Protein AF-A0A8S3QY61-F1 (afdb_monomer)

pLDDT: mean 71.0,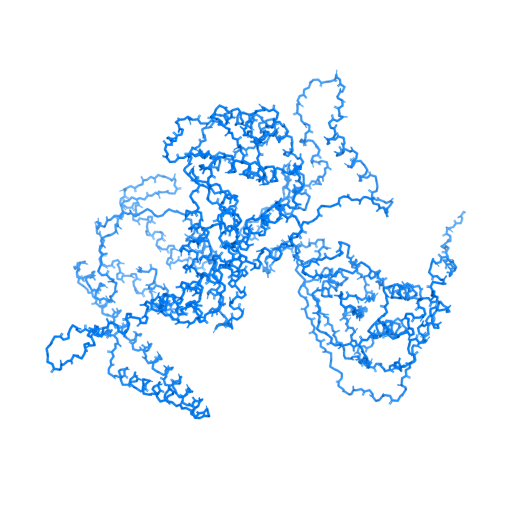 std 23.47, range [23.11, 97.88]

Organism: Mytilus edulis (NCBI:txid6550)

Solvent-accessible surface area (backbone atoms only — not comparable to full-atom values): 50793 Å² total; per-residue (Å²): 135,82,79,86,76,81,77,77,82,55,78,90,76,43,100,63,77,77,71,74,40,73,67,52,51,48,43,54,69,68,76,45,56,75,52,68,67,60,53,41,53,48,33,53,50,50,44,65,79,40,69,85,45,34,63,48,62,61,57,82,33,46,36,23,60,57,98,88,36,74,76,43,93,53,61,60,68,62,52,59,72,34,25,40,38,67,43,52,52,74,76,90,45,37,34,24,37,37,31,39,79,88,67,53,34,39,41,52,49,41,84,71,74,78,88,44,74,27,44,53,50,51,49,41,32,29,69,31,66,97,36,65,57,44,66,37,36,32,54,61,54,60,63,61,96,63,91,42,55,35,46,58,53,26,50,51,54,49,52,47,37,76,78,70,53,84,78,84,78,79,65,63,51,64,42,68,92,51,43,54,62,50,51,51,54,21,58,74,69,73,47,87,69,87,70,56,62,53,93,80,70,77,75,72,94,76,72,62,64,46,78,48,76,48,76,46,58,64,67,82,76,74,79,99,75,88,87,88,83,80,85,78,91,76,61,72,61,79,95,74,96,72,92,77,91,75,95,78,90,85,84,87,76,91,79,62,60,63,66,55,46,53,52,49,53,51,51,50,38,64,75,63,72,67,74,83,78,77,98,79,77,96,79,80,92,55,94,60,78,66,56,59,64,74,79,43,77,92,43,70,46,61,53,77,55,98,89,42,74,51,74,76,45,80,57,90,71,86,70,60,85,91,46,88,60,35,66,56,53,50,53,60,66,49,44,59,55,54,56,53,53,53,70,67,75,38,24,34,77,56,91,95,44,73,46,23,72,50,73,56,87,90,55,72,44,81,40,49,72,45,74,68,32,41,41,55,54,29,44,50,51,38,52,53,25,61,74,73,72,53,81,82,58,64,94,76,49,65,43,64,70,75,42,60,94,88,52,80,81,84,87,77,85,43,46,46,68,98,44,77,43,52,77,40,68,58,48,72,56,98,87,43,54,49,34,26,69,64,51,49,70,59,27,47,47,53,39,33,52,54,22,51,52,40,43,50,52,54,54,50,53,35,55,76,64,78,51,70,58,69,68,60,48,48,50,51,40,46,69,48,23,43,47,49,53,53,59,70,17,56,78,59,23,92,58,81,56,73,57,54,50,49,50,55,52,50,54,50,32,59,75,72,71,51,62,97,76,60,58,67,60,58,59,50,64,79,59,74,61,81,55,62,56,50,60,25,38,52,40,29,54,51,47,50,54,52,45,68,78,39,61,72,88,40,65,72,26,43,55,50,51,51,50,43,51,44,30,76,72,34,88,82,46,79,50,71,58,42,56,50,48,51,54,28,48,77,61,78,40,53,73,56,76,76,44,81,86,63,54,69,66,58,59,51,49,51,50,44,50,48,50,49,48,56,48,47,53,52,46,50,53,52,45,47,56,59,47,44,74,63,61,82,45,90,67,73,73,76,74,70,64,94,71,85,82,78,81,70,76,76,69,57,91,53,66,49,67,70,57,51,53,41,48,53,53,30,55,46,34,45,47,55,27,68,71,46,83,52,70,72,63,27,55,52,33,46,50,51,26,52,53,46,40,52,52,41,53,54,53,50,51,53,38,43,52,56,41,55,50,49,56,47,55,56,54,76,71,59,87,70,91,49,68,67,57,54,52,50,51,52,38,73,76,64,54,77,92,77,85,77,63,44,60,83,75,67,36,71,47,98,87,69,48,79,39,64,50,65,68,61,36,50,51,53,50,51,53,52,52,44,50,72,75,50,64,54,99,86,56,71,75,83,59,63,80,62,73,82,74,72,86,87,85,83,91,63,69,55,67,77,88,85,70,68,73,64,58,59,64,60,56,69,66,52,69,77,62,60,85,84,52,77,74,75,53,63,67,59,76,79,101

Structure (mmCIF, N/CA/C/O backbone):
data_AF-A0A8S3QY61-F1
#
_entry.id   AF-A0A8S3QY61-F1
#
loop_
_atom_site.group_PDB
_atom_site.id
_atom_site.type_symbol
_atom_site.label_atom_id
_atom_site.label_alt_id
_atom_site.label_comp_id
_atom_site.label_asym_id
_atom_site.label_entity_id
_atom_site.label_seq_id
_atom_site.pdbx_PDB_ins_code
_atom_site.Cartn_x
_atom_site.Cartn_y
_atom_site.Cartn_z
_atom_site.occupancy
_atom_site.B_iso_or_equiv
_atom_site.auth_seq_id
_atom_site.auth_comp_id
_atom_site.auth_asym_id
_atom_site.auth_atom_id
_atom_site.pdbx_PDB_model_num
ATOM 1 N N . MET A 1 1 ? -56.080 30.720 -28.180 1.00 37.06 1 MET A N 1
ATOM 2 C CA . MET A 1 1 ? -54.920 31.138 -27.363 1.00 37.06 1 MET A CA 1
ATOM 3 C C . MET A 1 1 ? -53.686 30.547 -28.008 1.00 37.06 1 MET A C 1
ATOM 5 O O . MET A 1 1 ? -53.731 29.390 -28.404 1.00 37.06 1 MET A O 1
ATOM 9 N N . GLU A 1 2 ? -52.670 31.369 -28.237 1.00 28.36 2 GLU A N 1
ATOM 10 C CA . GLU A 1 2 ? -51.573 31.063 -29.158 1.00 28.36 2 GLU A CA 1
ATOM 11 C C . GLU A 1 2 ? -50.574 30.061 -28.568 1.00 28.36 2 GLU A C 1
ATOM 13 O O . GLU A 1 2 ? -50.272 30.081 -27.375 1.00 28.36 2 GLU A O 1
ATOM 18 N N . THR A 1 3 ? -50.035 29.187 -29.418 1.00 25.89 3 THR A N 1
ATOM 19 C CA . THR A 1 3 ? -48.894 28.331 -29.072 1.00 25.89 3 THR A CA 1
ATOM 20 C C . THR A 1 3 ? -47.656 29.189 -28.797 1.00 25.89 3 THR A C 1
ATOM 22 O O . THR A 1 3 ? -47.368 30.073 -29.608 1.00 25.89 3 THR A O 1
ATOM 25 N N . PRO A 1 4 ? -46.876 28.925 -27.731 1.00 30.36 4 PRO A N 1
ATOM 26 C CA . PRO A 1 4 ? -45.707 29.732 -27.406 1.00 30.36 4 PRO A CA 1
ATOM 27 C C . PRO A 1 4 ? -44.646 29.606 -28.503 1.00 30.36 4 PRO A C 1
ATOM 29 O O . PRO A 1 4 ? -44.027 28.555 -28.693 1.00 30.36 4 PRO A O 1
ATOM 32 N N . THR A 1 5 ? -44.428 30.697 -29.232 1.00 29.08 5 THR A N 1
ATOM 33 C CA . THR A 1 5 ? -43.391 30.797 -30.255 1.00 29.08 5 THR A CA 1
ATOM 34 C C . THR A 1 5 ? -42.011 30.654 -29.614 1.00 29.08 5 THR A C 1
ATOM 36 O O . THR A 1 5 ? -41.652 31.368 -28.674 1.00 29.08 5 THR A O 1
ATOM 39 N N . LYS A 1 6 ? -41.200 29.719 -30.128 1.00 36.41 6 LYS A N 1
ATOM 40 C CA . LYS A 1 6 ? -39.784 29.619 -29.755 1.00 36.41 6 LYS A CA 1
ATOM 41 C C . LYS A 1 6 ? -39.098 30.934 -30.127 1.00 36.41 6 LYS A C 1
ATOM 43 O O . LYS A 1 6 ? -38.891 31.191 -31.310 1.00 36.41 6 LYS A O 1
ATOM 48 N N . LYS A 1 7 ? -38.710 31.738 -29.132 1.00 32.25 7 LYS A N 1
ATOM 49 C CA . LYS A 1 7 ? -37.821 32.886 -29.350 1.00 32.25 7 LYS A CA 1
ATOM 50 C C . LYS A 1 7 ? -36.516 32.385 -29.973 1.00 32.25 7 LYS A C 1
ATOM 52 O O . LYS A 1 7 ? -35.728 31.712 -29.310 1.00 32.25 7 LYS A O 1
ATOM 57 N N . THR A 1 8 ? -36.290 32.720 -31.238 1.00 37.19 8 THR A N 1
ATOM 58 C CA . THR A 1 8 ? -34.973 32.644 -31.870 1.00 37.19 8 THR A CA 1
ATOM 59 C C . THR A 1 8 ? -34.028 33.562 -31.106 1.00 37.19 8 THR A C 1
ATOM 61 O O . THR A 1 8 ? -34.257 34.770 -31.078 1.00 37.19 8 THR A O 1
ATOM 64 N N . LYS A 1 9 ? -32.994 33.000 -30.467 1.00 37.31 9 LYS A N 1
ATOM 65 C CA . LYS A 1 9 ? -31.934 33.797 -29.836 1.00 37.31 9 LYS A CA 1
ATOM 66 C C . LYS A 1 9 ? -31.262 34.658 -30.902 1.00 37.31 9 LYS A C 1
ATOM 68 O O . LYS A 1 9 ? -30.831 34.131 -31.927 1.00 37.31 9 LYS A O 1
ATOM 73 N N . THR A 1 10 ? -31.171 35.954 -30.653 1.00 47.34 10 THR A N 1
ATOM 74 C CA . THR A 1 10 ? -30.424 36.886 -31.498 1.00 47.34 10 THR A CA 1
ATOM 75 C C . THR A 1 10 ? -28.936 36.841 -31.145 1.00 47.34 10 THR A C 1
ATOM 77 O O . THR A 1 10 ? -28.575 36.492 -30.022 1.00 47.34 10 THR A O 1
ATOM 80 N N . LEU A 1 11 ? -28.054 37.191 -32.096 1.00 43.38 11 LEU A N 1
ATOM 81 C CA . LEU A 1 11 ? -26.592 37.218 -31.882 1.00 43.38 11 LEU A CA 1
ATOM 82 C C . LEU A 1 11 ? -26.217 37.997 -30.602 1.00 43.38 11 LEU A C 1
ATOM 84 O O . LEU A 1 11 ? -25.361 37.570 -29.834 1.00 43.38 11 LEU A O 1
ATOM 88 N N . SER A 1 12 ? -26.915 39.108 -30.356 1.00 46.03 12 SER A N 1
ATOM 89 C CA . SER A 1 12 ? -26.756 40.002 -29.202 1.00 46.03 12 SER A CA 1
ATOM 90 C C . SER A 1 12 ? -27.004 39.363 -27.831 1.00 46.03 12 SER A C 1
ATOM 92 O O . SER A 1 12 ? -26.598 39.940 -26.828 1.00 46.03 12 SER A O 1
ATOM 94 N N . ASP A 1 13 ? -27.649 38.195 -27.765 1.00 42.47 13 ASP A N 1
ATOM 95 C CA . ASP A 1 13 ? -28.002 37.524 -26.503 1.00 42.47 13 ASP A CA 1
ATOM 96 C C . ASP A 1 13 ? -26.921 36.526 -26.036 1.00 42.47 13 ASP A C 1
ATOM 98 O O . ASP A 1 13 ? -27.119 35.777 -25.073 1.00 42.47 13 ASP A O 1
ATOM 102 N N . LEU A 1 14 ? -25.787 36.463 -26.743 1.00 50.19 14 LEU A N 1
ATOM 103 C CA . LEU A 1 14 ? -24.671 35.566 -26.455 1.00 50.19 14 LEU A CA 1
ATOM 104 C C . LEU A 1 14 ? -23.554 36.327 -25.720 1.00 50.19 14 LEU A C 1
ATOM 106 O O . LEU A 1 14 ? -22.957 37.229 -26.307 1.00 50.19 14 LEU A O 1
ATOM 110 N N . PRO A 1 15 ? -23.190 35.943 -24.479 1.00 44.72 15 PRO A N 1
ATOM 111 C CA . PRO A 1 15 ? -22.272 36.716 -23.629 1.00 44.72 15 PRO A CA 1
ATOM 112 C C . PRO A 1 15 ? -20.807 36.772 -24.111 1.00 44.72 15 PRO A C 1
ATOM 114 O O . PRO A 1 15 ? -19.956 37.314 -23.412 1.00 44.72 15 PRO A O 1
ATOM 117 N N . TRP A 1 16 ? -20.490 36.209 -25.281 1.00 51.41 16 TRP A N 1
ATOM 118 C CA . TRP A 1 16 ? -19.138 36.129 -25.844 1.00 51.41 16 TRP A CA 1
ATOM 119 C C . TRP A 1 16 ? -18.923 36.980 -27.109 1.00 51.41 16 TRP A C 1
ATOM 121 O O . TRP A 1 16 ? -17.778 37.132 -27.542 1.00 51.41 16 TRP A O 1
ATOM 131 N N . ILE A 1 17 ? -19.971 37.576 -27.695 1.00 40.19 17 ILE A N 1
ATOM 132 C CA . ILE A 1 17 ? -19.801 38.467 -28.854 1.00 40.19 17 ILE A CA 1
ATOM 133 C C . ILE A 1 17 ? -19.146 39.776 -28.399 1.00 40.19 17 ILE A C 1
ATOM 135 O O . ILE A 1 17 ? -19.733 40.557 -27.657 1.00 40.19 17 ILE A O 1
ATOM 139 N N . GLY A 1 18 ? -17.902 39.988 -28.839 1.00 47.03 18 GLY A N 1
ATOM 140 C CA . GLY A 1 18 ? -17.066 41.140 -28.479 1.00 47.03 18 GLY A CA 1
ATOM 141 C C . GLY A 1 18 ? -15.829 40.821 -27.626 1.00 47.03 18 GLY A C 1
ATOM 142 O O . GLY A 1 18 ? -14.983 41.694 -27.449 1.00 47.03 18 GLY A O 1
ATOM 143 N N . TYR A 1 19 ? -15.644 39.583 -27.147 1.00 49.88 19 TYR A N 1
ATOM 144 C CA . TYR A 1 19 ? -14.552 39.234 -26.215 1.00 49.88 19 TYR A CA 1
ATOM 145 C C . TYR A 1 19 ? -13.179 38.920 -26.851 1.00 49.88 19 TYR A C 1
ATOM 147 O O . TYR A 1 19 ? -12.271 38.415 -26.180 1.00 49.88 19 TYR A O 1
ATOM 155 N N . CYS A 1 20 ? -12.942 39.292 -28.114 1.00 58.59 20 CYS A N 1
ATOM 156 C CA . CYS A 1 20 ? -11.578 39.355 -28.652 1.00 58.59 20 CYS A CA 1
ATOM 157 C C . CYS A 1 20 ? -10.875 40.630 -28.142 1.00 58.59 20 CYS A C 1
ATOM 159 O O . CYS A 1 20 ? -10.716 41.615 -28.865 1.00 58.59 20 CYS A O 1
ATOM 161 N N . SER A 1 21 ? -10.492 40.627 -26.860 1.00 65.94 21 SER A N 1
ATOM 162 C CA . SER A 1 21 ? -9.753 41.723 -26.224 1.00 65.94 21 SER A CA 1
ATOM 163 C C . SER A 1 21 ? -8.446 42.021 -26.973 1.00 65.94 21 SER A C 1
ATOM 165 O O . SER A 1 21 ? -7.885 41.146 -27.639 1.00 65.94 21 SER A O 1
ATOM 167 N N . GLN A 1 22 ? -7.897 43.236 -26.839 1.00 66.62 22 GLN A N 1
ATOM 168 C CA . GLN A 1 22 ? -6.573 43.545 -27.406 1.00 66.62 22 GLN A CA 1
ATOM 169 C C . GLN A 1 22 ? -5.498 42.549 -26.926 1.00 66.62 22 GLN A C 1
ATOM 171 O O . GLN A 1 22 ? -4.622 42.172 -27.700 1.00 66.62 22 GLN A O 1
ATOM 176 N N . GLN A 1 23 ? -5.615 42.050 -25.691 1.00 69.19 23 GLN A N 1
ATOM 177 C CA . GLN A 1 23 ? -4.749 41.010 -25.135 1.00 69.19 23 GLN A CA 1
ATOM 178 C C . GLN A 1 23 ? -4.913 39.653 -25.846 1.00 69.19 23 GLN A C 1
ATOM 180 O O . GLN A 1 23 ? -3.913 38.999 -26.137 1.00 69.19 23 GLN A O 1
ATOM 185 N N . HIS A 1 24 ? -6.136 39.244 -26.207 1.00 74.69 24 HIS A N 1
ATOM 186 C CA . HIS A 1 24 ? -6.367 38.037 -27.014 1.00 74.69 24 HIS A CA 1
ATOM 187 C C . HIS A 1 24 ? -5.790 38.175 -28.429 1.00 74.69 24 HIS A C 1
ATOM 189 O O . HIS A 1 24 ? -5.127 37.252 -28.901 1.00 74.69 24 HIS A O 1
ATOM 195 N N . LYS A 1 25 ? -5.947 39.338 -29.077 1.00 76.50 25 LYS A N 1
ATOM 196 C CA . LYS A 1 25 ? -5.345 39.610 -30.398 1.00 76.50 25 LYS A CA 1
ATOM 197 C C . LYS A 1 25 ? -3.818 39.535 -30.348 1.00 76.50 25 LYS A C 1
ATOM 199 O O . LYS A 1 25 ? -3.215 38.846 -31.166 1.00 76.50 25 LYS A O 1
ATOM 204 N N . GLN A 1 26 ? -3.195 40.161 -29.346 1.00 76.19 26 GLN A N 1
ATOM 205 C CA . GLN A 1 26 ? -1.745 40.080 -29.128 1.00 76.19 26 GLN A CA 1
ATOM 206 C C . GLN A 1 26 ? -1.292 38.637 -28.841 1.00 76.19 26 GLN A C 1
ATOM 208 O O . GLN A 1 26 ? -0.301 38.190 -29.408 1.00 76.19 26 GLN A O 1
ATOM 213 N N . ASN A 1 27 ? -2.038 37.852 -28.055 1.00 78.00 27 ASN A N 1
ATOM 214 C CA . ASN A 1 27 ? -1.729 36.431 -27.834 1.00 78.00 27 ASN A CA 1
ATOM 215 C C . ASN A 1 27 ? -1.797 35.593 -29.127 1.00 78.00 27 ASN A C 1
ATOM 217 O O . ASN A 1 27 ? -0.977 34.689 -29.307 1.00 78.00 27 ASN A O 1
ATOM 221 N N . ILE A 1 28 ? -2.728 35.901 -30.039 1.00 81.25 28 ILE A N 1
ATOM 222 C CA . ILE A 1 28 ? -2.810 35.245 -31.353 1.00 81.25 28 ILE A CA 1
ATOM 223 C C . ILE A 1 28 ? -1.662 35.697 -32.271 1.00 81.25 28 ILE A C 1
ATOM 225 O O . ILE A 1 28 ? -1.102 34.854 -32.966 1.00 81.25 28 ILE A O 1
ATOM 229 N N . LEU A 1 29 ? -1.258 36.970 -32.269 1.00 80.56 29 LEU A N 1
ATOM 230 C CA . LEU A 1 29 ? -0.199 37.470 -33.161 1.00 80.56 29 LEU A CA 1
ATOM 231 C C . LEU A 1 29 ? 1.230 37.147 -32.687 1.00 80.56 29 LEU A C 1
ATOM 233 O O . LEU A 1 29 ? 2.097 36.878 -33.514 1.00 80.56 29 LEU A O 1
ATOM 237 N N . ASN A 1 30 ? 1.484 37.093 -31.377 1.00 76.88 30 ASN A N 1
ATOM 238 C CA . ASN A 1 30 ? 2.830 36.953 -30.793 1.00 76.88 30 ASN A CA 1
ATOM 239 C C . ASN A 1 30 ? 3.477 35.557 -30.937 1.00 76.88 30 ASN A C 1
ATOM 241 O O . ASN A 1 30 ? 4.392 35.232 -30.184 1.00 76.88 30 ASN A O 1
ATOM 245 N N . ASN A 1 31 ? 3.014 34.708 -31.864 1.00 68.81 31 ASN A N 1
ATOM 246 C CA . ASN A 1 31 ? 3.501 33.332 -32.048 1.00 68.81 31 ASN A CA 1
ATOM 247 C C . ASN A 1 31 ? 3.573 32.522 -30.732 1.00 68.81 31 ASN A C 1
ATOM 249 O O . ASN A 1 31 ? 4.472 31.712 -30.514 1.00 68.81 31 ASN A O 1
ATOM 253 N N . ASN A 1 32 ? 2.579 32.711 -29.864 1.00 77.38 32 ASN A N 1
ATOM 254 C CA . ASN A 1 32 ? 2.378 31.908 -28.661 1.00 77.38 32 ASN A CA 1
ATOM 255 C C . ASN A 1 32 ? 1.350 30.792 -28.908 1.00 77.38 32 ASN A C 1
ATOM 257 O O . ASN A 1 32 ? 0.572 30.838 -29.869 1.00 77.38 32 ASN A O 1
ATOM 261 N N . TYR A 1 33 ? 1.319 29.788 -28.027 1.00 80.50 33 TYR A N 1
ATOM 262 C CA . TYR A 1 33 ? 0.226 28.811 -27.982 1.00 80.50 33 TYR A CA 1
ATOM 263 C C . TYR A 1 33 ? -1.120 29.527 -27.784 1.00 80.50 33 TYR A C 1
ATOM 265 O O . TYR A 1 33 ? -1.209 30.470 -26.997 1.00 80.50 33 TYR A O 1
ATOM 273 N N . LEU A 1 34 ? -2.176 29.062 -28.459 1.00 82.81 34 LEU A N 1
ATOM 274 C CA . LEU A 1 34 ? -3.529 29.564 -28.198 1.00 82.81 34 LEU A CA 1
ATOM 275 C C . LEU A 1 34 ? -3.952 29.180 -26.770 1.00 82.81 34 LEU A C 1
ATOM 277 O O . LEU A 1 34 ? -3.842 28.009 -26.390 1.00 82.81 34 LEU A O 1
ATOM 281 N N . CYS A 1 35 ? -4.417 30.160 -25.990 1.00 79.31 35 CYS A N 1
ATOM 282 C CA . CYS A 1 35 ? -4.946 29.931 -24.646 1.00 79.31 35 CYS A CA 1
ATOM 283 C C . CYS A 1 35 ? -6.354 29.319 -24.694 1.00 79.31 35 CYS A C 1
ATOM 285 O O . CYS A 1 35 ? -7.054 29.409 -25.708 1.00 79.31 35 CYS A O 1
ATOM 287 N N . SER A 1 36 ? -6.773 28.715 -23.580 1.00 79.62 36 SER A N 1
ATOM 288 C CA . SER A 1 36 ? -8.081 28.064 -23.451 1.00 79.62 36 SER A CA 1
ATOM 289 C C . SER A 1 36 ? -9.241 28.991 -23.813 1.00 79.62 36 SER A C 1
ATOM 291 O O . SER A 1 36 ? -10.172 28.542 -24.467 1.00 79.62 36 SER A O 1
ATOM 293 N N . ASP A 1 37 ? -9.165 30.281 -23.482 1.00 81.31 37 ASP A N 1
ATOM 294 C CA . ASP A 1 37 ? -10.240 31.253 -23.735 1.00 81.31 37 ASP A CA 1
ATOM 295 C C . ASP A 1 37 ? -10.506 31.447 -25.234 1.00 81.31 37 ASP A C 1
ATOM 297 O O . ASP A 1 37 ? -11.658 31.536 -25.663 1.00 81.31 37 ASP A O 1
ATOM 301 N N . ILE A 1 38 ? -9.449 31.434 -26.058 1.00 83.00 38 ILE A N 1
ATOM 302 C CA . ILE A 1 38 ? -9.552 31.515 -27.523 1.00 83.00 38 ILE A CA 1
ATOM 303 C C . ILE A 1 38 ? -10.171 30.226 -28.083 1.00 83.00 38 ILE A C 1
ATOM 305 O O . ILE A 1 38 ? -11.026 30.287 -28.970 1.00 83.00 38 ILE A O 1
ATOM 309 N N . ILE A 1 39 ? -9.779 29.060 -27.552 1.00 86.69 39 ILE A N 1
ATOM 310 C CA . ILE A 1 39 ? -10.343 27.763 -27.955 1.00 86.69 39 ILE A CA 1
ATOM 311 C C . ILE A 1 39 ? -11.824 27.668 -27.565 1.00 86.69 39 ILE A C 1
ATOM 313 O O . ILE A 1 39 ? -12.645 27.305 -28.402 1.00 86.69 39 ILE A O 1
ATOM 317 N N . ILE A 1 40 ? -12.190 28.047 -26.338 1.00 85.44 40 ILE A N 1
ATOM 318 C CA . ILE A 1 40 ? -13.574 28.045 -25.840 1.00 85.44 40 ILE A CA 1
ATOM 319 C C . ILE A 1 40 ? -14.438 29.018 -26.649 1.00 85.44 40 ILE A C 1
ATOM 321 O O . ILE A 1 40 ? -15.490 28.619 -27.143 1.00 85.44 40 ILE A O 1
ATOM 325 N N . SER A 1 41 ? -13.968 30.250 -26.877 1.00 82.62 41 SER A N 1
ATOM 326 C CA . SER A 1 41 ? -14.674 31.235 -27.715 1.00 82.62 41 SER A CA 1
ATOM 327 C C . SER A 1 41 ? -14.912 30.707 -29.133 1.00 82.62 41 SER A C 1
ATOM 329 O O . SER A 1 41 ? -16.008 30.837 -29.672 1.00 82.62 41 SER A O 1
ATOM 331 N N . THR A 1 42 ? -13.911 30.039 -29.713 1.00 87.00 42 THR A N 1
ATOM 332 C CA . THR A 1 42 ? -14.023 29.419 -31.039 1.00 87.00 42 THR A CA 1
ATOM 333 C C . THR A 1 42 ? -15.022 28.262 -31.058 1.00 87.00 42 THR A C 1
ATOM 335 O O . THR A 1 42 ? -15.856 28.193 -31.957 1.00 87.00 42 THR A O 1
ATOM 338 N N . GLN A 1 43 ? -14.971 27.362 -30.072 1.00 90.19 43 GLN A N 1
ATOM 339 C CA . GLN A 1 43 ? -15.923 26.255 -29.962 1.00 90.19 43 GLN A CA 1
ATOM 340 C C . GLN A 1 43 ? -17.362 26.759 -29.777 1.00 90.19 43 GLN A C 1
ATOM 342 O O . GLN A 1 43 ? -18.275 26.204 -30.381 1.00 90.19 43 GLN A O 1
ATOM 347 N N . ASN A 1 44 ? -17.567 27.834 -29.010 1.00 86.06 44 ASN A N 1
ATOM 348 C CA . ASN A 1 44 ? -18.878 28.461 -28.832 1.00 86.06 44 ASN A CA 1
ATOM 349 C C . ASN A 1 44 ? -19.419 29.068 -30.136 1.00 86.06 44 ASN A C 1
ATOM 351 O O . ASN A 1 44 ? -20.601 28.895 -30.432 1.00 86.06 44 ASN A O 1
ATOM 355 N N . LEU A 1 45 ? -18.565 29.714 -30.938 1.00 86.38 45 LEU A N 1
ATOM 356 C CA . LEU A 1 45 ? -18.944 30.234 -32.254 1.00 86.38 45 LEU A CA 1
ATOM 357 C C . LEU A 1 45 ? -19.259 29.102 -33.250 1.00 86.38 45 LEU A C 1
ATOM 359 O O . LEU A 1 45 ? -20.305 29.136 -33.892 1.00 86.38 45 LEU A O 1
ATOM 363 N N . LEU A 1 46 ? -18.439 28.044 -33.305 1.00 88.12 46 LEU A N 1
ATOM 364 C CA . LEU A 1 46 ? -18.724 26.854 -34.123 1.00 88.12 46 LEU A CA 1
ATOM 365 C C . LEU A 1 46 ? -20.044 26.176 -33.717 1.00 88.12 46 LEU A C 1
ATOM 367 O O . LEU A 1 46 ? -20.841 25.822 -34.579 1.00 88.12 46 LEU A O 1
ATOM 371 N N . LYS A 1 47 ? -20.309 26.042 -32.415 1.00 88.56 47 LYS A N 1
ATOM 372 C CA . LYS A 1 47 ? -21.558 25.476 -31.879 1.00 88.56 47 LYS A CA 1
ATOM 373 C C . LYS A 1 47 ? -22.786 26.349 -32.156 1.00 88.56 47 LYS A C 1
ATOM 375 O O . LYS A 1 47 ? -23.902 25.838 -32.192 1.00 88.56 47 LYS A O 1
ATOM 380 N N . PHE A 1 48 ? -22.594 27.656 -32.325 1.00 85.25 48 PHE A N 1
ATOM 381 C CA . PHE A 1 48 ? -23.660 28.581 -32.696 1.00 85.25 48 PHE A CA 1
ATOM 382 C C . PHE A 1 48 ? -23.957 28.558 -34.202 1.00 85.25 48 PHE A C 1
ATOM 384 O O . PHE A 1 48 ? -25.125 28.565 -34.583 1.00 85.25 48 PHE A O 1
ATOM 391 N N . GLU A 1 49 ? -22.928 28.497 -35.053 1.00 87.44 49 GLU A N 1
ATOM 392 C CA . GLU A 1 49 ? -23.097 28.396 -36.510 1.00 87.44 49 GLU A CA 1
ATOM 393 C C . GLU A 1 49 ? -23.597 27.017 -36.970 1.00 87.44 49 GLU A C 1
ATOM 395 O O . GLU A 1 49 ? -24.330 26.946 -37.954 1.00 87.44 49 GLU A O 1
ATOM 400 N N . PHE A 1 50 ? -23.238 25.946 -36.252 1.00 88.69 50 PHE A N 1
ATOM 401 C CA . PHE A 1 50 ? -23.552 24.553 -36.597 1.00 88.69 50 PHE A CA 1
ATOM 402 C C . PHE A 1 50 ? -24.226 23.813 -35.420 1.00 88.69 50 PHE A C 1
ATOM 404 O O . PHE A 1 50 ? -23.639 22.895 -34.835 1.00 88.69 50 PHE A O 1
ATOM 411 N N . PRO A 1 51 ? -25.447 24.220 -35.015 1.00 85.25 51 PRO A N 1
ATOM 412 C CA . PRO A 1 51 ? -26.146 23.668 -33.849 1.00 85.25 51 PRO A CA 1
ATOM 413 C C . PRO A 1 51 ? -26.562 22.194 -34.004 1.00 85.25 51 PRO A C 1
ATOM 415 O O . PRO A 1 51 ? -26.943 21.561 -33.022 1.00 85.25 51 PRO A O 1
ATOM 418 N N . GLU A 1 52 ? -26.506 21.639 -35.216 1.00 84.38 52 GLU A N 1
ATOM 419 C CA . GLU A 1 52 ? -26.751 20.227 -35.525 1.00 84.38 52 GLU A CA 1
ATOM 420 C C . GLU A 1 52 ? -25.559 19.298 -35.228 1.00 84.38 52 GLU A C 1
ATOM 422 O O . GLU A 1 52 ? -25.656 18.088 -35.454 1.00 84.38 52 GLU A O 1
ATOM 427 N N . ILE A 1 53 ? -24.436 19.845 -34.748 1.00 86.69 53 ILE A N 1
ATOM 428 C CA . ILE A 1 53 ? -23.236 19.088 -34.385 1.00 86.69 53 ILE A CA 1
ATOM 429 C C . ILE A 1 53 ? -23.047 19.100 -32.866 1.00 86.69 53 ILE A C 1
ATOM 431 O O . ILE A 1 53 ? -22.879 20.145 -32.236 1.00 86.69 53 ILE A O 1
ATOM 435 N N . ASN A 1 54 ? -23.034 17.906 -32.274 1.00 87.75 54 ASN A N 1
ATOM 436 C CA . ASN A 1 54 ? -22.882 17.722 -30.834 1.00 87.75 54 ASN A CA 1
ATOM 437 C C . ASN A 1 54 ? -21.422 17.908 -30.371 1.00 87.75 54 ASN A C 1
ATOM 439 O O . ASN A 1 54 ? -20.476 17.937 -31.163 1.00 87.75 54 ASN A O 1
ATOM 443 N N . GLY A 1 55 ? -21.218 17.983 -29.056 1.00 87.81 55 GLY A N 1
ATOM 444 C CA . GLY A 1 55 ? -19.913 18.235 -28.446 1.00 87.81 55 GLY A CA 1
ATOM 445 C C . GLY A 1 55 ? -19.619 19.720 -28.253 1.00 87.81 55 GLY A C 1
ATOM 446 O O . GLY A 1 55 ? -20.439 20.450 -27.676 1.00 87.81 55 GLY A O 1
ATOM 447 N N . PHE A 1 56 ? -18.415 20.137 -28.654 1.00 88.75 56 PHE A N 1
ATOM 448 C CA . PHE A 1 56 ? -17.849 21.462 -28.375 1.00 88.75 56 PHE A CA 1
ATOM 449 C C . PHE A 1 56 ? -17.987 21.853 -26.891 1.00 88.75 56 PHE A C 1
ATOM 451 O O . PHE A 1 56 ? -18.455 22.936 -26.542 1.00 88.75 56 PHE A O 1
ATOM 458 N N . GLN A 1 57 ? -17.638 20.923 -26.000 1.00 88.62 57 GLN A N 1
ATOM 459 C CA . GLN A 1 57 ? -17.663 21.121 -24.551 1.00 88.62 57 GLN A CA 1
ATOM 460 C C . GLN A 1 57 ? -16.477 21.987 -24.115 1.00 88.62 57 GLN A C 1
ATOM 462 O O . GLN A 1 57 ? -15.414 21.954 -24.746 1.00 88.62 57 GLN A O 1
ATOM 467 N N . GLU A 1 58 ? -16.640 22.752 -23.034 1.00 82.88 58 GLU A N 1
ATOM 468 C CA . GLU A 1 58 ? -15.589 23.639 -22.529 1.00 82.88 58 GLU A CA 1
ATOM 469 C C . GLU A 1 58 ? -14.316 22.860 -22.192 1.00 82.88 58 GLU A C 1
ATOM 471 O O . GLU A 1 58 ? -14.342 21.857 -21.481 1.00 82.88 58 GLU A O 1
ATOM 476 N N . THR A 1 59 ? -13.171 23.317 -22.699 1.00 79.44 59 THR A N 1
ATOM 477 C CA . THR A 1 59 ? -11.906 22.579 -22.569 1.00 79.44 59 THR A CA 1
ATOM 478 C C . THR A 1 59 ? -11.316 22.617 -21.159 1.00 79.44 59 THR A C 1
ATOM 480 O O . THR A 1 59 ? -10.370 21.893 -20.875 1.00 79.44 59 THR A O 1
ATOM 483 N N . THR A 1 60 ? -11.877 23.437 -20.270 1.00 74.00 60 THR A N 1
ATOM 484 C CA . THR A 1 60 ? -11.658 23.418 -18.814 1.00 74.00 60 THR A CA 1
ATOM 485 C C . THR A 1 60 ? -12.151 22.122 -18.166 1.00 74.00 60 THR A C 1
ATOM 487 O O . THR A 1 60 ? -11.556 21.679 -17.190 1.00 74.00 60 THR A O 1
ATOM 490 N N . LEU A 1 61 ? -13.170 21.471 -18.742 1.00 70.62 61 LEU A N 1
ATOM 491 C CA . LEU A 1 61 ? -13.697 20.170 -18.306 1.00 70.62 61 LEU A CA 1
ATOM 492 C C . LEU A 1 61 ? -12.825 18.984 -18.753 1.00 70.62 61 LEU A C 1
ATOM 494 O O . LEU A 1 61 ? -13.178 17.835 -18.497 1.00 70.62 61 LEU A O 1
ATOM 498 N N . ALA A 1 62 ? -11.719 19.225 -19.464 1.00 73.81 62 ALA A N 1
ATOM 499 C CA . ALA A 1 62 ? -10.857 18.168 -19.973 1.00 73.81 62 ALA A CA 1
ATOM 500 C C . ALA A 1 62 ? -10.030 17.543 -18.828 1.00 73.81 62 ALA A C 1
ATOM 502 O O . ALA A 1 62 ? -9.115 18.196 -18.315 1.00 73.81 62 ALA A O 1
ATOM 503 N N . PRO A 1 63 ? -10.257 16.275 -18.429 1.00 72.69 63 PRO A N 1
ATOM 504 C CA . PRO A 1 63 ? -9.419 15.634 -17.428 1.00 72.69 63 PRO A CA 1
ATOM 505 C C . PRO A 1 63 ? -7.990 15.468 -17.946 1.00 72.69 63 PRO A C 1
ATOM 507 O O . PRO A 1 63 ? -7.726 14.830 -18.971 1.00 72.69 63 PRO A O 1
ATOM 510 N N . VAL A 1 64 ? -7.049 16.033 -17.197 1.00 74.88 64 VAL A N 1
ATOM 511 C CA . VAL A 1 64 ? -5.613 15.995 -17.474 1.00 74.88 64 VAL A CA 1
ATOM 512 C C . VAL A 1 64 ? -4.885 15.369 -16.291 1.00 74.88 64 VAL A C 1
ATOM 514 O O . VAL A 1 64 ? -5.155 15.706 -15.136 1.00 74.88 64 VAL A O 1
ATOM 517 N N . LYS A 1 65 ? -3.930 14.476 -16.582 1.00 68.75 65 LYS A N 1
ATOM 518 C CA . LYS A 1 65 ? -3.060 13.854 -15.580 1.00 68.75 65 LYS A CA 1
ATOM 519 C C . LYS A 1 65 ? -1.709 14.580 -15.499 1.00 68.75 65 LYS A C 1
ATOM 521 O O . LYS A 1 65 ? -0.851 14.372 -16.354 1.00 68.75 65 LYS A O 1
ATOM 526 N N . LEU A 1 66 ? -1.494 15.397 -14.463 1.00 63.25 66 LEU A N 1
ATOM 527 C CA . LEU A 1 66 ? -0.206 16.051 -14.172 1.00 63.25 66 LEU A CA 1
ATOM 528 C C . LEU A 1 66 ? 0.491 15.354 -12.998 1.00 63.25 66 LEU A C 1
ATOM 530 O O . LEU A 1 66 ? -0.136 15.044 -11.988 1.00 63.25 66 LEU A O 1
ATOM 534 N N . ASN A 1 67 ? 1.798 15.091 -13.114 1.00 59.41 67 ASN A N 1
ATOM 535 C CA . ASN A 1 67 ? 2.605 14.424 -12.075 1.00 59.41 67 ASN A CA 1
ATOM 536 C C . ASN A 1 67 ? 1.986 13.120 -11.519 1.00 59.41 67 ASN A C 1
ATOM 538 O O . ASN A 1 67 ? 2.165 12.778 -10.351 1.00 59.41 67 ASN A O 1
ATOM 542 N N . GLY A 1 68 ? 1.247 12.391 -12.362 1.00 56.28 68 GLY A N 1
ATOM 543 C CA . GLY A 1 68 ? 0.568 11.151 -11.986 1.00 56.28 68 GLY A CA 1
ATOM 544 C C . GLY A 1 68 ? -0.786 11.323 -11.290 1.00 56.28 68 GLY A C 1
ATOM 545 O O . GLY A 1 68 ? -1.349 10.316 -10.886 1.00 56.28 68 GLY A O 1
ATOM 546 N N . LYS A 1 69 ? -1.343 12.537 -11.181 1.00 54.34 69 LYS A N 1
ATOM 547 C CA . LYS A 1 69 ? -2.673 12.793 -10.599 1.00 54.34 69 LYS A CA 1
ATOM 548 C C . LYS A 1 69 ? -3.599 13.513 -11.573 1.00 54.34 69 LYS A C 1
ATOM 550 O O . LYS A 1 69 ? -3.142 14.350 -12.346 1.00 54.34 69 LYS A O 1
ATOM 555 N N . TRP A 1 70 ? -4.890 13.193 -11.524 1.00 65.62 70 TRP A N 1
ATOM 556 C CA . TRP A 1 70 ? -5.926 13.953 -12.225 1.00 65.62 70 TRP A CA 1
ATOM 557 C C . TRP A 1 70 ? -6.088 15.340 -11.588 1.00 65.62 70 TRP A C 1
ATOM 559 O O . TRP A 1 70 ? -6.008 15.466 -10.367 1.00 65.62 70 TRP A O 1
ATOM 569 N N . VAL A 1 71 ? -6.254 16.369 -12.423 1.00 59.75 71 VAL A N 1
ATOM 570 C CA . VAL A 1 71 ? -6.321 17.782 -11.993 1.00 59.75 71 VAL A CA 1
ATOM 571 C C . VAL A 1 71 ? -7.736 18.367 -12.085 1.00 59.75 71 VAL A C 1
ATOM 573 O O . VAL A 1 71 ? -8.031 19.327 -11.384 1.00 59.75 71 VAL A O 1
ATOM 576 N N . SER A 1 72 ? -8.615 17.766 -12.893 1.00 57.81 72 SER A N 1
ATOM 577 C CA . SER A 1 72 ? -10.048 18.084 -12.946 1.00 57.81 72 SER A CA 1
ATOM 578 C C . SER A 1 72 ? -10.861 16.899 -12.429 1.00 57.81 72 SER A C 1
ATOM 580 O O . SER A 1 72 ? -10.600 15.761 -12.828 1.00 57.81 72 SER A O 1
ATOM 582 N N . GLU A 1 73 ? -11.836 17.172 -11.561 1.00 47.19 73 GLU A N 1
ATOM 583 C CA . GLU A 1 73 ? -12.820 16.190 -11.076 1.00 47.19 73 GLU A CA 1
ATOM 584 C C . GLU A 1 73 ? -14.066 16.131 -11.976 1.00 47.19 73 GLU A C 1
ATOM 586 O O . GLU A 1 73 ? -14.747 15.106 -12.028 1.00 47.19 73 GLU A O 1
ATOM 591 N N . THR A 1 74 ? -14.333 17.190 -12.747 1.00 57.44 74 THR A N 1
ATOM 592 C CA . THR A 1 74 ? -15.318 17.176 -13.831 1.00 57.44 74 THR A CA 1
ATOM 593 C C . THR A 1 74 ? -14.687 16.642 -15.117 1.00 57.44 74 THR A C 1
ATOM 595 O O . THR A 1 74 ? -13.493 16.825 -15.377 1.00 57.44 74 THR A O 1
ATOM 598 N N . GLY A 1 75 ? -15.499 15.945 -15.911 1.00 71.31 75 GLY A N 1
ATOM 599 C CA . GLY A 1 75 ? -15.104 15.342 -17.179 1.00 71.31 75 GLY A CA 1
ATOM 600 C C . GLY A 1 75 ? -16.098 15.643 -18.290 1.00 71.31 75 GLY A C 1
ATOM 601 O O . GLY A 1 75 ? -17.193 16.151 -18.036 1.00 71.31 75 GLY A O 1
ATOM 602 N N . PHE A 1 76 ? -15.733 15.297 -19.521 1.00 80.31 76 PHE A N 1
ATOM 603 C CA . PHE A 1 76 ? -16.632 15.446 -20.657 1.00 80.31 76 PHE A CA 1
ATOM 604 C C . PHE A 1 76 ? -17.838 14.501 -20.543 1.00 80.31 76 PHE A C 1
ATOM 606 O O . PHE A 1 76 ? -17.718 13.348 -20.132 1.00 80.31 76 PHE A O 1
ATOM 613 N N . GLN A 1 77 ? -19.006 14.982 -20.956 1.00 81.94 77 GLN A N 1
ATOM 614 C CA . GLN A 1 77 ? -20.205 14.170 -21.138 1.00 81.94 77 GLN A CA 1
ATOM 615 C C . GLN A 1 77 ? -20.148 13.432 -22.479 1.00 81.94 77 GLN A C 1
ATOM 617 O O . GLN A 1 77 ? -19.606 13.954 -23.461 1.00 81.94 77 GLN A O 1
ATOM 622 N N . SER A 1 78 ? -20.756 12.246 -22.542 1.00 83.94 78 SER A N 1
ATOM 623 C CA . SER A 1 78 ? -20.895 11.506 -23.799 1.00 83.94 78 SER A CA 1
ATOM 624 C C . SER A 1 78 ? -21.754 12.273 -24.809 1.00 83.94 78 SER A C 1
ATOM 626 O O . SER A 1 78 ? -22.683 12.978 -24.419 1.00 83.94 78 SER A O 1
ATOM 628 N N . GLN A 1 79 ? -21.419 12.166 -26.096 1.00 85.56 79 GLN A N 1
ATOM 629 C CA . GLN A 1 79 ? -22.072 12.897 -27.185 1.00 85.56 79 GLN A CA 1
ATOM 630 C C . GLN A 1 79 ? -22.595 11.931 -28.251 1.00 85.56 79 GLN A C 1
ATOM 632 O O . GLN A 1 79 ? -21.974 10.905 -28.531 1.00 85.56 79 GLN A O 1
ATOM 637 N N . GLU A 1 80 ? -23.728 12.276 -28.860 1.00 83.38 80 GLU A N 1
ATOM 638 C CA . GLU A 1 80 ? -24.302 11.533 -29.985 1.00 83.38 80 GLU A CA 1
ATOM 639 C C . GLU A 1 80 ? -23.710 11.998 -31.322 1.00 83.38 80 GLU A C 1
ATOM 641 O O . GLU A 1 80 ? -23.308 13.150 -31.476 1.00 83.38 80 GLU A O 1
ATOM 646 N N . SER A 1 81 ? -23.680 11.113 -32.317 1.00 83.38 81 SER A N 1
ATOM 647 C CA . SER A 1 81 ? -23.145 11.439 -33.644 1.00 83.38 81 SER A CA 1
ATOM 648 C C . SER A 1 81 ? -24.125 12.290 -34.475 1.00 83.38 81 SER A C 1
ATOM 650 O O . SER A 1 81 ? -25.320 11.994 -34.459 1.00 83.38 81 SER A O 1
ATOM 652 N N . PRO A 1 82 ? -23.663 13.282 -35.268 1.00 89.50 82 PRO A N 1
ATOM 653 C CA . PRO A 1 82 ? -22.275 13.710 -35.446 1.00 89.50 82 PRO A CA 1
ATOM 654 C C . PRO A 1 82 ? -21.807 14.634 -34.318 1.00 89.50 82 PRO A C 1
ATOM 656 O O . PRO A 1 82 ? -22.564 15.468 -33.825 1.00 89.50 82 PRO A O 1
ATOM 659 N N . SER A 1 83 ? -20.529 14.533 -33.956 1.00 91.19 83 SER A N 1
ATOM 660 C CA . SER A 1 83 ? -19.965 15.329 -32.860 1.00 91.19 83 SER A CA 1
ATOM 661 C C . SER A 1 83 ? -18.492 15.670 -33.061 1.00 91.19 83 SER A C 1
ATOM 663 O O . SER A 1 83 ? -17.743 14.861 -33.614 1.00 91.19 83 SER A O 1
ATOM 665 N N . LEU A 1 84 ? -18.075 16.828 -32.548 1.00 92.50 84 LEU A N 1
ATOM 666 C CA . LEU A 1 84 ? -16.705 17.352 -32.575 1.00 92.50 84 LEU A CA 1
ATOM 667 C C . LEU A 1 84 ? -16.248 17.744 -31.163 1.00 92.50 84 LEU A C 1
ATOM 669 O O . LEU A 1 84 ? -17.030 18.279 -30.378 1.00 92.50 84 LEU A O 1
ATOM 673 N N . GLN A 1 85 ? -14.966 17.544 -30.852 1.00 94.12 85 GLN A N 1
ATOM 674 C CA . GLN A 1 85 ? -14.361 18.068 -29.626 1.00 94.12 85 GLN A CA 1
ATOM 675 C C . GLN A 1 85 ? -12.897 18.460 -29.839 1.00 94.12 85 GLN A C 1
ATOM 677 O O . GLN A 1 85 ? -12.095 17.662 -30.329 1.00 94.12 85 GLN A O 1
ATOM 682 N N . ILE A 1 86 ? -12.520 19.661 -29.386 1.00 92.81 86 ILE A N 1
ATOM 683 C CA . ILE A 1 86 ? -11.113 20.034 -29.217 1.00 92.81 86 ILE A CA 1
ATOM 684 C C . ILE A 1 86 ? -10.652 19.607 -27.814 1.00 92.81 86 ILE A C 1
ATOM 686 O O . ILE A 1 86 ? -11.303 19.891 -26.807 1.00 92.81 86 ILE A O 1
ATOM 690 N N . HIS A 1 87 ? -9.527 18.901 -27.760 1.00 90.31 87 HIS A N 1
ATOM 691 C CA . HIS A 1 87 ? -8.932 18.311 -26.562 1.00 90.31 87 HIS A CA 1
ATOM 692 C C . HIS A 1 87 ? -7.653 19.035 -26.154 1.00 90.31 87 HIS A C 1
ATOM 694 O O . HIS A 1 87 ? -6.878 19.426 -27.025 1.00 90.31 87 HIS A O 1
ATOM 700 N N . HIS A 1 88 ? -7.371 19.108 -24.849 1.00 84.38 88 HIS A N 1
ATOM 701 C CA . HIS A 1 88 ? -6.063 19.507 -24.312 1.00 84.38 88 HIS A CA 1
ATOM 702 C C . HIS A 1 88 ? -5.402 18.332 -23.596 1.00 84.38 88 HIS A C 1
ATOM 704 O O . HIS A 1 88 ? -6.026 17.674 -22.765 1.00 84.38 88 HIS A O 1
ATOM 710 N N . ASN A 1 89 ? -4.130 18.059 -23.890 1.00 72.69 89 ASN A N 1
ATOM 711 C CA . ASN A 1 89 ? -3.433 16.908 -23.303 1.00 72.69 89 ASN A CA 1
ATOM 712 C C . ASN A 1 89 ? -2.720 17.195 -21.962 1.00 72.69 89 ASN A C 1
ATOM 714 O O . ASN A 1 89 ? -2.177 16.261 -21.365 1.00 72.69 89 ASN A O 1
ATOM 718 N N . GLY A 1 90 ? -2.696 18.455 -21.510 1.00 67.56 90 GLY A N 1
ATOM 719 C CA . GLY A 1 90 ? -1.973 18.937 -20.325 1.00 67.56 90 GLY A CA 1
ATOM 720 C C . GLY A 1 90 ? -0.635 19.631 -20.589 1.00 67.56 90 GLY A C 1
ATOM 721 O O . GLY A 1 90 ? -0.196 20.427 -19.767 1.00 67.56 90 GLY A O 1
ATOM 722 N N . ASN A 1 91 ? -0.016 19.397 -21.747 1.00 68.00 91 ASN A N 1
ATOM 723 C CA . ASN A 1 91 ? 1.325 19.877 -22.101 1.00 68.00 91 ASN A CA 1
ATOM 724 C C . ASN A 1 91 ? 1.271 20.872 -23.275 1.00 68.00 91 ASN A C 1
ATOM 726 O O . ASN A 1 91 ? 1.960 20.693 -24.276 1.00 68.00 91 ASN A O 1
ATOM 730 N N . ALA A 1 92 ? 0.415 21.895 -23.165 1.00 73.44 92 ALA A N 1
ATOM 731 C CA . ALA A 1 92 ? 0.230 22.954 -24.172 1.00 73.44 92 ALA A CA 1
ATOM 732 C C . ALA A 1 92 ? -0.092 22.461 -25.605 1.00 73.44 92 ALA A C 1
ATOM 734 O O . ALA A 1 92 ? 0.178 23.162 -26.577 1.00 73.44 92 ALA A O 1
ATOM 735 N N . HIS A 1 93 ? -0.697 21.277 -25.748 1.00 85.31 93 HIS A N 1
ATOM 736 C CA . HIS A 1 93 ? -1.034 20.701 -27.048 1.00 85.31 93 HIS A CA 1
ATOM 737 C C . HIS A 1 93 ? -2.533 20.418 -27.187 1.00 85.31 93 HIS A C 1
ATOM 739 O O . HIS A 1 93 ? -3.161 19.821 -26.306 1.00 85.31 93 HIS A O 1
ATOM 745 N N . TRP A 1 94 ? -3.063 20.857 -28.329 1.00 88.88 94 TRP A N 1
ATOM 746 C CA . TRP A 1 94 ? -4.462 20.795 -28.724 1.00 88.88 94 TRP A CA 1
ATOM 747 C C . TRP A 1 94 ? -4.662 19.810 -29.882 1.00 88.88 94 TRP A C 1
ATOM 749 O O . TRP A 1 94 ? -3.890 19.829 -30.841 1.00 88.88 94 TRP A O 1
ATOM 759 N N . VAL A 1 95 ? -5.702 18.977 -29.807 1.00 89.94 95 VAL A N 1
ATOM 760 C CA . VAL A 1 95 ? -6.024 17.947 -30.817 1.00 89.94 95 VAL A CA 1
ATOM 761 C C . VAL A 1 95 ? -7.522 17.948 -31.103 1.00 89.94 95 VAL A C 1
ATOM 763 O O . VAL A 1 95 ? -8.317 18.099 -30.178 1.00 89.94 95 VAL A O 1
ATOM 766 N N . LEU A 1 96 ? -7.922 17.745 -32.359 1.00 92.38 96 LEU A N 1
ATOM 767 C CA . LEU A 1 96 ? -9.331 17.592 -32.721 1.00 92.38 96 LEU A CA 1
ATOM 768 C C . LEU A 1 96 ? -9.729 16.114 -32.741 1.00 92.38 96 LEU A C 1
ATOM 770 O O . LEU A 1 96 ? -9.075 15.306 -33.401 1.00 92.38 96 LEU A O 1
ATOM 774 N N . SER A 1 97 ? -10.843 15.771 -32.100 1.00 92.81 97 SER A N 1
ATOM 775 C CA . SER A 1 97 ? -11.547 14.513 -32.338 1.00 92.81 97 SER A CA 1
ATOM 776 C C . SER A 1 97 ? -12.907 14.761 -32.980 1.00 92.81 97 SER A C 1
ATOM 778 O O . SER A 1 97 ? -13.513 15.820 -32.798 1.00 92.81 97 SER A O 1
ATOM 780 N N . LEU A 1 98 ? -13.379 13.779 -33.745 1.00 91.69 98 LEU A N 1
ATOM 781 C CA . LEU A 1 98 ? -14.685 13.829 -34.388 1.00 91.69 98 LEU A CA 1
ATOM 782 C C . LEU A 1 98 ? -15.303 12.441 -34.534 1.00 91.69 98 LEU A C 1
ATOM 784 O O . LEU A 1 98 ? -14.592 11.457 -34.751 1.00 91.69 98 LEU A O 1
ATOM 788 N N . GLN A 1 99 ? -16.631 12.374 -34.478 1.00 91.12 99 GLN A N 1
ATOM 789 C CA . GLN A 1 99 ? -17.414 11.192 -34.822 1.00 91.12 99 GLN A CA 1
ATOM 790 C C . GLN A 1 99 ? -18.295 11.499 -36.035 1.00 91.12 99 GLN A C 1
ATOM 792 O O . GLN A 1 99 ? -19.108 12.421 -36.032 1.00 91.12 99 GLN A O 1
ATOM 797 N N . THR A 1 100 ? -18.111 10.709 -37.090 1.00 86.50 100 THR A N 1
ATOM 798 C CA . THR A 1 100 ? -18.930 10.753 -38.312 1.00 86.50 100 THR A CA 1
ATOM 799 C C . THR A 1 100 ? -20.297 10.109 -38.091 1.00 86.50 100 THR A C 1
ATOM 801 O O . THR A 1 100 ? -20.447 9.259 -37.207 1.00 86.50 100 THR A O 1
ATOM 804 N N . ARG A 1 101 ? -21.287 10.466 -38.926 1.00 83.69 101 ARG A N 1
ATOM 805 C CA . ARG A 1 101 ? -22.652 9.901 -38.877 1.00 83.69 101 ARG A CA 1
ATOM 806 C C . ARG A 1 101 ? -22.656 8.367 -38.953 1.00 83.69 101 ARG A C 1
ATOM 808 O O . ARG A 1 101 ? -23.405 7.734 -38.223 1.00 83.69 101 ARG A O 1
ATOM 815 N N . ASP A 1 102 ? -21.713 7.780 -39.691 1.00 81.38 102 ASP A N 1
ATOM 816 C CA . ASP A 1 102 ? -21.494 6.324 -39.799 1.00 81.38 102 ASP A CA 1
ATOM 817 C C . ASP A 1 102 ? -20.811 5.697 -38.560 1.00 81.38 102 ASP A C 1
ATOM 819 O O . ASP A 1 102 ? -20.273 4.591 -38.610 1.00 81.38 102 ASP A O 1
ATOM 823 N N . GLY A 1 103 ? -20.729 6.430 -37.448 1.00 80.69 103 GLY A N 1
ATOM 824 C CA . GLY A 1 103 ? -20.158 5.987 -36.177 1.00 80.69 103 GLY A CA 1
ATOM 825 C C . GLY A 1 103 ? -18.626 5.945 -36.107 1.00 80.69 103 GLY A C 1
ATOM 826 O O . GLY A 1 103 ? -18.093 5.769 -35.009 1.00 80.69 103 GLY A O 1
ATOM 827 N N . ASN A 1 104 ? -17.905 6.137 -37.219 1.00 85.94 104 ASN A N 1
ATOM 828 C CA . ASN A 1 104 ? -16.438 6.127 -37.242 1.00 85.94 104 ASN A CA 1
ATOM 829 C C . ASN A 1 104 ? -15.855 7.353 -36.523 1.00 85.94 104 ASN A C 1
ATOM 831 O O . ASN A 1 104 ? -16.258 8.487 -36.798 1.00 85.94 104 ASN A O 1
ATOM 835 N N . ILE A 1 105 ? -14.872 7.111 -35.651 1.00 90.06 105 ILE A N 1
ATOM 836 C CA . ILE A 1 105 ? -14.194 8.128 -34.839 1.00 90.06 105 ILE A CA 1
ATOM 837 C C . ILE A 1 105 ? -12.818 8.419 -35.433 1.00 90.06 105 ILE A C 1
ATOM 839 O O . ILE A 1 105 ? -12.039 7.496 -35.694 1.00 90.06 105 ILE A O 1
ATOM 843 N N . TYR A 1 106 ? -12.510 9.702 -35.604 1.00 89.31 106 TYR A N 1
ATOM 844 C CA . TYR A 1 106 ? -11.232 10.174 -36.119 1.00 89.31 106 TYR A CA 1
ATOM 845 C C . TYR A 1 106 ? -10.560 11.149 -35.150 1.00 89.31 106 TYR A C 1
ATOM 847 O O . TYR A 1 106 ? -11.230 11.881 -34.423 1.00 89.31 106 TYR A O 1
ATOM 855 N N . LEU A 1 107 ? -9.227 11.155 -35.156 1.00 90.62 107 LEU A N 1
ATOM 856 C CA . LEU A 1 107 ? -8.392 12.051 -34.357 1.00 90.62 107 LEU A CA 1
ATOM 857 C C . LEU A 1 107 ? -7.382 12.751 -35.271 1.00 90.62 107 LEU A C 1
ATOM 859 O O . LEU A 1 107 ? -6.545 12.090 -35.885 1.00 90.62 107 LEU A O 1
ATOM 863 N N . LEU A 1 108 ? -7.482 14.073 -35.386 1.00 88.62 108 LEU A N 1
ATOM 864 C CA . LEU A 1 108 ? -6.691 14.891 -36.300 1.00 88.62 108 LEU A CA 1
ATOM 865 C C . LEU A 1 108 ? -5.636 15.667 -35.502 1.00 88.62 108 LEU A C 1
ATOM 867 O O . LEU A 1 108 ? -5.964 16.564 -34.725 1.00 88.62 108 LEU A O 1
ATOM 871 N N . ASP A 1 109 ? -4.370 15.311 -35.722 1.00 88.31 109 ASP A N 1
ATOM 872 C CA . ASP A 1 109 ? -3.206 15.871 -35.030 1.00 88.31 109 ASP A CA 1
ATOM 873 C C . ASP A 1 109 ? -2.133 16.358 -36.029 1.00 88.31 109 ASP A C 1
ATOM 875 O O . ASP A 1 109 ? -1.568 15.586 -36.819 1.00 88.31 109 ASP A O 1
ATOM 879 N N . SER A 1 110 ? -1.840 17.660 -35.969 1.00 85.19 110 SER A N 1
ATOM 880 C CA . SER A 1 110 ? -0.824 18.354 -36.768 1.00 85.19 110 SER A CA 1
ATOM 881 C C . SER A 1 110 ? 0.616 18.130 -36.281 1.00 85.19 110 SER A C 1
ATOM 883 O O . SER A 1 110 ? 1.542 18.389 -37.050 1.00 85.19 110 SER A O 1
ATOM 885 N N . LEU A 1 111 ? 0.836 17.636 -35.056 1.00 82.06 111 LEU A N 1
ATOM 886 C CA . LEU A 1 111 ? 2.162 17.328 -34.495 1.00 82.06 111 LEU A CA 1
ATOM 887 C C . LEU A 1 111 ? 2.557 15.845 -34.597 1.00 82.06 111 LEU A C 1
ATOM 889 O O . LEU A 1 111 ? 3.747 15.538 -34.635 1.00 82.06 111 LEU A O 1
ATOM 893 N N . SER A 1 112 ? 1.604 14.925 -34.762 1.00 68.00 112 SER A N 1
ATOM 894 C CA . SER A 1 112 ? 1.834 13.464 -34.856 1.00 68.00 112 SER A CA 1
ATOM 895 C C . SER A 1 112 ? 2.342 12.807 -33.567 1.00 68.00 112 SER A C 1
ATOM 897 O O . SER A 1 112 ? 3.130 11.856 -33.617 1.00 68.00 112 SER A O 1
ATOM 899 N N . LEU A 1 113 ? 1.914 13.309 -32.414 1.00 63.66 113 LEU A N 1
ATOM 900 C CA . LEU A 1 113 ? 2.280 12.760 -31.117 1.00 63.66 113 LEU A CA 1
ATOM 901 C C . LEU A 1 113 ? 1.542 11.439 -30.852 1.00 63.66 113 LEU A C 1
ATOM 903 O O . LEU A 1 113 ? 0.468 11.160 -31.384 1.00 63.66 113 LEU A O 1
ATOM 907 N N . ASN A 1 114 ? 2.139 10.589 -30.015 1.00 71.62 114 ASN A N 1
ATOM 908 C CA . ASN A 1 114 ? 1.452 9.391 -29.540 1.00 71.62 114 ASN A CA 1
ATOM 909 C C . ASN A 1 114 ? 0.307 9.792 -28.600 1.00 71.62 114 ASN A C 1
ATOM 911 O O . ASN A 1 114 ? 0.459 10.713 -27.794 1.00 71.62 114 ASN A O 1
ATOM 915 N N . LEU A 1 115 ? -0.804 9.055 -28.671 1.00 75.56 115 LEU A N 1
ATOM 916 C CA . LEU A 1 115 ? -1.935 9.186 -27.754 1.00 75.56 115 LEU A CA 1
ATOM 917 C C . LEU A 1 115 ? -1.454 9.142 -26.295 1.00 75.56 115 LEU A C 1
ATOM 919 O O . LEU A 1 115 ? -0.805 8.188 -25.869 1.00 75.56 115 LEU A O 1
ATOM 923 N N . THR A 1 116 ? -1.737 10.208 -25.544 1.00 80.19 116 THR A N 1
ATOM 924 C CA . THR A 1 116 ? -1.430 10.287 -24.111 1.00 80.19 116 THR A CA 1
ATOM 925 C C . THR A 1 116 ? -2.584 9.712 -23.300 1.00 80.19 116 THR A C 1
ATOM 927 O O . THR A 1 116 ? -3.734 9.787 -23.722 1.00 80.19 116 THR A O 1
ATOM 930 N N . THR A 1 117 ? -2.313 9.221 -22.090 1.00 77.25 117 THR A N 1
ATOM 931 C CA . THR A 1 117 ? -3.356 8.676 -21.201 1.00 77.25 117 THR A CA 1
ATOM 932 C C . THR A 1 117 ? -4.463 9.692 -20.881 1.00 77.25 117 THR A C 1
ATOM 934 O O . THR A 1 117 ? -5.624 9.309 -20.766 1.00 77.25 117 THR A O 1
ATOM 937 N N . SER A 1 118 ? -4.137 10.992 -20.795 1.00 80.69 118 SER A N 1
ATOM 938 C CA . SER A 1 118 ? -5.138 12.067 -20.673 1.00 80.69 118 SER A CA 1
ATOM 939 C C . SER A 1 118 ? -6.072 12.106 -21.889 1.00 80.69 118 SER A C 1
ATOM 941 O O . SER A 1 118 ? -7.287 12.163 -21.733 1.00 80.69 118 SER A O 1
ATOM 943 N N . LEU A 1 119 ? -5.511 12.041 -23.102 1.00 84.75 119 LEU A N 1
ATOM 944 C CA . LEU A 1 119 ? -6.276 12.107 -24.346 1.00 84.75 119 LEU A CA 1
ATOM 945 C C . LEU A 1 119 ? -7.094 10.828 -24.578 1.00 84.75 119 LEU A C 1
ATOM 947 O O . LEU A 1 119 ? -8.256 10.915 -24.955 1.00 84.75 119 LEU A O 1
ATOM 951 N N . GLU A 1 120 ? -6.535 9.652 -24.285 1.00 85.25 120 GLU A N 1
ATOM 952 C CA . GLU A 1 120 ? -7.275 8.384 -24.310 1.00 85.25 120 GLU A CA 1
ATOM 953 C C . GLU A 1 120 ? -8.503 8.435 -23.391 1.00 85.25 120 GLU A C 1
ATOM 955 O O . GLU A 1 120 ? -9.606 8.109 -23.830 1.00 85.25 120 GLU A O 1
ATOM 960 N N . TYR A 1 121 ? -8.344 8.924 -22.155 1.00 80.12 121 TYR A N 1
ATOM 961 C CA . TYR A 1 121 ? -9.456 9.051 -21.213 1.00 80.12 121 TYR A CA 1
ATOM 962 C C . TYR A 1 121 ? -10.543 10.013 -21.717 1.00 80.12 121 TYR A C 1
ATOM 964 O O . TYR A 1 121 ? -11.716 9.638 -21.775 1.00 80.12 121 TYR A O 1
ATOM 972 N N . GLN A 1 122 ? -10.161 11.208 -22.177 1.00 85.50 122 GLN A N 1
ATOM 973 C CA . GLN A 1 122 ? -11.101 12.183 -22.745 1.00 85.50 122 GLN A CA 1
ATOM 974 C C . GLN A 1 122 ? -11.892 11.616 -23.937 1.00 85.50 122 GLN A C 1
ATOM 976 O O . GLN A 1 122 ? -13.086 11.879 -24.069 1.00 85.50 122 GLN A O 1
ATOM 981 N N . LEU A 1 123 ? -11.259 10.806 -24.793 1.00 86.75 123 LEU A N 1
ATOM 982 C CA . LEU A 1 123 ? -11.930 10.153 -25.922 1.00 86.75 123 LEU A CA 1
ATOM 983 C C . LEU A 1 123 ? -12.912 9.063 -25.463 1.00 86.75 123 LEU A C 1
ATOM 985 O O . LEU A 1 123 ? -13.980 8.919 -26.063 1.00 86.75 123 LEU A O 1
ATOM 989 N N . THR A 1 124 ? -12.598 8.323 -24.393 1.00 84.00 124 THR A N 1
ATOM 990 C CA . THR A 1 124 ? -13.537 7.341 -23.819 1.00 84.00 124 THR A CA 1
ATOM 991 C C . THR A 1 124 ? -14.758 7.987 -23.169 1.00 84.00 124 THR A C 1
ATOM 993 O O . THR A 1 124 ? -15.856 7.475 -23.352 1.00 84.00 124 THR A O 1
ATOM 996 N N . GLN A 1 125 ? -14.610 9.137 -22.504 1.00 82.94 125 GLN A N 1
ATOM 997 C CA . GLN A 1 125 ? -15.741 9.858 -21.906 1.00 82.94 125 GLN A CA 1
ATOM 998 C C . GLN A 1 125 ? -16.774 10.309 -22.950 1.00 82.94 125 GLN A C 1
ATOM 1000 O O . GLN A 1 125 ? -17.978 10.163 -22.749 1.00 82.94 125 GLN A O 1
ATOM 1005 N N . ILE A 1 126 ? -16.307 10.827 -24.090 1.00 84.75 126 ILE A N 1
ATOM 1006 C CA . ILE A 1 126 ? -17.186 11.365 -25.135 1.00 84.75 126 ILE A CA 1
ATOM 1007 C C . ILE A 1 126 ? -17.817 10.234 -25.952 1.00 84.75 126 ILE A C 1
ATOM 1009 O O . ILE A 1 126 ? -19.038 10.177 -26.110 1.00 84.75 126 ILE A O 1
ATOM 1013 N N . TYR A 1 127 ? -16.989 9.316 -26.454 1.00 87.62 127 TYR A N 1
ATOM 1014 C CA . TYR A 1 127 ? -17.394 8.352 -27.478 1.00 87.62 127 TYR A CA 1
ATOM 1015 C C . TYR A 1 127 ? -17.539 6.912 -26.979 1.00 87.62 127 TYR A C 1
ATOM 1017 O O . TYR A 1 127 ? -17.934 6.050 -27.766 1.00 87.62 127 TYR A O 1
ATOM 1025 N N . GLY A 1 128 ? -17.151 6.617 -25.737 1.00 77.12 128 GLY A N 1
ATOM 1026 C CA . GLY A 1 128 ? -17.029 5.258 -25.202 1.00 77.12 128 GLY A CA 1
ATOM 1027 C C . GLY A 1 128 ? -18.277 4.694 -24.530 1.00 77.12 128 GLY A C 1
ATOM 1028 O O . GLY A 1 128 ? -18.288 3.506 -24.210 1.00 77.12 128 GLY A O 1
ATOM 1029 N N . LYS A 1 129 ? -19.330 5.502 -24.352 1.00 74.06 129 LYS A N 1
ATOM 1030 C CA . LYS A 1 129 ? -20.620 5.038 -23.829 1.00 74.06 129 LYS A CA 1
ATOM 1031 C C . LYS A 1 129 ? -21.103 3.811 -24.619 1.00 74.06 129 LYS A C 1
ATOM 1033 O O . LYS A 1 129 ? -21.049 3.794 -25.850 1.00 74.06 129 LYS A O 1
ATOM 1038 N N . ASP A 1 130 ? -21.495 2.774 -23.883 1.00 67.31 130 ASP A N 1
ATOM 1039 C CA . ASP A 1 130 ? -22.008 1.485 -24.370 1.00 67.31 130 ASP A CA 1
ATOM 1040 C C . ASP A 1 130 ? -21.062 0.677 -25.296 1.00 67.31 130 ASP A C 1
ATOM 1042 O O . ASP A 1 130 ? -21.471 -0.307 -25.916 1.00 67.31 130 ASP A O 1
ATOM 1046 N N . LYS A 1 131 ? -19.765 1.023 -25.363 1.00 68.31 131 LYS A N 1
ATOM 1047 C CA . LYS A 1 131 ? -18.759 0.326 -26.189 1.00 68.31 131 LYS A CA 1
ATOM 1048 C C . LYS A 1 131 ? -17.717 -0.387 -25.331 1.00 68.31 131 LYS A C 1
ATOM 1050 O O . LYS A 1 131 ? -17.104 0.218 -24.466 1.00 68.31 131 LYS A O 1
ATOM 1055 N N . LYS A 1 132 ? -17.413 -1.653 -25.653 1.00 67.19 132 LYS A N 1
ATOM 1056 C CA . LYS A 1 132 ? -16.301 -2.416 -25.033 1.00 67.19 132 LYS A CA 1
ATOM 1057 C C . LYS A 1 132 ? -14.913 -2.005 -25.557 1.00 67.19 132 LYS A C 1
ATOM 1059 O O . LYS A 1 132 ? -13.899 -2.230 -24.903 1.00 67.19 132 LYS A O 1
ATOM 1064 N N . LYS A 1 133 ? -14.840 -1.450 -26.772 1.00 77.38 133 LYS A N 1
ATOM 1065 C CA . LYS A 1 133 ? -13.600 -0.987 -27.420 1.00 77.38 133 LYS A CA 1
ATOM 1066 C C . LYS A 1 133 ? -13.886 0.235 -28.285 1.00 77.38 133 LYS A C 1
ATOM 1068 O O . LYS A 1 133 ? -14.894 0.265 -28.990 1.00 77.38 133 LYS A O 1
ATOM 1073 N N . LEU A 1 134 ? -12.976 1.202 -28.271 1.00 82.44 134 LEU A N 1
ATOM 1074 C CA . LEU A 1 134 ? -12.997 2.377 -29.133 1.00 82.44 134 LEU A CA 1
ATOM 1075 C C . LEU A 1 134 ? -11.955 2.218 -30.240 1.00 82.44 134 LEU A C 1
ATOM 1077 O O . LEU A 1 134 ? -10.768 2.068 -29.956 1.00 82.44 134 LEU A O 1
ATOM 1081 N N . ILE A 1 135 ? -12.394 2.263 -31.497 1.00 85.94 135 ILE A N 1
ATOM 1082 C CA . ILE A 1 135 ? -11.508 2.231 -32.664 1.00 85.94 135 ILE A CA 1
ATOM 1083 C C . ILE A 1 135 ? -11.333 3.668 -33.153 1.00 85.94 135 ILE A C 1
ATOM 1085 O O . ILE A 1 135 ? -12.253 4.247 -33.729 1.00 85.94 135 ILE A O 1
ATOM 1089 N N . ILE A 1 136 ? -10.155 4.241 -32.912 1.00 88.81 136 ILE A N 1
ATOM 1090 C CA . ILE A 1 136 ? -9.794 5.598 -33.327 1.00 88.81 136 ILE A CA 1
ATOM 1091 C C . ILE A 1 136 ? -8.958 5.515 -34.599 1.00 88.81 136 ILE A C 1
ATOM 1093 O O . ILE A 1 136 ? -7.911 4.863 -34.638 1.00 88.81 136 ILE A O 1
ATOM 1097 N N . ARG A 1 137 ? -9.401 6.213 -35.642 1.00 88.44 137 ARG A N 1
ATOM 1098 C CA . ARG A 1 137 ? -8.681 6.349 -36.909 1.00 88.44 137 ARG A CA 1
ATOM 1099 C C . ARG A 1 137 ? -7.893 7.661 -36.898 1.00 88.44 137 ARG A C 1
ATOM 1101 O O . ARG A 1 137 ? -8.470 8.735 -36.780 1.00 88.44 137 ARG A O 1
ATOM 1108 N N . ILE A 1 138 ? -6.575 7.592 -37.039 1.00 87.50 138 ILE A N 1
ATOM 1109 C CA . ILE A 1 138 ? -5.682 8.756 -37.085 1.00 87.50 138 ILE A CA 1
ATOM 1110 C C . ILE A 1 138 ? -5.257 8.948 -38.551 1.00 87.50 138 ILE A C 1
ATOM 1112 O O . ILE A 1 138 ? -4.346 8.248 -39.010 1.00 87.50 138 ILE A O 1
ATOM 1116 N N . PRO A 1 139 ? -5.953 9.794 -39.335 1.00 82.25 139 PRO A N 1
ATOM 1117 C CA . PRO A 1 139 ? -5.565 10.107 -40.705 1.00 82.25 139 PRO A CA 1
ATOM 1118 C C . PRO A 1 139 ? -4.274 10.930 -40.729 1.00 82.25 139 PRO A C 1
ATOM 1120 O O . PRO A 1 139 ? -3.958 11.649 -39.780 1.00 82.25 139 PRO A O 1
ATOM 1123 N N . ASP A 1 140 ? -3.544 10.853 -41.839 1.00 80.06 140 ASP A N 1
ATOM 1124 C CA . ASP A 1 140 ? -2.433 11.767 -42.074 1.00 80.06 140 ASP A CA 1
ATOM 1125 C C . ASP A 1 140 ? -2.985 13.122 -42.541 1.00 80.06 140 ASP A C 1
ATOM 1127 O O . ASP A 1 140 ? -3.712 13.203 -43.534 1.00 80.06 140 ASP A O 1
ATOM 1131 N N . VAL A 1 141 ? -2.683 14.169 -41.778 1.00 82.44 141 VAL A N 1
ATOM 1132 C CA . VAL A 1 141 ? -3.152 15.551 -41.970 1.00 82.44 141 VAL A CA 1
ATOM 1133 C C . VAL A 1 141 ? -1.950 16.479 -42.074 1.00 82.44 141 VAL A C 1
ATOM 1135 O O . VAL A 1 141 ? -0.870 16.125 -41.594 1.00 82.44 141 VAL A O 1
ATOM 1138 N N . GLN A 1 142 ? -2.129 17.672 -42.652 1.00 85.50 142 GLN A N 1
ATOM 1139 C CA . GLN A 1 142 ? -1.045 18.646 -42.778 1.00 85.50 142 GLN A CA 1
ATOM 1140 C C . GLN A 1 142 ? -0.338 18.858 -41.437 1.00 85.50 142 GLN A C 1
ATOM 1142 O O . GLN A 1 142 ? -0.955 19.195 -40.423 1.00 85.50 142 GLN A O 1
ATOM 1147 N N . LYS A 1 143 ? 0.983 18.684 -41.460 1.00 86.31 143 LYS A N 1
ATOM 1148 C CA . LYS A 1 143 ? 1.836 18.963 -40.313 1.00 86.31 143 LYS A CA 1
ATOM 1149 C C . LYS A 1 143 ? 2.164 20.444 -40.264 1.00 86.31 143 LYS A C 1
ATOM 1151 O O . LYS A 1 143 ? 2.470 21.060 -41.286 1.00 86.31 143 LYS A O 1
ATOM 1156 N N . GLN A 1 144 ? 2.065 21.000 -39.067 1.00 83.94 144 GLN A N 1
ATOM 1157 C CA . GLN A 1 144 ? 2.406 22.390 -38.800 1.00 83.94 144 GLN A CA 1
ATOM 1158 C C . GLN A 1 144 ? 3.919 22.608 -38.928 1.00 83.94 144 GLN A C 1
ATOM 1160 O O . GLN A 1 144 ? 4.717 21.748 -38.564 1.00 83.94 144 GLN A O 1
ATOM 1165 N N . GLN A 1 145 ? 4.314 23.781 -39.417 1.00 84.06 145 GLN A N 1
ATOM 1166 C CA . GLN A 1 145 ? 5.717 24.164 -39.622 1.00 84.06 145 GLN A CA 1
ATOM 1167 C C . GLN A 1 145 ? 6.425 24.645 -38.337 1.00 84.06 145 GLN A C 1
ATOM 1169 O O . GLN A 1 145 ? 7.613 24.949 -38.363 1.00 84.06 145 GLN A O 1
ATOM 1174 N N . ASN A 1 146 ? 5.709 24.723 -37.210 1.00 82.00 146 ASN A N 1
ATOM 1175 C CA . ASN A 1 146 ? 6.202 25.178 -35.906 1.00 82.00 146 ASN A CA 1
ATOM 1176 C C . ASN A 1 146 ? 5.664 24.269 -34.779 1.00 82.00 146 ASN A C 1
ATOM 1178 O O . ASN A 1 146 ? 4.968 23.296 -35.049 1.00 82.00 146 ASN A O 1
ATOM 1182 N N . SER A 1 147 ? 5.961 24.554 -33.509 1.00 81.19 147 SER A N 1
ATOM 1183 C CA . SER A 1 147 ? 5.462 23.778 -32.354 1.00 81.19 147 SER A CA 1
ATOM 1184 C C . SER A 1 147 ? 4.136 24.286 -31.761 1.00 81.19 147 SER A C 1
ATOM 1186 O O . SER A 1 147 ? 3.507 23.582 -30.975 1.00 81.19 147 SER A O 1
ATOM 1188 N N . ILE A 1 148 ? 3.685 25.478 -32.152 1.00 84.25 148 ILE A N 1
ATOM 1189 C CA . ILE A 1 148 ? 2.694 26.291 -31.422 1.00 84.25 148 ILE A CA 1
ATOM 1190 C C . ILE A 1 148 ? 1.275 26.269 -32.012 1.00 84.25 148 ILE A C 1
ATOM 1192 O O . ILE A 1 148 ? 0.311 26.510 -31.286 1.00 84.25 148 ILE A O 1
ATOM 1196 N N . ASP A 1 149 ? 1.116 25.960 -33.303 1.00 88.19 149 ASP A N 1
ATOM 1197 C CA . ASP A 1 149 ? -0.153 26.159 -34.026 1.00 88.19 149 ASP A CA 1
ATOM 1198 C C . ASP A 1 149 ? -1.176 25.021 -33.880 1.00 88.19 149 ASP A C 1
ATOM 1200 O O . ASP A 1 149 ? -2.204 25.028 -34.552 1.00 88.19 149 ASP A O 1
ATOM 1204 N N . CYS A 1 150 ? -0.963 24.054 -32.986 1.00 88.62 150 CYS A N 1
ATOM 1205 C CA . CYS A 1 150 ? -1.821 22.862 -32.915 1.00 88.62 150 CYS A CA 1
ATOM 1206 C C . CYS A 1 150 ? -3.298 23.191 -32.633 1.00 88.62 150 CYS A C 1
ATOM 1208 O O . CYS A 1 150 ? -4.186 22.593 -33.235 1.00 88.62 150 CYS A O 1
ATOM 1210 N N . GLY A 1 151 ? -3.570 24.221 -31.822 1.00 88.75 151 GLY A N 1
ATOM 1211 C CA . GLY A 1 151 ? -4.932 24.727 -31.610 1.00 88.75 151 GLY A CA 1
ATOM 1212 C C . GLY A 1 151 ? -5.537 25.366 -32.863 1.00 88.75 151 GLY A C 1
ATOM 1213 O O . GLY A 1 151 ? -6.712 25.169 -33.149 1.00 88.75 151 GLY A O 1
ATOM 1214 N N . LEU A 1 152 ? -4.728 26.069 -33.657 1.00 90.25 152 LEU A N 1
ATOM 1215 C CA . LEU A 1 152 ? -5.152 26.723 -34.896 1.00 90.25 152 LEU A CA 1
ATOM 1216 C C . LEU A 1 152 ? -5.504 25.697 -35.985 1.00 90.25 152 LEU A C 1
ATOM 1218 O O . LEU A 1 152 ? -6.521 25.832 -36.663 1.00 90.25 152 LEU A O 1
ATOM 1222 N N . PHE A 1 153 ? -4.710 24.628 -36.101 1.00 91.12 153 PHE A N 1
ATOM 1223 C CA . PHE A 1 153 ? -5.024 23.492 -36.970 1.00 91.12 153 PHE A CA 1
ATOM 1224 C C . PHE A 1 153 ? -6.235 22.692 -36.468 1.00 91.12 153 PHE A C 1
ATOM 1226 O O . PHE A 1 153 ? -7.037 22.250 -37.290 1.00 91.12 153 PHE A O 1
ATOM 1233 N N . ALA A 1 154 ? -6.414 22.520 -35.154 1.00 91.38 154 ALA A N 1
ATOM 1234 C CA . ALA A 1 154 ? -7.610 21.878 -34.604 1.00 91.38 154 ALA A CA 1
ATOM 1235 C C . ALA A 1 154 ? -8.887 22.669 -34.953 1.00 91.38 154 ALA A C 1
ATOM 1237 O O . ALA A 1 154 ? -9.858 22.077 -35.417 1.00 91.38 154 ALA A O 1
ATOM 1238 N N . ILE A 1 155 ? -8.853 24.001 -34.825 1.00 92.19 155 ILE A N 1
ATOM 1239 C CA . ILE A 1 155 ? -9.945 24.905 -35.220 1.00 92.19 155 ILE A CA 1
ATOM 1240 C C . ILE A 1 155 ? -10.247 24.803 -36.721 1.00 92.19 155 ILE A C 1
ATOM 1242 O O . ILE A 1 155 ? -11.396 24.583 -37.100 1.00 92.19 155 ILE A O 1
ATOM 1246 N N . ALA A 1 156 ? -9.233 24.934 -37.581 1.00 91.00 156 ALA A N 1
ATOM 1247 C CA . ALA A 1 156 ? -9.440 24.941 -39.030 1.00 91.00 156 ALA A CA 1
ATOM 1248 C C . ALA A 1 156 ? -10.020 23.612 -39.546 1.00 91.00 156 ALA A C 1
ATOM 1250 O O . ALA A 1 156 ? -10.929 23.612 -40.375 1.00 91.00 156 ALA A O 1
ATOM 1251 N N . ASN A 1 157 ? -9.559 22.479 -39.000 1.00 89.44 157 ASN A N 1
ATOM 1252 C CA . ASN A 1 157 ? -10.120 21.165 -39.319 1.00 89.44 157 ASN A CA 1
ATOM 1253 C C . ASN A 1 157 ? -11.542 20.963 -38.760 1.00 89.44 157 ASN A C 1
ATOM 1255 O O . ASN A 1 157 ? -12.334 20.262 -39.388 1.00 89.44 157 ASN A O 1
ATOM 1259 N N . ALA A 1 158 ? -11.881 21.569 -37.615 1.00 91.12 158 ALA A N 1
ATOM 1260 C CA . ALA A 1 158 ? -13.237 21.518 -37.068 1.00 91.12 158 ALA A CA 1
ATOM 1261 C C . ALA A 1 158 ? -14.216 22.283 -37.966 1.00 91.12 158 ALA A C 1
ATOM 1263 O O . ALA A 1 158 ? -15.247 21.737 -38.346 1.00 91.12 158 ALA A O 1
ATOM 1264 N N . LEU A 1 159 ? -13.850 23.502 -38.378 1.00 90.69 159 LEU A N 1
ATOM 1265 C CA . LEU A 1 159 ? -14.651 24.305 -39.300 1.00 90.69 159 LEU A CA 1
ATOM 1266 C C . LEU A 1 159 ? -14.879 23.586 -40.640 1.00 90.69 159 LEU A C 1
ATOM 1268 O O . LEU A 1 159 ? -16.005 23.545 -41.131 1.00 90.69 159 LEU A O 1
ATOM 1272 N N . GLU A 1 160 ? -13.836 22.976 -41.212 1.00 88.12 160 GLU A N 1
ATOM 1273 C CA . GLU A 1 160 ? -13.968 22.224 -42.464 1.00 88.12 160 GLU A CA 1
ATOM 1274 C C . GLU A 1 160 ? -14.937 21.039 -42.323 1.00 88.12 160 GLU A C 1
ATOM 1276 O O . GLU A 1 160 ? -15.748 20.799 -43.224 1.00 88.12 160 GLU A O 1
ATOM 1281 N N . PHE A 1 161 ? -14.893 20.315 -41.193 1.00 85.62 161 PHE A N 1
ATOM 1282 C CA . PHE A 1 161 ? -15.861 19.255 -40.909 1.00 85.62 161 PHE A CA 1
ATOM 1283 C C . PHE A 1 161 ? -17.284 19.805 -40.914 1.00 85.62 161 PHE A C 1
ATOM 1285 O O . PHE A 1 161 ? -18.140 19.242 -41.596 1.00 85.62 161 PHE A O 1
ATOM 1292 N N . CYS A 1 162 ? -17.525 20.895 -40.181 1.00 86.31 162 CYS A N 1
ATOM 1293 C CA . CYS A 1 162 ? -18.843 21.512 -40.083 1.00 86.31 162 CYS A CA 1
ATOM 1294 C C . CYS A 1 162 ? -19.385 21.934 -41.457 1.00 86.31 162 CYS A C 1
ATOM 1296 O O . CYS A 1 162 ? -20.545 21.695 -41.771 1.00 86.31 162 CYS A O 1
ATOM 1298 N N . GLN A 1 163 ? -18.529 22.508 -42.306 1.00 83.94 163 GLN A N 1
ATOM 1299 C CA . GLN A 1 163 ? -18.930 23.056 -43.604 1.00 83.94 163 GLN A CA 1
ATOM 1300 C C . GLN A 1 163 ? -19.050 22.014 -44.727 1.00 83.94 163 GLN A C 1
ATOM 1302 O O . GLN A 1 163 ? -19.820 22.220 -45.664 1.00 83.94 163 GLN A O 1
ATOM 1307 N N . THR A 1 164 ? -18.274 20.922 -44.693 1.00 78.12 164 THR A N 1
ATOM 1308 C CA . THR A 1 164 ? -18.134 20.003 -45.849 1.00 78.12 164 THR A CA 1
ATOM 1309 C C . THR A 1 164 ? -18.345 18.517 -45.535 1.00 78.12 164 THR A C 1
ATOM 1311 O O . THR A 1 164 ? -18.514 17.711 -46.460 1.00 78.12 164 THR A O 1
ATOM 1314 N N . GLY A 1 165 ? -18.362 18.150 -44.248 1.00 75.06 165 GLY A N 1
ATOM 1315 C CA . GLY A 1 165 ? -18.366 16.772 -43.759 1.00 75.06 165 GLY A CA 1
ATOM 1316 C C . GLY A 1 165 ? -17.030 16.042 -43.963 1.00 75.06 165 GLY A C 1
ATOM 1317 O O . GLY A 1 165 ? -16.281 16.292 -44.907 1.00 75.06 165 GLY A O 1
ATOM 1318 N N . PHE A 1 166 ? -16.712 15.074 -43.096 1.00 70.88 166 PHE A N 1
ATOM 1319 C CA . PHE A 1 166 ? -15.474 14.299 -43.243 1.00 70.88 166 PHE A CA 1
ATOM 1320 C C . PHE A 1 166 ? -15.589 13.202 -44.303 1.00 70.88 166 PHE A C 1
ATOM 1322 O O . PHE A 1 166 ? -16.120 12.125 -44.043 1.00 70.88 166 PHE A O 1
ATOM 1329 N N . LYS A 1 167 ? -14.999 13.430 -45.479 1.00 61.72 167 LYS A N 1
ATOM 1330 C CA . LYS A 1 167 ? -14.959 12.449 -46.582 1.00 61.72 167 LYS A CA 1
ATOM 1331 C C . LYS A 1 167 ? -13.777 11.469 -46.517 1.00 61.72 167 LYS A C 1
ATOM 1333 O O . LYS A 1 167 ? -13.382 10.912 -47.534 1.00 61.72 167 LYS A O 1
ATOM 1338 N N . GLY A 1 168 ? -13.201 11.254 -45.330 1.00 54.00 168 GLY A N 1
ATOM 1339 C CA . GLY A 1 168 ? -12.339 10.097 -45.061 1.00 54.00 168 GLY A CA 1
ATOM 1340 C C . GLY A 1 168 ? -11.075 9.965 -45.921 1.00 54.00 168 GLY A C 1
ATOM 1341 O O . GLY A 1 168 ? -10.756 8.854 -46.329 1.00 54.00 168 GLY A O 1
ATOM 1342 N N . GLY A 1 169 ? -10.345 11.053 -46.194 1.00 54.59 169 GLY A N 1
ATOM 1343 C CA . GLY A 1 169 ? -9.097 10.972 -46.976 1.00 54.59 169 GLY A CA 1
ATOM 1344 C C . GLY A 1 169 ? -8.682 12.227 -47.748 1.00 54.59 169 GLY A C 1
ATOM 1345 O O . GLY A 1 169 ? -7.698 12.194 -48.480 1.00 54.59 169 GLY A O 1
ATOM 1346 N N . THR A 1 170 ? -9.390 13.346 -47.610 1.00 54.75 170 THR A N 1
ATOM 1347 C CA . THR A 1 170 ? -8.999 14.626 -48.215 1.00 54.75 170 THR A CA 1
ATOM 1348 C C . THR A 1 170 ? -7.921 15.313 -47.374 1.00 54.75 170 THR A C 1
ATOM 1350 O O . THR A 1 170 ? -8.224 15.944 -46.363 1.00 54.75 170 THR A O 1
ATOM 1353 N N . HIS A 1 171 ? -6.654 15.204 -47.784 1.00 65.56 171 HIS A N 1
ATOM 1354 C CA . HIS A 1 171 ? -5.553 15.943 -47.155 1.00 65.56 171 HIS A CA 1
ATOM 1355 C C . HIS A 1 171 ? -5.630 17.432 -47.525 1.00 65.56 171 HIS A C 1
ATOM 1357 O O . HIS A 1 171 ? -5.179 17.843 -48.595 1.00 65.56 171 HIS A O 1
ATOM 1363 N N . ILE A 1 172 ? -6.195 18.238 -46.629 1.00 76.31 172 ILE A N 1
ATOM 1364 C CA . ILE A 1 172 ? -6.312 19.692 -46.790 1.00 76.31 172 ILE A CA 1
ATOM 1365 C C . ILE A 1 172 ? -4.955 20.348 -46.516 1.00 76.31 172 ILE A C 1
ATOM 1367 O O . ILE A 1 172 ? -4.271 19.995 -45.557 1.00 76.31 172 ILE A O 1
ATOM 1371 N N . THR A 1 173 ? -4.571 21.307 -47.360 1.00 83.12 173 THR A N 1
ATOM 1372 C CA . THR A 1 173 ? -3.369 22.134 -47.184 1.00 83.12 173 THR A CA 1
ATOM 1373 C C . THR A 1 173 ? -3.739 23.601 -47.005 1.00 83.12 173 THR A C 1
ATOM 1375 O O . THR A 1 173 ? -4.030 24.293 -47.979 1.00 83.12 173 THR A O 1
ATOM 1378 N N . TYR A 1 174 ? -3.678 24.076 -45.767 1.00 88.12 174 TYR A N 1
ATOM 1379 C CA . TYR A 1 174 ? -3.830 25.469 -45.370 1.00 88.12 174 TYR A CA 1
ATOM 1380 C C . TYR A 1 174 ? -2.542 26.281 -45.592 1.00 88.12 174 TYR A C 1
ATOM 1382 O O . TYR A 1 174 ? -1.424 25.768 -45.452 1.00 88.12 174 TYR A O 1
ATOM 1390 N N . GLU A 1 175 ? -2.688 27.574 -45.885 1.00 88.25 175 GLU A N 1
ATOM 1391 C CA . GLU A 1 175 ? -1.588 28.546 -45.902 1.00 88.25 175 GLU A CA 1
ATOM 1392 C C . GLU A 1 175 ? -1.307 29.065 -44.485 1.00 88.25 175 GLU A C 1
ATOM 1394 O O . GLU A 1 175 ? -1.768 30.135 -44.090 1.00 88.25 175 GLU A O 1
ATOM 1399 N N . GLN A 1 176 ? -0.527 28.294 -43.717 1.00 88.44 176 GLN A N 1
ATOM 1400 C CA . GLN A 1 176 ? -0.274 28.512 -42.283 1.00 88.44 176 GLN A CA 1
ATOM 1401 C C . GLN A 1 176 ? 0.085 29.963 -41.907 1.00 88.44 176 GLN A C 1
ATOM 1403 O O . GLN A 1 176 ? -0.421 30.467 -40.906 1.00 88.44 176 GLN A O 1
ATOM 1408 N N . LYS A 1 177 ? 0.874 30.658 -42.741 1.00 87.31 177 LYS A N 1
ATOM 1409 C CA . LYS A 1 177 ? 1.255 32.076 -42.571 1.00 87.31 177 LYS A CA 1
ATOM 1410 C C . LYS A 1 177 ? 0.073 33.038 -42.362 1.00 87.31 177 LYS A C 1
ATOM 1412 O O . LYS A 1 177 ? 0.231 34.002 -41.630 1.00 87.31 177 LYS A O 1
ATOM 1417 N N . TYR A 1 178 ? -1.093 32.774 -42.958 1.00 89.50 178 TYR A N 1
ATOM 1418 C CA . TYR A 1 178 ? -2.265 33.662 -42.895 1.00 89.50 178 TYR A CA 1
ATOM 1419 C C . TYR A 1 178 ? -3.335 33.191 -41.899 1.00 89.50 178 TYR A C 1
ATOM 1421 O O . TYR A 1 178 ? -4.296 33.906 -41.629 1.00 89.50 178 TYR A O 1
ATOM 1429 N N . MET A 1 179 ? -3.198 31.988 -41.329 1.00 91.31 179 MET A N 1
ATOM 1430 C CA . MET A 1 179 ? -4.249 31.399 -40.491 1.00 91.31 179 MET A CA 1
ATOM 1431 C C . MET A 1 179 ? -4.486 32.177 -39.184 1.00 91.31 179 MET A C 1
ATOM 1433 O O . MET A 1 179 ? -5.622 32.238 -38.720 1.00 91.31 179 MET A O 1
ATOM 1437 N N . ARG A 1 180 ? -3.446 32.779 -38.583 1.00 90.00 180 ARG A N 1
ATOM 1438 C CA . ARG A 1 180 ? -3.572 33.535 -37.318 1.00 90.00 180 ARG A CA 1
ATOM 1439 C C . ARG A 1 180 ? -4.338 34.848 -37.502 1.00 90.00 180 ARG A C 1
ATOM 1441 O O . ARG A 1 180 ? -5.250 35.125 -36.728 1.00 90.00 180 ARG A O 1
ATOM 1448 N N . GLU A 1 181 ? -4.027 35.602 -38.554 1.00 88.50 181 GLU A N 1
ATOM 1449 C CA . GLU A 1 181 ? -4.752 36.824 -38.934 1.00 88.50 181 GLU A CA 1
ATOM 1450 C C . GLU A 1 181 ? -6.210 36.509 -39.311 1.00 88.50 181 GLU A C 1
ATOM 1452 O O . GLU A 1 181 ? -7.136 37.173 -38.846 1.00 88.50 181 GLU A O 1
ATOM 1457 N N . HIS A 1 182 ? -6.428 35.423 -40.062 1.00 90.31 182 HIS A N 1
ATOM 1458 C CA . HIS A 1 182 ? -7.763 34.942 -40.431 1.00 90.31 182 HIS A CA 1
ATOM 1459 C C . HIS A 1 182 ? -8.629 34.561 -39.220 1.00 90.31 182 HIS A C 1
ATOM 1461 O O . HIS A 1 182 ? -9.821 34.866 -39.192 1.00 90.31 182 HIS A O 1
ATOM 1467 N N . LEU A 1 183 ? -8.045 33.924 -38.195 1.00 89.06 183 LEU A N 1
ATOM 1468 C CA . LEU A 1 183 ? -8.761 33.599 -36.957 1.00 89.06 183 LEU A CA 1
ATOM 1469 C C . LEU A 1 183 ? -9.218 34.867 -36.220 1.00 89.06 183 LEU A C 1
ATOM 1471 O O . LEU A 1 183 ? -10.353 34.908 -35.750 1.00 89.06 183 LEU A O 1
ATOM 1475 N N . ILE A 1 184 ? -8.374 35.904 -36.151 1.00 86.38 184 ILE A N 1
ATOM 1476 C CA . ILE A 1 184 ? -8.755 37.198 -35.559 1.00 86.38 184 ILE A CA 1
ATOM 1477 C C . ILE A 1 184 ? -9.936 37.789 -36.331 1.00 86.38 184 ILE A C 1
ATOM 1479 O O . ILE A 1 184 ? -10.952 38.104 -35.719 1.00 86.38 184 ILE A O 1
ATOM 1483 N N . HIS A 1 185 ? -9.852 37.837 -37.663 1.00 86.00 185 HIS A N 1
ATOM 1484 C CA . HIS A 1 185 ? -10.927 38.351 -38.512 1.00 86.00 185 HIS A CA 1
ATOM 1485 C C . HIS A 1 185 ? -12.259 37.599 -38.315 1.00 86.00 185 HIS A C 1
ATOM 1487 O O . HIS A 1 185 ? -13.316 38.226 -38.247 1.00 86.00 185 HIS A O 1
ATOM 1493 N N . CYS A 1 186 ? -12.235 36.270 -38.166 1.00 86.06 186 CYS A N 1
ATOM 1494 C CA . CYS A 1 186 ? -13.448 35.485 -37.897 1.00 86.06 186 CYS A CA 1
ATOM 1495 C C . CYS A 1 186 ? -14.048 35.779 -36.509 1.00 86.06 186 CYS A C 1
ATOM 1497 O O . CYS A 1 186 ? -15.266 35.905 -36.373 1.00 86.06 186 CYS A O 1
ATOM 1499 N N . LEU A 1 187 ? -13.204 35.916 -35.479 1.00 83.12 187 LEU A N 1
ATOM 1500 C CA . LEU A 1 187 ? -13.641 36.222 -34.111 1.00 83.12 187 LEU A CA 1
ATOM 1501 C C . LEU A 1 187 ? -14.152 37.665 -33.964 1.00 83.12 187 LEU A C 1
ATOM 1503 O O . LEU A 1 187 ? -15.095 37.899 -33.214 1.00 83.12 187 LEU A O 1
ATOM 1507 N N . GLU A 1 188 ? -13.563 38.627 -34.680 1.00 81.25 188 GLU A N 1
ATOM 1508 C CA . GLU A 1 188 ? -14.007 40.028 -34.704 1.00 81.25 188 GLU A CA 1
ATOM 1509 C C . GLU A 1 188 ? -15.371 40.199 -35.377 1.00 81.25 188 GLU A C 1
ATOM 1511 O O . GLU A 1 188 ? -16.216 40.930 -34.867 1.00 81.25 188 GLU A O 1
ATOM 1516 N N . ASN A 1 189 ? -15.606 39.499 -36.491 1.00 80.00 189 ASN A N 1
ATOM 1517 C CA . ASN A 1 189 ? -16.884 39.539 -37.208 1.00 80.00 189 ASN A CA 1
ATOM 1518 C C . ASN A 1 189 ? -17.948 38.596 -36.615 1.00 80.00 189 ASN A C 1
ATOM 1520 O O . ASN A 1 189 ? -19.066 38.545 -37.127 1.00 80.00 189 ASN A O 1
ATOM 1524 N N . GLY A 1 190 ? -17.612 37.830 -35.569 1.00 80.00 190 GLY A N 1
ATOM 1525 C CA . GLY A 1 190 ? -18.513 36.854 -34.951 1.00 80.00 190 GLY A CA 1
ATOM 1526 C C . GLY A 1 190 ? -19.006 35.777 -35.922 1.00 80.00 190 GLY A C 1
ATOM 1527 O O . GLY A 1 190 ? -20.135 35.311 -35.778 1.00 80.00 190 GLY A O 1
ATOM 1528 N N . LYS A 1 191 ? -18.199 35.434 -36.937 1.00 83.94 191 LYS A N 1
ATOM 1529 C CA . LYS A 1 191 ? -18.548 34.470 -37.985 1.00 83.94 191 LYS A CA 1
ATOM 1530 C C . LYS A 1 191 ? -17.309 33.864 -38.640 1.00 83.94 191 LYS A C 1
ATOM 1532 O O . LYS A 1 191 ? -16.406 34.584 -39.066 1.00 83.94 191 LYS A O 1
ATOM 1537 N N . PHE A 1 192 ? -17.301 32.548 -38.813 1.00 88.56 192 PHE A N 1
ATOM 1538 C CA . PHE A 1 192 ? -16.259 31.844 -39.541 1.00 88.56 192 PHE A CA 1
ATOM 1539 C C . PHE A 1 192 ? -16.409 31.931 -41.063 1.00 88.56 192 PHE A C 1
ATOM 1541 O O . PHE A 1 192 ? -17.477 31.771 -41.655 1.00 88.56 192 PHE A O 1
ATOM 1548 N N . THR A 1 193 ? -15.268 32.111 -41.721 1.00 88.31 193 THR A N 1
ATOM 1549 C CA . THR A 1 193 ? -15.085 31.914 -43.163 1.00 88.31 193 THR A CA 1
ATOM 1550 C C . THR A 1 193 ? -13.980 30.878 -43.383 1.00 88.31 193 THR A C 1
ATOM 1552 O O . THR A 1 193 ? -13.171 30.638 -42.483 1.00 88.31 193 THR A O 1
ATOM 1555 N N . HIS A 1 194 ? -13.946 30.219 -44.548 1.00 86.38 194 HIS A N 1
ATOM 1556 C CA . HIS A 1 194 ? -12.947 29.179 -44.831 1.00 86.38 194 HIS A CA 1
ATOM 1557 C C . HIS A 1 194 ? -11.517 29.689 -44.593 1.00 86.38 194 HIS A C 1
ATOM 1559 O O . HIS A 1 194 ? -11.132 30.722 -45.137 1.00 86.38 194 HIS A O 1
ATOM 1565 N N . PHE A 1 195 ? -10.717 28.937 -43.830 1.00 90.06 195 PHE A N 1
ATOM 1566 C CA . PHE A 1 195 ? -9.295 29.244 -43.654 1.00 90.06 195 PHE A CA 1
ATOM 1567 C C . PHE A 1 195 ? -8.550 29.228 -45.006 1.00 90.06 195 PHE A C 1
ATOM 1569 O O . PHE A 1 195 ? -8.887 28.400 -45.858 1.00 90.06 195 PHE A O 1
ATOM 1576 N N . PRO A 1 196 ? -7.516 30.072 -45.203 1.00 88.38 196 PRO A N 1
ATOM 1577 C CA . PRO A 1 196 ? -6.737 30.130 -46.444 1.00 88.38 196 PRO A CA 1
ATOM 1578 C C . PRO A 1 196 ? -6.136 28.773 -46.845 1.00 88.38 196 PRO A C 1
ATOM 1580 O O . PRO A 1 196 ? -5.512 28.106 -46.016 1.00 88.38 196 PRO A O 1
ATOM 1583 N N . LYS A 1 197 ? -6.290 28.367 -48.116 1.00 86.31 197 LYS A N 1
ATOM 1584 C CA . LYS A 1 197 ? -5.866 27.057 -48.658 1.00 86.31 197 LYS A CA 1
ATOM 1585 C C . LYS A 1 197 ? -4.963 27.196 -49.885 1.00 86.31 197 LYS A C 1
ATOM 1587 O O . LYS A 1 197 ? -5.240 27.976 -50.789 1.00 86.31 197 LYS A O 1
ATOM 1592 N N . ASN A 1 198 ? -3.950 26.336 -49.964 1.00 74.75 198 ASN A N 1
ATOM 1593 C CA . ASN A 1 198 ? -3.091 26.182 -51.137 1.00 74.75 198 ASN A CA 1
ATOM 1594 C C . ASN A 1 198 ? -3.816 25.406 -52.252 1.00 74.75 198 ASN A C 1
ATOM 1596 O O . ASN A 1 198 ? -3.891 24.177 -52.204 1.00 74.75 198 ASN A O 1
ATOM 1600 N N . ASN A 1 199 ? -4.256 26.100 -53.305 1.00 58.50 199 ASN A N 1
ATOM 1601 C CA . ASN A 1 199 ? -4.956 25.496 -54.453 1.00 58.50 199 ASN A CA 1
ATOM 1602 C C . ASN A 1 199 ? -4.071 24.628 -55.382 1.00 58.50 199 ASN A C 1
ATOM 1604 O O . ASN A 1 199 ? -4.578 24.035 -56.330 1.00 58.50 199 ASN A O 1
ATOM 1608 N N . PHE A 1 200 ? -2.760 24.528 -55.125 1.00 49.31 200 PHE A N 1
ATOM 1609 C CA . PHE A 1 200 ? -1.784 23.850 -56.000 1.00 49.31 200 PHE A CA 1
ATOM 1610 C C . PHE A 1 200 ? -1.166 22.566 -55.407 1.00 49.31 200 PHE A C 1
ATOM 1612 O O . PHE A 1 200 ? -0.238 21.989 -55.981 1.00 49.31 200 PHE A O 1
ATOM 1619 N N . GLY A 1 201 ? -1.660 22.089 -54.260 1.00 48.09 201 GLY A N 1
ATOM 1620 C CA . GLY A 1 201 ? -1.167 20.865 -53.623 1.00 48.09 201 GLY A CA 1
ATOM 1621 C C . GLY A 1 201 ? -1.599 19.592 -54.361 1.00 48.09 201 GLY A C 1
ATOM 1622 O O . GLY A 1 201 ? -2.775 19.236 -54.351 1.00 48.09 201 GLY A O 1
ATOM 1623 N N . LYS A 1 202 ? -0.650 18.844 -54.947 1.00 46.91 202 LYS A N 1
ATOM 1624 C CA . LYS A 1 202 ? -0.915 17.477 -55.439 1.00 46.91 202 LYS A CA 1
ATOM 1625 C C . LYS A 1 202 ? -1.378 16.599 -54.272 1.00 46.91 202 LYS A C 1
ATOM 1627 O O . LYS A 1 202 ? -0.620 16.409 -53.322 1.00 46.91 202 LYS A O 1
ATOM 1632 N N . THR A 1 203 ? -2.575 16.019 -54.365 1.00 50.38 203 THR A N 1
ATOM 1633 C CA . THR A 1 203 ? -3.103 15.103 -53.343 1.00 50.38 203 THR A CA 1
ATOM 1634 C C . THR A 1 203 ? -2.127 13.934 -53.129 1.00 50.38 203 THR A C 1
ATOM 1636 O O . THR A 1 203 ? -1.783 13.256 -54.107 1.00 50.38 203 THR A O 1
ATOM 1639 N N . PRO A 1 204 ? -1.647 13.670 -51.897 1.00 52.84 204 PRO A N 1
ATOM 1640 C CA . PRO A 1 204 ? -0.701 12.584 -51.656 1.00 52.84 204 PRO A CA 1
ATOM 1641 C C . PRO A 1 204 ? -1.326 11.228 -52.007 1.00 52.84 204 PRO A C 1
ATOM 1643 O O . PRO A 1 204 ? -2.312 10.815 -51.404 1.00 52.84 204 PRO A O 1
ATOM 1646 N N . LYS A 1 205 ? -0.741 10.504 -52.972 1.00 50.47 205 LYS A N 1
ATOM 1647 C CA . LYS A 1 205 ? -1.324 9.265 -53.531 1.00 50.47 205 LYS A CA 1
ATOM 1648 C C . LYS A 1 205 ? -1.412 8.072 -52.560 1.00 50.47 205 LYS A C 1
ATOM 1650 O O . LYS A 1 205 ? -1.910 7.030 -52.959 1.00 50.47 205 LYS A O 1
ATOM 1655 N N . ASN A 1 206 ? -0.912 8.194 -51.327 1.00 52.06 206 ASN A N 1
ATOM 1656 C CA . ASN A 1 206 ? -0.899 7.136 -50.309 1.00 52.06 206 ASN A CA 1
ATOM 1657 C C . ASN A 1 206 ? -0.981 7.736 -48.890 1.00 52.06 206 ASN A C 1
ATOM 1659 O O . ASN A 1 206 ? -0.001 7.715 -48.143 1.00 52.06 206 ASN A O 1
ATOM 1663 N N . LEU A 1 207 ? -2.137 8.285 -48.511 1.00 58.31 207 LEU A N 1
ATOM 1664 C CA . LEU A 1 207 ? -2.382 8.741 -47.135 1.00 58.31 207 LEU A CA 1
ATOM 1665 C C . LEU A 1 207 ? -2.537 7.534 -46.200 1.00 58.31 207 LEU A C 1
ATOM 1667 O O . LEU A 1 207 ? -3.414 6.693 -46.392 1.00 58.31 207 LEU A O 1
ATOM 1671 N N . LYS A 1 208 ? -1.679 7.436 -45.180 1.00 65.44 208 LYS A N 1
ATOM 1672 C CA . LYS A 1 208 ? -1.684 6.314 -44.231 1.00 65.44 208 LYS A CA 1
ATOM 1673 C C . LYS A 1 208 ? -2.523 6.650 -43.002 1.00 65.44 208 LYS A C 1
ATOM 1675 O O . LYS A 1 208 ? -2.056 7.349 -42.109 1.00 65.44 208 LYS A O 1
ATOM 1680 N N . THR A 1 209 ? -3.729 6.097 -42.909 1.00 75.12 209 THR A N 1
ATOM 1681 C CA . THR A 1 209 ? -4.513 6.132 -41.667 1.00 75.12 209 THR A CA 1
ATOM 1682 C C . THR A 1 209 ? -3.977 5.093 -40.682 1.00 75.12 209 THR A C 1
ATOM 1684 O O . THR A 1 209 ? -4.026 3.893 -40.952 1.00 75.12 209 THR A O 1
ATOM 1687 N N . LYS A 1 210 ? -3.479 5.528 -39.520 1.00 82.06 210 LYS A N 1
ATOM 1688 C CA . LYS A 1 210 ? -3.186 4.619 -38.400 1.00 82.06 210 LYS A CA 1
ATOM 1689 C C . LYS A 1 210 ? -4.487 4.297 -37.664 1.00 82.06 210 LYS A C 1
ATOM 1691 O O . LYS A 1 210 ? -5.376 5.139 -37.589 1.00 82.06 210 LYS A O 1
ATOM 1696 N N . THR A 1 211 ? -4.594 3.101 -37.097 1.00 83.19 211 THR A N 1
ATOM 1697 C CA . THR A 1 211 ? -5.720 2.729 -36.227 1.00 83.19 211 THR A CA 1
ATOM 1698 C C . THR A 1 211 ? -5.193 2.459 -34.827 1.00 83.19 211 THR A C 1
ATOM 1700 O O . THR A 1 211 ? -4.250 1.686 -34.672 1.00 83.19 211 THR A O 1
ATOM 1703 N N . HIS A 1 212 ? -5.800 3.089 -33.825 1.00 83.00 212 HIS A N 1
ATOM 1704 C CA . HIS A 1 212 ? -5.535 2.853 -32.408 1.00 83.00 212 HIS A CA 1
ATOM 1705 C C . HIS A 1 212 ? -6.787 2.270 -31.756 1.00 83.00 212 HIS A C 1
ATOM 1707 O O . HIS A 1 212 ? -7.900 2.693 -32.069 1.00 83.00 212 HIS A O 1
ATOM 1713 N N . ILE A 1 213 ? -6.617 1.287 -30.873 1.00 80.25 213 ILE A N 1
ATOM 1714 C CA . ILE A 1 213 ? -7.730 0.607 -30.203 1.00 80.25 213 ILE A CA 1
ATOM 1715 C C . ILE A 1 213 ? -7.601 0.850 -28.703 1.00 80.25 213 ILE A C 1
ATOM 1717 O O . ILE A 1 213 ? -6.712 0.290 -28.065 1.00 80.25 213 ILE A O 1
ATOM 1721 N N . ILE A 1 214 ? -8.508 1.647 -28.142 1.00 77.06 214 ILE A N 1
ATOM 1722 C CA . ILE A 1 214 ? -8.648 1.786 -26.690 1.00 77.06 214 ILE A CA 1
ATOM 1723 C C . ILE A 1 214 ? -9.607 0.694 -26.217 1.00 77.06 214 ILE A C 1
ATOM 1725 O O . ILE A 1 214 ? -10.707 0.557 -26.753 1.00 77.06 214 ILE A O 1
ATOM 1729 N N . SER A 1 215 ? -9.205 -0.094 -25.222 1.00 70.56 215 SER A N 1
ATOM 1730 C CA . SER A 1 215 ? -10.133 -1.008 -24.542 1.00 70.56 215 SER A CA 1
ATOM 1731 C C . SER A 1 215 ? -10.866 -0.231 -23.454 1.00 70.56 215 SER A C 1
ATOM 1733 O O . SER A 1 215 ? -10.224 0.445 -22.652 1.00 70.56 215 SER A O 1
ATOM 1735 N N . ILE A 1 216 ? -12.197 -0.278 -23.472 1.00 65.25 216 ILE A N 1
ATOM 1736 C CA . ILE A 1 216 ? -13.044 0.409 -22.497 1.00 65.25 216 ILE A CA 1
ATOM 1737 C C . ILE A 1 216 ? -13.495 -0.649 -21.502 1.00 65.25 216 ILE A C 1
ATOM 1739 O O . ILE A 1 216 ? -14.358 -1.477 -21.798 1.00 65.25 216 ILE A O 1
ATOM 1743 N N . ASN A 1 217 ? -12.883 -0.619 -20.326 1.00 51.97 217 ASN A N 1
ATOM 1744 C CA . ASN A 1 217 ? -13.212 -1.526 -19.241 1.00 51.97 217 ASN A CA 1
ATOM 1745 C C . ASN A 1 217 ? -14.181 -0.820 -18.284 1.00 51.97 217 ASN A C 1
ATOM 1747 O O . ASN A 1 217 ? -14.058 0.375 -18.028 1.00 51.97 217 ASN A O 1
ATOM 1751 N N . CYS A 1 218 ? -15.145 -1.569 -17.753 1.00 43.44 218 CYS A N 1
ATOM 1752 C CA . CYS A 1 218 ? -16.044 -1.084 -16.709 1.00 43.44 218 CYS A CA 1
ATOM 1753 C C . CYS A 1 218 ? -15.258 -0.783 -15.422 1.00 43.44 218 CYS A C 1
ATOM 1755 O O . CYS A 1 218 ? -14.479 -1.629 -14.975 1.00 43.44 218 CYS A O 1
ATOM 1757 N N . ASP A 1 219 ? -15.543 0.347 -14.764 1.00 39.91 219 ASP A N 1
ATOM 1758 C CA . ASP A 1 219 ? -14.991 0.695 -13.438 1.00 39.91 219 ASP A CA 1
ATOM 1759 C C . ASP A 1 219 ? -15.294 -0.367 -12.357 1.00 39.91 219 ASP A C 1
ATOM 1761 O O . ASP A 1 219 ? -14.658 -0.412 -11.308 1.00 39.91 219 ASP A O 1
ATOM 1765 N N . CYS A 1 220 ? -16.245 -1.266 -12.624 1.00 41.16 220 CYS A N 1
ATOM 1766 C CA . CYS A 1 220 ? -16.684 -2.341 -11.740 1.00 41.16 220 CYS A CA 1
ATOM 1767 C C . CYS A 1 220 ? -15.682 -3.501 -11.533 1.00 41.16 220 CYS A C 1
ATOM 1769 O O . CYS A 1 220 ? -16.000 -4.446 -10.810 1.00 41.16 220 CYS A O 1
ATOM 1771 N N . GLY A 1 221 ? -14.492 -3.466 -12.147 1.00 38.81 221 GLY A N 1
ATOM 1772 C CA . GLY A 1 221 ? -13.343 -4.295 -11.743 1.00 38.81 221 GLY A CA 1
ATOM 1773 C C . GLY A 1 221 ? -13.463 -5.819 -11.927 1.00 38.81 221 GLY A C 1
ATOM 1774 O O . GLY A 1 221 ? -12.679 -6.557 -11.331 1.00 38.81 221 GLY A O 1
ATOM 1775 N N . LYS A 1 222 ? -14.416 -6.312 -12.730 1.00 34.81 222 LYS A N 1
ATOM 1776 C CA . LYS A 1 222 ? -14.579 -7.749 -13.036 1.00 34.81 222 LYS A CA 1
ATOM 1777 C C . LYS A 1 222 ? -13.734 -8.184 -14.256 1.00 34.81 222 LYS A C 1
ATOM 1779 O O . LYS A 1 22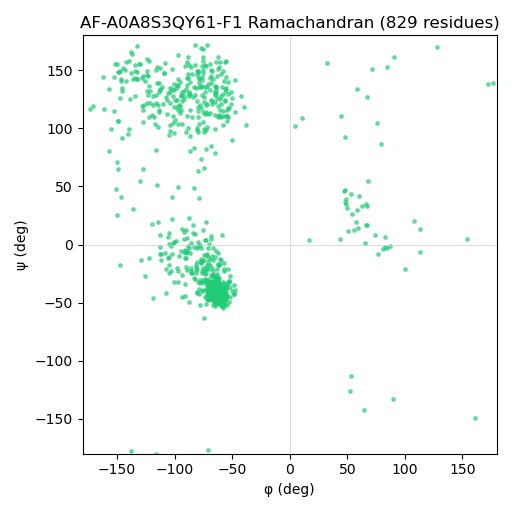2 ? -13.545 -7.375 -15.160 1.00 34.81 222 LYS A O 1
ATOM 1784 N N . PRO A 1 223 ? -13.221 -9.433 -14.295 1.00 31.14 223 PRO A N 1
ATOM 1785 C CA . PRO A 1 223 ? -12.350 -9.925 -15.371 1.00 31.14 223 PRO A CA 1
ATOM 1786 C C . PRO A 1 223 ? -13.084 -10.273 -16.685 1.00 31.14 223 PRO A C 1
ATOM 1788 O O . PRO A 1 223 ? -14.255 -10.644 -16.688 1.00 31.14 223 PRO A O 1
ATOM 1791 N N . ASP A 1 224 ? -12.351 -10.195 -17.801 1.00 32.16 224 ASP A N 1
ATOM 1792 C CA . ASP A 1 224 ? -12.846 -10.149 -19.193 1.00 32.16 224 ASP A CA 1
ATOM 1793 C C . ASP A 1 224 ? -13.288 -11.496 -19.841 1.00 32.16 224 ASP A C 1
ATOM 1795 O O . ASP A 1 224 ? -13.030 -11.718 -21.026 1.00 32.16 224 ASP A O 1
ATOM 1799 N N . THR A 1 225 ? -13.968 -12.414 -19.136 1.00 29.75 225 THR A N 1
ATOM 1800 C CA . THR A 1 225 ? -14.505 -13.656 -19.761 1.00 29.75 225 THR A CA 1
ATOM 1801 C C . THR A 1 225 ? -15.838 -14.139 -19.170 1.00 29.75 225 THR A C 1
ATOM 1803 O O . THR A 1 225 ? -15.941 -14.262 -17.955 1.00 29.75 225 THR A O 1
ATOM 1806 N N . ILE A 1 226 ? -16.854 -14.530 -19.953 1.00 35.47 226 ILE A N 1
ATOM 1807 C CA . ILE A 1 226 ? -17.135 -14.139 -21.355 1.00 35.47 226 ILE A CA 1
ATOM 1808 C C . ILE A 1 226 ? -18.647 -14.088 -21.691 1.00 35.47 226 ILE A C 1
ATOM 1810 O O . ILE A 1 226 ? -19.012 -13.423 -22.657 1.00 35.47 226 ILE A O 1
ATOM 1814 N N . GLU A 1 227 ? -19.524 -14.712 -20.890 1.00 29.19 227 GLU A N 1
ATOM 1815 C CA . GLU A 1 227 ? -20.906 -15.038 -21.303 1.00 29.19 227 GLU A CA 1
ATOM 1816 C C . GLU A 1 227 ? -22.058 -14.284 -20.603 1.00 29.19 227 GLU A C 1
ATOM 1818 O O . GLU A 1 227 ? -23.180 -14.363 -21.089 1.00 29.19 227 GLU A O 1
ATOM 1823 N N . ASP A 1 228 ? -21.844 -13.563 -19.489 1.00 35.94 228 ASP A N 1
ATOM 1824 C CA . ASP A 1 228 ? -22.905 -13.577 -18.458 1.00 35.94 228 ASP A CA 1
ATOM 1825 C C . ASP A 1 228 ? -23.129 -12.294 -17.605 1.00 35.94 228 ASP A C 1
ATOM 1827 O O . ASP A 1 228 ? -23.320 -12.409 -16.391 1.00 35.94 228 ASP A O 1
ATOM 1831 N N . MET A 1 229 ? -23.086 -11.070 -18.175 1.00 29.28 229 MET A N 1
ATOM 1832 C CA . MET A 1 229 ? -23.632 -9.838 -17.532 1.00 29.28 229 MET A CA 1
ATOM 1833 C C . MET A 1 229 ? -24.202 -8.815 -18.538 1.00 29.28 229 MET A C 1
ATOM 1835 O O . MET A 1 229 ? -23.503 -8.354 -19.443 1.00 29.28 229 MET A O 1
ATOM 1839 N N . VAL A 1 230 ? -25.462 -8.421 -18.320 1.00 32.31 230 VAL A N 1
ATOM 1840 C CA . VAL A 1 230 ? -26.204 -7.376 -19.051 1.00 32.31 230 VAL A CA 1
ATOM 1841 C C . VAL A 1 230 ? -25.968 -5.998 -18.411 1.00 32.31 230 VAL A C 1
ATOM 1843 O O . VAL A 1 230 ? -25.884 -5.901 -17.193 1.00 32.31 230 VAL A O 1
ATOM 1846 N N . GLY A 1 231 ? -25.885 -4.949 -19.243 1.00 31.89 231 GLY A N 1
ATOM 1847 C CA . GLY A 1 231 ? -26.146 -3.538 -18.900 1.00 31.89 231 GLY A CA 1
ATOM 1848 C C . GLY A 1 231 ? -25.499 -2.961 -17.631 1.00 31.89 231 GLY A C 1
ATOM 1849 O O . GLY A 1 231 ? -26.115 -2.949 -16.572 1.00 31.89 231 GLY A O 1
ATOM 1850 N N . CYS A 1 232 ? -24.311 -2.359 -17.754 1.00 36.19 232 CYS A N 1
ATOM 1851 C CA . CYS A 1 232 ? -23.808 -1.415 -16.749 1.00 36.19 232 CYS A CA 1
ATOM 1852 C C . CYS A 1 232 ? -24.080 0.020 -17.220 1.00 36.19 232 CYS A C 1
ATOM 1854 O O . CYS A 1 232 ? -23.642 0.391 -18.309 1.00 36.19 232 CYS A O 1
ATOM 1856 N N . GLU A 1 233 ? -24.767 0.828 -16.410 1.00 35.06 233 GLU A N 1
ATOM 1857 C CA . GLU A 1 233 ? -25.108 2.217 -16.744 1.00 35.06 233 GLU A CA 1
ATOM 1858 C C . GLU A 1 233 ? -23.887 3.157 -16.689 1.00 35.06 233 GLU A C 1
ATOM 1860 O O . GLU A 1 233 ? -23.659 3.895 -15.731 1.00 35.06 233 GLU A O 1
ATOM 1865 N N . GLY A 1 234 ? -23.108 3.159 -17.772 1.00 36.88 234 GLY A N 1
ATOM 1866 C CA . GLY A 1 234 ? -22.546 4.391 -18.329 1.00 36.88 234 GLY A CA 1
ATOM 1867 C C . GLY A 1 234 ? -21.568 5.210 -17.477 1.00 36.88 234 GLY A C 1
ATOM 1868 O O . GLY A 1 234 ? -21.531 6.429 -17.641 1.00 36.88 234 GLY A O 1
ATOM 1869 N N . LYS A 1 235 ? -20.743 4.592 -16.621 1.00 38.44 235 LYS A N 1
ATOM 1870 C CA . LYS A 1 235 ? -19.537 5.241 -16.068 1.00 38.44 235 LYS A CA 1
ATOM 1871 C C . LYS A 1 235 ? -18.277 4.528 -16.561 1.00 38.44 235 LYS A C 1
ATOM 1873 O O . LYS A 1 235 ? -18.125 3.320 -16.383 1.00 38.44 235 LYS A O 1
ATOM 1878 N N . THR A 1 236 ? -17.429 5.287 -17.254 1.00 34.09 236 THR A N 1
ATOM 1879 C CA . THR A 1 236 ? -16.179 4.826 -17.870 1.00 34.09 236 THR A CA 1
ATOM 1880 C C . THR A 1 236 ? -15.007 5.631 -17.318 1.00 34.09 236 THR A C 1
ATOM 1882 O O . THR A 1 236 ? -14.859 6.808 -17.659 1.00 34.09 236 THR A O 1
ATOM 1885 N N . GLY A 1 237 ? -14.165 4.996 -16.508 1.00 37.81 237 GLY A N 1
ATOM 1886 C CA . GLY A 1 237 ? -12.979 5.576 -15.888 1.00 37.81 237 GLY A CA 1
ATOM 1887 C C . GLY A 1 237 ? -11.758 4.645 -15.926 1.00 37.81 237 GLY A C 1
ATOM 1888 O O . GLY A 1 237 ? -11.861 3.448 -16.201 1.00 37.81 237 GLY A O 1
ATOM 1889 N N . PRO A 1 238 ? -10.555 5.200 -15.696 1.00 31.81 238 PRO A N 1
ATOM 1890 C CA . PRO A 1 238 ? -9.394 4.405 -15.329 1.00 31.81 238 PRO A CA 1
ATOM 1891 C C . PRO A 1 238 ? -8.848 4.803 -13.950 1.00 31.81 238 PRO A C 1
ATOM 1893 O O . PRO A 1 238 ? -8.388 5.927 -13.736 1.00 31.81 238 PRO A O 1
ATOM 1896 N N . TRP A 1 239 ? -8.837 3.816 -13.053 1.00 31.25 239 TRP A N 1
ATOM 1897 C CA . TRP A 1 239 ? -7.985 3.660 -11.869 1.00 31.25 239 TRP A CA 1
ATOM 1898 C C . TRP A 1 239 ? -7.021 4.819 -11.536 1.00 31.25 239 TRP A C 1
ATOM 1900 O O . TRP A 1 239 ? -5.906 4.886 -12.060 1.00 31.25 239 TRP A O 1
ATOM 1910 N N . ASP A 1 240 ? -7.384 5.640 -10.546 1.00 27.33 240 ASP A N 1
ATOM 1911 C CA . ASP A 1 240 ? -6.402 6.139 -9.575 1.00 27.33 240 ASP A CA 1
ATOM 1912 C C . ASP A 1 240 ? -7.050 6.472 -8.219 1.00 27.33 240 ASP A C 1
ATOM 1914 O O . ASP A 1 240 ? -7.871 7.380 -8.097 1.00 27.33 240 ASP A O 1
ATOM 1918 N N . LEU A 1 241 ? -6.671 5.725 -7.180 1.00 30.17 241 LEU A N 1
ATOM 1919 C CA . LEU A 1 241 ? -7.140 5.922 -5.807 1.00 30.17 241 LEU A CA 1
ATOM 1920 C C . LEU A 1 241 ? -6.259 6.961 -5.102 1.00 30.17 241 LEU A C 1
ATOM 1922 O O . LEU A 1 241 ? -5.250 6.616 -4.485 1.00 30.17 241 LEU A O 1
ATOM 1926 N N . SER A 1 242 ? -6.649 8.241 -5.120 1.00 23.11 242 SER A N 1
ATOM 1927 C CA . SER A 1 242 ? -6.076 9.211 -4.176 1.00 23.11 242 SER A CA 1
ATOM 1928 C C . SER A 1 242 ? -7.068 10.291 -3.730 1.00 23.11 242 SER A C 1
ATOM 1930 O O . SER A 1 242 ? -7.156 11.355 -4.332 1.00 23.11 242 SER A O 1
ATOM 1932 N N . TYR A 1 243 ? -7.754 9.996 -2.624 1.00 23.11 243 TYR A N 1
ATOM 1933 C CA . TYR A 1 243 ? -8.188 10.914 -1.562 1.00 23.11 243 TYR A CA 1
ATOM 1934 C C . TYR A 1 243 ? -8.034 12.426 -1.843 1.00 23.11 243 TYR A C 1
ATOM 1936 O O . TYR A 1 243 ? -6.934 12.976 -1.722 1.00 23.11 243 TYR A O 1
ATOM 1944 N N . LYS A 1 244 ? -9.163 13.111 -2.042 1.00 23.97 244 LYS A N 1
ATOM 1945 C CA . LYS A 1 244 ? -9.406 14.432 -1.454 1.00 23.97 244 LYS A CA 1
ATOM 1946 C C . LYS A 1 244 ? -10.900 14.626 -1.198 1.00 23.97 244 LYS A C 1
ATOM 1948 O O . LYS A 1 244 ? -11.686 14.840 -2.104 1.00 23.97 244 LYS A O 1
ATOM 1953 N N . SER A 1 245 ? -11.269 14.566 0.073 1.00 25.72 245 SER A N 1
ATOM 1954 C CA . SER A 1 245 ? -12.437 15.273 0.577 1.00 25.72 245 SER A CA 1
ATOM 1955 C C . SER A 1 245 ? -12.154 16.775 0.513 1.00 25.72 245 SER A C 1
ATOM 1957 O O . SER A 1 245 ? -11.177 17.203 1.125 1.00 25.72 245 SER A O 1
ATOM 1959 N N . ASN A 1 246 ? -12.999 17.545 -0.165 1.00 23.86 246 ASN A N 1
ATOM 1960 C CA . ASN A 1 246 ? -13.234 18.960 0.115 1.00 23.86 246 ASN A CA 1
ATOM 1961 C C . ASN A 1 246 ? -14.690 19.256 -0.269 1.00 23.86 246 ASN A C 1
ATOM 1963 O O . ASN A 1 246 ? -15.031 19.290 -1.446 1.00 23.86 246 ASN A O 1
ATOM 1967 N N . PHE A 1 247 ? -15.547 19.427 0.736 1.00 23.69 247 PHE A N 1
ATOM 1968 C CA . PHE A 1 247 ? -16.846 20.064 0.552 1.00 23.69 247 PHE A CA 1
ATOM 1969 C C . PHE A 1 247 ? -16.597 21.567 0.411 1.00 23.69 247 PHE A C 1
ATOM 1971 O O . PHE A 1 247 ? -16.189 22.191 1.383 1.00 23.69 247 PHE A O 1
ATOM 1978 N N . GLU A 1 248 ? -16.880 22.134 -0.756 1.00 23.52 248 GLU A N 1
ATOM 1979 C CA . GLU A 1 248 ? -17.224 23.549 -0.908 1.00 23.52 248 GLU A CA 1
ATOM 1980 C C . GLU A 1 248 ? -18.372 23.623 -1.924 1.00 23.52 248 GLU A C 1
ATOM 1982 O O . GLU A 1 248 ? -18.320 23.023 -2.998 1.00 23.52 248 GLU A O 1
ATOM 1987 N N . LEU A 1 249 ? -19.470 24.259 -1.515 1.00 30.39 249 LEU A N 1
ATOM 1988 C CA . LEU A 1 249 ? -20.706 24.379 -2.286 1.00 30.39 249 LEU A CA 1
ATOM 1989 C C . LEU A 1 249 ? -20.675 25.668 -3.101 1.00 30.39 249 LEU A C 1
ATOM 1991 O O . LEU A 1 249 ? -20.619 26.732 -2.499 1.00 30.39 249 LEU A O 1
ATOM 1995 N N . GLU A 1 250 ? -20.870 25.591 -4.419 1.00 25.56 250 GLU A N 1
ATOM 1996 C CA . GLU A 1 250 ? -21.444 26.697 -5.200 1.00 25.56 250 GLU A CA 1
ATOM 1997 C C . GLU A 1 250 ? -21.970 26.209 -6.570 1.00 25.56 250 GLU A C 1
ATOM 1999 O O . GLU A 1 250 ? -21.375 25.337 -7.197 1.00 25.56 250 GLU A O 1
ATOM 2004 N N . GLY A 1 251 ? -23.083 26.777 -7.067 1.00 26.44 251 GLY A N 1
ATOM 2005 C CA . GLY A 1 251 ? -23.260 26.898 -8.529 1.00 26.44 251 GLY A CA 1
ATOM 2006 C C . GLY A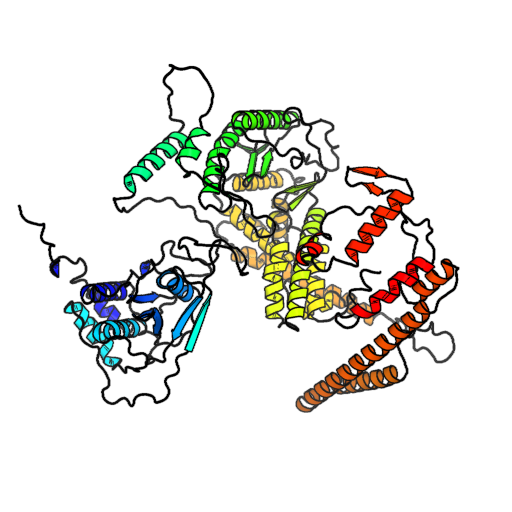 1 251 ? -24.261 26.033 -9.331 1.00 26.44 251 GLY A C 1
ATOM 2007 O O . GLY A 1 251 ? -24.116 25.985 -10.540 1.00 26.44 251 GLY A O 1
ATOM 2008 N N . GLY A 1 252 ? -25.297 25.422 -8.739 1.00 23.28 252 GLY A N 1
ATOM 2009 C CA . GLY A 1 252 ? -26.650 25.240 -9.337 1.00 23.28 252 GLY A CA 1
ATOM 2010 C C . GLY A 1 252 ? -26.935 24.496 -10.678 1.00 23.28 252 GLY A C 1
ATOM 2011 O O . GLY A 1 252 ? -26.468 24.856 -11.750 1.00 23.28 252 GLY A O 1
ATOM 2012 N N . SER A 1 253 ? -27.954 23.613 -10.666 1.00 26.94 253 SER A N 1
ATOM 2013 C CA . SER A 1 253 ? -28.946 23.485 -11.770 1.00 26.94 253 SER A CA 1
ATOM 2014 C C . SER A 1 253 ? -30.298 22.852 -11.343 1.00 26.94 253 SER A C 1
ATOM 2016 O O . SER A 1 253 ? -30.579 21.676 -11.536 1.00 26.94 253 SER A O 1
ATOM 2018 N N . ARG A 1 254 ? -31.144 23.706 -10.750 1.00 30.22 254 ARG A N 1
ATOM 2019 C CA . ARG A 1 254 ? -32.626 23.757 -10.579 1.00 30.22 254 ARG A CA 1
ATOM 2020 C C . ARG A 1 254 ? -33.616 22.572 -10.777 1.00 30.22 254 ARG A C 1
ATOM 2022 O O . ARG A 1 254 ? -34.797 22.837 -10.588 1.00 30.22 254 ARG A O 1
ATOM 2029 N N . LEU A 1 255 ? -33.250 21.317 -11.056 1.00 27.95 255 LEU A N 1
ATOM 2030 C CA . LEU A 1 255 ? -34.215 20.185 -11.069 1.00 27.95 255 LEU A CA 1
ATOM 2031 C C . LEU A 1 255 ? -33.892 19.025 -10.110 1.00 27.95 255 LEU A C 1
ATOM 2033 O O . LEU A 1 255 ? -34.771 18.222 -9.821 1.00 27.95 255 LEU A O 1
ATOM 2037 N N . LEU A 1 256 ? -32.691 18.982 -9.525 1.00 27.53 256 LEU A N 1
ATOM 2038 C CA . LEU A 1 256 ? -32.326 18.021 -8.465 1.00 27.53 256 LEU A CA 1
ATOM 2039 C C . LEU A 1 256 ? -32.599 18.539 -7.035 1.00 27.53 256 LEU A C 1
ATOM 2041 O O . LEU A 1 256 ? -32.431 17.811 -6.059 1.00 27.53 256 LEU A O 1
ATOM 2045 N N . ASN A 1 257 ? -33.027 19.798 -6.898 1.00 29.62 257 ASN A N 1
ATOM 2046 C CA . ASN A 1 257 ? -32.977 20.534 -5.631 1.00 29.62 257 ASN A CA 1
ATOM 2047 C C . ASN A 1 257 ? -34.050 20.165 -4.590 1.00 29.62 257 ASN A C 1
ATOM 2049 O O . ASN A 1 257 ? -33.884 20.572 -3.448 1.00 29.62 257 ASN A O 1
ATOM 2053 N N . SER A 1 258 ? -35.124 19.442 -4.931 1.00 28.17 258 SER A N 1
ATOM 2054 C CA . SER A 1 258 ? -36.132 19.048 -3.925 1.00 28.17 258 SER A CA 1
ATOM 2055 C C . SER A 1 258 ? -35.590 17.919 -3.044 1.00 28.17 258 SER A C 1
ATOM 2057 O O . SER A 1 258 ? -35.312 18.127 -1.866 1.00 28.17 258 SER A O 1
ATOM 2059 N N . ALA A 1 259 ? -35.304 16.763 -3.655 1.00 31.08 259 ALA A N 1
ATOM 2060 C CA . ALA A 1 259 ? -34.798 15.589 -2.949 1.00 31.08 259 ALA A CA 1
ATOM 2061 C C . ALA A 1 259 ? -33.427 15.835 -2.293 1.00 31.08 259 ALA A C 1
ATOM 2063 O O . ALA A 1 259 ? -33.212 15.441 -1.152 1.00 31.08 259 ALA A O 1
ATOM 2064 N N . HIS A 1 260 ? -32.501 16.544 -2.955 1.00 31.12 260 HIS A N 1
ATOM 2065 C CA . HIS A 1 260 ? -31.204 16.857 -2.337 1.00 31.12 260 HIS A CA 1
ATOM 2066 C C . HIS A 1 260 ? -31.306 17.812 -1.140 1.00 31.12 260 HIS A C 1
ATOM 2068 O O . HIS A 1 260 ? -30.432 17.767 -0.275 1.00 31.12 260 HIS A O 1
ATOM 2074 N N . LYS A 1 261 ? -32.332 18.671 -1.072 1.00 33.50 261 LYS A N 1
ATOM 2075 C CA . LYS A 1 261 ? -32.520 19.583 0.063 1.00 33.50 261 LYS A CA 1
ATOM 2076 C C . LYS A 1 261 ? -33.121 18.850 1.257 1.00 33.50 261 LYS A C 1
ATOM 2078 O O . LYS A 1 261 ? -32.569 18.986 2.338 1.00 33.50 261 LYS A O 1
ATOM 2083 N N . GLU A 1 262 ? -34.117 17.986 1.051 1.00 34.66 262 GLU A N 1
ATOM 2084 C CA . GLU A 1 262 ? -34.610 17.078 2.102 1.00 34.66 262 GLU A CA 1
ATOM 2085 C C . GLU A 1 262 ? -33.513 16.136 2.615 1.00 34.66 262 GLU A C 1
ATOM 2087 O O . GLU A 1 262 ? -33.342 16.003 3.824 1.00 34.66 262 GLU A O 1
ATOM 2092 N N . VAL A 1 263 ? -32.716 15.525 1.729 1.00 36.50 263 VAL A N 1
ATOM 2093 C CA . VAL A 1 263 ? -31.613 14.634 2.135 1.00 36.50 263 VAL A CA 1
ATOM 2094 C C . VAL A 1 263 ? -30.533 15.395 2.911 1.00 36.50 263 VAL A C 1
ATOM 2096 O O . VAL A 1 263 ? -30.068 14.899 3.936 1.00 36.50 263 VAL A O 1
ATOM 2099 N N . ASN A 1 264 ? -30.154 16.603 2.480 1.00 33.50 264 ASN A N 1
ATOM 2100 C CA . ASN A 1 264 ? -29.170 17.408 3.207 1.00 33.50 264 ASN A CA 1
ATOM 2101 C C . ASN A 1 264 ? -29.722 17.947 4.535 1.00 33.50 264 ASN A C 1
ATOM 2103 O O . ASN A 1 264 ? -29.008 17.890 5.527 1.00 33.50 264 ASN A O 1
ATOM 2107 N N . GLU A 1 265 ? -30.967 18.427 4.597 1.00 34.50 265 GLU A N 1
ATOM 2108 C CA . GLU A 1 265 ? -31.578 18.897 5.850 1.00 34.50 265 GLU A CA 1
ATOM 2109 C C . GLU A 1 265 ? -31.772 17.733 6.837 1.00 34.50 265 GLU A C 1
ATOM 2111 O O . GLU A 1 265 ? -31.438 17.870 8.012 1.00 34.50 265 GLU A O 1
ATOM 2116 N N . THR A 1 266 ? -32.177 16.550 6.364 1.00 38.12 266 THR A N 1
ATOM 2117 C CA . THR A 1 266 ? -32.283 15.339 7.198 1.00 38.12 266 THR A CA 1
ATOM 2118 C C . THR A 1 266 ? -30.913 14.885 7.709 1.00 38.12 266 THR A C 1
ATOM 2120 O O . THR A 1 266 ? -30.755 14.679 8.910 1.00 38.12 266 THR A O 1
ATOM 2123 N N . MET A 1 267 ? -29.889 14.795 6.847 1.00 35.47 267 MET A N 1
ATOM 2124 C CA . MET A 1 267 ? -28.539 14.414 7.289 1.00 35.47 267 MET A CA 1
ATOM 2125 C C . MET A 1 267 ? -27.904 15.454 8.221 1.00 35.47 267 MET A C 1
ATOM 2127 O O . MET A 1 267 ? -27.268 15.069 9.199 1.00 35.47 267 MET A O 1
ATOM 2131 N N . VAL A 1 268 ? -28.096 16.755 7.982 1.00 34.84 268 VAL A N 1
ATOM 2132 C CA . VAL A 1 268 ? -27.604 17.817 8.880 1.00 34.84 268 VAL A CA 1
ATOM 2133 C C . VAL A 1 268 ? -28.306 17.757 10.241 1.00 34.84 268 VAL A C 1
ATOM 2135 O O . VAL A 1 268 ? -27.640 17.890 11.266 1.00 34.84 268 VAL A O 1
ATOM 2138 N N . ASN A 1 269 ? -29.611 17.479 10.284 1.00 34.41 269 ASN A N 1
ATOM 2139 C CA . ASN A 1 269 ? -30.351 17.340 11.543 1.00 34.41 269 ASN A CA 1
ATOM 2140 C C . ASN A 1 269 ? -29.953 16.077 12.329 1.00 34.41 269 ASN A C 1
ATOM 2142 O O . ASN A 1 269 ? -29.838 16.143 13.555 1.00 34.41 269 ASN A O 1
ATOM 2146 N N . CYS A 1 270 ? -29.665 14.963 11.645 1.00 36.97 270 CYS A N 1
ATOM 2147 C CA . CYS A 1 270 ? -29.107 13.754 12.263 1.00 36.97 270 CYS A CA 1
ATOM 2148 C C . CYS A 1 270 ? -27.680 13.965 12.797 1.00 36.97 270 CYS A C 1
ATOM 2150 O O . CYS A 1 270 ? -27.358 13.475 13.876 1.00 36.97 270 CYS A O 1
ATOM 2152 N N . VAL A 1 271 ? -26.830 14.712 12.081 1.00 35.78 271 VAL A N 1
ATOM 2153 C CA . VAL A 1 271 ? -25.450 15.017 12.511 1.00 35.78 271 VAL A CA 1
ATOM 2154 C C . VAL A 1 271 ? -25.415 16.016 13.676 1.00 35.78 271 VAL A C 1
ATOM 2156 O O . VAL A 1 271 ? -24.560 15.899 14.548 1.00 35.78 271 VAL A O 1
ATOM 2159 N N . ASN A 1 272 ? -26.364 16.955 13.738 1.00 32.50 272 ASN A N 1
ATOM 2160 C CA . ASN A 1 272 ? -26.433 17.984 14.784 1.00 32.50 272 ASN A CA 1
ATOM 2161 C C . ASN A 1 272 ? -27.285 17.592 16.010 1.00 32.50 272 ASN A C 1
ATOM 2163 O O . ASN A 1 272 ? -27.612 18.460 16.820 1.00 32.50 272 ASN A O 1
ATOM 2167 N N . GLY A 1 273 ? -27.700 16.324 16.147 1.00 33.56 273 GLY A N 1
ATOM 2168 C CA . GLY A 1 273 ? -28.411 15.811 17.333 1.00 33.56 273 GLY A CA 1
ATOM 2169 C C . GLY A 1 273 ? -29.724 16.531 17.684 1.00 33.56 273 GLY A C 1
ATOM 2170 O O . GLY A 1 273 ? -30.183 16.465 18.820 1.00 33.56 273 GLY A O 1
ATOM 2171 N N . SER A 1 274 ? -30.320 17.255 16.732 1.00 28.58 274 SER A N 1
ATOM 2172 C CA . SER A 1 274 ? -31.357 18.266 16.990 1.00 28.58 274 SER A CA 1
ATOM 2173 C C . SER A 1 274 ? -32.775 17.768 16.683 1.00 28.58 274 SER A C 1
ATOM 2175 O O . SER A 1 274 ? -33.598 18.505 16.144 1.00 28.58 274 SER A O 1
ATOM 2177 N N . VAL A 1 275 ? -33.077 16.514 17.035 1.00 31.47 275 VAL A N 1
ATOM 2178 C CA . VAL A 1 275 ? -34.436 15.953 16.954 1.00 31.47 275 VAL A CA 1
ATOM 2179 C C . VAL A 1 275 ? -35.027 15.899 18.360 1.00 31.47 275 VAL A C 1
ATOM 2181 O O . VAL A 1 275 ? -34.773 14.964 19.116 1.00 31.47 275 VAL A O 1
ATOM 2184 N N . ARG A 1 276 ? -35.831 16.907 18.719 1.00 28.28 276 ARG A N 1
ATOM 2185 C CA . ARG A 1 276 ? -36.744 16.793 19.864 1.00 28.28 276 ARG A CA 1
ATOM 2186 C C . ARG A 1 276 ? -37.888 15.869 19.461 1.00 28.28 276 ARG A C 1
ATOM 2188 O O . ARG A 1 276 ? -38.598 16.181 18.508 1.00 28.28 276 ARG A O 1
ATOM 2195 N N . TYR A 1 277 ? -38.054 14.763 20.178 1.00 28.81 277 TYR A N 1
ATOM 2196 C CA . TYR A 1 277 ? -39.282 13.976 20.114 1.00 28.81 277 TYR A CA 1
ATOM 2197 C C . TYR A 1 277 ? -40.368 14.641 20.958 1.00 28.81 277 TYR A C 1
ATOM 2199 O O . TYR A 1 277 ? -40.081 15.208 22.011 1.00 28.81 277 TYR A O 1
ATOM 2207 N N . ASP A 1 278 ? -41.601 14.573 20.468 1.00 26.55 278 ASP A N 1
ATOM 2208 C CA . ASP A 1 278 ? -42.797 14.930 21.225 1.00 26.55 278 ASP A CA 1
ATOM 2209 C C . ASP A 1 278 ? -43.194 13.719 22.090 1.00 26.55 278 ASP A C 1
ATOM 2211 O O . ASP A 1 278 ? -43.257 12.592 21.589 1.00 26.55 278 ASP A O 1
ATOM 2215 N N . GLU A 1 279 ? -43.402 13.921 23.392 1.00 29.81 279 GLU A N 1
ATOM 2216 C CA . GLU A 1 279 ? -43.585 12.849 24.386 1.00 29.81 279 GLU A CA 1
ATOM 2217 C C . GLU A 1 279 ? -45.016 12.282 24.357 1.00 29.81 279 GLU A C 1
ATOM 2219 O O . GLU A 1 279 ? -45.780 12.397 25.314 1.00 29.81 279 GLU A O 1
ATOM 2224 N N . SER A 1 280 ? -45.414 11.673 23.236 1.00 29.84 280 SER A N 1
ATOM 2225 C CA . SER A 1 280 ? -46.748 11.069 23.100 1.00 29.84 280 SER A CA 1
ATOM 2226 C C . SER A 1 280 ? -46.828 9.871 22.144 1.00 29.84 280 SER A C 1
ATOM 2228 O O . SER A 1 280 ? -47.744 9.779 21.334 1.00 29.84 280 SER A O 1
ATOM 2230 N N . ASN A 1 281 ? -45.901 8.912 22.270 1.00 28.36 281 ASN A N 1
ATOM 2231 C CA . ASN A 1 281 ? -46.217 7.473 22.199 1.00 28.36 281 ASN A CA 1
ATOM 2232 C C . ASN A 1 281 ? -45.005 6.618 22.599 1.00 28.36 281 ASN A C 1
ATOM 2234 O O . ASN A 1 281 ? -43.957 6.650 21.956 1.00 28.36 281 ASN A O 1
ATOM 2238 N N . ASP A 1 282 ? -45.177 5.824 23.651 1.00 30.36 282 ASP A N 1
ATOM 2239 C CA . ASP A 1 282 ? -44.188 4.869 24.142 1.00 30.36 282 ASP A CA 1
ATOM 2240 C C . ASP A 1 282 ? -44.216 3.586 23.292 1.00 30.36 282 ASP A C 1
ATOM 2242 O O . ASP A 1 282 ? -45.201 2.849 23.345 1.00 30.36 282 ASP A O 1
ATOM 2246 N N . GLN A 1 283 ? -43.169 3.351 22.482 1.00 29.70 283 GLN A N 1
ATOM 2247 C CA . GLN A 1 283 ? -42.455 2.062 22.366 1.00 29.70 283 GLN A CA 1
ATOM 2248 C C . GLN A 1 283 ? -41.420 2.020 21.215 1.00 29.70 283 GLN A C 1
ATOM 2250 O O . GLN A 1 283 ? -41.694 2.359 20.066 1.00 29.70 283 GLN A O 1
ATOM 2255 N N . THR A 1 284 ? -40.264 1.420 21.521 1.00 31.00 284 THR A N 1
ATOM 2256 C CA . THR A 1 284 ? -39.190 0.918 20.627 1.00 31.00 284 THR A CA 1
ATOM 2257 C C . THR A 1 284 ? -38.221 1.908 19.955 1.00 31.00 284 THR A C 1
ATOM 2259 O O . THR A 1 284 ? -38.472 2.505 18.910 1.00 31.00 284 THR A O 1
ATOM 2262 N N . SER A 1 285 ? -37.004 1.934 20.507 1.00 34.00 285 SER A N 1
ATOM 2263 C CA . SER A 1 285 ? -35.785 2.535 19.959 1.00 34.00 285 SER A CA 1
ATOM 2264 C C . SER A 1 285 ? -35.459 2.015 18.547 1.00 34.00 285 SER A C 1
ATOM 2266 O O . SER A 1 285 ? -35.161 0.835 18.359 1.00 34.00 285 SER A O 1
ATOM 2268 N N . GLY A 1 286 ? -35.483 2.897 17.541 1.00 35.88 286 GLY A N 1
ATOM 2269 C CA . GLY A 1 286 ? -35.356 2.505 16.126 1.00 35.88 286 GLY A CA 1
ATOM 2270 C C . GLY A 1 286 ? -34.710 3.548 15.207 1.00 35.88 286 GLY A C 1
ATOM 2271 O O . GLY A 1 286 ? -34.978 3.561 14.006 1.00 35.88 286 GLY A O 1
ATOM 2272 N N . HIS A 1 287 ? -33.873 4.440 15.742 1.00 39.69 287 HIS A N 1
ATOM 2273 C CA . HIS A 1 287 ? -33.583 5.740 15.115 1.00 39.69 287 HIS A CA 1
ATOM 2274 C C . HIS A 1 287 ? -32.578 5.776 13.943 1.00 39.69 287 HIS A C 1
ATOM 2276 O O . HIS A 1 287 ? -32.350 6.849 13.396 1.00 39.69 287 HIS A O 1
ATOM 2282 N N . LEU A 1 288 ? -32.036 4.638 13.490 1.00 40.81 288 LEU A N 1
ATOM 2283 C CA . LEU A 1 288 ? -31.236 4.553 12.247 1.00 40.81 288 LEU A CA 1
ATOM 2284 C C . LEU A 1 288 ? -31.732 3.491 11.249 1.00 40.81 288 LEU A C 1
ATOM 2286 O O . LEU A 1 288 ? -31.582 3.665 10.039 1.00 40.81 288 LEU A O 1
ATOM 2290 N N . ASN A 1 289 ? -32.388 2.425 11.723 1.00 37.88 289 ASN A N 1
ATOM 2291 C CA . ASN A 1 289 ? -32.870 1.329 10.870 1.00 37.88 289 ASN A CA 1
ATOM 2292 C C . ASN A 1 289 ? -33.990 1.748 9.891 1.00 37.88 289 ASN A C 1
ATOM 2294 O O . ASN A 1 289 ? -34.169 1.103 8.863 1.00 37.88 289 ASN A O 1
ATOM 2298 N N . LEU A 1 290 ? -34.729 2.826 10.177 1.00 36.25 290 LEU A N 1
ATOM 2299 C CA . LEU A 1 290 ? -35.826 3.299 9.322 1.00 36.25 290 LEU A CA 1
ATOM 2300 C C . LEU A 1 290 ? -35.390 4.224 8.171 1.00 36.25 290 LEU A C 1
ATOM 2302 O O . LEU A 1 290 ? -36.102 4.300 7.175 1.00 36.25 290 LEU A O 1
ATOM 2306 N N . GLN A 1 291 ? -34.234 4.896 8.252 1.00 41.16 291 GLN A N 1
ATOM 2307 C CA . GLN A 1 291 ? -33.833 5.897 7.244 1.00 41.16 291 GLN A CA 1
ATOM 2308 C C . GLN A 1 291 ? -32.954 5.347 6.108 1.00 41.16 291 GLN A C 1
ATOM 2310 O O . GLN A 1 291 ? -33.022 5.857 4.990 1.00 41.16 291 GLN A O 1
ATOM 2315 N N . VAL A 1 292 ? -32.186 4.270 6.322 1.00 41.78 292 VAL A N 1
ATOM 2316 C CA . VAL A 1 292 ? -31.398 3.642 5.234 1.00 41.78 292 VAL A CA 1
ATOM 2317 C C . VAL A 1 292 ? -32.312 3.037 4.152 1.00 41.78 292 VAL A C 1
ATOM 2319 O O . VAL A 1 292 ? -32.001 3.120 2.961 1.00 41.78 292 VAL A O 1
ATOM 2322 N N . ASN A 1 293 ? -33.487 2.537 4.551 1.00 39.62 293 ASN A N 1
ATOM 2323 C CA . ASN A 1 293 ? -34.524 2.028 3.645 1.00 39.62 293 ASN A CA 1
ATOM 2324 C C . ASN A 1 293 ? -35.179 3.121 2.778 1.00 39.62 293 ASN A C 1
ATOM 2326 O O . ASN A 1 293 ? -35.758 2.804 1.747 1.00 39.62 293 ASN A O 1
ATOM 2330 N N . VAL A 1 294 ? -35.086 4.400 3.162 1.00 41.00 294 VAL A N 1
ATOM 2331 C CA . VAL A 1 294 ? -35.601 5.530 2.360 1.00 41.00 294 VAL A CA 1
ATOM 2332 C C . VAL A 1 294 ? -34.593 5.950 1.281 1.00 41.00 294 VAL A C 1
ATOM 2334 O O . VAL A 1 294 ? -34.975 6.426 0.216 1.00 41.00 294 VAL A O 1
ATOM 2337 N N . LEU A 1 295 ? -33.295 5.752 1.536 1.00 43.47 295 LEU A N 1
ATOM 2338 C CA . LEU A 1 295 ? -32.199 6.164 0.648 1.00 43.47 295 LEU A CA 1
ATOM 2339 C C . LEU A 1 295 ? -31.755 5.083 -0.348 1.00 43.47 295 LEU A C 1
ATOM 2341 O O . LEU A 1 295 ? -30.914 5.349 -1.208 1.00 43.47 295 LEU A O 1
ATOM 2345 N N . THR A 1 296 ? -32.290 3.867 -0.240 1.00 45.28 296 THR A N 1
ATOM 2346 C CA . THR A 1 296 ? -31.998 2.766 -1.162 1.00 45.28 296 THR A CA 1
ATOM 2347 C C . THR A 1 296 ? -33.296 2.282 -1.813 1.00 45.28 296 THR A C 1
ATOM 2349 O O . THR A 1 296 ? -34.220 1.909 -1.096 1.00 45.28 296 THR A O 1
ATOM 2352 N N . PRO A 1 297 ? -33.418 2.295 -3.158 1.00 50.50 297 PRO A N 1
ATOM 2353 C CA . PRO A 1 297 ? -34.563 1.668 -3.812 1.00 50.50 297 PRO A CA 1
ATOM 2354 C C . PRO A 1 297 ? -34.558 0.171 -3.499 1.00 50.50 297 PRO A C 1
ATOM 2356 O O . PRO A 1 297 ? -33.484 -0.401 -3.310 1.00 50.50 297 PRO A O 1
ATOM 2359 N N . VAL A 1 298 ? -35.738 -0.455 -3.479 1.00 57.09 298 VAL A N 1
ATOM 2360 C CA . VAL A 1 298 ? -35.901 -1.895 -3.221 1.00 57.09 298 VAL A CA 1
ATOM 2361 C C . VAL A 1 298 ? -34.914 -2.690 -4.084 1.00 57.09 298 VAL A C 1
ATOM 2363 O O . VAL A 1 298 ? -34.976 -2.651 -5.312 1.00 57.09 298 VAL A O 1
ATOM 2366 N N . VAL A 1 299 ? -33.952 -3.355 -3.435 1.00 61.88 299 VAL A N 1
ATOM 2367 C CA . VAL A 1 299 ? -32.881 -4.082 -4.123 1.00 61.88 299 VAL A CA 1
ATOM 2368 C C . VAL A 1 299 ? -33.275 -5.544 -4.237 1.00 61.88 299 VAL A C 1
ATOM 2370 O O . VAL A 1 299 ? -33.302 -6.259 -3.239 1.00 61.88 299 VAL A O 1
ATOM 2373 N N . GLU A 1 300 ? -33.507 -6.012 -5.456 1.00 72.19 300 GLU A N 1
ATOM 2374 C CA . GLU A 1 300 ? -33.628 -7.440 -5.740 1.00 72.19 300 GLU A CA 1
ATOM 2375 C C . GLU A 1 300 ? -32.258 -8.053 -6.066 1.00 72.19 300 GLU A C 1
ATOM 2377 O O . GLU A 1 300 ? -31.400 -7.438 -6.708 1.00 72.19 300 GLU A O 1
ATOM 2382 N N . CYS A 1 301 ? -32.054 -9.290 -5.617 1.00 71.81 301 CYS A N 1
ATOM 2383 C CA . CYS A 1 301 ? -30.862 -10.098 -5.856 1.00 71.81 301 CYS A CA 1
ATOM 2384 C C . CYS A 1 301 ? -31.246 -11.496 -6.353 1.00 71.81 301 CYS A C 1
ATOM 2386 O O . CYS A 1 301 ? -32.320 -11.996 -6.047 1.00 71.81 301 CYS A O 1
ATOM 2388 N N . CYS A 1 302 ? -30.339 -12.154 -7.070 1.00 76.06 302 CYS A N 1
ATOM 2389 C CA . CYS A 1 302 ? -30.404 -13.579 -7.401 1.00 76.06 302 CYS A CA 1
ATOM 2390 C C . CYS A 1 302 ? -29.023 -14.216 -7.163 1.00 76.06 302 CYS A C 1
ATOM 2392 O O . CYS A 1 302 ? -27.995 -13.530 -7.196 1.00 76.06 302 CYS A O 1
ATOM 2394 N N . VAL A 1 303 ? -28.975 -15.524 -6.894 1.00 81.12 303 VAL A N 1
ATOM 2395 C CA . VAL A 1 303 ? -27.721 -16.262 -6.668 1.00 81.12 303 VAL A CA 1
ATOM 2396 C C . VAL A 1 303 ? -27.305 -16.967 -7.955 1.00 81.12 303 VAL A C 1
ATOM 2398 O O . VAL A 1 303 ? -28.129 -17.589 -8.618 1.00 81.12 303 VAL A O 1
ATOM 2401 N N . ARG A 1 304 ? -26.013 -16.920 -8.304 1.00 81.69 304 ARG A N 1
ATOM 2402 C CA . ARG A 1 304 ? -25.458 -17.717 -9.407 1.00 81.69 304 ARG A CA 1
ATOM 2403 C C . ARG A 1 304 ? -24.870 -19.024 -8.880 1.00 81.69 304 ARG A C 1
ATOM 2405 O O . ARG A 1 304 ? -23.879 -18.998 -8.153 1.00 81.69 304 ARG A O 1
ATOM 2412 N N . ILE A 1 305 ? -25.443 -20.157 -9.278 1.00 75.38 305 ILE A N 1
ATOM 2413 C CA . ILE A 1 305 ? -25.015 -21.504 -8.884 1.00 75.38 305 ILE A CA 1
ATOM 2414 C C . ILE A 1 305 ? -24.722 -22.305 -10.156 1.00 75.38 305 ILE A C 1
ATOM 2416 O O . ILE A 1 305 ? -25.582 -22.442 -11.017 1.00 75.38 305 ILE A O 1
ATOM 2420 N N . ASN A 1 306 ? -23.493 -22.817 -10.296 1.00 77.81 306 ASN A N 1
ATOM 2421 C CA . ASN A 1 306 ? -23.042 -23.601 -11.461 1.00 77.81 306 ASN A CA 1
ATOM 2422 C C . ASN A 1 306 ? -23.359 -22.955 -12.836 1.00 77.81 306 ASN A C 1
ATOM 2424 O O . ASN A 1 306 ? -23.655 -23.654 -13.798 1.00 77.81 306 ASN A O 1
ATOM 2428 N N . GLY A 1 307 ? -23.309 -21.620 -12.925 1.00 77.94 307 GLY A N 1
ATOM 2429 C CA . GLY A 1 307 ? -23.600 -20.870 -14.157 1.00 77.94 307 GLY A CA 1
ATOM 2430 C C . GLY A 1 307 ? -25.083 -20.580 -14.420 1.00 77.94 307 GLY A C 1
ATOM 2431 O O . GLY A 1 307 ? -25.389 -19.867 -15.366 1.00 77.94 307 GLY A O 1
ATOM 2432 N N . GLN A 1 308 ? -26.001 -21.063 -13.580 1.00 65.62 308 GLN A N 1
ATOM 2433 C CA . GLN A 1 308 ? -27.424 -20.712 -13.634 1.00 65.62 308 GLN A CA 1
ATOM 2434 C C . GLN A 1 308 ? -27.771 -19.688 -12.548 1.00 65.62 308 GLN A C 1
ATOM 2436 O O . GLN A 1 308 ? -27.125 -19.644 -11.499 1.00 65.62 308 GLN A O 1
ATOM 2441 N N . LEU A 1 309 ? -28.772 -18.847 -12.808 1.00 82.12 309 LEU A N 1
ATOM 2442 C CA . LEU A 1 309 ? -29.311 -17.891 -11.839 1.00 82.12 309 LEU A CA 1
ATOM 2443 C C . LEU A 1 309 ? -30.534 -18.496 -11.141 1.00 82.12 309 LEU A C 1
ATOM 2445 O O . LEU A 1 309 ? -31.350 -19.143 -11.793 1.00 82.12 309 LEU A O 1
ATOM 2449 N N . THR A 1 310 ? -30.663 -18.274 -9.834 1.00 86.81 310 THR A N 1
ATOM 2450 C CA . THR A 1 310 ? -31.925 -18.497 -9.113 1.00 86.81 310 THR A CA 1
ATOM 2451 C C . THR A 1 310 ? -32.955 -17.433 -9.484 1.00 86.81 310 THR A C 1
ATOM 2453 O O . THR A 1 310 ? -32.613 -16.401 -10.067 1.00 86.81 310 THR A O 1
ATOM 2456 N N . ASP A 1 311 ? -34.192 -17.629 -9.034 1.00 82.06 311 ASP A N 1
ATOM 2457 C CA . ASP A 1 311 ? -35.180 -16.556 -8.979 1.00 82.06 311 ASP A CA 1
ATOM 2458 C C . ASP A 1 311 ? -34.674 -15.350 -8.167 1.00 82.06 311 ASP A C 1
ATOM 2460 O O . ASP A 1 311 ? -33.756 -15.453 -7.336 1.00 82.06 311 ASP A O 1
ATOM 2464 N N . TRP A 1 312 ? -35.284 -14.197 -8.439 1.00 85.81 312 TRP A N 1
ATOM 2465 C CA . TRP A 1 312 ? -35.013 -12.942 -7.750 1.00 85.81 312 TRP A CA 1
ATOM 2466 C C . TRP A 1 312 ? -35.721 -12.892 -6.392 1.00 85.81 312 TRP A C 1
ATOM 2468 O O . TRP A 1 312 ? -36.855 -13.345 -6.245 1.00 85.81 312 TRP A O 1
ATOM 2478 N N . PHE A 1 313 ? -35.052 -12.315 -5.398 1.00 78.31 313 PHE A N 1
ATOM 2479 C CA . PHE A 1 313 ? -35.578 -12.097 -4.055 1.00 78.31 313 PHE A CA 1
ATOM 2480 C C . PHE A 1 313 ? -35.200 -10.706 -3.537 1.00 78.31 313 PHE A C 1
ATOM 2482 O O . PHE A 1 313 ? -34.129 -10.175 -3.838 1.00 78.31 313 PHE A O 1
ATOM 2489 N N . ASN A 1 314 ? -36.077 -10.128 -2.719 1.00 75.88 314 ASN A N 1
ATOM 2490 C CA . ASN A 1 314 ? -35.879 -8.809 -2.124 1.00 75.88 314 ASN A CA 1
ATOM 2491 C C . ASN A 1 314 ? -34.834 -8.837 -0.999 1.00 75.88 314 ASN A C 1
ATOM 2493 O O . ASN A 1 314 ? -34.916 -9.648 -0.075 1.00 75.88 314 ASN A O 1
ATOM 2497 N N . VAL A 1 315 ? -33.886 -7.902 -1.038 1.00 68.88 315 VAL A N 1
ATOM 2498 C CA . VAL A 1 315 ? -32.915 -7.653 0.031 1.00 68.88 315 VAL A CA 1
ATOM 2499 C C . VAL A 1 315 ? -33.506 -6.641 1.008 1.00 68.88 315 VAL A C 1
ATOM 2501 O O . VAL A 1 315 ? -33.655 -5.466 0.690 1.00 68.88 315 VAL A O 1
ATOM 2504 N N . GLN A 1 316 ? -33.836 -7.107 2.213 1.00 66.88 316 GLN A N 1
ATOM 2505 C CA . GLN A 1 316 ? -34.453 -6.287 3.265 1.00 66.88 316 GLN A CA 1
ATOM 2506 C C . GLN A 1 316 ? -33.439 -5.597 4.192 1.00 66.88 316 GLN A C 1
ATOM 2508 O O . GLN A 1 316 ? -33.825 -4.759 5.004 1.00 66.88 316 GLN A O 1
ATOM 2513 N N . CYS A 1 317 ? -32.157 -5.968 4.126 1.00 69.12 317 CYS A N 1
ATOM 2514 C CA . CYS A 1 317 ? -31.124 -5.446 5.015 1.00 69.12 317 CYS A CA 1
ATOM 2515 C C . CYS A 1 317 ? -29.729 -5.449 4.371 1.00 69.12 317 CYS A C 1
ATOM 2517 O O . CYS A 1 317 ? -29.421 -6.253 3.492 1.00 69.12 317 CYS A O 1
ATOM 2519 N N . GLY A 1 318 ? -28.864 -4.564 4.870 1.00 68.06 318 GLY A N 1
ATOM 2520 C CA . GLY A 1 318 ? -27.468 -4.463 4.453 1.00 68.06 318 GLY A CA 1
ATOM 2521 C C . GLY A 1 318 ? -27.220 -3.490 3.297 1.00 68.06 318 GLY A C 1
ATOM 2522 O O . GLY A 1 318 ? -28.112 -3.091 2.554 1.00 68.06 318 GLY A O 1
ATOM 2523 N N . LEU A 1 319 ? -25.958 -3.085 3.162 1.00 76.25 319 LEU A N 1
ATOM 2524 C CA . LEU A 1 319 ? -25.507 -2.128 2.155 1.00 76.25 319 LEU A CA 1
ATOM 2525 C C . LEU A 1 319 ? -24.882 -2.869 0.963 1.00 76.25 319 LEU A C 1
ATOM 2527 O O . LEU A 1 319 ? -24.068 -3.776 1.139 1.00 76.25 319 LEU A O 1
ATOM 2531 N N . LYS A 1 320 ? -25.238 -2.470 -0.265 1.00 72.75 320 LYS A N 1
ATOM 2532 C CA . LYS A 1 320 ? -24.773 -3.121 -1.500 1.00 72.75 320 LYS A CA 1
ATOM 2533 C C . LYS A 1 320 ? -23.250 -3.025 -1.653 1.00 72.75 320 LYS A C 1
ATOM 2535 O O . LYS A 1 320 ? -22.711 -1.968 -1.975 1.00 72.75 320 LYS A O 1
ATOM 2540 N N . GLN A 1 321 ? -22.548 -4.149 -1.503 1.00 72.06 321 GLN A N 1
ATOM 2541 C CA . GLN A 1 321 ? -21.102 -4.207 -1.739 1.00 72.06 321 GLN A CA 1
ATOM 2542 C C . GLN A 1 321 ? -20.757 -3.734 -3.163 1.00 72.06 321 GLN A C 1
ATOM 2544 O O . GLN A 1 321 ? -21.408 -4.107 -4.139 1.00 72.06 321 GLN A O 1
ATOM 2549 N N . GLY A 1 322 ? -19.741 -2.874 -3.273 1.00 74.69 322 GLY A N 1
ATOM 2550 C CA . GLY A 1 322 ? -19.352 -2.225 -4.530 1.00 74.69 322 GLY A CA 1
ATOM 2551 C C . GLY A 1 322 ? -20.185 -0.995 -4.925 1.00 74.69 322 GLY A C 1
ATOM 2552 O O . GLY A 1 322 ? -19.845 -0.340 -5.906 1.00 74.69 322 GLY A O 1
ATOM 2553 N N . CYS A 1 323 ? -21.236 -0.629 -4.182 1.00 76.88 323 CYS A N 1
ATOM 2554 C CA . CYS A 1 323 ? -21.891 0.668 -4.355 1.00 76.88 323 CYS A CA 1
ATOM 2555 C C . CYS A 1 323 ? -21.017 1.793 -3.773 1.00 76.88 323 CYS A C 1
ATOM 2557 O O . CYS A 1 323 ? -20.513 1.684 -2.657 1.00 76.88 323 CYS A O 1
ATOM 2559 N N . LEU A 1 324 ? -20.885 2.902 -4.509 1.00 80.69 324 LEU A N 1
ATOM 2560 C CA . LEU A 1 324 ? -20.082 4.066 -4.109 1.00 80.69 324 LEU A CA 1
ATOM 2561 C C . LEU A 1 324 ? -20.572 4.734 -2.811 1.00 80.69 324 LEU A C 1
ATOM 2563 O O . LEU A 1 324 ? -19.769 5.319 -2.090 1.00 80.69 324 LEU A O 1
ATOM 2567 N N . LEU A 1 325 ? -21.872 4.647 -2.513 1.00 79.94 325 LEU A N 1
ATOM 2568 C CA . LEU A 1 325 ? -22.484 5.279 -1.340 1.00 79.94 325 LEU A CA 1
ATOM 2569 C C . LEU A 1 325 ? -22.396 4.403 -0.076 1.00 79.94 325 LEU A C 1
ATOM 2571 O O . LEU A 1 325 ? -22.400 4.923 1.038 1.00 79.94 325 LEU A O 1
ATOM 2575 N N . SER A 1 326 ? -22.270 3.081 -0.225 1.00 81.12 326 SER A N 1
ATOM 2576 C CA . SER A 1 326 ? -22.273 2.140 0.902 1.00 81.12 326 SER A CA 1
ATOM 2577 C C . SER A 1 326 ? -21.170 2.381 1.945 1.00 81.12 326 SER A C 1
ATOM 2579 O O . SER A 1 326 ? -21.503 2.352 3.126 1.00 81.12 326 SER A O 1
ATOM 2581 N N . PRO A 1 327 ? -19.905 2.692 1.592 1.00 85.50 327 PRO A N 1
ATOM 2582 C CA . PRO A 1 327 ? -18.888 3.024 2.594 1.00 85.50 327 PRO A CA 1
ATOM 2583 C C . PRO A 1 327 ? -19.234 4.268 3.423 1.00 85.50 327 PRO A C 1
ATOM 2585 O O . PRO A 1 327 ? -18.926 4.317 4.610 1.00 85.50 327 PRO A O 1
ATOM 2588 N N . LEU A 1 328 ? -19.895 5.267 2.823 1.00 83.94 328 LEU A N 1
ATOM 2589 C CA . LEU A 1 328 ? -20.314 6.474 3.537 1.00 83.94 328 LEU A CA 1
ATOM 2590 C C . LEU A 1 328 ? -21.476 6.178 4.491 1.00 83.94 328 LEU A C 1
ATOM 2592 O O . LEU A 1 328 ? -21.407 6.559 5.654 1.00 83.94 328 LEU A O 1
ATOM 2596 N N . LEU A 1 329 ? -22.503 5.458 4.026 1.00 82.56 329 LEU A N 1
ATOM 2597 C CA . LEU A 1 329 ? -23.640 5.058 4.865 1.00 82.56 329 LEU A CA 1
ATOM 2598 C C . LEU A 1 329 ? -23.201 4.176 6.040 1.00 82.56 329 LEU A C 1
ATOM 2600 O O . LEU A 1 329 ? -23.682 4.366 7.152 1.00 82.56 329 LEU A O 1
ATOM 2604 N N . PHE A 1 330 ? -22.246 3.268 5.817 1.00 85.00 330 PHE A N 1
ATOM 2605 C CA . PHE A 1 330 ? -21.645 2.470 6.884 1.00 85.00 330 PHE A CA 1
ATOM 2606 C C . PHE A 1 330 ? -20.937 3.351 7.924 1.00 85.00 330 PHE A C 1
ATOM 2608 O O . PHE A 1 330 ? -21.187 3.204 9.117 1.00 85.00 330 PHE A O 1
ATOM 2615 N N . ASN A 1 331 ? -20.114 4.313 7.486 1.00 87.00 331 ASN A N 1
ATOM 2616 C CA . ASN A 1 331 ? -19.438 5.241 8.398 1.00 87.00 331 ASN A CA 1
ATOM 2617 C C . ASN A 1 331 ? -20.431 6.089 9.213 1.00 87.00 331 ASN A C 1
ATOM 2619 O O . ASN A 1 331 ? -20.208 6.294 10.401 1.00 87.00 331 ASN A O 1
ATOM 2623 N N . VAL A 1 332 ? -21.525 6.564 8.601 1.00 85.19 332 VAL A N 1
ATOM 2624 C CA . VAL A 1 332 ? -22.581 7.322 9.301 1.00 85.19 332 VAL A CA 1
ATOM 2625 C C . VAL A 1 332 ? -23.280 6.450 10.347 1.00 85.19 332 VAL A C 1
ATOM 2627 O O . VAL A 1 332 ? -23.446 6.879 11.484 1.00 85.19 332 VAL A O 1
ATOM 2630 N N . TYR A 1 333 ? -23.636 5.215 9.989 1.00 83.69 333 TYR A N 1
ATOM 2631 C CA . TYR A 1 333 ? -24.293 4.263 10.887 1.00 83.69 333 TYR A CA 1
ATOM 2632 C C . TYR A 1 333 ? -23.406 3.876 12.087 1.00 83.69 333 TYR A C 1
ATOM 2634 O O . TYR A 1 333 ? -23.864 3.905 13.227 1.00 83.69 333 TYR A O 1
ATOM 2642 N N . VAL A 1 334 ? -22.117 3.597 11.861 1.00 88.38 334 VAL A N 1
ATOM 2643 C CA . VAL A 1 334 ? -21.169 3.236 12.934 1.00 88.38 334 VAL A CA 1
ATOM 2644 C C . VAL A 1 334 ? -20.697 4.453 13.746 1.00 88.38 334 VAL A C 1
ATOM 2646 O O . VAL A 1 334 ? -20.197 4.283 14.855 1.00 88.38 334 VAL A O 1
ATOM 2649 N N . ASN A 1 335 ? -20.895 5.695 13.287 1.00 88.38 335 ASN A N 1
ATOM 2650 C CA . ASN A 1 335 ? -20.475 6.888 14.036 1.00 88.38 335 ASN A CA 1
ATOM 2651 C C . ASN A 1 335 ? -21.064 6.941 15.462 1.00 88.38 335 ASN A C 1
ATOM 2653 O O . ASN A 1 335 ? -20.370 7.335 16.397 1.00 88.38 335 ASN A O 1
ATOM 2657 N N . GLY A 1 336 ? -22.306 6.472 15.645 1.00 88.50 336 GLY A N 1
ATOM 2658 C CA . GLY A 1 336 ? -22.939 6.374 16.965 1.00 88.50 336 GLY A CA 1
ATOM 2659 C C . GLY A 1 336 ? -22.192 5.457 17.943 1.00 88.50 336 GLY A C 1
ATOM 2660 O O . GLY A 1 336 ? -22.117 5.776 19.128 1.00 88.50 336 GLY A O 1
ATOM 2661 N N . LEU A 1 337 ? -21.575 4.373 17.454 1.00 91.44 337 LEU A N 1
ATOM 2662 C CA . LEU A 1 337 ? -20.737 3.480 18.263 1.00 91.44 337 LEU A CA 1
ATOM 2663 C C . LEU A 1 337 ? -19.489 4.207 18.764 1.00 91.44 337 LEU A C 1
ATOM 2665 O O . LEU A 1 337 ? -19.111 4.053 19.919 1.00 91.44 337 LEU A O 1
ATOM 2669 N N . VAL A 1 338 ? -18.862 5.022 17.910 1.00 91.00 338 VAL A N 1
ATOM 2670 C CA . VAL A 1 338 ? -17.656 5.784 18.269 1.00 91.00 338 VAL A CA 1
ATOM 2671 C C . VAL A 1 338 ? -17.966 6.767 19.396 1.00 91.00 338 VAL A C 1
ATOM 2673 O O . VAL A 1 338 ? -17.273 6.775 20.410 1.00 91.00 338 VAL A O 1
ATOM 2676 N N . THR A 1 339 ? -19.041 7.549 19.254 1.00 91.31 339 THR A N 1
ATOM 2677 C CA . THR A 1 339 ? -19.486 8.494 20.288 1.00 91.31 339 THR A CA 1
ATOM 2678 C C . THR A 1 339 ? -19.833 7.781 21.595 1.00 91.31 339 THR A C 1
ATOM 2680 O O . THR A 1 339 ? -19.397 8.220 22.658 1.00 91.31 339 THR A O 1
ATOM 2683 N N . TYR A 1 340 ? -20.566 6.666 21.524 1.00 93.88 340 TYR A N 1
ATOM 2684 C CA . TYR A 1 340 ? -20.947 5.894 22.703 1.00 93.88 340 TYR A CA 1
ATOM 2685 C C . TYR A 1 340 ? -19.728 5.310 23.433 1.00 93.88 340 TYR A C 1
ATOM 2687 O O . TYR A 1 340 ? -19.563 5.551 24.627 1.00 93.88 340 TYR A O 1
ATOM 2695 N N . ILE A 1 341 ? -18.826 4.629 22.722 1.00 95.75 341 ILE A N 1
ATOM 2696 C CA . ILE A 1 341 ? -17.633 4.003 23.311 1.00 95.75 341 ILE A CA 1
ATOM 2697 C C . ILE A 1 341 ? -16.700 5.046 23.943 1.00 95.75 341 ILE A C 1
ATOM 2699 O O . ILE A 1 341 ? -16.240 4.846 25.065 1.00 95.75 341 ILE A O 1
ATOM 2703 N N . CYS A 1 342 ? -16.474 6.189 23.286 1.00 92.12 342 CYS A N 1
ATOM 2704 C CA . CYS A 1 342 ? -15.701 7.287 23.874 1.00 92.12 342 CYS A CA 1
ATOM 2705 C C . CYS A 1 342 ? -16.360 7.869 25.139 1.00 92.12 342 CYS A C 1
ATOM 2707 O O . CYS A 1 342 ? -15.651 8.289 26.052 1.00 92.12 342 CYS A O 1
ATOM 2709 N N . SER A 1 343 ? -17.696 7.865 25.240 1.00 94.44 343 SER A N 1
ATOM 2710 C CA . SER A 1 343 ? -18.401 8.390 26.421 1.00 94.44 343 SER A CA 1
ATOM 2711 C C . SER A 1 343 ? -18.223 7.545 27.692 1.00 94.44 343 SER A C 1
ATOM 2713 O O . SER A 1 343 ? -18.427 8.052 28.795 1.00 94.44 343 SER A O 1
ATOM 2715 N N . LEU A 1 344 ? -17.782 6.286 27.559 1.00 95.00 344 LEU A N 1
ATOM 2716 C CA . LEU A 1 344 ? -17.505 5.393 28.691 1.00 95.00 344 LEU A CA 1
ATOM 2717 C C . LEU A 1 344 ? -16.272 5.820 29.508 1.00 95.00 344 LEU A C 1
ATOM 2719 O O . LEU A 1 344 ? -16.060 5.298 30.597 1.00 95.00 344 LEU A O 1
ATOM 2723 N N . ASN A 1 345 ? -15.450 6.748 28.995 1.00 91.62 345 ASN A N 1
ATOM 2724 C CA . ASN A 1 345 ? -14.201 7.232 29.607 1.00 91.62 345 ASN A CA 1
ATOM 2725 C C . ASN A 1 345 ? -13.161 6.137 29.941 1.00 91.62 345 ASN A C 1
ATOM 2727 O O . ASN A 1 345 ? -12.161 6.408 30.606 1.00 91.62 345 ASN A O 1
ATOM 2731 N N . ALA A 1 346 ? -13.350 4.921 29.430 1.00 94.94 346 ALA A N 1
ATOM 2732 C CA . ALA A 1 346 ? -12.391 3.826 29.472 1.00 94.94 346 ALA A CA 1
ATOM 2733 C C . ALA A 1 346 ? -11.484 3.887 28.231 1.00 94.94 346 ALA A C 1
ATOM 2735 O O . ALA A 1 346 ? -11.966 4.122 27.121 1.00 94.94 346 ALA A O 1
ATOM 2736 N N . GLY A 1 347 ? -10.175 3.680 28.390 1.00 94.06 347 GLY A N 1
ATOM 2737 C CA . GLY A 1 347 ? -9.261 3.634 27.245 1.00 94.06 347 GLY A CA 1
ATOM 2738 C C . GLY A 1 347 ? -7.788 3.848 27.586 1.00 94.06 347 GLY A C 1
ATOM 2739 O O . GLY A 1 347 ? -7.332 3.459 28.663 1.00 94.06 347 GLY A O 1
ATOM 2740 N N . ILE A 1 348 ? -7.021 4.429 26.657 1.00 92.94 348 ILE A N 1
ATOM 2741 C CA . ILE A 1 348 ? -5.617 4.822 26.865 1.00 92.94 348 ILE A CA 1
ATOM 2742 C C . ILE A 1 348 ? -5.494 6.347 26.814 1.00 92.94 348 ILE A C 1
ATOM 2744 O O . ILE A 1 348 ? -5.667 6.952 25.758 1.00 92.94 348 ILE A O 1
ATOM 2748 N N . ASN A 1 349 ? -5.102 6.959 27.933 1.00 89.62 349 ASN A N 1
ATOM 2749 C CA . ASN A 1 349 ? -4.830 8.395 28.005 1.00 89.62 349 ASN A CA 1
ATOM 2750 C C . ASN A 1 349 ? -3.497 8.745 27.320 1.00 89.62 349 ASN A C 1
ATOM 2752 O O . ASN A 1 349 ? -2.436 8.237 27.697 1.00 89.62 349 ASN A O 1
ATOM 2756 N N . ILE A 1 350 ? -3.550 9.632 26.324 1.00 84.25 350 ILE A N 1
ATOM 2757 C CA . ILE A 1 350 ? -2.404 10.154 25.571 1.00 84.25 350 ILE A CA 1
ATOM 2758 C C . ILE A 1 350 ? -2.480 11.686 25.599 1.00 84.25 350 ILE A C 1
ATOM 2760 O O . ILE A 1 350 ? -3.292 12.295 24.905 1.00 84.25 350 ILE A O 1
ATOM 2764 N N . ASP A 1 351 ? -1.612 12.299 26.407 1.00 78.44 351 ASP A N 1
ATOM 2765 C CA . ASP A 1 351 ? -1.704 13.708 26.812 1.00 78.44 351 ASP A CA 1
ATOM 2766 C C . ASP A 1 351 ? -3.096 14.031 27.404 1.00 78.44 351 ASP A C 1
ATOM 2768 O O . ASP A 1 351 ? -3.428 13.517 28.471 1.00 78.44 351 ASP A O 1
ATOM 2772 N N . GLU A 1 352 ? -3.900 14.857 26.729 1.00 79.38 352 GLU A N 1
ATOM 2773 C CA . GLU A 1 352 ? -5.233 15.310 27.170 1.00 79.38 352 GLU A CA 1
ATOM 2774 C C . GLU A 1 352 ? -6.395 14.516 26.530 1.00 79.38 352 GLU A C 1
ATOM 2776 O O . GLU A 1 352 ? -7.557 14.840 26.752 1.00 79.38 352 GLU A O 1
ATOM 2781 N N . GLU A 1 353 ? -6.106 13.487 25.724 1.00 82.50 353 GLU A N 1
ATOM 2782 C CA . GLU A 1 353 ? -7.110 12.691 24.998 1.00 82.50 353 GLU A CA 1
ATOM 2783 C C . GLU A 1 353 ? -7.166 11.248 25.511 1.00 82.50 353 GLU A C 1
ATOM 2785 O O . GLU A 1 353 ? -6.127 10.614 25.714 1.00 82.50 353 GLU A O 1
ATOM 2790 N N . ASN A 1 354 ? -8.373 10.692 25.636 1.00 90.31 354 ASN A N 1
ATOM 2791 C CA . ASN A 1 354 ? -8.580 9.274 25.920 1.00 90.31 354 ASN A CA 1
ATOM 2792 C C . ASN A 1 354 ? -8.879 8.515 24.617 1.00 90.31 354 ASN A C 1
ATOM 2794 O O . ASN A 1 354 ? -9.856 8.795 23.923 1.00 90.31 354 ASN A O 1
ATOM 2798 N N . VAL A 1 355 ? -8.018 7.560 24.262 1.00 93.12 355 VAL A N 1
ATOM 2799 C CA . VAL A 1 355 ? -8.138 6.758 23.040 1.00 93.12 355 VAL A CA 1
ATOM 2800 C C . VAL A 1 355 ? -8.739 5.395 23.375 1.00 93.12 355 VAL A C 1
ATOM 2802 O O . VAL A 1 355 ? -8.021 4.469 23.754 1.00 93.12 355 VAL A O 1
ATOM 2805 N N . SER A 1 356 ? -10.055 5.279 23.202 1.00 95.31 356 SER A N 1
ATOM 2806 C CA . SER A 1 356 ? -10.831 4.059 23.477 1.00 95.31 356 SER A CA 1
ATOM 2807 C C . SER A 1 356 ? -10.961 3.122 22.269 1.00 95.31 356 SER A C 1
ATOM 2809 O O . SER A 1 356 ? -11.014 1.903 22.426 1.00 95.31 356 SER A O 1
ATOM 2811 N N . ILE A 1 357 ? -11.047 3.678 21.053 1.00 94.81 357 ILE A N 1
ATOM 2812 C CA . ILE A 1 357 ? -11.463 2.943 19.848 1.00 94.81 357 ILE A CA 1
ATOM 2813 C C . ILE A 1 357 ? -10.756 3.437 18.575 1.00 94.81 357 ILE A C 1
ATOM 2815 O O . ILE A 1 357 ? -10.548 4.634 18.377 1.00 94.81 357 ILE A O 1
ATOM 2819 N N . LEU A 1 358 ? -10.414 2.505 17.683 1.00 93.56 358 LEU A N 1
ATOM 2820 C CA . LEU A 1 358 ? -9.973 2.748 16.307 1.00 93.56 358 LEU A CA 1
ATOM 2821 C C . LEU A 1 358 ? -10.817 1.891 15.354 1.00 93.56 358 LEU A C 1
ATOM 2823 O O . LEU A 1 358 ? -11.142 0.753 15.682 1.00 93.56 358 LEU A O 1
ATOM 2827 N N . LEU A 1 359 ? -11.145 2.413 14.169 1.00 91.50 359 LEU A N 1
ATOM 2828 C CA . LEU A 1 359 ? -11.956 1.703 13.175 1.00 91.50 359 LEU A CA 1
ATOM 2829 C C . LEU A 1 359 ? -11.349 1.810 11.774 1.00 91.50 359 LEU A C 1
ATOM 2831 O O . LEU A 1 359 ? -10.842 2.865 11.378 1.00 91.50 359 LEU A O 1
ATOM 2835 N N . TYR A 1 360 ? -11.462 0.732 11.003 1.00 90.81 360 TYR A N 1
ATOM 2836 C CA . TYR A 1 360 ? -11.201 0.703 9.570 1.00 90.81 360 TYR A CA 1
ATOM 2837 C C . TYR A 1 360 ? -12.246 -0.181 8.876 1.00 90.81 360 TYR A C 1
ATOM 2839 O O . TYR A 1 360 ? -12.094 -1.396 8.807 1.00 90.81 360 TYR A O 1
ATOM 2847 N N . ALA A 1 361 ? -13.318 0.435 8.368 1.00 87.19 361 ALA A N 1
ATOM 2848 C CA . ALA A 1 361 ? -14.533 -0.287 7.979 1.00 87.19 361 ALA A CA 1
ATOM 2849 C C . ALA A 1 361 ? -15.031 -1.179 9.140 1.00 87.19 361 ALA A C 1
ATOM 2851 O O . ALA A 1 361 ? -15.233 -0.660 10.237 1.00 87.19 361 ALA A O 1
ATOM 2852 N N . ASP A 1 362 ? -15.228 -2.478 8.916 1.00 84.75 362 ASP A N 1
ATOM 2853 C CA . ASP A 1 362 ? -15.655 -3.455 9.924 1.00 84.75 362 ASP A CA 1
ATOM 2854 C C . ASP A 1 362 ? -14.536 -3.911 10.883 1.00 84.75 362 ASP A C 1
ATOM 2856 O O . ASP A 1 362 ? -14.838 -4.461 11.943 1.00 84.75 362 ASP A O 1
ATOM 2860 N N . ASP A 1 363 ? -13.259 -3.641 10.576 1.00 90.56 363 ASP A N 1
ATOM 2861 C CA . ASP A 1 363 ? -12.146 -3.899 11.498 1.00 90.56 363 ASP A CA 1
ATOM 2862 C C . ASP A 1 363 ? -12.137 -2.848 12.630 1.00 90.56 363 ASP A C 1
ATOM 2864 O O . ASP A 1 363 ? -11.638 -1.728 12.473 1.00 90.56 363 ASP A O 1
ATOM 2868 N N . LEU A 1 364 ? -12.678 -3.224 13.791 1.00 93.50 364 LEU A N 1
ATOM 2869 C CA . LEU A 1 364 ? -12.715 -2.428 15.021 1.00 93.50 364 LEU A CA 1
ATOM 2870 C C . LEU A 1 364 ? -11.619 -2.875 16.002 1.00 93.50 364 LEU A C 1
ATOM 2872 O O . LEU A 1 364 ? -11.404 -4.067 16.218 1.00 93.50 364 LEU A O 1
ATOM 2876 N N . VAL A 1 365 ? -10.949 -1.911 16.639 1.00 95.81 365 VAL A N 1
ATOM 2877 C CA . VAL A 1 365 ? -9.964 -2.140 17.707 1.00 95.81 365 VAL A CA 1
ATOM 2878 C C . VAL A 1 365 ? -10.344 -1.316 18.932 1.00 95.81 365 VAL A C 1
ATOM 2880 O O . VAL A 1 365 ? -10.367 -0.089 18.864 1.00 95.81 365 VAL A O 1
ATOM 2883 N N . LEU A 1 366 ? -10.584 -1.989 20.057 1.00 96.94 366 LEU A N 1
ATOM 2884 C CA . LEU A 1 366 ? -10.665 -1.357 21.374 1.00 96.94 366 LEU A CA 1
ATOM 2885 C C . LEU A 1 366 ? -9.261 -1.261 21.981 1.00 96.94 366 LEU A C 1
ATOM 2887 O O . LEU A 1 366 ? -8.453 -2.184 21.850 1.00 96.94 366 LEU A O 1
ATOM 2891 N N . LEU A 1 367 ? -8.967 -0.143 22.637 1.00 96.38 367 LEU A N 1
ATOM 2892 C CA . LEU A 1 367 ? -7.700 0.122 23.313 1.00 96.38 367 LEU A CA 1
ATOM 2893 C C . LEU A 1 367 ? -7.981 0.470 24.771 1.00 96.38 367 LEU A C 1
ATOM 2895 O O . LEU A 1 367 ? -8.840 1.297 25.041 1.00 96.38 367 LEU A O 1
ATOM 2899 N N . ALA A 1 368 ? -7.249 -0.146 25.697 1.00 96.56 368 ALA A N 1
ATOM 2900 C CA . ALA A 1 368 ? -7.463 -0.013 27.135 1.00 96.56 368 ALA A CA 1
ATOM 2901 C C . ALA A 1 368 ? -6.130 0.020 27.892 1.00 96.56 368 ALA A C 1
ATOM 2903 O O . ALA A 1 368 ? -5.202 -0.716 27.549 1.00 96.56 368 ALA A O 1
ATOM 2904 N N . GLY A 1 369 ? -6.037 0.866 28.922 1.00 93.75 369 GLY A N 1
ATOM 2905 C CA . GLY A 1 369 ? -4.891 0.920 29.834 1.00 93.75 369 GLY A CA 1
ATOM 2906 C C . GLY A 1 369 ? -4.919 -0.154 30.927 1.00 93.75 369 GLY A C 1
ATOM 2907 O O . GLY A 1 369 ? -3.867 -0.488 31.472 1.00 93.75 369 GLY A O 1
ATOM 2908 N N . SER A 1 370 ? -6.095 -0.714 31.228 1.00 94.44 370 SER A N 1
ATOM 2909 C CA . SER A 1 370 ? -6.284 -1.776 32.219 1.00 94.44 370 SER A CA 1
ATOM 2910 C C . SER A 1 370 ? -7.244 -2.870 31.738 1.00 94.44 370 SER A C 1
ATOM 2912 O O . SER A 1 370 ? -7.988 -2.711 30.771 1.00 94.44 370 SER A O 1
ATOM 2914 N N . GLU A 1 371 ? -7.239 -4.000 32.444 1.00 95.44 371 GLU A N 1
ATOM 2915 C CA . GLU A 1 371 ? -8.133 -5.134 32.184 1.00 95.44 371 GLU A CA 1
ATOM 2916 C C . GLU A 1 371 ? -9.601 -4.776 32.479 1.00 95.44 371 GLU A C 1
ATOM 2918 O O . GLU A 1 371 ? -10.498 -5.224 31.770 1.00 95.44 371 GLU A O 1
ATOM 2923 N N . SER A 1 372 ? -9.836 -3.922 33.483 1.00 95.81 372 SER A N 1
ATOM 2924 C CA . SER A 1 372 ? -11.170 -3.418 33.831 1.00 95.81 372 SER A CA 1
ATOM 2925 C C . SER A 1 372 ? -11.722 -2.501 32.740 1.00 95.81 372 SER A C 1
ATOM 2927 O O . SER A 1 372 ? -12.871 -2.656 32.337 1.00 95.81 372 SER A O 1
ATOM 2929 N N . ASP A 1 373 ? -10.897 -1.582 32.226 1.00 96.88 373 ASP A N 1
ATOM 2930 C CA . ASP A 1 373 ? -11.283 -0.691 31.125 1.00 96.88 373 ASP A CA 1
ATOM 2931 C C . ASP A 1 373 ? -11.627 -1.495 29.866 1.00 96.88 373 ASP A C 1
ATOM 2933 O O . ASP A 1 373 ? -12.602 -1.193 29.182 1.00 96.88 373 ASP A O 1
ATOM 2937 N N . LEU A 1 374 ? -10.862 -2.555 29.571 1.00 97.38 374 LEU A N 1
ATOM 2938 C CA . LEU A 1 374 ? -11.138 -3.418 28.424 1.00 97.38 374 LEU A CA 1
ATOM 2939 C C . LEU A 1 374 ? -12.491 -4.127 28.553 1.00 97.38 374 LEU A C 1
ATOM 2941 O O . LEU A 1 374 ? -13.220 -4.196 27.567 1.00 97.38 374 LEU A O 1
ATOM 2945 N N . GLN A 1 375 ? -12.846 -4.616 29.746 1.00 97.38 375 GLN A N 1
ATOM 2946 C CA . GLN A 1 375 ? -14.146 -5.254 29.957 1.00 97.38 375 GLN A CA 1
ATOM 2947 C C . GLN A 1 375 ? -15.298 -4.248 29.801 1.00 97.38 375 GLN A C 1
ATOM 2949 O O . GLN A 1 375 ? -16.228 -4.524 29.051 1.00 97.38 375 GLN A O 1
ATOM 2954 N N . VAL A 1 376 ? -15.182 -3.040 30.372 1.00 97.56 376 VAL A N 1
ATOM 2955 C CA . VAL A 1 376 ? -16.166 -1.950 30.184 1.00 97.56 376 VAL A CA 1
ATOM 2956 C C . VAL A 1 376 ? -16.380 -1.625 28.700 1.00 97.56 376 VAL A C 1
ATOM 2958 O O . VAL A 1 376 ? -17.516 -1.463 28.252 1.00 97.56 376 VAL A O 1
ATOM 2961 N N . LEU A 1 377 ? -15.302 -1.565 27.912 1.00 97.88 377 LEU A N 1
ATOM 2962 C CA . LEU A 1 377 ? -15.378 -1.311 26.471 1.00 97.88 377 LEU A CA 1
ATOM 2963 C C . LEU A 1 377 ? -16.018 -2.474 25.692 1.00 97.88 377 LEU A C 1
ATOM 2965 O O . LEU A 1 377 ? -16.730 -2.230 24.717 1.00 97.88 377 LEU A O 1
ATOM 2969 N N . LEU A 1 378 ? -15.789 -3.726 26.103 1.00 97.25 378 LEU A N 1
ATOM 2970 C CA . LEU A 1 378 ? -16.395 -4.914 25.490 1.00 97.25 378 LEU A CA 1
ATOM 2971 C C . LEU A 1 378 ? -17.886 -5.058 25.822 1.00 97.25 378 LEU A C 1
ATOM 2973 O O . LEU A 1 378 ? -18.666 -5.425 24.941 1.00 97.25 378 LEU A O 1
ATOM 2977 N N . ASP A 1 379 ? -18.280 -4.734 27.053 1.00 96.69 379 ASP A N 1
ATOM 2978 C CA . ASP A 1 379 ? -19.676 -4.729 27.497 1.00 96.69 379 ASP A CA 1
ATOM 2979 C C . ASP A 1 379 ? -20.464 -3.632 26.768 1.00 96.69 379 ASP A C 1
ATOM 2981 O O . ASP A 1 379 ? -21.537 -3.890 26.218 1.00 96.69 379 ASP A O 1
ATOM 2985 N N . GLY A 1 380 ? -19.887 -2.429 26.663 1.00 96.19 380 GLY A N 1
ATOM 2986 C CA . GLY A 1 380 ? -20.450 -1.340 25.867 1.00 96.19 380 GLY A CA 1
ATOM 2987 C C . GLY A 1 380 ? -20.564 -1.687 24.377 1.00 96.19 380 GLY A C 1
ATOM 2988 O O . GLY A 1 380 ? -21.600 -1.438 23.759 1.00 96.19 380 GLY A O 1
ATOM 2989 N N . LEU A 1 381 ? -19.537 -2.314 23.792 1.00 95.88 381 LEU A N 1
ATOM 2990 C CA . LEU A 1 381 ? -19.580 -2.762 22.397 1.00 95.88 381 LEU A CA 1
ATOM 2991 C C . LEU A 1 381 ? -20.712 -3.773 22.165 1.00 95.88 381 LEU A C 1
ATOM 2993 O O . LEU A 1 381 ? -21.442 -3.643 21.180 1.00 95.88 381 LEU A O 1
ATOM 2997 N N . GLN A 1 382 ? -20.880 -4.746 23.066 1.00 95.31 382 GLN A N 1
ATOM 2998 C CA . GLN A 1 382 ? -21.966 -5.723 22.989 1.00 95.31 382 GLN A CA 1
ATOM 2999 C C . GLN A 1 382 ? -23.339 -5.051 23.085 1.00 95.31 382 GLN A C 1
ATOM 3001 O O . GLN A 1 382 ? -24.203 -5.338 22.254 1.00 95.31 382 GLN A O 1
ATOM 3006 N N . LEU A 1 383 ? -23.541 -4.164 24.066 1.00 94.69 383 LEU A N 1
ATOM 3007 C CA . LEU A 1 383 ? -24.813 -3.466 24.265 1.00 94.69 383 LEU A CA 1
ATOM 3008 C C . LEU A 1 383 ? -25.194 -2.660 23.017 1.00 94.69 383 LEU A C 1
ATOM 3010 O O . LEU A 1 383 ? -26.276 -2.855 22.463 1.00 94.69 383 LEU A O 1
ATOM 3014 N N . TRP A 1 384 ? -24.267 -1.845 22.506 1.00 94.31 384 TRP A N 1
ATOM 3015 C CA . TRP A 1 384 ? -24.504 -1.049 21.303 1.00 94.31 384 TRP A CA 1
ATOM 3016 C C . TRP A 1 384 ? -24.805 -1.927 20.082 1.00 94.31 384 TRP A C 1
ATOM 3018 O O . TRP A 1 384 ? -25.709 -1.617 19.304 1.00 94.31 384 TRP A O 1
ATOM 3028 N N . CYS A 1 385 ? -24.084 -3.042 19.907 1.00 91.88 385 CYS A N 1
ATOM 3029 C CA . CYS A 1 385 ? -24.332 -3.971 18.804 1.00 91.88 385 CYS A CA 1
ATOM 3030 C C . CYS A 1 385 ? -25.716 -4.626 18.906 1.00 91.88 385 CYS A C 1
ATOM 3032 O O . CYS A 1 385 ? -26.414 -4.705 17.894 1.00 91.88 385 CYS A O 1
ATOM 3034 N N . ALA A 1 386 ? -26.139 -5.036 20.106 1.00 90.31 386 ALA A N 1
ATOM 3035 C CA . ALA A 1 386 ? -27.458 -5.614 20.342 1.00 90.31 386 ALA A CA 1
ATOM 3036 C C . ALA A 1 386 ? -28.587 -4.617 20.020 1.00 90.31 386 ALA A C 1
ATOM 3038 O O . ALA A 1 386 ? -29.505 -4.956 19.271 1.00 90.31 386 ALA A O 1
ATOM 3039 N N . GLU A 1 387 ? -28.484 -3.373 20.498 1.00 89.81 387 GLU A N 1
ATOM 3040 C CA . GLU A 1 387 ? -29.456 -2.305 20.216 1.00 89.81 387 GLU A CA 1
ATOM 3041 C C . GLU A 1 387 ? -29.533 -1.956 18.721 1.00 89.81 387 GLU A C 1
ATOM 3043 O O . GLU A 1 387 ? -30.618 -1.781 18.161 1.00 89.81 387 GLU A O 1
ATOM 3048 N N . ASN A 1 388 ? -28.383 -1.892 18.042 1.00 85.69 388 ASN A N 1
ATOM 3049 C CA . ASN A 1 388 ? -28.308 -1.471 16.641 1.00 85.69 388 ASN A CA 1
ATOM 3050 C C . ASN A 1 388 ? -28.502 -2.620 15.637 1.00 85.69 388 ASN A C 1
ATOM 3052 O O . ASN A 1 388 ? -28.605 -2.357 14.434 1.00 85.69 388 ASN A O 1
ATOM 3056 N N . LYS A 1 389 ? -28.646 -3.864 16.118 1.00 86.44 389 LYS A N 1
ATOM 3057 C CA . LYS A 1 389 ? -28.784 -5.107 15.333 1.00 86.44 389 LYS A CA 1
ATOM 3058 C C . LYS A 1 389 ? -27.527 -5.488 14.534 1.00 86.44 389 LYS A C 1
ATOM 3060 O O . LYS A 1 389 ? -27.628 -6.057 13.447 1.00 86.44 389 LYS A O 1
ATOM 3065 N N . MET A 1 390 ? -26.342 -5.205 15.077 1.00 86.25 390 MET A N 1
ATOM 3066 C CA . MET A 1 390 ? -25.077 -5.758 14.582 1.00 86.25 390 MET A CA 1
ATOM 3067 C C . MET A 1 390 ? -24.724 -7.069 15.294 1.00 86.25 390 MET A C 1
ATOM 3069 O O . MET A 1 390 ? -25.071 -7.278 16.453 1.00 86.25 390 MET A O 1
ATOM 3073 N N . THR A 1 391 ? -23.965 -7.935 14.623 1.00 87.38 391 THR A N 1
ATOM 3074 C CA . THR A 1 391 ? -23.432 -9.175 15.209 1.00 87.38 391 THR A CA 1
ATOM 3075 C C . THR A 1 391 ? -21.909 -9.150 15.196 1.00 87.38 391 THR A C 1
ATOM 3077 O O . THR A 1 391 ? -21.293 -8.945 14.149 1.00 87.38 391 THR A O 1
ATOM 3080 N N . ILE A 1 392 ? -21.297 -9.389 16.354 1.00 90.31 392 ILE A N 1
ATOM 3081 C CA . ILE A 1 392 ? -19.842 -9.450 16.509 1.00 90.31 392 ILE A CA 1
ATOM 3082 C C . ILE A 1 392 ? -19.344 -10.816 16.020 1.00 90.31 392 ILE A C 1
ATOM 3084 O O . ILE A 1 392 ? -19.914 -11.861 16.331 1.00 90.31 392 ILE A O 1
ATOM 3088 N N . ASN A 1 393 ? -18.256 -10.841 15.247 1.00 90.62 393 ASN A N 1
ATOM 3089 C CA . ASN A 1 393 ? -17.655 -12.097 14.800 1.00 90.62 393 ASN A CA 1
ATOM 3090 C C . ASN A 1 393 ? -16.655 -12.616 15.845 1.00 90.62 393 ASN A C 1
ATOM 3092 O O . ASN A 1 393 ? -15.446 -12.450 15.690 1.00 90.62 393 ASN A O 1
ATOM 3096 N N . HIS A 1 394 ? -17.164 -13.263 16.896 1.00 88.00 394 HIS A N 1
ATOM 3097 C CA . HIS A 1 394 ? -16.363 -13.775 18.019 1.00 88.00 394 HIS A CA 1
ATOM 3098 C C . HIS A 1 394 ? -15.190 -14.679 17.583 1.00 88.00 394 HIS A C 1
ATOM 3100 O O . HIS A 1 394 ? -14.131 -14.636 18.195 1.00 88.00 394 HIS A O 1
ATOM 3106 N N . ASN A 1 395 ? -15.322 -15.420 16.475 1.00 87.88 395 ASN A N 1
ATOM 3107 C CA . ASN A 1 395 ? -14.244 -16.261 15.929 1.00 87.88 395 ASN A CA 1
ATOM 3108 C C . ASN A 1 395 ? -13.074 -15.456 15.326 1.00 87.88 395 ASN A C 1
ATOM 3110 O O . ASN A 1 395 ? -11.976 -15.990 15.167 1.00 87.88 395 ASN A O 1
ATOM 3114 N N . LYS A 1 396 ? -13.300 -14.191 14.950 1.00 90.31 396 LYS A N 1
ATOM 3115 C CA . LYS A 1 396 ? -12.260 -13.257 14.490 1.00 90.31 396 LYS A CA 1
ATOM 3116 C C . LYS A 1 396 ? -11.777 -12.328 15.608 1.00 90.31 396 LYS A C 1
ATOM 3118 O O . LYS A 1 396 ? -10.603 -11.961 15.610 1.00 90.31 396 LYS A O 1
ATOM 3123 N N . SER A 1 397 ? -12.645 -11.968 16.552 1.00 93.88 397 SER A N 1
ATOM 3124 C CA . SER A 1 397 ? -12.306 -11.130 17.707 1.00 93.88 397 SER A CA 1
ATOM 3125 C C . SER A 1 397 ? -11.291 -11.818 18.625 1.00 93.88 397 SER A C 1
ATOM 3127 O O . SER A 1 397 ? -11.471 -12.966 19.018 1.00 93.88 397 SER A O 1
ATOM 3129 N N . ASN A 1 398 ? -10.212 -11.118 18.976 1.00 95.38 398 ASN A N 1
ATOM 3130 C CA . ASN A 1 398 ? -9.160 -11.610 19.870 1.00 95.38 398 ASN A CA 1
ATOM 3131 C C . ASN A 1 398 ? -8.578 -10.442 20.686 1.00 95.38 398 ASN A C 1
ATOM 3133 O O . ASN A 1 398 ? -8.492 -9.322 20.184 1.00 95.38 398 ASN A O 1
ATOM 3137 N N . VAL A 1 399 ? -8.113 -10.710 21.908 1.00 96.81 399 VAL A N 1
ATOM 3138 C CA . VAL A 1 399 ? -7.400 -9.742 22.760 1.00 96.81 399 VAL A CA 1
ATOM 3139 C C . VAL A 1 399 ? -5.888 -9.936 22.622 1.00 96.81 399 VAL A C 1
ATOM 3141 O O . VAL A 1 399 ? -5.395 -11.061 22.671 1.00 96.81 399 VAL A O 1
ATOM 3144 N N . VAL A 1 400 ? -5.127 -8.843 22.509 1.00 96.75 400 VAL A N 1
ATOM 3145 C CA . VAL A 1 400 ? -3.654 -8.858 22.583 1.00 96.75 400 VAL A CA 1
ATOM 3146 C C . VAL A 1 400 ? -3.200 -7.988 23.750 1.00 96.75 400 VAL A C 1
ATOM 3148 O O . VAL A 1 400 ? -3.302 -6.766 23.698 1.00 96.75 400 VAL A O 1
ATOM 3151 N N . HIS A 1 401 ? -2.646 -8.609 24.791 1.00 96.25 401 HIS A N 1
ATOM 3152 C CA . HIS A 1 401 ? -2.037 -7.881 25.905 1.00 96.25 401 HIS A CA 1
ATOM 3153 C C . HIS A 1 401 ? -0.623 -7.431 25.509 1.00 96.25 401 HIS A C 1
ATOM 3155 O O . HIS A 1 401 ? 0.331 -8.204 25.592 1.00 96.25 401 HIS A O 1
ATOM 3161 N N . PHE A 1 402 ? -0.466 -6.171 25.097 1.00 95.38 402 PHE A N 1
ATOM 3162 C CA . PHE A 1 402 ? 0.853 -5.589 24.829 1.00 95.38 402 PHE A CA 1
ATOM 3163 C C . PHE A 1 402 ? 1.651 -5.389 26.126 1.00 95.38 402 PHE A C 1
ATOM 3165 O O . PHE A 1 402 ? 1.290 -4.560 26.957 1.00 95.38 402 PHE A O 1
ATOM 3172 N N . ARG A 1 403 ? 2.747 -6.137 26.298 1.00 93.38 403 ARG A N 1
ATOM 3173 C CA . ARG A 1 403 ? 3.516 -6.205 27.554 1.00 93.38 403 ARG A CA 1
ATOM 3174 C C . ARG A 1 403 ? 5.031 -6.313 27.331 1.00 93.38 403 ARG A C 1
ATOM 3176 O O . ARG A 1 403 ? 5.466 -6.928 26.352 1.00 93.38 403 ARG A O 1
ATOM 3183 N N . PRO A 1 404 ? 5.872 -5.800 28.248 1.00 90.12 404 PRO A N 1
ATOM 3184 C CA . PRO A 1 404 ? 7.290 -6.154 28.302 1.00 90.12 404 PRO A CA 1
ATOM 3185 C C . PRO A 1 404 ? 7.488 -7.655 28.567 1.00 90.12 404 PRO A C 1
ATOM 3187 O O . PRO A 1 404 ? 6.685 -8.272 29.261 1.00 90.12 404 PRO A O 1
ATOM 3190 N N . ASN A 1 405 ? 8.608 -8.230 28.112 1.00 89.00 405 ASN A N 1
ATOM 3191 C CA . ASN A 1 405 ? 8.951 -9.643 28.360 1.00 89.00 405 ASN A CA 1
ATOM 3192 C C . ASN A 1 405 ? 9.015 -10.017 29.858 1.00 89.00 405 ASN A C 1
ATOM 3194 O O . ASN A 1 405 ? 8.915 -11.191 30.197 1.00 89.00 405 ASN A O 1
ATOM 3198 N N . SER A 1 406 ? 9.232 -9.038 30.743 1.00 91.69 406 SER A N 1
ATOM 3199 C CA . SER A 1 406 ? 9.323 -9.211 32.199 1.00 91.69 406 SER A CA 1
ATOM 3200 C C . SER A 1 406 ? 7.971 -9.285 32.911 1.00 91.69 406 SER A C 1
ATOM 3202 O O . SER A 1 406 ? 7.914 -9.747 34.045 1.00 91.69 406 SER A O 1
ATOM 3204 N N . THR A 1 407 ? 6.899 -8.803 32.282 1.00 92.81 407 THR A N 1
ATOM 3205 C CA . THR A 1 407 ? 5.547 -8.800 32.852 1.00 92.81 407 THR A CA 1
ATOM 3206 C C . THR A 1 407 ? 4.823 -10.049 32.355 1.00 92.81 407 THR A C 1
ATOM 3208 O O . THR A 1 407 ? 4.842 -10.267 31.143 1.00 92.81 407 THR A O 1
ATOM 3211 N N . PRO A 1 408 ? 4.202 -10.889 33.205 1.00 92.75 408 PRO A N 1
ATOM 3212 C CA . PRO A 1 408 ? 3.443 -12.057 32.746 1.00 92.75 408 PRO A CA 1
ATOM 3213 C C . PRO A 1 408 ? 2.246 -11.654 31.867 1.00 92.75 408 PRO A C 1
ATOM 3215 O O . PRO A 1 408 ? 1.821 -10.499 31.870 1.00 92.75 408 PRO A O 1
ATOM 3218 N N . ARG A 1 409 ? 1.711 -12.597 31.080 1.00 93.69 409 ARG A N 1
ATOM 3219 C CA . ARG A 1 409 ? 0.448 -12.375 30.357 1.00 93.69 409 ARG A CA 1
ATOM 3220 C C . ARG A 1 409 ? -0.691 -12.289 31.381 1.00 93.69 409 ARG A C 1
ATOM 3222 O O . ARG A 1 409 ? -0.607 -12.908 32.439 1.00 93.69 409 ARG A O 1
ATOM 3229 N N . THR A 1 410 ? -1.732 -11.529 31.051 1.00 93.06 410 THR A N 1
ATOM 3230 C CA . THR A 1 410 ? -2.978 -11.515 31.834 1.00 93.06 410 THR A CA 1
ATOM 3231 C C . THR A 1 410 ? -3.553 -12.924 31.964 1.00 93.06 410 THR A C 1
ATOM 3233 O O . THR A 1 410 ? -3.442 -13.731 31.037 1.00 93.06 410 THR A O 1
ATOM 3236 N N . ILE A 1 411 ? -4.144 -13.196 33.126 1.00 92.75 411 ILE A N 1
ATOM 3237 C CA . ILE A 1 411 ? -4.902 -14.416 33.423 1.00 92.75 411 ILE A CA 1
ATOM 3238 C C . ILE A 1 411 ? -6.417 -14.172 33.387 1.00 92.75 411 ILE A C 1
ATOM 3240 O O . ILE A 1 411 ? -7.185 -15.107 33.599 1.00 92.75 411 ILE A O 1
ATOM 3244 N N . ASN A 1 412 ? -6.851 -12.934 33.135 1.00 92.25 412 ASN A N 1
ATOM 3245 C CA . ASN A 1 412 ? -8.259 -12.570 33.153 1.00 92.25 412 ASN A CA 1
ATOM 3246 C C . ASN A 1 412 ? -8.936 -13.067 31.870 1.00 92.25 412 ASN A C 1
ATOM 3248 O O . ASN A 1 412 ? -8.424 -12.888 30.762 1.00 92.25 412 ASN A O 1
ATOM 3252 N N . SER A 1 413 ? -10.115 -13.663 32.027 1.00 92.62 413 SER A N 1
ATOM 3253 C CA . SER A 1 413 ? -11.050 -13.924 30.934 1.00 92.62 413 SER A CA 1
ATOM 3254 C C . SER A 1 413 ? -11.756 -12.626 30.545 1.00 92.62 413 SER A C 1
ATOM 3256 O O . SER A 1 413 ? -12.334 -11.971 31.413 1.00 92.62 413 SER A O 1
ATOM 3258 N N . PHE A 1 414 ? -11.754 -12.291 29.257 1.00 96.31 414 PHE A N 1
ATOM 3259 C CA . PHE A 1 414 ? -12.522 -11.169 28.715 1.00 96.31 414 PHE A CA 1
ATOM 3260 C C . PHE A 1 414 ? -13.773 -11.693 28.029 1.00 96.31 414 PHE A C 1
ATOM 3262 O O . PHE A 1 414 ? -13.682 -12.628 27.231 1.00 96.31 414 PHE A O 1
ATOM 3269 N N . LYS A 1 415 ? -14.919 -11.074 28.301 1.00 94.69 415 LYS A N 1
ATOM 3270 C CA . LYS A 1 415 ? -16.207 -11.456 27.715 1.00 94.69 415 LYS A CA 1
ATOM 3271 C C . LYS A 1 415 ? -16.767 -10.354 26.837 1.00 94.69 415 LYS A C 1
ATOM 3273 O O . LYS A 1 415 ? -16.480 -9.182 27.049 1.00 94.69 415 LYS A O 1
ATOM 3278 N N . CYS A 1 416 ? -17.576 -10.730 25.858 1.00 93.06 416 CYS A N 1
ATOM 3279 C CA . CYS A 1 416 ? -18.375 -9.797 25.075 1.00 93.06 416 CYS A CA 1
ATOM 3280 C C . CYS A 1 416 ? -19.746 -10.441 24.867 1.00 93.06 416 CYS A C 1
ATOM 3282 O O . CYS A 1 416 ? -19.892 -11.381 24.081 1.00 93.06 416 CYS A O 1
ATOM 3284 N N . GLY A 1 417 ? -20.713 -10.015 25.684 1.00 89.75 417 GLY A N 1
ATOM 3285 C CA . GLY A 1 417 ? -21.905 -10.817 25.966 1.00 89.75 417 GLY A CA 1
ATOM 3286 C C . GLY A 1 417 ? -21.536 -12.111 26.695 1.00 89.75 417 GLY A C 1
ATOM 3287 O O . GLY A 1 417 ? -20.617 -12.135 27.512 1.00 89.75 417 GLY A O 1
ATOM 3288 N N . ASP A 1 418 ? -22.216 -13.205 26.362 1.00 88.19 418 ASP A N 1
ATOM 3289 C CA . ASP A 1 418 ? -22.010 -14.508 27.008 1.00 88.19 418 ASP A CA 1
ATOM 3290 C C . ASP A 1 418 ? -20.750 -15.261 26.534 1.00 88.19 418 ASP A C 1
ATOM 3292 O O . ASP A 1 418 ? -20.448 -16.342 27.042 1.00 88.19 418 ASP A O 1
ATOM 3296 N N . LEU A 1 419 ? -20.013 -14.716 25.557 1.00 90.81 419 LEU A N 1
ATOM 3297 C CA . LEU A 1 419 ? -18.899 -15.391 24.887 1.00 90.81 419 LEU A CA 1
ATOM 3298 C C . LEU A 1 419 ? -17.533 -14.844 25.322 1.00 90.81 419 LEU A C 1
ATOM 3300 O O . LEU A 1 419 ? -17.282 -13.637 25.273 1.00 90.81 419 LEU A O 1
ATOM 3304 N N . ASP A 1 420 ? -16.633 -15.758 25.688 1.00 93.19 420 ASP A N 1
ATOM 3305 C CA . ASP A 1 420 ? -15.232 -15.463 25.995 1.00 93.19 420 ASP A CA 1
ATOM 3306 C C . ASP A 1 420 ? -14.438 -15.103 24.724 1.00 93.19 420 ASP A C 1
ATOM 3308 O O . ASP A 1 420 ? -14.557 -15.754 23.682 1.00 93.19 420 ASP A O 1
ATOM 3312 N N . ILE A 1 421 ? -13.582 -14.084 24.818 1.00 95.38 421 ILE A N 1
ATOM 3313 C CA . ILE A 1 421 ? -12.650 -13.682 23.759 1.00 95.38 421 ILE A CA 1
ATOM 3314 C C . ILE A 1 421 ? -11.247 -14.204 24.079 1.00 95.38 421 ILE A C 1
ATOM 3316 O O . ILE A 1 421 ? -10.681 -13.946 25.142 1.00 95.38 421 ILE A O 1
ATOM 3320 N N . ASN A 1 422 ? -10.645 -14.896 23.110 1.00 94.94 422 ASN A N 1
ATOM 3321 C CA . ASN A 1 422 ? -9.311 -15.473 23.250 1.00 94.94 422 ASN A CA 1
ATOM 3322 C C . ASN A 1 422 ? -8.223 -14.398 23.411 1.00 94.94 422 ASN A C 1
ATOM 3324 O O . ASN A 1 422 ? -8.105 -13.485 22.589 1.00 94.94 422 ASN A O 1
ATOM 3328 N N . VAL A 1 423 ? -7.362 -14.560 24.420 1.00 96.00 423 VAL A N 1
ATOM 3329 C CA . VAL A 1 423 ? -6.130 -13.771 24.575 1.00 96.00 423 VAL A CA 1
ATOM 3330 C C . VAL A 1 423 ? -5.003 -14.436 23.780 1.00 96.00 423 VAL A C 1
ATOM 3332 O O . VAL A 1 423 ? -4.575 -15.546 24.099 1.00 96.00 423 VAL A O 1
ATOM 3335 N N . VAL A 1 424 ? -4.493 -13.757 22.751 1.00 95.62 424 VAL A N 1
ATOM 3336 C CA . VAL A 1 424 ? -3.525 -14.313 21.792 1.00 95.62 424 VAL A CA 1
ATOM 3337 C C . VAL A 1 424 ? -2.172 -13.604 21.828 1.00 95.62 424 VAL A C 1
ATOM 3339 O O . VAL A 1 424 ? -2.058 -12.409 22.087 1.00 95.62 424 VAL A O 1
ATOM 3342 N N . GLU A 1 425 ? -1.112 -14.346 21.502 1.00 95.31 425 GLU A N 1
ATOM 3343 C CA . GLU A 1 425 ? 0.266 -13.823 21.485 1.00 95.31 425 GLU A CA 1
ATOM 3344 C C . GLU A 1 425 ? 0.545 -12.914 20.280 1.00 95.31 425 GLU A C 1
ATOM 3346 O O . GLU A 1 425 ? 1.499 -12.131 20.279 1.00 95.31 425 GLU A O 1
ATOM 3351 N N . LYS A 1 426 ? -0.253 -13.059 19.217 1.00 95.50 426 LYS A N 1
ATOM 3352 C CA . LYS A 1 426 ? -0.131 -12.300 17.974 1.00 95.50 426 LYS A CA 1
ATOM 3353 C C . LYS A 1 426 ? -1.476 -12.179 17.265 1.00 95.50 426 LYS A C 1
ATOM 3355 O O . LYS A 1 426 ? -2.238 -13.141 17.221 1.00 95.50 426 LYS A O 1
ATOM 3360 N N . TYR A 1 427 ? -1.705 -11.039 16.630 1.00 95.12 427 TYR A N 1
ATOM 3361 C CA . TYR A 1 427 ? -2.886 -10.754 15.824 1.00 95.12 427 TYR A CA 1
ATOM 3362 C C . TYR A 1 427 ? -2.480 -10.089 14.505 1.00 95.12 427 TYR A C 1
ATOM 3364 O O . TYR A 1 427 ? -1.466 -9.389 14.445 1.00 95.12 427 TYR A O 1
ATOM 3372 N N . THR A 1 428 ? -3.242 -10.317 13.433 1.00 93.44 428 THR A N 1
ATOM 3373 C CA . THR A 1 428 ? -2.981 -9.691 12.126 1.00 93.44 428 THR A CA 1
ATOM 3374 C C . THR A 1 428 ? -3.979 -8.567 11.902 1.00 93.44 428 THR A C 1
ATOM 3376 O O . THR A 1 428 ? -5.119 -8.827 11.540 1.00 93.44 428 THR A O 1
ATOM 3379 N N . TYR A 1 429 ? -3.540 -7.323 12.081 1.00 92.81 429 TYR A N 1
ATOM 3380 C CA . TYR A 1 429 ? -4.362 -6.134 11.869 1.00 92.81 429 TYR A CA 1
ATOM 3381 C C . TYR A 1 429 ? -3.937 -5.427 10.580 1.00 92.81 429 TYR A C 1
ATOM 3383 O O . TYR A 1 429 ? -2.754 -5.123 10.398 1.00 92.81 429 TYR A O 1
ATOM 3391 N N . LEU A 1 430 ? -4.880 -5.216 9.655 1.00 91.19 430 LEU A N 1
ATOM 3392 C CA . LEU A 1 430 ? -4.648 -4.591 8.342 1.00 91.19 430 LEU A CA 1
ATOM 3393 C C . LEU A 1 430 ? -3.430 -5.167 7.583 1.00 91.19 430 LEU A C 1
ATOM 3395 O O . LEU A 1 430 ? -2.685 -4.439 6.926 1.00 91.19 430 LEU A O 1
ATOM 3399 N N . GLY A 1 431 ? -3.189 -6.480 7.700 1.00 89.88 431 GLY A N 1
ATOM 3400 C CA . GLY A 1 431 ? -2.068 -7.194 7.066 1.00 89.88 431 GLY A CA 1
ATOM 3401 C C . GLY A 1 431 ? -0.717 -7.138 7.802 1.00 89.88 431 GLY A C 1
ATOM 3402 O O . GLY A 1 431 ? 0.243 -7.776 7.356 1.00 89.88 431 GLY A O 1
ATOM 3403 N N . LEU A 1 432 ? -0.621 -6.428 8.931 1.00 91.75 432 LEU A N 1
ATOM 3404 C CA . LEU A 1 432 ? 0.559 -6.399 9.801 1.00 91.75 432 LEU A CA 1
ATOM 3405 C C . LEU A 1 432 ? 0.363 -7.315 11.014 1.00 91.75 432 LEU A C 1
ATOM 3407 O O . LEU A 1 432 ? -0.659 -7.259 11.689 1.00 91.75 432 LEU A O 1
ATOM 3411 N N . VAL A 1 433 ? 1.367 -8.145 11.312 1.00 95.12 433 VAL A N 1
ATOM 3412 C CA . VAL A 1 433 ? 1.352 -9.013 12.500 1.00 95.12 433 VAL A CA 1
ATOM 3413 C C . VAL A 1 433 ? 1.870 -8.231 13.701 1.00 95.12 433 VAL A C 1
ATOM 3415 O O . VAL A 1 433 ? 3.065 -7.936 13.782 1.00 95.12 433 VAL A O 1
ATOM 3418 N N . LEU A 1 434 ? 0.970 -7.918 14.626 1.00 94.81 434 LEU A N 1
ATOM 3419 C CA . LEU A 1 434 ? 1.261 -7.347 15.935 1.00 94.81 434 LEU A CA 1
ATOM 3420 C C . LEU A 1 434 ? 1.413 -8.495 16.934 1.00 94.81 434 LEU A C 1
ATOM 3422 O O . LEU A 1 434 ? 0.548 -9.360 17.010 1.00 94.81 434 LEU A O 1
ATOM 3426 N N . THR A 1 435 ? 2.507 -8.524 17.688 1.00 95.88 435 THR A N 1
ATOM 3427 C CA . THR A 1 435 ? 2.738 -9.502 18.767 1.00 95.88 435 THR A CA 1
ATOM 3428 C C . THR A 1 435 ? 2.631 -8.813 20.122 1.00 95.88 435 THR A C 1
ATOM 3430 O O . THR A 1 435 ? 2.973 -7.633 20.199 1.00 95.88 435 THR A O 1
ATOM 3433 N N . GLU A 1 436 ? 2.328 -9.544 21.193 1.00 95.00 436 GLU A N 1
ATOM 3434 C CA . GLU A 1 436 ? 2.286 -9.015 22.571 1.00 95.00 436 GLU A CA 1
ATOM 3435 C C . GLU A 1 436 ? 3.562 -8.254 22.999 1.00 95.00 436 GLU A C 1
ATOM 3437 O O . GLU A 1 436 ? 3.489 -7.322 23.792 1.00 95.00 436 GLU A O 1
ATOM 3442 N N . HIS A 1 437 ? 4.724 -8.572 22.417 1.00 93.50 437 HIS A N 1
ATOM 3443 C CA . HIS A 1 437 ? 6.006 -7.898 22.681 1.00 93.50 437 HIS A CA 1
ATOM 3444 C C . HIS A 1 437 ? 6.476 -6.943 21.560 1.00 93.50 437 HIS A C 1
ATOM 3446 O O . HIS A 1 437 ? 7.627 -6.507 21.558 1.00 93.50 437 HIS A O 1
ATOM 3452 N N . LEU A 1 438 ? 5.615 -6.647 20.577 1.00 91.19 438 LEU A N 1
ATOM 3453 C CA . LEU A 1 438 ? 5.917 -5.848 19.374 1.00 91.19 438 LEU A CA 1
ATOM 3454 C C . LEU A 1 438 ? 7.231 -6.245 18.652 1.00 91.19 438 LEU A C 1
ATOM 3456 O O . LEU A 1 438 ? 8.028 -5.393 18.248 1.00 91.19 438 LEU A O 1
ATOM 3460 N N . ASP A 1 439 ? 7.464 -7.548 18.446 1.00 91.69 439 ASP A N 1
ATOM 3461 C CA . ASP A 1 439 ? 8.641 -8.038 17.729 1.00 91.69 439 ASP A CA 1
ATOM 3462 C C . ASP A 1 439 ? 8.524 -7.815 16.212 1.00 91.69 439 ASP A C 1
ATOM 3464 O O . ASP A 1 439 ? 7.982 -8.618 15.441 1.00 91.69 439 ASP A O 1
ATOM 3468 N N . TYR A 1 440 ? 9.135 -6.724 15.758 1.00 92.44 440 TYR A N 1
ATOM 3469 C CA . TYR A 1 440 ? 9.234 -6.381 14.342 1.00 92.44 440 TYR A CA 1
ATOM 3470 C C . TYR A 1 440 ? 9.996 -7.434 13.516 1.00 92.44 440 TYR A C 1
ATOM 3472 O O . TYR A 1 440 ? 9.845 -7.460 12.296 1.00 92.44 440 TYR A O 1
ATOM 3480 N N . GLN A 1 441 ? 10.779 -8.340 14.120 1.00 93.50 441 GLN A N 1
ATOM 3481 C CA . GLN A 1 441 ? 11.395 -9.454 13.393 1.00 93.50 441 GLN A CA 1
ATOM 3482 C C . GLN A 1 441 ? 10.360 -10.517 12.986 1.00 93.50 441 GLN A C 1
ATOM 3484 O O . GLN A 1 441 ? 10.510 -11.113 11.913 1.00 93.50 441 GLN A O 1
ATOM 3489 N N . ILE A 1 442 ? 9.301 -10.737 13.770 1.00 93.88 442 ILE A N 1
ATOM 3490 C CA . ILE A 1 442 ? 8.159 -11.577 13.374 1.00 93.88 442 ILE A CA 1
ATOM 3491 C C . ILE A 1 442 ? 7.347 -10.868 12.282 1.00 93.88 442 ILE A C 1
ATOM 3493 O O . ILE A 1 442 ? 7.094 -11.467 11.233 1.00 93.88 442 ILE A O 1
ATOM 3497 N N . MET A 1 443 ? 7.049 -9.576 12.452 1.00 94.19 443 MET A N 1
ATOM 3498 C CA . MET A 1 443 ? 6.341 -8.777 11.440 1.00 94.19 443 MET A CA 1
ATOM 3499 C C . MET A 1 443 ? 7.084 -8.763 10.090 1.00 94.19 443 MET A C 1
ATOM 3501 O O . MET A 1 443 ? 6.501 -9.078 9.051 1.00 94.19 443 MET A O 1
ATOM 3505 N N . ALA A 1 444 ? 8.396 -8.508 10.093 1.00 94.62 444 ALA A N 1
ATOM 3506 C CA . ALA A 1 444 ? 9.221 -8.517 8.886 1.00 94.62 444 ALA A CA 1
ATOM 3507 C C . ALA A 1 444 ? 9.313 -9.909 8.232 1.00 94.62 444 ALA A C 1
ATOM 3509 O O . ALA A 1 444 ? 9.384 -9.995 7.007 1.00 94.62 444 ALA A O 1
ATOM 3510 N N . LYS A 1 445 ? 9.267 -11.009 9.006 1.00 95.19 445 LYS A N 1
ATOM 3511 C CA . LYS A 1 445 ? 9.166 -12.379 8.459 1.00 95.19 445 LYS A CA 1
ATOM 3512 C C . LYS A 1 445 ? 7.813 -12.622 7.778 1.00 95.19 445 LYS A C 1
ATOM 3514 O O . LYS A 1 445 ? 7.787 -13.250 6.721 1.00 95.19 445 LYS A O 1
ATOM 3519 N N . HIS A 1 446 ? 6.715 -12.111 8.336 1.00 94.56 446 HIS A N 1
ATOM 3520 C CA . HIS A 1 446 ? 5.387 -12.210 7.722 1.00 94.56 446 HIS A CA 1
ATOM 3521 C C . HIS A 1 446 ? 5.319 -11.440 6.393 1.00 94.56 446 HIS A C 1
ATOM 3523 O O . HIS A 1 446 ? 4.989 -12.016 5.353 1.00 94.56 446 HIS A O 1
ATOM 3529 N N . VAL A 1 447 ? 5.745 -10.171 6.396 1.00 94.69 447 VAL A N 1
ATOM 3530 C CA . VAL A 1 447 ? 5.859 -9.351 5.177 1.00 94.69 447 VAL A CA 1
ATOM 3531 C C . VAL A 1 447 ? 6.785 -10.020 4.153 1.00 94.69 447 VAL A C 1
ATOM 3533 O O . VAL A 1 447 ? 6.456 -10.089 2.967 1.00 94.69 447 VAL A O 1
ATOM 3536 N N . ALA A 1 448 ? 7.905 -10.599 4.602 1.00 95.56 448 ALA A N 1
ATOM 3537 C CA . ALA A 1 448 ? 8.815 -11.352 3.745 1.00 95.56 448 ALA A CA 1
ATOM 3538 C C . ALA A 1 448 ? 8.147 -12.569 3.075 1.00 95.56 448 ALA A C 1
ATOM 3540 O O . ALA A 1 448 ? 8.380 -12.823 1.892 1.00 95.56 448 ALA A O 1
ATOM 3541 N N . ALA A 1 449 ? 7.307 -13.319 3.792 1.00 96.12 449 ALA A N 1
ATOM 3542 C CA . ALA A 1 449 ? 6.583 -14.455 3.223 1.00 96.12 449 ALA A CA 1
ATOM 3543 C C . ALA A 1 449 ? 5.624 -14.007 2.105 1.00 96.12 449 ALA A C 1
ATOM 3545 O O . ALA A 1 449 ? 5.637 -14.588 1.015 1.00 96.12 449 ALA A O 1
ATOM 3546 N N . SER A 1 450 ? 4.867 -12.929 2.333 1.00 94.94 450 SER A N 1
ATOM 3547 C CA . SER A 1 450 ? 3.973 -12.321 1.337 1.00 94.94 450 SER A CA 1
ATOM 3548 C C . SER A 1 450 ? 4.732 -11.812 0.108 1.00 94.94 450 SER A C 1
ATOM 3550 O O . SER A 1 450 ? 4.408 -12.180 -1.023 1.00 94.94 450 SER A O 1
ATOM 3552 N N . ALA A 1 451 ? 5.822 -11.071 0.310 1.00 96.69 451 ALA A N 1
ATOM 3553 C CA . ALA A 1 451 ? 6.678 -10.590 -0.772 1.00 96.69 451 ALA A CA 1
ATOM 3554 C C . ALA A 1 451 ? 7.379 -11.732 -1.538 1.00 96.69 451 ALA A C 1
ATOM 3556 O O . ALA A 1 451 ? 7.606 -11.640 -2.744 1.00 96.69 451 ALA A O 1
ATOM 3557 N N . ASN A 1 452 ? 7.676 -12.857 -0.884 1.00 96.88 452 ASN A N 1
ATOM 3558 C CA . ASN A 1 452 ? 8.198 -14.049 -1.550 1.00 96.88 452 ASN A CA 1
ATOM 3559 C C . ASN A 1 452 ? 7.137 -14.756 -2.425 1.00 96.88 452 ASN A C 1
ATOM 3561 O O . ASN A 1 452 ? 7.501 -15.288 -3.476 1.00 96.88 452 ASN A O 1
ATOM 3565 N N . ARG A 1 453 ? 5.844 -14.723 -2.053 1.00 96.75 453 ARG A N 1
ATOM 3566 C CA . ARG A 1 453 ? 4.740 -15.160 -2.937 1.00 96.75 453 ARG A CA 1
ATOM 3567 C C . ARG A 1 453 ? 4.618 -14.233 -4.153 1.00 96.75 453 ARG A C 1
ATOM 3569 O O . ARG A 1 453 ? 4.619 -14.718 -5.283 1.00 96.75 453 ARG A O 1
ATOM 3576 N N . ALA A 1 454 ? 4.647 -12.917 -3.934 1.00 96.25 454 ALA A N 1
ATOM 3577 C CA . ALA A 1 454 ? 4.677 -11.906 -4.997 1.00 96.25 454 ALA A CA 1
ATOM 3578 C C . ALA A 1 454 ? 5.857 -12.105 -5.974 1.00 96.25 454 ALA A C 1
ATOM 3580 O O . ALA A 1 454 ? 5.675 -12.098 -7.192 1.00 96.25 454 ALA A O 1
ATOM 3581 N N . LEU A 1 455 ? 7.062 -12.385 -5.462 1.00 97.19 455 LEU A N 1
ATOM 3582 C CA . LEU A 1 455 ? 8.228 -12.715 -6.288 1.00 97.19 455 LEU A CA 1
ATOM 3583 C C . LEU A 1 455 ? 8.014 -14.004 -7.101 1.00 97.19 455 LEU A C 1
ATOM 3585 O O . LEU A 1 455 ? 8.474 -14.094 -8.237 1.00 97.19 455 LEU A O 1
ATOM 3589 N N . GLY A 1 456 ? 7.287 -14.987 -6.560 1.00 95.31 456 GLY A N 1
ATOM 3590 C CA . GLY A 1 456 ? 6.860 -16.181 -7.294 1.00 95.31 456 GLY A CA 1
ATOM 3591 C C . GLY A 1 456 ? 6.015 -15.852 -8.529 1.00 95.31 456 GLY A C 1
ATOM 3592 O O . GLY A 1 456 ? 6.268 -16.405 -9.602 1.00 95.31 456 GLY A O 1
ATOM 3593 N N . LEU A 1 457 ? 5.081 -14.901 -8.414 1.00 93.00 457 LEU A N 1
ATOM 3594 C CA . LEU A 1 457 ? 4.264 -14.416 -9.534 1.00 93.00 457 LEU A CA 1
ATOM 3595 C C . LEU A 1 457 ? 5.115 -13.692 -10.589 1.00 93.00 457 LEU A C 1
ATOM 3597 O O . LEU A 1 457 ? 5.002 -14.002 -11.776 1.00 93.00 457 LEU A O 1
ATOM 3601 N N . VAL A 1 458 ? 6.027 -12.804 -10.171 1.00 92.88 458 VAL A N 1
ATOM 3602 C CA . VAL A 1 458 ? 6.971 -12.118 -11.080 1.00 92.88 458 VAL A CA 1
ATOM 3603 C C . VAL A 1 458 ? 7.854 -13.126 -11.825 1.00 92.88 458 VAL A C 1
ATOM 3605 O O . VAL A 1 458 ? 8.013 -13.031 -13.040 1.00 92.88 458 VAL A O 1
ATOM 3608 N N . ILE A 1 459 ? 8.375 -14.142 -11.127 1.00 92.81 459 ILE A N 1
ATOM 3609 C CA . ILE A 1 459 ? 9.158 -15.240 -11.717 1.00 92.81 459 ILE A CA 1
ATOM 3610 C C . ILE A 1 459 ? 8.324 -16.062 -12.710 1.00 92.81 459 ILE A C 1
ATOM 3612 O O . ILE A 1 459 ? 8.846 -16.486 -13.744 1.00 92.81 459 ILE A O 1
ATOM 3616 N N . SER A 1 460 ? 7.045 -16.302 -12.411 1.00 90.44 460 SER A N 1
ATOM 3617 C CA . SER A 1 460 ? 6.124 -17.008 -13.307 1.00 90.44 460 SER A CA 1
ATOM 3618 C C . SER A 1 460 ? 5.908 -16.218 -14.601 1.00 90.44 460 SER A C 1
ATOM 3620 O O . SER A 1 460 ? 6.140 -16.746 -15.690 1.00 90.44 460 SER A O 1
ATOM 3622 N N . LYS A 1 461 ? 5.588 -14.919 -14.490 1.00 85.69 461 LYS A N 1
ATOM 3623 C CA . LYS A 1 461 ? 5.380 -14.034 -15.646 1.00 85.69 461 LYS A CA 1
ATOM 3624 C C . LYS A 1 461 ? 6.651 -13.846 -16.482 1.00 85.69 461 LYS A C 1
ATOM 3626 O O . LYS A 1 461 ? 6.596 -13.988 -17.700 1.00 85.69 461 LYS A O 1
ATOM 3631 N N . TYR A 1 462 ? 7.809 -13.644 -15.845 1.00 90.25 462 TYR A N 1
ATOM 3632 C CA . TYR A 1 462 ? 9.113 -13.615 -16.525 1.00 90.25 462 TYR A CA 1
ATOM 3633 C C . TYR A 1 462 ? 9.319 -14.854 -17.409 1.00 90.25 462 TYR A C 1
ATOM 3635 O O . TYR A 1 462 ? 9.736 -14.736 -18.558 1.00 90.25 462 TYR A O 1
ATOM 3643 N N . LYS A 1 463 ? 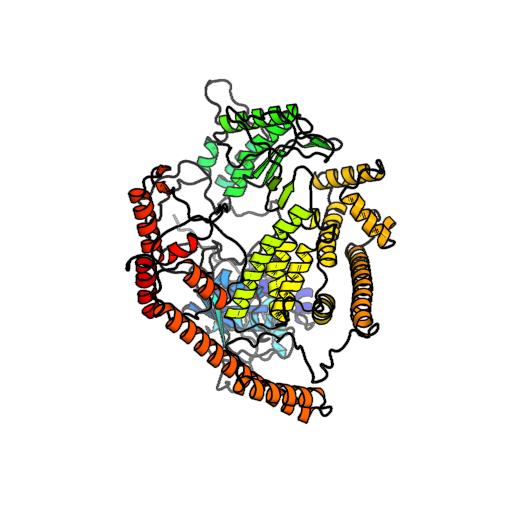8.991 -16.050 -16.897 1.00 85.06 463 LYS A N 1
ATOM 3644 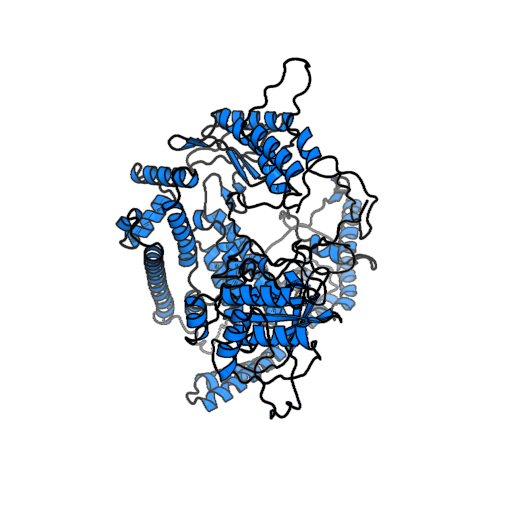C CA . LYS A 1 463 ? 9.116 -17.302 -17.657 1.00 85.06 463 LYS A CA 1
ATOM 3645 C C . LYS A 1 463 ? 8.093 -17.418 -18.781 1.00 85.06 463 LYS A C 1
ATOM 3647 O O . LYS A 1 463 ? 8.472 -17.869 -19.856 1.00 85.06 463 LYS A O 1
ATOM 3652 N N . SER A 1 464 ? 6.838 -17.008 -18.568 1.00 83.06 464 SER A N 1
ATOM 3653 C CA . SER A 1 464 ? 5.814 -17.056 -19.625 1.00 83.06 464 SER A CA 1
ATOM 3654 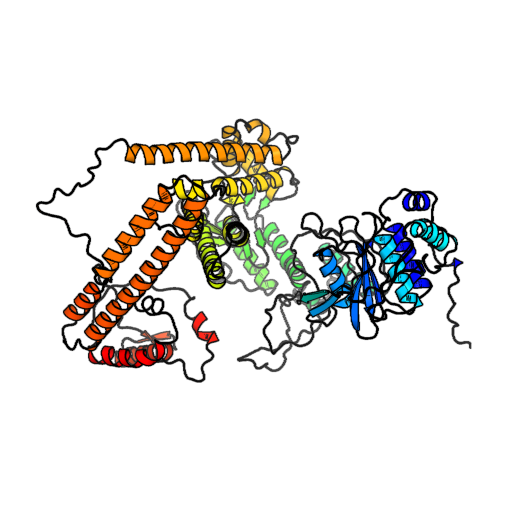C C . SER A 1 464 ? 6.141 -16.154 -20.818 1.00 83.06 464 SER A C 1
ATOM 3656 O O . SER A 1 464 ? 5.757 -16.476 -21.934 1.00 83.06 464 SER A O 1
ATOM 3658 N N . PHE A 1 465 ? 6.893 -15.068 -20.606 1.00 82.19 465 PHE A N 1
ATOM 3659 C CA . PHE A 1 465 ? 7.369 -14.189 -21.681 1.00 82.19 465 PHE A CA 1
ATOM 3660 C C . PHE A 1 465 ? 8.692 -14.647 -22.328 1.00 82.19 465 PHE A C 1
ATOM 3662 O O . PHE A 1 465 ? 9.209 -13.968 -23.209 1.00 82.19 465 PHE A O 1
ATOM 3669 N N . GLY A 1 466 ? 9.267 -15.781 -21.903 1.00 81.19 466 GLY A N 1
ATOM 3670 C CA . GLY A 1 466 ? 10.574 -16.253 -22.383 1.00 81.19 466 GLY A CA 1
ATOM 3671 C C . GLY A 1 466 ? 11.778 -15.472 -21.833 1.00 81.19 466 GLY A C 1
ATOM 3672 O O . GLY A 1 466 ? 12.906 -15.701 -22.266 1.00 81.19 466 GLY A O 1
ATOM 3673 N N . GLY A 1 467 ? 11.555 -14.580 -20.866 1.00 84.75 467 GLY A N 1
ATOM 3674 C CA . GLY A 1 467 ? 12.534 -13.644 -20.315 1.00 84.75 467 GLY A CA 1
ATOM 3675 C C . GLY A 1 467 ? 12.015 -12.203 -20.320 1.00 84.75 467 GLY A C 1
ATOM 3676 O O . GLY A 1 467 ? 10.981 -11.902 -20.909 1.00 84.75 467 GLY A O 1
ATOM 3677 N N . LEU A 1 468 ? 12.734 -11.301 -19.650 1.00 87.75 468 LEU A N 1
ATOM 3678 C CA . LEU A 1 468 ? 12.470 -9.857 -19.640 1.00 87.75 468 LEU A CA 1
ATOM 3679 C C . LEU A 1 468 ? 13.796 -9.078 -19.574 1.00 87.75 468 LEU A C 1
ATOM 3681 O O . LEU A 1 468 ? 14.745 -9.591 -18.977 1.00 87.75 468 LEU A O 1
ATOM 3685 N N . PRO A 1 469 ? 13.865 -7.841 -20.104 1.00 90.25 469 PRO A N 1
ATOM 3686 C CA . PRO A 1 469 ? 14.958 -6.905 -19.831 1.00 90.25 469 PRO A CA 1
ATOM 3687 C C . PRO A 1 469 ? 15.073 -6.548 -18.341 1.00 90.25 469 PRO A C 1
ATOM 3689 O O . PRO A 1 469 ? 14.086 -6.616 -17.600 1.00 90.25 469 PRO A O 1
ATOM 3692 N N . PHE A 1 470 ? 16.258 -6.108 -17.903 1.00 88.50 470 PHE A N 1
ATOM 3693 C CA . PHE A 1 470 ? 16.525 -5.826 -16.486 1.00 88.50 470 PHE A CA 1
ATOM 3694 C C . PHE A 1 470 ? 15.658 -4.695 -15.939 1.00 88.50 470 PHE A C 1
ATOM 3696 O O . PHE A 1 470 ? 15.120 -4.823 -14.843 1.00 88.50 470 PHE A O 1
ATOM 3703 N N . ASP A 1 471 ? 15.447 -3.635 -16.718 1.00 89.56 471 ASP A N 1
ATOM 3704 C CA . ASP A 1 471 ? 14.616 -2.502 -16.306 1.00 89.56 471 ASP A CA 1
ATOM 3705 C C . ASP A 1 471 ? 13.146 -2.911 -16.159 1.00 89.56 471 ASP A C 1
ATOM 3707 O O . ASP A 1 471 ? 12.472 -2.499 -15.218 1.00 89.56 471 ASP A O 1
ATOM 3711 N N . SER A 1 472 ? 12.648 -3.777 -17.048 1.00 92.69 472 SER A N 1
ATOM 3712 C CA . SER A 1 472 ? 11.297 -4.344 -16.962 1.00 92.69 472 SER A CA 1
ATOM 3713 C C . SER A 1 472 ? 11.149 -5.265 -15.749 1.00 92.69 472 SER A C 1
ATOM 3715 O O . SER A 1 472 ? 10.153 -5.183 -15.034 1.00 92.69 472 SER A O 1
ATOM 3717 N N . PHE A 1 473 ? 12.147 -6.113 -15.475 1.00 92.81 473 PHE A N 1
ATOM 3718 C CA . PHE A 1 473 ? 12.162 -6.961 -14.281 1.00 92.81 473 PHE A CA 1
ATOM 3719 C C . PHE A 1 473 ? 12.261 -6.136 -12.990 1.00 92.81 473 PHE A C 1
ATOM 3721 O O . PHE A 1 473 ? 11.546 -6.422 -12.034 1.00 92.81 473 PHE A O 1
ATOM 3728 N N . THR A 1 474 ? 13.084 -5.086 -12.978 1.00 93.50 474 THR A N 1
ATOM 3729 C CA . THR A 1 474 ? 13.234 -4.155 -11.849 1.00 93.50 474 THR A CA 1
ATOM 3730 C C . THR A 1 474 ? 11.930 -3.405 -11.593 1.00 93.50 474 THR A C 1
ATOM 3732 O O . THR A 1 474 ? 11.469 -3.385 -10.458 1.00 93.50 474 THR A O 1
ATOM 3735 N N . LYS A 1 475 ? 11.256 -2.901 -12.637 1.00 95.00 475 LYS A N 1
ATOM 3736 C CA . LYS A 1 475 ? 9.919 -2.294 -12.517 1.00 95.00 475 LYS A CA 1
ATOM 3737 C C . LYS A 1 475 ? 8.887 -3.272 -11.946 1.00 95.00 475 LYS A C 1
ATOM 3739 O O . LYS A 1 475 ? 8.175 -2.909 -11.021 1.00 95.00 475 LYS A O 1
ATOM 3744 N N . LEU A 1 476 ? 8.829 -4.519 -12.425 1.00 94.75 476 LEU A N 1
ATOM 3745 C CA . LEU A 1 476 ? 7.915 -5.531 -11.867 1.00 94.75 476 LEU A CA 1
ATOM 3746 C C . LEU A 1 476 ? 8.250 -5.897 -10.415 1.00 94.75 476 LEU A C 1
ATOM 3748 O O . LEU A 1 476 ? 7.345 -6.064 -9.598 1.00 94.75 476 LEU A O 1
ATOM 3752 N N . TYR A 1 477 ? 9.536 -6.009 -10.077 1.00 95.88 477 TYR A N 1
ATOM 3753 C CA . TYR A 1 477 ? 9.973 -6.198 -8.698 1.00 95.88 477 TYR A CA 1
ATOM 3754 C C . TYR A 1 477 ? 9.533 -5.016 -7.829 1.00 95.88 477 TYR A C 1
ATOM 3756 O O . TYR A 1 477 ? 8.937 -5.233 -6.780 1.00 95.88 477 TYR A O 1
ATOM 3764 N N . ASP A 1 478 ? 9.742 -3.781 -8.276 1.00 95.00 478 ASP A N 1
ATOM 3765 C CA . ASP A 1 478 ? 9.394 -2.584 -7.515 1.00 95.00 478 ASP A CA 1
ATOM 3766 C C . ASP A 1 478 ? 7.875 -2.414 -7.339 1.00 95.00 478 ASP A C 1
ATOM 3768 O O . ASP A 1 478 ? 7.406 -2.151 -6.231 1.00 95.00 478 ASP A O 1
ATOM 3772 N N . SER A 1 479 ? 7.091 -2.630 -8.398 1.00 95.25 479 SER A N 1
ATOM 3773 C CA . SER A 1 479 ? 5.632 -2.476 -8.377 1.00 95.25 479 SER A CA 1
ATOM 3774 C C . SER A 1 479 ? 4.889 -3.589 -7.631 1.00 95.25 479 SER A C 1
ATOM 3776 O O . SER A 1 479 ? 3.786 -3.339 -7.150 1.00 95.25 479 SER A O 1
ATOM 3778 N N . ILE A 1 480 ? 5.450 -4.802 -7.523 1.00 95.38 480 ILE A N 1
ATOM 3779 C CA . ILE A 1 480 ? 4.737 -5.978 -6.976 1.00 95.38 480 ILE A CA 1
ATOM 3780 C C . ILE A 1 480 ? 5.415 -6.532 -5.711 1.00 95.38 480 ILE A C 1
ATOM 3782 O O . ILE A 1 480 ? 4.754 -6.823 -4.714 1.00 95.38 480 ILE A O 1
ATOM 3786 N N . VAL A 1 481 ? 6.742 -6.686 -5.719 1.00 96.88 481 VAL A N 1
ATOM 3787 C CA . VAL A 1 481 ? 7.490 -7.267 -4.590 1.00 96.88 481 VAL A CA 1
ATOM 3788 C C . VAL A 1 481 ? 7.864 -6.191 -3.579 1.00 96.88 481 VAL A C 1
ATOM 3790 O O . VAL A 1 481 ? 7.610 -6.359 -2.387 1.00 96.88 481 VAL A O 1
ATOM 3793 N N . TRP A 1 482 ? 8.438 -5.074 -4.032 1.00 96.00 482 TRP A N 1
ATOM 3794 C CA . TRP A 1 482 ? 8.812 -3.986 -3.137 1.00 96.00 482 TRP A CA 1
ATOM 3795 C C . TRP A 1 482 ? 7.597 -3.260 -2.569 1.00 96.00 482 TRP A C 1
ATOM 3797 O O . TRP A 1 482 ? 7.624 -2.926 -1.392 1.00 96.00 482 TRP A O 1
ATOM 3807 N N . SER A 1 483 ? 6.529 -3.057 -3.344 1.00 95.31 483 SER A N 1
ATOM 3808 C CA . SER A 1 483 ? 5.262 -2.516 -2.828 1.00 95.31 483 SER A CA 1
ATOM 3809 C C . SER A 1 483 ? 4.773 -3.316 -1.613 1.00 95.31 483 SER A C 1
ATOM 3811 O O . SER A 1 483 ? 4.586 -2.735 -0.542 1.00 95.31 483 SER A O 1
ATOM 3813 N N . THR A 1 484 ? 4.733 -4.650 -1.731 1.00 95.06 484 THR A N 1
ATOM 3814 C CA . THR A 1 484 ? 4.434 -5.583 -0.628 1.00 95.06 484 THR A CA 1
ATOM 3815 C C . THR A 1 484 ? 5.396 -5.424 0.560 1.00 95.06 484 THR A C 1
ATOM 3817 O O . THR A 1 484 ? 4.954 -5.430 1.702 1.00 95.06 484 THR A O 1
ATOM 3820 N N . ILE A 1 485 ? 6.704 -5.247 0.319 1.00 94.94 485 ILE A N 1
ATOM 3821 C CA . ILE A 1 485 ? 7.709 -5.015 1.381 1.00 94.94 485 ILE A CA 1
ATOM 3822 C C . ILE A 1 485 ? 7.560 -3.634 2.036 1.00 94.94 485 ILE A C 1
ATOM 3824 O O . ILE A 1 485 ? 7.851 -3.482 3.215 1.00 94.94 485 ILE A O 1
ATOM 3828 N N . SER A 1 486 ? 7.150 -2.611 1.291 1.00 93.75 486 SER A N 1
ATOM 3829 C CA . SER A 1 486 ? 7.033 -1.237 1.792 1.00 93.75 486 SER A CA 1
ATOM 3830 C C . SER A 1 486 ? 5.750 -0.986 2.581 1.00 93.75 486 SER A C 1
ATOM 3832 O O . SER A 1 486 ? 5.658 0.007 3.306 1.00 93.75 486 SER A O 1
ATOM 3834 N N . TYR A 1 487 ? 4.771 -1.886 2.474 1.00 93.50 487 TYR A N 1
ATOM 3835 C CA . TYR A 1 487 ? 3.522 -1.797 3.213 1.00 93.50 487 TYR A CA 1
ATOM 3836 C C . TYR A 1 487 ? 3.772 -1.835 4.731 1.00 93.50 487 TYR A C 1
ATOM 3838 O O . TYR A 1 487 ? 4.458 -2.713 5.260 1.00 93.50 487 TYR A O 1
ATOM 3846 N N . GLY A 1 488 ? 3.270 -0.820 5.436 1.00 90.19 488 GLY A N 1
ATOM 3847 C CA . GLY A 1 488 ? 3.515 -0.622 6.866 1.00 90.19 488 GLY A CA 1
ATOM 3848 C C . GLY A 1 488 ? 4.968 -0.317 7.257 1.00 90.19 488 GLY A C 1
ATOM 3849 O O . GLY A 1 488 ? 5.232 -0.128 8.441 1.00 90.19 488 GLY A O 1
ATOM 3850 N N . ALA A 1 489 ? 5.920 -0.218 6.318 1.00 93.06 489 ALA A N 1
ATOM 3851 C CA . ALA A 1 489 ? 7.346 -0.054 6.635 1.00 93.06 489 ALA A CA 1
ATOM 3852 C C . ALA A 1 489 ? 7.683 1.277 7.338 1.00 93.06 489 ALA A C 1
ATOM 3854 O O . ALA A 1 489 ? 8.776 1.425 7.872 1.00 93.06 489 ALA A O 1
ATOM 3855 N N . ALA A 1 490 ? 6.745 2.224 7.400 1.00 91.81 490 ALA A N 1
ATOM 3856 C CA . ALA A 1 490 ? 6.832 3.391 8.274 1.00 91.81 490 ALA A CA 1
ATOM 3857 C C . ALA A 1 490 ? 6.840 3.040 9.780 1.00 91.81 490 ALA A C 1
ATOM 3859 O O . ALA A 1 490 ? 7.394 3.799 10.567 1.00 91.81 490 ALA A O 1
ATOM 3860 N N . VAL A 1 491 ? 6.242 1.905 10.169 1.00 88.50 491 VAL A N 1
ATOM 3861 C CA . VAL A 1 491 ? 6.097 1.450 11.565 1.00 88.50 491 VAL A CA 1
ATOM 3862 C C . VAL A 1 491 ? 7.266 0.560 11.994 1.00 88.50 491 VAL A C 1
ATOM 3864 O O . VAL A 1 491 ? 7.803 0.723 13.086 1.00 88.50 491 VAL A O 1
ATOM 3867 N N . TRP A 1 492 ? 7.668 -0.378 11.128 1.00 90.06 492 TRP A N 1
ATOM 3868 C CA . TRP A 1 492 ? 8.652 -1.425 11.444 1.00 90.06 492 TRP A CA 1
ATOM 3869 C C . TRP A 1 492 ? 9.985 -1.299 10.691 1.00 90.06 492 TRP A C 1
ATOM 3871 O O . TRP A 1 492 ? 10.924 -2.042 10.969 1.00 90.06 492 TRP A O 1
ATOM 3881 N N . GLY A 1 493 ? 10.086 -0.392 9.714 1.00 91.44 493 GLY A N 1
ATOM 3882 C CA . GLY A 1 493 ? 11.242 -0.244 8.822 1.00 91.44 493 GLY A CA 1
ATOM 3883 C C . GLY A 1 493 ? 12.411 0.572 9.382 1.00 91.44 493 GLY A C 1
ATOM 3884 O O . GLY A 1 493 ? 13.351 0.846 8.643 1.00 91.44 493 GLY A O 1
ATOM 3885 N N . ASP A 1 494 ? 12.379 0.919 10.671 1.00 89.38 494 ASP A N 1
ATOM 3886 C CA . ASP A 1 494 ? 13.445 1.606 11.421 1.00 89.38 494 ASP A CA 1
ATOM 3887 C C . ASP A 1 494 ? 14.668 0.709 11.723 1.00 89.38 494 ASP A C 1
ATOM 3889 O O . ASP A 1 494 ? 15.600 1.096 12.430 1.00 89.38 494 ASP A O 1
ATOM 3893 N N . ARG A 1 495 ? 14.661 -0.526 11.207 1.00 88.56 495 ARG A N 1
ATOM 3894 C CA . ARG A 1 495 ? 15.665 -1.571 11.429 1.00 88.56 495 ARG A CA 1
ATOM 3895 C C . ARG A 1 495 ? 15.960 -2.334 10.142 1.00 88.56 495 ARG A C 1
ATOM 3897 O O . ARG A 1 495 ? 15.148 -2.419 9.218 1.00 88.56 495 ARG A O 1
ATOM 3904 N N . THR A 1 496 ? 17.131 -2.964 10.102 1.00 87.50 496 THR A N 1
ATOM 3905 C CA . THR A 1 496 ? 17.527 -3.847 8.998 1.00 87.50 496 THR A CA 1
ATOM 3906 C C . THR A 1 496 ? 17.146 -5.296 9.293 1.00 87.50 496 THR A C 1
ATOM 3908 O O . THR A 1 496 ? 17.498 -5.810 10.353 1.00 87.50 496 THR A O 1
ATOM 3911 N N . PHE A 1 497 ? 16.519 -5.988 8.337 1.00 92.69 497 PHE A N 1
ATOM 3912 C CA . PHE A 1 497 ? 16.077 -7.378 8.507 1.00 92.69 497 PHE A CA 1
ATOM 3913 C C . PHE A 1 497 ? 16.681 -8.299 7.440 1.00 92.69 497 PHE A C 1
ATOM 3915 O O . PHE A 1 497 ? 16.583 -8.054 6.235 1.00 92.69 497 PHE A O 1
ATOM 3922 N N . SER A 1 498 ? 17.288 -9.406 7.873 1.00 92.50 498 SER A N 1
ATOM 3923 C CA . SER A 1 498 ? 17.950 -10.379 6.987 1.00 92.50 498 SER A CA 1
ATOM 3924 C C . SER A 1 498 ? 16.984 -11.085 6.023 1.00 92.50 498 SER A C 1
ATOM 3926 O O . SER A 1 498 ? 17.357 -11.385 4.887 1.00 92.50 498 SER A O 1
ATOM 3928 N N . CYS A 1 499 ? 15.730 -11.299 6.433 1.00 94.62 499 CYS A N 1
ATOM 3929 C CA . CYS A 1 499 ? 14.673 -11.870 5.593 1.00 94.62 499 CYS A CA 1
ATOM 3930 C C . CYS A 1 499 ? 14.322 -10.973 4.391 1.00 94.62 499 CYS A C 1
ATOM 3932 O O . CYS A 1 499 ? 14.255 -11.473 3.269 1.00 94.62 499 CYS A O 1
ATOM 3934 N N . ILE A 1 500 ? 14.207 -9.654 4.589 1.00 95.38 500 ILE A N 1
ATOM 3935 C CA . ILE A 1 500 ? 13.961 -8.689 3.505 1.00 95.38 500 ILE A CA 1
ATOM 3936 C C . ILE A 1 500 ? 15.138 -8.673 2.516 1.00 95.38 500 ILE A C 1
ATOM 3938 O O . ILE A 1 500 ? 14.945 -8.822 1.308 1.00 95.38 500 ILE A O 1
ATOM 3942 N N . ASN A 1 501 ? 16.375 -8.609 3.025 1.00 92.94 501 ASN A N 1
ATOM 3943 C CA . ASN A 1 501 ? 17.584 -8.723 2.198 1.00 92.94 501 ASN A CA 1
ATOM 3944 C C . ASN A 1 501 ? 17.616 -10.031 1.387 1.00 92.94 501 ASN A C 1
ATOM 3946 O O . ASN A 1 501 ? 18.050 -10.048 0.236 1.00 92.94 501 ASN A O 1
ATOM 3950 N N . SER A 1 502 ? 17.133 -11.136 1.960 1.00 94.25 502 SER A N 1
ATOM 3951 C CA . SER A 1 502 ? 17.099 -12.440 1.288 1.00 94.25 502 SER A CA 1
ATOM 3952 C C . SER A 1 502 ? 16.162 -12.466 0.076 1.00 94.25 502 SER A C 1
ATOM 3954 O O . SER A 1 502 ? 16.469 -13.153 -0.897 1.00 94.25 502 SER A O 1
ATOM 3956 N N . ILE A 1 503 ? 15.071 -11.691 0.080 1.00 96.19 503 ILE A N 1
ATOM 3957 C CA . ILE A 1 503 ? 14.146 -11.579 -1.063 1.00 96.19 503 ILE A CA 1
ATOM 3958 C C . ILE A 1 503 ? 14.791 -10.813 -2.212 1.00 96.19 503 ILE A C 1
ATOM 3960 O O . ILE A 1 503 ? 14.789 -11.310 -3.338 1.00 96.19 503 ILE A O 1
ATOM 3964 N N . GLN A 1 504 ? 15.405 -9.662 -1.924 1.00 95.38 504 GLN A N 1
ATOM 3965 C CA . GLN A 1 504 ? 16.151 -8.890 -2.920 1.00 95.38 504 GLN A CA 1
ATOM 3966 C C . GLN A 1 504 ? 17.262 -9.742 -3.548 1.00 95.38 504 GLN A C 1
ATOM 3968 O O . GLN A 1 504 ? 17.308 -9.908 -4.767 1.00 95.38 504 GLN A O 1
ATOM 3973 N N . ASN A 1 505 ? 18.085 -10.390 -2.717 1.00 94.25 505 ASN A N 1
ATOM 3974 C CA . ASN A 1 505 ? 19.128 -11.305 -3.181 1.00 94.25 505 ASN A CA 1
ATOM 3975 C C . ASN A 1 505 ? 18.555 -12.442 -4.049 1.00 94.25 505 ASN A C 1
ATOM 3977 O O . ASN A 1 505 ? 19.152 -12.803 -5.060 1.00 94.25 505 ASN A O 1
ATOM 3981 N N . LYS A 1 506 ? 17.401 -13.017 -3.685 1.00 95.19 506 LYS A N 1
ATOM 3982 C CA . LYS A 1 506 ? 16.736 -14.083 -4.454 1.00 95.19 506 LYS A CA 1
ATOM 3983 C C . LYS A 1 506 ? 16.233 -13.592 -5.815 1.00 95.19 506 LYS A C 1
ATOM 3985 O O . LYS A 1 506 ? 16.399 -14.313 -6.797 1.00 95.19 506 LYS A O 1
ATOM 3990 N N . ALA A 1 507 ? 15.664 -12.387 -5.882 1.00 95.44 507 ALA A N 1
ATOM 3991 C CA . ALA A 1 507 ? 15.199 -11.771 -7.124 1.00 95.44 507 ALA A CA 1
ATOM 3992 C C . ALA A 1 507 ? 16.362 -11.487 -8.088 1.00 95.44 507 ALA A C 1
ATOM 3994 O O . ALA A 1 507 ? 16.320 -11.916 -9.241 1.00 95.44 507 ALA A O 1
ATOM 3995 N N . ILE A 1 508 ? 17.433 -10.858 -7.595 1.00 92.62 508 ILE A N 1
ATOM 3996 C CA . ILE A 1 508 ? 18.627 -10.549 -8.394 1.00 92.62 508 ILE A CA 1
ATOM 3997 C C . ILE A 1 508 ? 19.292 -11.840 -8.899 1.00 92.62 508 ILE A C 1
ATOM 3999 O O . ILE A 1 508 ? 19.573 -11.964 -10.089 1.00 92.62 508 ILE A O 1
ATOM 4003 N N . ARG A 1 509 ? 19.483 -12.849 -8.030 1.00 90.88 509 ARG A N 1
ATOM 4004 C CA . ARG A 1 509 ? 20.058 -14.153 -8.427 1.00 90.88 509 ARG A CA 1
ATOM 4005 C C . ARG A 1 509 ? 19.264 -14.837 -9.527 1.00 90.88 509 ARG A C 1
ATOM 4007 O O . ARG A 1 509 ? 19.860 -15.407 -10.436 1.00 90.88 509 ARG A O 1
ATOM 4014 N N . PHE A 1 510 ? 17.935 -14.807 -9.411 1.00 93.44 510 PHE A N 1
ATOM 4015 C CA . PHE A 1 510 ? 17.041 -15.365 -10.415 1.00 93.44 510 PHE A CA 1
ATOM 4016 C C . PHE A 1 510 ? 17.242 -14.670 -11.764 1.00 93.44 510 PHE A C 1
ATOM 4018 O O . PHE A 1 510 ? 17.453 -15.357 -12.759 1.00 93.44 510 PHE A O 1
ATOM 4025 N N . TYR A 1 511 ? 17.242 -13.333 -11.780 1.00 90.81 511 TYR A N 1
ATOM 4026 C CA . TYR A 1 511 ? 17.431 -12.556 -13.002 1.00 90.81 511 TYR A CA 1
ATOM 4027 C C . TYR A 1 511 ? 18.805 -12.798 -13.650 1.00 90.81 511 TYR A C 1
ATOM 4029 O O . TYR A 1 511 ? 18.892 -13.044 -14.849 1.00 90.81 511 TYR A O 1
ATOM 4037 N N . MET A 1 512 ? 19.879 -12.791 -12.854 1.00 86.31 512 MET A N 1
ATOM 4038 C CA . MET A 1 512 ? 21.248 -13.039 -13.328 1.00 86.31 512 MET A CA 1
ATOM 4039 C C . MET A 1 512 ? 21.512 -14.508 -13.716 1.00 86.31 512 MET A C 1
ATOM 4041 O O . MET A 1 512 ? 22.586 -14.822 -14.225 1.00 86.31 512 MET A O 1
ATOM 4045 N N . GLY A 1 513 ? 20.586 -15.434 -13.438 1.00 85.00 513 GLY A N 1
ATOM 4046 C CA . GLY A 1 513 ? 20.767 -16.869 -13.688 1.00 85.00 513 GLY A CA 1
ATOM 4047 C C . GLY A 1 513 ? 21.843 -17.541 -12.821 1.00 85.00 513 GLY A C 1
ATOM 4048 O O . GLY A 1 513 ? 22.303 -18.636 -13.149 1.00 85.00 513 GLY A O 1
ATOM 4049 N N . VAL A 1 514 ? 22.266 -16.909 -11.721 1.00 82.88 514 VAL A N 1
ATOM 4050 C CA . VAL A 1 514 ? 23.372 -17.393 -10.877 1.00 82.88 514 VAL A CA 1
ATOM 4051 C C . VAL A 1 514 ? 22.903 -18.350 -9.776 1.00 82.88 514 VAL A C 1
ATOM 4053 O O . VAL A 1 514 ? 21.749 -18.357 -9.346 1.00 82.88 514 VAL A O 1
ATOM 4056 N N . GLY A 1 515 ? 23.824 -19.182 -9.284 1.00 79.06 515 GLY A N 1
ATOM 4057 C CA . GLY A 1 515 ? 23.521 -20.198 -8.278 1.00 79.06 515 GLY A CA 1
ATOM 4058 C C . GLY A 1 515 ? 23.060 -19.638 -6.923 1.00 79.06 515 GLY A C 1
ATOM 4059 O O . GLY A 1 515 ? 23.414 -18.530 -6.510 1.00 79.06 515 GLY A O 1
ATOM 4060 N N . ARG A 1 516 ? 22.338 -20.471 -6.154 1.00 80.50 516 ARG A N 1
ATOM 4061 C CA . ARG A 1 516 ? 21.869 -20.128 -4.792 1.00 80.50 516 ARG A CA 1
ATOM 4062 C C . ARG A 1 516 ? 22.992 -19.748 -3.815 1.00 80.50 516 ARG A C 1
ATOM 4064 O O . ARG A 1 516 ? 22.726 -19.087 -2.822 1.00 80.50 516 ARG A O 1
ATOM 4071 N N . TYR A 1 517 ? 24.227 -20.156 -4.114 1.00 83.50 517 TYR A N 1
ATOM 4072 C CA . TYR A 1 517 ? 25.417 -19.976 -3.279 1.00 83.50 517 TYR A CA 1
ATOM 4073 C C . TYR A 1 517 ? 26.395 -18.890 -3.759 1.00 83.50 517 TYR A C 1
ATOM 4075 O O . TYR A 1 517 ? 27.417 -18.688 -3.112 1.00 83.50 517 TYR A O 1
ATOM 4083 N N . THR A 1 518 ? 26.126 -18.182 -4.866 1.00 81.44 518 THR A N 1
ATOM 4084 C CA . THR A 1 518 ? 26.968 -17.039 -5.288 1.00 81.44 518 THR A CA 1
ATOM 4085 C C . THR A 1 518 ? 27.098 -16.032 -4.130 1.00 81.44 518 THR A C 1
ATOM 4087 O O . THR A 1 518 ? 26.100 -15.830 -3.438 1.00 81.44 518 THR A O 1
ATOM 4090 N N . PRO A 1 519 ? 28.252 -15.402 -3.855 1.00 85.06 519 PRO A N 1
ATOM 4091 C CA . PRO A 1 519 ? 28.366 -14.453 -2.744 1.00 85.06 519 PRO A CA 1
ATOM 4092 C C . PRO A 1 519 ? 27.383 -13.277 -2.864 1.00 85.06 519 PRO A C 1
ATOM 4094 O O . PRO A 1 519 ? 27.254 -12.697 -3.941 1.00 85.06 519 PRO A O 1
ATOM 4097 N N . ASN A 1 520 ? 26.715 -12.894 -1.765 1.00 87.44 520 ASN A N 1
ATOM 4098 C CA . ASN A 1 520 ? 25.806 -11.730 -1.748 1.00 87.44 520 ASN A CA 1
ATOM 4099 C C . ASN A 1 520 ? 26.522 -10.432 -2.166 1.00 87.44 520 ASN A C 1
ATOM 4101 O O . ASN A 1 520 ? 25.904 -9.575 -2.781 1.00 87.44 520 ASN A O 1
ATOM 4105 N N . VAL A 1 521 ? 27.819 -10.305 -1.862 1.00 87.00 521 VAL A N 1
ATOM 4106 C CA . VAL A 1 521 ? 28.654 -9.153 -2.240 1.00 87.00 521 VAL A CA 1
ATOM 4107 C C . VAL A 1 521 ? 28.635 -8.936 -3.758 1.00 87.00 521 VAL A C 1
ATOM 4109 O O . VAL A 1 521 ? 28.286 -7.849 -4.207 1.00 87.00 521 VAL A O 1
ATOM 4112 N N . ALA A 1 522 ? 28.906 -9.982 -4.547 1.00 84.69 522 ALA A N 1
ATOM 4113 C CA . ALA A 1 522 ? 28.874 -9.908 -6.010 1.00 84.69 522 ALA A CA 1
ATOM 4114 C C . ALA A 1 522 ? 27.459 -9.607 -6.533 1.00 84.69 522 ALA A C 1
ATOM 4116 O O . ALA A 1 522 ? 27.268 -8.665 -7.292 1.00 84.69 522 ALA A O 1
ATOM 4117 N N . VAL A 1 523 ? 26.453 -10.342 -6.037 1.00 87.00 523 VAL A N 1
ATOM 4118 C CA . VAL A 1 523 ? 25.035 -10.159 -6.412 1.00 87.00 523 VAL A CA 1
ATOM 4119 C C . VAL A 1 523 ? 24.568 -8.714 -6.195 1.00 87.00 523 VAL A C 1
ATOM 4121 O O . VAL A 1 523 ? 23.907 -8.149 -7.060 1.00 87.00 523 VAL A O 1
ATOM 4124 N N . ASN A 1 524 ? 24.921 -8.103 -5.063 1.00 85.69 524 ASN A N 1
ATOM 4125 C CA . ASN A 1 524 ? 24.553 -6.721 -4.770 1.00 85.69 524 ASN A CA 1
ATOM 4126 C C . ASN A 1 524 ? 25.317 -5.724 -5.650 1.00 85.69 524 ASN A C 1
ATOM 4128 O O . ASN A 1 524 ? 24.686 -4.826 -6.207 1.00 85.69 524 ASN A O 1
ATOM 4132 N N . GLY A 1 525 ? 26.634 -5.905 -5.809 1.00 84.19 525 GLY A N 1
ATOM 4133 C CA . GLY A 1 525 ? 27.486 -5.017 -6.608 1.00 84.19 525 GLY A CA 1
ATOM 4134 C C . GLY A 1 525 ? 27.052 -4.940 -8.073 1.00 84.19 525 GLY A C 1
ATOM 4135 O O . GLY A 1 525 ? 26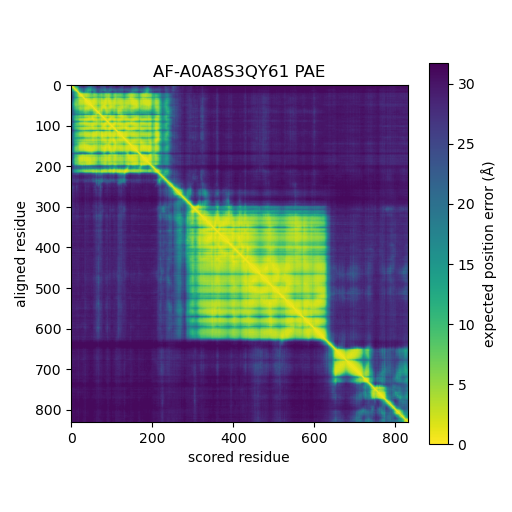.823 -3.848 -8.586 1.00 84.19 525 GLY A O 1
ATOM 4136 N N . ASP A 1 526 ? 26.837 -6.094 -8.707 1.00 83.06 526 ASP A N 1
ATOM 4137 C CA . ASP A 1 526 ? 26.487 -6.185 -10.131 1.00 83.06 526 ASP A CA 1
ATOM 4138 C C . ASP A 1 526 ? 25.054 -5.700 -10.441 1.00 83.06 526 ASP A C 1
ATOM 4140 O O . ASP A 1 526 ? 24.719 -5.437 -11.594 1.00 83.06 526 ASP A O 1
ATOM 4144 N N . SER A 1 527 ? 24.177 -5.602 -9.432 1.00 82.81 527 SER A N 1
ATOM 4145 C CA . SER A 1 527 ? 22.758 -5.254 -9.629 1.00 82.81 527 SER A CA 1
ATOM 4146 C C . SER A 1 527 ? 22.462 -3.756 -9.708 1.00 82.81 527 SER A C 1
ATOM 4148 O O . SER A 1 527 ? 21.406 -3.376 -10.210 1.00 82.81 527 SER A O 1
ATOM 4150 N N . ALA A 1 528 ? 23.329 -2.918 -9.127 1.00 81.56 528 ALA A N 1
ATOM 4151 C CA . ALA A 1 528 ? 23.078 -1.498 -8.849 1.00 81.56 528 ALA A CA 1
ATOM 4152 C C . ALA A 1 528 ? 21.754 -1.174 -8.100 1.00 81.56 528 ALA A C 1
ATOM 4154 O O . ALA A 1 528 ? 21.372 -0.006 -7.991 1.00 81.56 528 ALA A O 1
ATOM 4155 N N . TRP A 1 529 ? 21.041 -2.165 -7.549 1.00 89.94 529 TRP A N 1
ATOM 4156 C CA . TRP A 1 529 ? 19.796 -1.937 -6.810 1.00 89.94 529 TRP A CA 1
ATOM 4157 C C . TRP A 1 529 ? 20.072 -1.282 -5.451 1.00 89.94 529 TRP A C 1
ATOM 4159 O O . TRP A 1 529 ? 20.936 -1.734 -4.696 1.00 89.94 529 TRP A O 1
ATOM 4169 N N . LYS A 1 530 ? 19.279 -0.262 -5.080 1.00 91.12 530 LYS A N 1
ATOM 4170 C CA . LYS A 1 530 ? 19.327 0.311 -3.722 1.00 91.12 530 LYS A CA 1
ATOM 4171 C C . LYS A 1 530 ? 19.093 -0.800 -2.680 1.00 91.12 530 LYS A C 1
ATOM 4173 O O . LYS A 1 530 ? 18.165 -1.598 -2.855 1.00 91.12 530 LYS A O 1
ATOM 4178 N N . PRO A 1 531 ? 19.888 -0.870 -1.597 1.00 91.31 531 PRO A N 1
ATOM 4179 C CA . PRO A 1 531 ? 19.712 -1.893 -0.574 1.00 91.31 531 PRO A CA 1
ATOM 4180 C C . PRO A 1 531 ? 18.393 -1.670 0.190 1.00 91.31 531 PRO A C 1
ATOM 4182 O O . PRO A 1 531 ? 17.979 -0.517 0.363 1.00 91.31 531 PRO A O 1
ATOM 4185 N N . PRO A 1 532 ? 17.728 -2.732 0.687 1.00 93.44 532 PRO A N 1
ATOM 4186 C CA . PRO A 1 532 ? 16.427 -2.609 1.341 1.00 93.44 532 PRO A CA 1
ATOM 4187 C C . PRO A 1 532 ? 16.389 -1.619 2.502 1.00 93.44 532 PRO A C 1
ATOM 4189 O O . PRO A 1 532 ? 15.423 -0.872 2.606 1.00 93.44 532 PRO A O 1
ATOM 4192 N N . CYS A 1 533 ? 17.448 -1.539 3.315 1.00 91.44 533 CYS A N 1
ATOM 4193 C CA . CYS A 1 533 ? 17.520 -0.613 4.448 1.00 91.44 533 CYS A CA 1
ATOM 4194 C C . CYS A 1 533 ? 17.311 0.854 4.034 1.00 91.44 533 CYS A C 1
ATOM 4196 O O . CYS A 1 533 ? 16.502 1.544 4.645 1.00 91.44 533 CYS A O 1
ATOM 4198 N N . VAL A 1 534 ? 17.958 1.314 2.957 1.00 92.00 534 VAL A N 1
ATOM 4199 C CA . VAL A 1 534 ? 17.798 2.677 2.413 1.00 92.00 534 VAL A CA 1
ATOM 4200 C C . VAL A 1 534 ? 16.350 2.912 1.972 1.00 92.00 534 VAL A C 1
ATOM 4202 O O . VAL A 1 534 ? 15.767 3.962 2.235 1.00 92.00 534 VAL A O 1
ATOM 4205 N N . ARG A 1 535 ? 15.738 1.913 1.327 1.00 93.81 535 ARG A N 1
ATOM 4206 C CA . ARG A 1 535 ? 14.358 1.988 0.824 1.00 93.81 535 ARG A CA 1
ATOM 4207 C C . ARG A 1 535 ? 13.313 1.946 1.956 1.00 93.81 535 ARG A C 1
ATOM 4209 O O . ARG A 1 535 ? 12.283 2.613 1.856 1.00 93.81 535 ARG A O 1
ATOM 4216 N N . GLN A 1 536 ? 13.573 1.198 3.030 1.00 93.69 536 GLN A N 1
ATOM 4217 C CA . GLN A 1 536 ? 12.760 1.185 4.252 1.00 93.69 536 GLN A CA 1
ATOM 4218 C C . GLN A 1 536 ? 12.849 2.539 4.965 1.00 93.69 536 GLN A C 1
ATOM 4220 O O . GLN A 1 536 ? 11.819 3.177 5.177 1.00 93.69 536 GLN A O 1
ATOM 4225 N N . TRP A 1 537 ? 14.064 3.036 5.222 1.00 92.94 537 TRP A N 1
ATOM 4226 C CA . TRP A 1 537 ? 14.281 4.345 5.844 1.00 92.94 537 TRP A CA 1
ATOM 4227 C C . TRP A 1 537 ? 13.639 5.482 5.051 1.00 92.94 537 TRP A C 1
ATOM 4229 O O . TRP A 1 537 ? 12.975 6.317 5.653 1.00 92.94 537 TRP A O 1
ATOM 4239 N N . ARG A 1 538 ? 13.696 5.480 3.711 1.00 93.50 538 ARG A N 1
ATOM 4240 C CA . ARG A 1 538 ? 12.938 6.437 2.878 1.00 93.50 538 ARG A CA 1
ATOM 4241 C C . ARG A 1 538 ? 11.443 6.470 3.228 1.00 93.50 538 ARG A C 1
ATOM 4243 O O . ARG A 1 538 ? 10.837 7.538 3.215 1.00 93.50 538 ARG A O 1
ATOM 4250 N N . THR A 1 539 ? 10.848 5.327 3.567 1.00 93.44 539 THR A N 1
ATOM 4251 C CA . THR A 1 539 ? 9.436 5.229 3.979 1.00 93.44 539 THR A CA 1
ATOM 4252 C C . THR A 1 539 ? 9.219 5.816 5.379 1.00 93.44 539 THR A C 1
ATOM 4254 O O . THR A 1 539 ? 8.296 6.609 5.563 1.00 93.44 539 THR A O 1
ATOM 4257 N N . VAL A 1 540 ? 10.108 5.514 6.333 1.00 93.62 540 VAL A N 1
ATOM 4258 C CA . VAL A 1 540 ? 10.101 6.084 7.696 1.00 93.62 540 VAL A CA 1
ATOM 4259 C C . VAL A 1 540 ? 10.272 7.611 7.665 1.00 93.62 540 VAL A C 1
ATOM 4261 O O . VAL A 1 540 ? 9.453 8.331 8.230 1.00 93.62 540 VAL A O 1
ATOM 4264 N N . ILE A 1 541 ? 11.269 8.128 6.936 1.00 92.00 541 ILE A N 1
ATOM 4265 C CA . ILE A 1 541 ? 11.532 9.571 6.796 1.00 92.00 541 ILE A CA 1
ATOM 4266 C C . ILE A 1 541 ? 10.365 10.292 6.109 1.00 92.00 541 ILE A C 1
ATOM 4268 O O . ILE A 1 541 ? 10.003 11.396 6.514 1.00 92.00 541 ILE A O 1
ATOM 4272 N N . ASN A 1 542 ? 9.727 9.689 5.101 1.00 91.62 542 ASN A N 1
ATOM 4273 C CA . ASN A 1 542 ? 8.532 10.271 4.480 1.00 91.62 542 ASN A CA 1
ATOM 4274 C C . ASN A 1 542 ? 7.334 10.316 5.445 1.00 91.62 542 ASN A C 1
ATOM 4276 O O . ASN A 1 542 ? 6.582 11.291 5.432 1.00 91.62 542 ASN A O 1
ATOM 4280 N N . HIS A 1 543 ? 7.161 9.295 6.289 1.00 92.44 543 HIS A N 1
ATOM 4281 C CA . HIS A 1 543 ? 6.107 9.275 7.302 1.00 92.44 543 HIS A CA 1
ATOM 4282 C C . HIS A 1 543 ? 6.350 10.315 8.401 1.00 92.44 543 HIS A C 1
ATOM 4284 O O . HIS A 1 543 ? 5.454 11.108 8.683 1.00 92.44 543 HIS A O 1
ATOM 4290 N N . TRP A 1 544 ? 7.572 10.395 8.936 1.00 91.12 544 TRP A N 1
ATOM 4291 C CA . TRP A 1 544 ? 7.968 11.446 9.874 1.00 91.12 544 TRP A CA 1
ATOM 4292 C C . TRP A 1 544 ? 7.754 12.847 9.296 1.00 91.12 544 TRP A C 1
ATOM 4294 O O . TRP A 1 544 ? 7.112 13.670 9.937 1.00 91.12 544 TRP A O 1
ATOM 4304 N N . ASN A 1 545 ? 8.190 13.109 8.058 1.00 89.81 545 ASN A N 1
ATOM 4305 C CA . ASN A 1 545 ? 7.936 14.396 7.402 1.00 89.81 545 ASN A CA 1
ATOM 4306 C C . ASN A 1 545 ? 6.431 14.708 7.333 1.00 89.81 545 ASN A C 1
ATOM 4308 O O . ASN A 1 545 ? 6.030 15.845 7.560 1.00 89.81 545 ASN A O 1
ATOM 4312 N N . ARG A 1 546 ? 5.577 13.712 7.055 1.00 90.00 546 ARG A N 1
ATOM 4313 C CA . ARG A 1 546 ? 4.118 13.901 7.074 1.00 90.00 546 ARG A CA 1
ATOM 4314 C C . ARG A 1 546 ? 3.601 14.234 8.477 1.00 90.00 546 ARG A C 1
ATOM 4316 O O . ARG A 1 546 ? 2.757 15.111 8.583 1.00 90.00 546 ARG A O 1
ATOM 4323 N N . LEU A 1 547 ? 4.085 13.563 9.525 1.00 90.19 547 LEU A N 1
ATOM 4324 C CA . LEU A 1 547 ? 3.726 13.853 10.922 1.00 90.19 547 LEU A CA 1
ATOM 4325 C C . LEU A 1 547 ? 4.238 15.228 11.373 1.00 90.19 547 LEU A C 1
ATOM 4327 O O . LEU A 1 547 ? 3.573 15.922 12.136 1.00 90.19 547 LEU A O 1
ATOM 4331 N N . ARG A 1 548 ? 5.398 15.666 10.883 1.00 84.25 548 ARG A N 1
ATOM 4332 C CA . ARG A 1 548 ? 5.981 16.970 11.206 1.00 84.25 548 ARG A CA 1
ATOM 4333 C C . ARG A 1 548 ? 5.040 18.120 10.852 1.00 84.25 548 ARG A C 1
ATOM 4335 O O . ARG A 1 548 ? 4.727 18.919 11.728 1.00 84.25 548 ARG A O 1
ATOM 4342 N N . TYR A 1 549 ? 4.566 18.138 9.605 1.00 84.50 549 TYR A N 1
ATOM 4343 C CA . TYR A 1 549 ? 3.659 19.152 9.052 1.00 84.50 549 TYR A CA 1
ATOM 4344 C C . TYR A 1 549 ? 2.167 18.807 9.233 1.00 84.50 549 TYR A C 1
ATOM 4346 O O . TYR A 1 549 ? 1.315 19.415 8.592 1.00 84.50 549 TYR A O 1
ATOM 4354 N N . MET A 1 550 ? 1.834 17.807 10.056 1.00 89.62 550 MET A N 1
ATOM 4355 C CA . MET A 1 550 ? 0.446 17.498 10.399 1.00 89.62 550 MET A CA 1
ATOM 4356 C C . MET A 1 550 ? -0.031 18.431 11.511 1.00 89.62 550 MET A C 1
ATOM 4358 O O . MET A 1 550 ? 0.675 18.620 12.503 1.00 89.62 550 MET A O 1
ATOM 4362 N N . ASN A 1 551 ? -1.237 18.971 11.350 1.00 90.25 551 ASN A N 1
ATOM 4363 C CA . ASN A 1 551 ? -1.915 19.772 12.364 1.00 90.25 551 ASN A CA 1
ATOM 4364 C C . ASN A 1 551 ? -2.106 18.980 13.677 1.00 90.25 551 ASN A C 1
ATOM 4366 O O . ASN A 1 551 ? -2.238 17.752 13.670 1.00 90.25 551 ASN A O 1
ATOM 4370 N N . THR A 1 552 ? -2.109 19.690 14.807 1.00 87.75 552 THR A N 1
ATOM 4371 C CA . THR A 1 552 ? -2.167 19.125 16.168 1.00 87.75 552 THR A CA 1
ATOM 4372 C C . THR A 1 552 ? -3.552 18.638 16.600 1.00 87.75 552 THR A C 1
ATOM 4374 O O . THR A 1 552 ? -3.638 17.880 17.563 1.00 87.75 552 THR A O 1
ATOM 4377 N N . ASP A 1 553 ? -4.620 18.973 15.870 1.00 87.31 553 ASP A N 1
ATOM 4378 C CA . ASP A 1 553 ? -5.951 18.367 16.032 1.00 87.31 553 ASP A CA 1
ATOM 4379 C C . ASP A 1 553 ? -5.908 16.847 15.818 1.00 87.31 553 ASP A C 1
ATOM 4381 O O . ASP A 1 553 ? -6.613 16.099 16.492 1.00 87.31 553 ASP A O 1
ATOM 4385 N N . ARG A 1 554 ? -5.050 16.373 14.903 1.00 89.69 554 ARG A N 1
ATOM 4386 C CA . ARG A 1 554 ? -4.994 14.966 14.500 1.00 89.69 554 ARG A CA 1
ATOM 4387 C C . ARG A 1 554 ? -4.338 14.091 15.562 1.00 89.69 554 ARG A C 1
ATOM 4389 O O . ARG A 1 554 ? -3.167 14.275 15.885 1.00 89.69 554 ARG A O 1
ATOM 4396 N N . LEU A 1 555 ? -5.031 13.024 15.964 1.00 88.31 555 LEU A N 1
ATOM 4397 C CA . LEU A 1 555 ? -4.525 12.016 16.903 1.00 88.31 555 LEU A CA 1
ATOM 4398 C C . LEU A 1 555 ? -3.110 11.506 16.553 1.00 88.31 555 LEU A C 1
ATOM 4400 O O . LEU A 1 555 ? -2.242 11.449 17.416 1.00 88.31 555 LEU A O 1
ATOM 4404 N N . ASN A 1 556 ? -2.826 11.237 15.273 1.00 90.56 556 ASN A N 1
ATOM 4405 C CA . ASN A 1 556 ? -1.489 10.827 14.812 1.00 90.56 556 ASN A CA 1
ATOM 4406 C C . ASN A 1 556 ? -0.379 11.842 15.156 1.00 90.56 556 ASN A C 1
ATOM 4408 O O . ASN A 1 556 ? 0.749 11.446 15.450 1.00 90.56 556 ASN A O 1
ATOM 4412 N N . LYS A 1 557 ? -0.683 13.148 15.115 1.00 91.12 557 LYS A N 1
ATOM 4413 C CA . LYS A 1 557 ? 0.249 14.213 15.504 1.00 91.12 557 LYS A CA 1
ATOM 4414 C C . LYS A 1 557 ? 0.441 14.240 17.015 1.00 91.12 557 LYS A C 1
ATOM 4416 O O . LYS A 1 557 ? 1.581 14.322 17.462 1.00 91.12 557 LYS A O 1
ATOM 4421 N N . ARG A 1 558 ? -0.645 14.119 17.786 1.00 89.81 558 ARG A N 1
ATOM 4422 C CA . ARG A 1 558 ? -0.590 14.068 19.255 1.00 89.81 558 ARG A CA 1
ATOM 4423 C C . ARG A 1 558 ? 0.228 12.872 19.737 1.00 89.81 558 ARG A C 1
ATOM 4425 O O . ARG A 1 558 ? 1.227 13.076 20.410 1.00 89.81 558 ARG A O 1
ATOM 4432 N N . ILE A 1 559 ? -0.057 11.660 19.249 1.00 90.12 559 ILE A N 1
ATOM 4433 C CA . ILE A 1 559 ? 0.735 10.447 19.535 1.00 90.12 559 ILE A CA 1
ATOM 4434 C C . ILE A 1 559 ? 2.218 10.637 19.176 1.00 90.12 559 ILE A C 1
ATOM 4436 O O . ILE A 1 559 ? 3.097 10.227 19.934 1.00 90.12 559 ILE A O 1
ATOM 4440 N N . HIS A 1 560 ? 2.526 11.270 18.038 1.00 90.31 560 HIS A N 1
ATOM 4441 C CA . HIS A 1 560 ? 3.911 11.552 17.657 1.00 90.31 560 HIS A CA 1
ATOM 4442 C C . HIS A 1 560 ? 4.595 12.531 18.625 1.00 90.31 560 HIS A C 1
ATOM 4444 O O . HIS A 1 560 ? 5.724 12.268 19.039 1.00 90.31 560 HIS A O 1
ATOM 4450 N N . ASN A 1 561 ? 3.921 13.611 19.025 1.00 90.44 561 ASN A N 1
ATOM 4451 C CA . ASN A 1 561 ? 4.441 14.576 19.993 1.00 90.44 561 ASN A CA 1
ATOM 4452 C C . ASN A 1 561 ? 4.613 13.936 21.389 1.00 90.44 561 ASN A C 1
ATOM 4454 O O . ASN A 1 561 ? 5.685 14.054 21.982 1.00 90.44 561 ASN A O 1
ATOM 4458 N N . TRP A 1 562 ? 3.616 13.186 21.871 1.00 89.44 562 TRP A N 1
ATOM 4459 C CA . TRP A 1 562 ? 3.656 12.411 23.117 1.00 89.44 562 TRP A CA 1
ATOM 4460 C C . TRP A 1 562 ? 4.836 11.433 23.144 1.00 89.44 562 TRP A C 1
ATOM 4462 O O . TRP A 1 562 ? 5.607 11.385 24.107 1.00 89.44 562 TRP A O 1
ATOM 4472 N N . ALA A 1 563 ? 5.035 10.680 22.057 1.00 89.38 563 ALA A N 1
ATOM 4473 C CA . ALA A 1 563 ? 6.143 9.740 21.934 1.00 89.38 563 ALA A CA 1
ATOM 4474 C C . ALA A 1 563 ? 7.503 10.459 21.881 1.00 89.38 563 ALA A C 1
ATOM 4476 O O . ALA A 1 563 ? 8.489 9.940 22.409 1.00 89.38 563 ALA A O 1
ATOM 4477 N N . GLU A 1 564 ? 7.581 11.650 21.276 1.00 89.12 564 GLU A N 1
ATOM 4478 C CA . GLU A 1 564 ? 8.784 12.487 21.321 1.00 89.12 564 GLU A CA 1
ATOM 4479 C C . GLU A 1 564 ? 9.092 12.977 22.740 1.00 89.12 564 GLU A C 1
ATOM 4481 O O . GLU A 1 564 ? 10.190 12.739 23.249 1.00 89.12 564 GLU A O 1
ATOM 4486 N N . HIS A 1 565 ? 8.118 13.600 23.406 1.00 89.00 565 HIS A N 1
ATOM 4487 C CA . HIS A 1 565 ? 8.260 14.067 24.782 1.00 89.00 565 HIS A CA 1
ATOM 4488 C C . HIS A 1 565 ? 8.662 12.918 25.722 1.00 89.00 565 HIS A C 1
ATOM 4490 O O . HIS A 1 565 ? 9.594 13.060 26.517 1.00 89.00 565 HIS A O 1
ATOM 4496 N N . SER A 1 566 ? 8.052 11.742 25.547 1.00 87.88 566 SER A N 1
ATOM 4497 C CA . SER A 1 566 ? 8.357 10.530 26.308 1.00 87.88 566 SER A CA 1
ATOM 4498 C C . SER A 1 566 ? 9.818 10.087 26.186 1.00 87.88 566 SER A C 1
ATOM 4500 O O . SER A 1 566 ? 10.439 9.807 27.210 1.00 87.88 566 SER A O 1
ATOM 4502 N N . PHE A 1 567 ? 10.412 10.040 24.984 1.00 89.06 567 PHE A N 1
ATOM 4503 C CA . PHE A 1 567 ? 11.821 9.624 24.867 1.00 89.06 567 PHE A CA 1
ATOM 4504 C C . PHE A 1 567 ? 12.802 10.709 25.324 1.00 89.06 567 PHE A C 1
ATOM 4506 O O . PHE A 1 567 ? 13.859 10.384 25.866 1.00 89.06 567 PHE A O 1
ATOM 4513 N N . ARG A 1 568 ? 12.458 11.994 25.147 1.00 86.75 568 ARG A N 1
ATOM 4514 C CA . ARG A 1 568 ? 13.277 13.113 25.643 1.00 86.75 568 ARG A CA 1
ATOM 4515 C C . ARG A 1 568 ? 13.312 13.156 27.174 1.00 86.75 568 ARG A C 1
ATOM 4517 O O . ARG A 1 568 ? 14.363 13.430 27.747 1.00 86.75 568 ARG A O 1
ATOM 4524 N N . ARG A 1 569 ? 12.186 12.856 27.832 1.00 87.38 569 ARG A N 1
ATOM 4525 C CA . ARG A 1 569 ? 12.048 12.841 29.297 1.00 87.38 569 ARG A CA 1
ATOM 4526 C C . ARG A 1 569 ? 12.593 11.559 29.934 1.00 87.38 569 ARG A C 1
ATOM 4528 O O . ARG A 1 569 ? 13.270 11.625 30.958 1.00 87.38 569 ARG A O 1
ATOM 4535 N N . TYR A 1 570 ? 12.337 10.397 29.332 1.00 84.31 570 TYR A N 1
ATOM 4536 C CA . TYR A 1 570 ? 12.690 9.092 29.893 1.00 84.31 570 TYR A CA 1
ATOM 4537 C C . TYR A 1 570 ? 13.746 8.381 29.038 1.00 84.31 570 TYR A C 1
ATOM 4539 O O . TYR A 1 570 ? 13.419 7.714 28.058 1.00 84.31 570 TYR A O 1
ATOM 4547 N N . LYS A 1 571 ? 15.019 8.424 29.467 1.00 72.75 571 LYS A N 1
ATOM 4548 C CA . LYS A 1 571 ? 16.170 7.794 28.771 1.00 72.75 571 LYS A CA 1
ATOM 4549 C C . LYS A 1 571 ? 16.004 6.293 28.458 1.00 72.75 571 LYS A C 1
ATOM 4551 O O . LYS A 1 571 ? 16.700 5.767 27.593 1.00 72.75 571 LYS A O 1
ATOM 4556 N N . ALA A 1 572 ? 15.114 5.592 29.163 1.00 76.00 572 ALA A N 1
ATOM 4557 C CA . ALA A 1 572 ? 14.800 4.183 28.922 1.00 76.00 572 ALA A CA 1
ATOM 4558 C C . ALA A 1 572 ? 13.801 3.951 27.763 1.00 76.00 572 ALA A C 1
ATOM 4560 O O . ALA A 1 572 ? 13.723 2.837 27.242 1.00 76.00 572 ALA A O 1
ATOM 4561 N N . CYS A 1 573 ? 13.050 4.972 27.334 1.00 79.56 573 CYS A N 1
ATOM 4562 C CA . CYS A 1 573 ? 12.003 4.847 26.321 1.00 79.56 573 CYS A CA 1
ATOM 4563 C C . CYS A 1 573 ? 12.595 4.817 24.898 1.00 79.56 573 CYS A C 1
ATOM 4565 O O . CYS A 1 573 ? 12.874 5.845 24.288 1.00 79.56 573 CYS A O 1
ATOM 4567 N N . LYS A 1 574 ? 12.786 3.609 24.351 1.00 83.75 574 LYS A N 1
ATOM 4568 C CA . LYS A 1 574 ? 13.410 3.364 23.032 1.00 83.75 574 LYS A CA 1
ATOM 4569 C C . LYS A 1 574 ? 12.384 3.160 21.908 1.00 83.75 574 LYS A C 1
ATOM 4571 O O . LYS A 1 574 ? 12.457 2.176 21.157 1.00 83.75 574 LYS A O 1
ATOM 4576 N N . ASN A 1 575 ? 11.419 4.076 21.831 1.00 87.69 575 ASN A N 1
ATOM 4577 C CA . ASN A 1 575 ? 10.338 4.074 20.840 1.00 87.69 575 ASN A CA 1
ATOM 4578 C C . ASN A 1 575 ? 10.830 4.410 19.408 1.00 87.69 575 ASN A C 1
ATOM 4580 O O . ASN A 1 575 ? 12.030 4.544 19.156 1.00 87.69 575 ASN A O 1
ATOM 4584 N N . SER A 1 576 ? 9.908 4.500 18.446 1.00 86.56 576 SER A N 1
ATOM 4585 C CA . SER A 1 576 ? 10.220 4.798 17.038 1.00 86.56 576 SER A CA 1
ATOM 4586 C C . SER A 1 576 ? 10.839 6.188 16.842 1.00 86.56 576 SER A C 1
ATOM 4588 O O . SER A 1 576 ? 11.817 6.314 16.105 1.00 86.56 576 SER A O 1
ATOM 4590 N N . ASN A 1 577 ? 10.339 7.214 17.539 1.00 90.00 577 ASN A N 1
ATOM 4591 C CA . ASN A 1 577 ? 10.891 8.571 17.474 1.00 90.00 577 ASN A CA 1
ATOM 4592 C C . ASN A 1 577 ? 12.326 8.635 18.023 1.00 90.00 577 ASN A C 1
ATOM 4594 O O . ASN A 1 577 ? 13.176 9.279 17.416 1.00 90.00 577 ASN A O 1
ATOM 4598 N N . TYR A 1 578 ? 12.632 7.912 19.107 1.00 91.50 578 TYR A N 1
ATOM 4599 C CA . TYR A 1 578 ? 14.004 7.781 19.615 1.00 91.50 578 TYR A CA 1
ATOM 4600 C C . TYR A 1 578 ? 14.952 7.219 18.546 1.00 91.50 578 TYR A C 1
ATOM 4602 O O . TYR A 1 578 ? 16.012 7.782 18.292 1.00 91.50 578 TYR A O 1
ATOM 4610 N N . ARG A 1 579 ? 14.557 6.134 17.869 1.00 91.06 579 ARG A N 1
ATOM 4611 C CA . ARG A 1 579 ? 15.375 5.478 16.828 1.00 91.06 579 ARG A CA 1
ATOM 4612 C C . ARG A 1 579 ? 15.559 6.356 15.596 1.00 91.06 579 ARG A C 1
ATOM 4614 O O . ARG A 1 579 ? 16.631 6.371 14.998 1.00 91.06 579 ARG A O 1
ATOM 4621 N N . LEU A 1 580 ? 14.523 7.107 15.239 1.00 91.81 580 LEU A N 1
ATOM 4622 C CA . LEU A 1 580 ? 14.595 8.126 14.205 1.00 91.81 580 LEU A CA 1
ATOM 4623 C C . LEU A 1 580 ? 15.580 9.239 14.589 1.00 91.81 580 LEU A C 1
ATOM 4625 O O . LEU A 1 580 ? 16.431 9.596 13.781 1.00 91.81 580 LEU A O 1
ATOM 4629 N N . TYR A 1 581 ? 15.514 9.745 15.821 1.00 91.94 581 TYR A N 1
ATOM 4630 C CA . TYR A 1 581 ? 16.442 10.756 16.323 1.00 91.94 581 TYR A CA 1
ATOM 4631 C C . TYR A 1 581 ? 17.895 10.242 16.332 1.00 91.94 581 TYR A C 1
ATOM 4633 O O . TYR A 1 581 ? 18.777 10.920 15.811 1.00 91.94 581 TYR A O 1
ATOM 4641 N N . GLN A 1 582 ? 18.139 8.996 16.759 1.00 91.81 582 GLN A N 1
ATOM 4642 C CA . GLN A 1 582 ? 19.456 8.347 16.635 1.00 91.81 582 GLN A CA 1
ATOM 4643 C C . GLN A 1 582 ? 19.954 8.272 15.180 1.00 91.81 582 GLN A C 1
ATOM 4645 O O . GLN A 1 582 ? 21.149 8.416 14.917 1.00 91.81 582 GLN A O 1
ATOM 4650 N N . GLN A 1 583 ? 19.057 8.065 14.208 1.00 93.25 583 GLN A N 1
ATOM 4651 C CA . GLN A 1 583 ? 19.430 8.086 12.794 1.00 93.25 583 GLN A CA 1
ATOM 4652 C C . GLN A 1 583 ? 19.858 9.497 12.349 1.00 93.25 583 GLN A C 1
ATOM 4654 O O . GLN A 1 583 ? 20.808 9.607 11.574 1.00 93.25 583 GLN A O 1
ATOM 4659 N N . PHE A 1 584 ? 19.240 10.564 12.871 1.00 92.94 584 PHE A N 1
ATOM 4660 C CA . PHE A 1 584 ? 19.654 11.954 12.622 1.00 92.94 584 PHE A CA 1
ATOM 4661 C C . PHE A 1 584 ? 21.000 12.274 13.292 1.00 92.94 584 PHE A C 1
ATOM 4663 O O . PHE A 1 584 ? 21.870 12.852 12.639 1.00 92.94 584 PHE A O 1
ATOM 4670 N N . GLU A 1 585 ? 21.216 11.835 14.539 1.00 92.81 585 GLU A N 1
ATOM 4671 C CA . GLU A 1 585 ? 22.514 11.930 15.228 1.00 92.81 585 GLU A CA 1
ATOM 4672 C C . GLU A 1 585 ? 23.620 11.234 14.423 1.00 92.81 585 GLU A C 1
ATOM 4674 O O . GLU A 1 585 ? 24.642 11.844 14.128 1.00 92.81 585 GLU A O 1
ATOM 4679 N N . SER A 1 586 ? 23.390 10.003 13.947 1.00 91.88 586 SER A N 1
ATOM 4680 C CA . SER A 1 586 ? 24.365 9.262 13.124 1.00 91.88 586 SER A CA 1
ATOM 4681 C C . SER A 1 586 ? 24.702 9.932 11.779 1.00 91.88 586 SER A C 1
ATOM 4683 O O . SER A 1 586 ? 25.697 9.587 11.139 1.00 91.88 586 SER A O 1
ATOM 4685 N N . CYS A 1 587 ? 23.868 10.880 11.341 1.00 91.94 587 CYS A N 1
ATOM 4686 C CA . CYS A 1 587 ? 24.041 11.673 10.127 1.00 91.94 587 CYS A CA 1
ATOM 4687 C C . CYS A 1 587 ? 24.604 13.085 10.406 1.00 91.94 587 CYS A C 1
ATOM 4689 O O . CYS A 1 587 ? 24.754 13.859 9.456 1.00 91.94 587 CYS A O 1
ATOM 4691 N N . ASN A 1 588 ? 24.912 13.413 11.671 1.00 92.00 588 ASN A N 1
ATOM 4692 C CA . ASN A 1 588 ? 25.288 14.742 12.174 1.00 92.00 588 ASN A CA 1
ATOM 4693 C C . ASN A 1 588 ? 24.270 15.840 11.804 1.00 92.00 588 ASN A C 1
ATOM 4695 O O . ASN A 1 588 ? 24.645 16.921 11.355 1.00 92.00 588 ASN A O 1
ATOM 4699 N N . ILE A 1 589 ? 22.975 15.535 11.950 1.00 91.62 589 ILE A N 1
ATOM 4700 C CA . ILE A 1 589 ? 21.853 16.449 11.668 1.00 91.62 589 ILE A CA 1
ATOM 4701 C C . ILE A 1 589 ? 20.767 16.399 12.759 1.00 91.62 589 ILE A C 1
ATOM 4703 O O . ILE A 1 589 ? 19.589 16.590 12.468 1.00 91.62 589 ILE A O 1
ATOM 4707 N N . SER A 1 590 ? 21.133 16.128 14.016 1.00 89.81 590 SER A N 1
ATOM 4708 C CA . SER A 1 590 ? 20.214 16.128 15.173 1.00 89.81 590 SER A CA 1
ATOM 4709 C C . SER A 1 590 ? 19.344 17.386 15.240 1.00 89.81 590 SER A C 1
ATOM 4711 O O . SER A 1 590 ? 18.133 17.303 15.444 1.00 89.81 590 SER A O 1
ATOM 4713 N N . ASP A 1 591 ? 19.951 18.541 14.987 1.00 88.12 591 ASP A N 1
ATOM 4714 C CA . ASP A 1 591 ? 19.323 19.859 15.116 1.00 88.12 591 ASP A CA 1
ATOM 4715 C C . ASP A 1 591 ? 18.226 20.061 14.054 1.00 88.12 591 ASP A C 1
ATOM 4717 O O . ASP A 1 591 ? 17.223 20.741 14.276 1.00 88.12 591 ASP A O 1
ATOM 4721 N N . TRP A 1 592 ? 18.353 19.368 12.915 1.00 90.44 592 TRP A N 1
ATOM 4722 C CA . TRP A 1 592 ? 17.391 19.411 11.814 1.00 90.44 592 TRP A CA 1
ATOM 4723 C C . TRP A 1 592 ? 16.074 18.710 12.149 1.00 90.44 592 TRP A C 1
ATOM 4725 O O . TRP A 1 592 ? 15.087 18.897 11.437 1.00 90.44 592 TRP A O 1
ATOM 4735 N N . TYR A 1 593 ? 16.036 17.901 13.213 1.00 85.31 593 TYR A N 1
ATOM 4736 C CA . TYR A 1 593 ? 14.840 17.177 13.634 1.00 85.31 593 TYR A CA 1
ATOM 4737 C C . TYR A 1 593 ? 13.683 18.157 13.931 1.00 85.31 593 TYR A C 1
ATOM 4739 O O . TYR A 1 593 ? 12.567 17.965 13.446 1.00 85.31 593 TYR A O 1
ATOM 4747 N N . ASN A 1 594 ? 13.954 19.298 14.577 1.00 81.88 594 ASN A N 1
ATOM 4748 C CA . ASN A 1 594 ? 12.921 20.298 14.896 1.00 81.88 594 ASN A CA 1
ATOM 4749 C C . ASN A 1 594 ? 12.955 21.578 14.033 1.00 81.88 594 ASN A C 1
ATOM 4751 O O . ASN A 1 594 ? 11.964 22.304 14.019 1.00 81.88 594 ASN A O 1
ATOM 4755 N N . ASP A 1 595 ? 14.004 21.822 13.234 1.00 82.31 595 ASP A N 1
ATOM 4756 C CA . ASP A 1 595 ? 14.075 22.997 12.345 1.00 82.31 595 ASP A CA 1
ATOM 4757 C C . ASP A 1 595 ? 13.122 22.915 11.131 1.00 82.31 595 ASP A C 1
ATOM 4759 O O . ASP A 1 595 ? 13.385 22.233 10.129 1.00 82.31 595 ASP A O 1
ATOM 4763 N N . THR A 1 596 ? 11.995 23.623 11.224 1.00 76.56 596 THR A N 1
ATOM 4764 C CA . THR A 1 596 ? 10.919 23.657 10.220 1.00 76.56 596 THR A CA 1
ATOM 4765 C C . THR A 1 596 ? 11.340 24.230 8.865 1.00 76.56 596 THR A C 1
ATOM 4767 O O . THR A 1 596 ? 10.708 23.881 7.863 1.00 76.56 596 THR A O 1
ATOM 4770 N N . ASN A 1 597 ? 12.423 25.015 8.808 1.00 81.81 597 ASN A N 1
ATOM 4771 C CA . ASN A 1 597 ? 12.936 25.636 7.582 1.00 81.81 597 ASN A CA 1
ATOM 4772 C C . ASN A 1 597 ? 13.604 24.623 6.638 1.00 81.81 597 ASN A C 1
ATOM 4774 O O . ASN A 1 597 ? 13.733 24.863 5.436 1.00 81.81 597 ASN A O 1
ATOM 4778 N N . ILE A 1 598 ? 14.030 23.470 7.161 1.00 81.62 598 ILE A N 1
ATOM 4779 C CA . ILE A 1 598 ? 14.774 22.482 6.381 1.00 81.62 598 ILE A CA 1
ATOM 4780 C C . ILE A 1 598 ? 13.818 21.655 5.526 1.00 81.62 598 ILE A C 1
ATOM 4782 O O . ILE A 1 598 ? 12.997 20.878 6.019 1.00 81.62 598 ILE A O 1
ATOM 4786 N N . HIS A 1 599 ? 13.962 21.796 4.209 1.00 82.94 599 HIS A N 1
ATOM 4787 C CA . HIS A 1 599 ? 13.116 21.103 3.249 1.00 82.94 599 HIS A CA 1
ATOM 4788 C C . HIS A 1 599 ? 13.296 19.575 3.315 1.00 82.94 599 HIS A C 1
ATOM 4790 O O . HIS A 1 599 ? 14.412 19.047 3.310 1.00 82.94 599 HIS A O 1
ATOM 4796 N N . LYS A 1 600 ? 12.174 18.846 3.287 1.00 80.75 600 LYS A N 1
ATOM 4797 C CA . LYS A 1 600 ? 12.096 17.376 3.414 1.00 80.75 600 LYS A CA 1
ATOM 4798 C C . LYS A 1 600 ? 13.060 16.589 2.517 1.00 80.75 600 LYS A C 1
ATOM 4800 O O . LYS A 1 600 ? 13.548 15.532 2.912 1.00 80.75 600 LYS A O 1
ATOM 4805 N N . THR A 1 601 ? 13.339 17.081 1.305 1.00 85.56 601 THR A N 1
ATOM 4806 C CA . THR A 1 601 ? 14.246 16.404 0.362 1.00 85.56 601 THR A CA 1
ATOM 4807 C C . THR A 1 601 ? 15.699 16.478 0.807 1.00 85.56 601 THR A C 1
ATOM 4809 O O . THR A 1 601 ? 16.446 15.553 0.516 1.00 85.56 601 THR A O 1
ATOM 4812 N N . THR A 1 602 ? 16.093 17.532 1.525 1.00 89.81 602 THR A N 1
ATOM 4813 C CA . THR A 1 602 ? 17.448 17.721 2.055 1.00 89.81 602 THR A CA 1
ATOM 4814 C C . THR A 1 602 ? 17.722 16.724 3.177 1.00 89.81 602 THR A C 1
ATOM 4816 O O . THR A 1 602 ? 18.724 16.012 3.130 1.00 89.81 602 THR A O 1
ATOM 4819 N N . VAL A 1 603 ? 16.781 16.584 4.121 1.00 88.25 603 VAL A N 1
ATOM 4820 C CA . VAL A 1 603 ? 16.835 15.560 5.183 1.00 88.25 603 VAL A CA 1
ATOM 4821 C C . VAL A 1 603 ? 16.901 14.158 4.572 1.00 88.25 603 VAL A C 1
ATOM 4823 O O . VAL A 1 603 ? 17.789 13.372 4.900 1.00 88.25 603 VAL A O 1
ATOM 4826 N N . LEU A 1 604 ? 15.999 13.854 3.629 1.00 89.75 604 LEU A N 1
ATOM 4827 C CA . LEU A 1 604 ? 15.959 12.547 2.978 1.00 89.75 604 LEU A CA 1
ATOM 4828 C C . LEU A 1 604 ? 17.247 12.244 2.199 1.00 89.75 604 LEU A C 1
ATOM 4830 O O . LEU A 1 604 ? 17.763 11.136 2.305 1.00 89.75 604 LEU A O 1
ATOM 4834 N N . ALA A 1 605 ? 17.781 13.207 1.443 1.00 91.56 605 ALA A N 1
ATOM 4835 C CA . ALA A 1 605 ? 19.019 13.032 0.689 1.00 91.56 605 ALA A CA 1
ATOM 4836 C C . ALA A 1 605 ? 20.216 12.773 1.614 1.00 91.56 605 ALA A C 1
ATOM 4838 O O . ALA A 1 605 ? 20.986 11.854 1.351 1.00 91.56 605 ALA A O 1
ATOM 4839 N N . LYS A 1 606 ? 20.337 13.518 2.722 1.00 92.88 606 LYS A N 1
ATOM 4840 C CA . LYS A 1 606 ? 21.424 13.352 3.698 1.00 92.88 606 LYS A CA 1
ATOM 4841 C C . LYS A 1 606 ? 21.396 11.974 4.369 1.00 92.88 606 LYS A C 1
ATOM 4843 O O . LYS A 1 606 ? 22.440 11.338 4.496 1.00 92.88 606 LYS A O 1
ATOM 4848 N N . ILE A 1 607 ? 20.208 11.493 4.744 1.00 91.38 607 ILE A N 1
ATOM 4849 C CA . ILE A 1 607 ? 20.030 10.170 5.360 1.00 91.38 607 ILE A CA 1
ATOM 4850 C C . ILE A 1 607 ? 20.232 9.046 4.330 1.00 91.38 607 ILE A C 1
ATOM 4852 O O . ILE A 1 607 ? 20.910 8.065 4.631 1.00 91.38 607 ILE A O 1
ATOM 4856 N N . GLU A 1 608 ? 19.713 9.178 3.101 1.00 92.94 608 GLU A N 1
ATOM 4857 C CA . GLU A 1 608 ? 19.974 8.192 2.039 1.00 92.94 608 GLU A CA 1
ATOM 4858 C C . GLU A 1 608 ? 21.462 8.110 1.680 1.00 92.94 608 GLU A C 1
ATOM 4860 O O . GLU A 1 608 ? 21.972 7.003 1.522 1.00 92.94 608 GLU A O 1
ATOM 4865 N N . ASP A 1 609 ? 22.167 9.240 1.584 1.00 93.19 609 ASP A N 1
ATOM 4866 C CA . ASP A 1 609 ? 23.599 9.282 1.275 1.00 93.19 609 ASP A CA 1
ATOM 4867 C C . ASP A 1 609 ? 24.453 8.644 2.381 1.00 93.19 609 ASP A C 1
ATOM 4869 O O . ASP A 1 609 ? 25.312 7.805 2.093 1.00 93.19 609 ASP A O 1
ATOM 4873 N N . LYS A 1 610 ? 24.155 8.937 3.655 1.00 93.00 610 LYS A N 1
ATOM 4874 C CA . LYS A 1 610 ? 24.811 8.292 4.801 1.00 93.00 610 LYS A CA 1
ATOM 4875 C C . LYS A 1 610 ? 24.581 6.778 4.800 1.00 93.00 610 LYS A C 1
ATOM 4877 O O . LYS A 1 610 ? 25.547 6.019 4.839 1.00 93.00 610 LYS A O 1
ATOM 4882 N N . LEU A 1 611 ? 23.333 6.323 4.658 1.00 91.31 611 LEU A N 1
ATOM 4883 C CA . LEU A 1 611 ? 23.003 4.891 4.617 1.00 91.31 611 LEU A CA 1
ATOM 4884 C C . LEU A 1 611 ? 23.613 4.170 3.400 1.00 91.31 611 LEU A C 1
ATOM 4886 O O . LEU A 1 611 ? 24.019 3.012 3.511 1.00 91.31 611 LEU A O 1
ATOM 4890 N N . LEU A 1 612 ? 23.699 4.832 2.239 1.00 92.19 612 LEU A N 1
ATOM 4891 C CA . LEU A 1 612 ? 24.383 4.301 1.054 1.00 92.19 612 LEU A CA 1
ATOM 4892 C C . LEU A 1 612 ? 25.901 4.248 1.248 1.00 92.19 612 LEU A C 1
ATOM 4894 O O . LEU A 1 612 ? 26.527 3.293 0.791 1.00 92.19 612 LEU A O 1
ATOM 4898 N N . THR A 1 613 ? 26.491 5.231 1.924 1.00 92.69 613 THR A N 1
ATOM 4899 C CA . THR A 1 613 ? 27.922 5.264 2.255 1.00 92.69 613 THR A CA 1
ATOM 4900 C C . THR A 1 613 ? 28.280 4.165 3.252 1.00 92.69 613 THR A C 1
ATOM 4902 O O . THR A 1 613 ? 29.194 3.387 2.993 1.00 92.69 613 THR A O 1
ATOM 4905 N N . ASP A 1 614 ? 27.504 3.999 4.322 1.00 90.12 614 ASP A N 1
ATOM 4906 C CA . ASP A 1 614 ? 27.707 2.924 5.300 1.00 90.12 614 ASP A CA 1
ATOM 4907 C C . ASP A 1 614 ? 27.527 1.536 4.659 1.00 90.12 614 ASP A C 1
ATOM 4909 O O . ASP A 1 614 ? 28.300 0.611 4.924 1.00 90.12 614 ASP A O 1
ATOM 4913 N N . PHE A 1 615 ? 26.559 1.393 3.743 1.00 89.56 615 PHE A N 1
ATOM 4914 C CA . PHE A 1 615 ? 26.405 0.177 2.945 1.00 89.56 615 PHE A CA 1
ATOM 4915 C C . PHE A 1 615 ? 27.606 -0.074 2.020 1.00 89.56 615 PHE A C 1
ATOM 4917 O O . PHE A 1 615 ? 28.084 -1.206 1.965 1.00 89.56 615 PHE A O 1
ATOM 4924 N N . LYS A 1 616 ? 28.112 0.949 1.315 1.00 89.94 616 LYS A N 1
ATOM 4925 C CA . LYS A 1 616 ? 29.302 0.841 0.451 1.00 89.94 616 LYS A CA 1
ATOM 4926 C C . LYS A 1 616 ? 30.539 0.448 1.253 1.00 89.94 616 LYS A C 1
ATOM 4928 O O . LYS A 1 616 ? 31.233 -0.474 0.844 1.00 89.94 616 LYS A O 1
ATOM 4933 N N . ASN A 1 617 ? 30.782 1.081 2.400 1.00 91.06 617 ASN A N 1
ATOM 4934 C CA . ASN A 1 617 ? 31.920 0.775 3.269 1.00 91.06 617 ASN A CA 1
ATOM 4935 C C . ASN A 1 617 ? 31.878 -0.691 3.718 1.00 91.06 617 ASN A C 1
ATOM 4937 O O . ASN A 1 617 ? 32.822 -1.441 3.476 1.00 91.06 617 ASN A O 1
ATOM 4941 N N . LYS A 1 618 ? 30.731 -1.141 4.243 1.00 89.38 618 LYS A N 1
ATOM 4942 C CA . LYS A 1 618 ? 30.521 -2.544 4.623 1.00 89.38 618 LYS A CA 1
ATOM 4943 C C . LYS A 1 618 ? 30.647 -3.513 3.443 1.00 89.38 618 LYS A C 1
ATOM 4945 O O . LYS A 1 618 ? 31.198 -4.599 3.594 1.00 89.38 618 LYS A O 1
ATOM 4950 N N . TRP A 1 619 ? 30.138 -3.145 2.268 1.00 88.50 619 TRP A N 1
ATOM 4951 C CA . TRP A 1 619 ? 30.257 -3.952 1.053 1.00 88.50 619 TRP A CA 1
ATOM 4952 C C . TRP A 1 619 ? 31.718 -4.090 0.605 1.00 88.50 619 TRP A C 1
ATOM 4954 O O . TRP A 1 619 ? 32.133 -5.190 0.247 1.00 88.50 619 TRP A O 1
ATOM 4964 N N . THR A 1 620 ? 32.506 -3.018 0.700 1.00 88.19 620 THR A N 1
ATOM 4965 C CA . THR A 1 620 ? 33.949 -3.008 0.426 1.00 88.19 620 THR A CA 1
ATOM 4966 C C . THR A 1 620 ? 34.717 -3.850 1.448 1.00 88.19 620 THR A C 1
ATOM 4968 O O . THR A 1 620 ? 35.532 -4.677 1.050 1.00 88.19 620 THR A O 1
ATOM 4971 N N . GLU A 1 621 ? 34.413 -3.751 2.747 1.00 89.00 621 GLU A N 1
ATOM 4972 C CA . GLU A 1 621 ? 34.964 -4.663 3.764 1.00 89.00 621 GLU A CA 1
ATOM 4973 C C . GLU A 1 621 ? 34.628 -6.131 3.472 1.00 89.00 621 GLU A C 1
ATOM 4975 O O . GLU A 1 621 ? 35.492 -6.999 3.563 1.00 89.00 621 GLU A O 1
ATOM 4980 N N . ASP A 1 622 ? 33.375 -6.436 3.125 1.00 86.06 622 ASP A N 1
ATOM 4981 C CA . ASP A 1 622 ? 32.941 -7.799 2.814 1.00 86.06 622 ASP A CA 1
ATOM 4982 C C . ASP A 1 622 ? 33.586 -8.317 1.518 1.00 86.06 622 ASP A C 1
ATOM 4984 O O . ASP A 1 622 ? 33.930 -9.498 1.431 1.00 86.06 622 ASP A O 1
ATOM 4988 N N . LEU A 1 623 ? 33.819 -7.441 0.535 1.00 85.44 623 LEU A N 1
ATOM 4989 C CA . LEU A 1 623 ? 34.588 -7.741 -0.670 1.00 85.44 623 LEU A CA 1
ATOM 4990 C C . LEU A 1 623 ? 36.049 -8.051 -0.325 1.00 85.44 623 LEU A C 1
ATOM 4992 O O . LEU A 1 623 ? 36.555 -9.087 -0.757 1.00 85.44 623 LEU A O 1
ATOM 4996 N N . HIS A 1 624 ? 36.687 -7.229 0.514 1.00 83.94 624 HIS A N 1
ATOM 4997 C CA . HIS A 1 624 ? 38.043 -7.470 1.008 1.00 83.94 624 HIS A CA 1
ATOM 4998 C C . HIS A 1 624 ? 38.136 -8.747 1.849 1.00 83.94 624 HIS A C 1
ATOM 5000 O O . HIS A 1 624 ? 39.075 -9.513 1.674 1.00 83.94 624 HIS A O 1
ATOM 5006 N N . ARG A 1 625 ? 37.139 -9.072 2.683 1.00 79.94 625 ARG A N 1
ATOM 5007 C CA . ARG A 1 625 ? 37.069 -10.359 3.402 1.00 79.94 625 ARG A CA 1
ATOM 5008 C C . ARG A 1 625 ? 36.962 -11.550 2.441 1.00 79.94 625 ARG A C 1
ATOM 5010 O O . ARG A 1 625 ? 37.524 -12.610 2.713 1.00 79.94 625 ARG A O 1
ATOM 5017 N N . VAL A 1 626 ? 36.262 -11.403 1.314 1.00 72.19 626 VAL A N 1
ATOM 5018 C CA . VAL A 1 626 ? 36.153 -12.447 0.278 1.00 72.19 626 VAL A CA 1
ATOM 5019 C C . VAL A 1 626 ? 37.422 -12.548 -0.582 1.00 72.19 626 VAL A C 1
ATOM 5021 O O . VAL A 1 626 ? 37.762 -13.657 -0.999 1.00 72.19 626 VAL A O 1
ATOM 5024 N N . SER A 1 627 ? 38.148 -11.450 -0.825 1.00 63.06 627 SER A N 1
ATOM 5025 C CA . SER A 1 627 ? 39.434 -11.472 -1.540 1.00 63.06 627 SER A CA 1
ATOM 5026 C C . SER A 1 627 ? 40.602 -11.916 -0.657 1.00 63.06 627 SER A C 1
ATOM 5028 O O . SER A 1 627 ? 41.425 -12.695 -1.121 1.00 63.06 627 SER A O 1
ATOM 5030 N N . ALA A 1 628 ? 40.644 -11.521 0.618 1.00 56.09 628 ALA A N 1
ATOM 5031 C CA . ALA A 1 628 ? 41.636 -11.974 1.597 1.00 56.09 628 ALA A CA 1
ATOM 5032 C C . ALA A 1 628 ? 41.546 -13.492 1.803 1.00 56.09 628 ALA A C 1
ATOM 5034 O O . ALA A 1 628 ? 42.541 -14.192 1.689 1.00 56.09 628 ALA A O 1
ATOM 5035 N N . ARG A 1 629 ? 40.333 -14.061 1.885 1.00 51.78 629 ARG A N 1
ATOM 5036 C CA . ARG A 1 629 ? 40.120 -15.527 1.849 1.00 51.78 629 ARG A CA 1
ATOM 5037 C C . ARG A 1 629 ? 40.560 -16.220 0.544 1.00 51.78 629 ARG A C 1
ATOM 5039 O O . ARG A 1 629 ? 40.498 -17.445 0.471 1.00 51.78 629 ARG A O 1
ATOM 5046 N N . ARG A 1 630 ? 40.952 -15.473 -0.496 1.00 48.50 630 ARG A N 1
ATOM 5047 C CA . ARG A 1 630 ? 41.609 -15.985 -1.715 1.00 48.50 630 ARG A CA 1
ATOM 5048 C C . ARG A 1 630 ? 43.116 -15.693 -1.767 1.00 48.50 630 ARG A C 1
ATOM 5050 O O . ARG A 1 630 ? 43.763 -16.219 -2.664 1.00 48.50 630 ARG A O 1
ATOM 5057 N N . MET A 1 631 ? 43.642 -14.852 -0.876 1.00 40.25 631 MET A N 1
ATOM 5058 C CA . MET A 1 631 ? 45.051 -14.439 -0.826 1.00 40.25 631 MET A CA 1
ATOM 5059 C C . MET A 1 631 ? 45.791 -15.076 0.359 1.00 40.25 631 MET A C 1
ATOM 5061 O O . MET A 1 631 ? 46.878 -15.610 0.165 1.00 40.25 631 MET A O 1
ATOM 5065 N N . ASP A 1 632 ? 45.166 -15.143 1.537 1.00 34.69 632 ASP A N 1
ATOM 5066 C CA . ASP A 1 632 ? 45.729 -15.697 2.780 1.00 34.69 632 ASP A CA 1
ATOM 5067 C C . ASP A 1 632 ? 45.594 -17.228 2.849 1.00 34.69 632 ASP A C 1
ATOM 5069 O O . ASP A 1 632 ? 45.109 -17.821 3.815 1.00 34.69 632 ASP A O 1
ATOM 5073 N N . GLY A 1 633 ? 45.989 -17.889 1.765 1.00 37.53 633 GLY A N 1
ATOM 5074 C CA . GLY A 1 633 ? 46.122 -19.332 1.707 1.00 37.53 633 GLY A CA 1
ATOM 5075 C C . GLY A 1 633 ? 46.516 -19.794 0.305 1.00 37.53 633 GLY A C 1
ATOM 5076 O O . GLY A 1 633 ? 45.881 -19.421 -0.673 1.00 37.53 633 GLY A O 1
ATOM 5077 N N . GLU A 1 634 ? 47.419 -20.758 0.128 1.00 34.72 634 GLU A N 1
ATOM 5078 C CA . GLU A 1 634 ? 47.654 -21.942 0.982 1.00 34.72 634 GLU A CA 1
ATOM 5079 C C . GLU A 1 634 ? 46.383 -22.667 1.471 1.00 34.72 634 GLU A C 1
ATOM 5081 O O . GLU A 1 634 ? 46.450 -23.725 2.102 1.00 34.72 634 GLU A O 1
ATOM 5086 N N . THR A 1 635 ? 45.197 -22.239 1.015 1.00 35.62 635 THR A N 1
ATOM 5087 C CA . THR A 1 635 ? 44.099 -23.179 0.838 1.00 35.62 635 THR A CA 1
ATOM 5088 C C . THR A 1 635 ? 44.573 -24.112 -0.254 1.00 35.62 635 THR A C 1
ATOM 5090 O O . THR A 1 635 ? 44.520 -23.745 -1.427 1.00 35.62 635 THR A O 1
ATOM 5093 N N . LYS A 1 636 ? 45.077 -25.287 0.144 1.00 31.48 636 LYS A N 1
ATOM 5094 C CA . LYS A 1 636 ? 45.539 -26.346 -0.754 1.00 31.48 636 LYS A CA 1
ATOM 5095 C C . LYS A 1 636 ? 44.605 -26.417 -1.956 1.00 31.48 636 LYS A C 1
ATOM 5097 O O . LYS A 1 636 ? 43.536 -27.034 -1.889 1.00 31.48 636 LYS A O 1
ATOM 5102 N N . VAL A 1 637 ? 45.060 -25.874 -3.089 1.00 32.34 637 VAL A N 1
ATOM 5103 C CA . VAL A 1 637 ? 44.706 -26.472 -4.364 1.00 32.34 637 VAL A CA 1
ATOM 5104 C C . VAL A 1 637 ? 45.141 -27.905 -4.157 1.00 32.34 637 VAL A C 1
ATOM 5106 O O . VAL A 1 637 ? 46.331 -28.191 -4.033 1.00 32.34 637 VAL A O 1
ATOM 5109 N N . LYS A 1 638 ? 44.169 -28.810 -4.039 1.00 28.12 638 LYS A N 1
ATOM 5110 C CA . LYS A 1 638 ? 44.428 -30.216 -4.289 1.00 28.12 638 LYS A CA 1
ATOM 5111 C C . LYS A 1 638 ? 44.774 -30.302 -5.771 1.00 28.12 638 LYS A C 1
ATOM 5113 O O . LYS A 1 638 ? 43.958 -30.719 -6.592 1.00 28.12 638 LYS A O 1
ATOM 5118 N N . VAL A 1 639 ? 46.024 -29.938 -6.068 1.00 33.28 639 VAL A N 1
ATOM 5119 C CA . VAL A 1 639 ? 46.887 -30.715 -6.932 1.00 33.28 639 VAL A CA 1
ATOM 5120 C C . VAL A 1 639 ? 46.775 -32.109 -6.345 1.00 33.28 639 VAL A C 1
ATOM 5122 O O . VAL A 1 639 ? 47.408 -32.477 -5.359 1.00 33.28 639 VAL A O 1
ATOM 5125 N N . LEU A 1 640 ? 45.795 -32.837 -6.867 1.00 27.92 640 LEU A N 1
ATOM 5126 C CA . LEU A 1 640 ? 45.727 -34.265 -6.709 1.00 27.92 640 LEU A CA 1
ATOM 5127 C C . LEU A 1 640 ? 46.897 -34.771 -7.529 1.00 27.92 640 LEU A C 1
ATOM 5129 O O . LEU A 1 640 ? 46.722 -35.113 -8.700 1.00 27.92 640 LEU A O 1
ATOM 5133 N N . ASN A 1 641 ? 48.068 -34.770 -6.884 1.00 26.16 641 ASN A N 1
ATOM 5134 C CA . ASN A 1 641 ? 49.174 -35.624 -7.256 1.00 26.16 641 ASN A CA 1
ATOM 5135 C C . ASN A 1 641 ? 48.568 -36.985 -7.569 1.00 26.16 641 ASN A C 1
ATOM 5137 O O . ASN A 1 641 ? 47.720 -37.509 -6.836 1.00 26.16 641 ASN A O 1
ATOM 5141 N N . SER A 1 642 ? 48.922 -37.478 -8.741 1.00 39.06 642 SER A N 1
ATOM 5142 C CA . SER A 1 642 ? 48.371 -38.671 -9.348 1.00 39.06 642 SER A CA 1
ATOM 5143 C C . SER A 1 642 ? 48.901 -39.926 -8.659 1.00 39.06 642 SER A C 1
ATOM 5145 O O . SER A 1 642 ? 49.597 -40.706 -9.289 1.00 39.06 642 SER A O 1
ATOM 5147 N N . THR A 1 643 ? 48.543 -40.125 -7.391 1.00 36.31 643 THR A N 1
ATOM 5148 C CA . THR A 1 643 ? 48.627 -41.394 -6.657 1.00 36.31 643 THR A CA 1
ATOM 5149 C C . THR A 1 643 ? 47.720 -41.334 -5.421 1.00 36.31 643 THR A C 1
ATOM 5151 O O . THR A 1 643 ? 47.937 -40.560 -4.497 1.00 36.31 643 THR A O 1
ATOM 5154 N N . ASN A 1 644 ? 46.709 -42.206 -5.413 1.00 37.03 644 ASN A N 1
ATOM 5155 C CA . ASN A 1 644 ? 45.873 -42.617 -4.277 1.00 37.03 644 ASN A CA 1
ATOM 5156 C C . ASN A 1 644 ? 44.904 -41.589 -3.626 1.00 37.03 644 ASN A C 1
ATOM 5158 O O . ASN A 1 644 ? 45.239 -40.503 -3.168 1.00 37.03 644 ASN A O 1
ATOM 5162 N N . ASN A 1 645 ? 43.637 -42.016 -3.535 1.00 34.91 645 ASN A N 1
ATOM 5163 C CA . ASN A 1 645 ? 42.539 -41.429 -2.751 1.00 34.91 645 ASN A CA 1
ATOM 5164 C C . ASN A 1 645 ? 41.979 -40.050 -3.166 1.00 34.91 645 ASN A C 1
ATOM 5166 O O . ASN A 1 645 ? 41.702 -39.164 -2.349 1.00 34.91 645 ASN A O 1
ATOM 5170 N N . ARG A 1 646 ? 41.567 -39.947 -4.440 1.00 32.59 646 ARG A N 1
ATOM 5171 C CA . ARG A 1 646 ? 40.372 -39.149 -4.778 1.00 32.59 646 ARG A CA 1
ATOM 5172 C C . ARG A 1 646 ? 39.149 -39.757 -4.075 1.00 32.59 646 ARG A C 1
ATOM 5174 O O . ARG A 1 646 ? 38.649 -40.781 -4.535 1.00 32.59 646 ARG A O 1
ATOM 5181 N N . LYS A 1 647 ? 38.560 -39.072 -3.080 1.00 37.69 647 LYS A N 1
ATOM 5182 C CA . LYS A 1 647 ? 37.104 -39.194 -2.859 1.00 37.69 647 LYS A CA 1
ATOM 5183 C C . LYS A 1 647 ? 36.452 -38.773 -4.176 1.00 37.69 647 LYS A C 1
ATOM 5185 O O . LYS A 1 647 ? 36.469 -37.587 -4.514 1.00 37.69 647 LYS A O 1
ATOM 5190 N N . ARG A 1 648 ? 35.993 -39.748 -4.972 1.00 32.56 648 ARG A N 1
ATOM 5191 C CA . ARG A 1 648 ? 35.366 -39.504 -6.277 1.00 32.56 648 ARG A CA 1
ATOM 5192 C C . ARG A 1 648 ? 34.245 -38.490 -6.052 1.00 32.56 648 ARG A C 1
ATOM 5194 O O . ARG A 1 648 ? 33.289 -38.782 -5.341 1.00 32.56 648 ARG A O 1
ATOM 5201 N N . ARG A 1 649 ? 34.347 -37.309 -6.674 1.00 39.84 649 ARG A N 1
ATOM 5202 C CA . ARG A 1 649 ? 33.172 -36.466 -6.925 1.00 39.84 649 ARG A CA 1
ATOM 5203 C C . ARG A 1 649 ? 32.220 -37.393 -7.673 1.00 39.84 649 ARG A C 1
ATOM 5205 O O . ARG A 1 649 ? 32.592 -37.825 -8.763 1.00 39.84 649 ARG A O 1
ATOM 5212 N N . ILE A 1 650 ? 31.109 -37.793 -7.051 1.00 42.88 650 ILE A N 1
ATOM 5213 C CA . ILE A 1 650 ? 30.217 -38.808 -7.622 1.00 42.88 650 ILE A CA 1
ATOM 5214 C C . ILE A 1 650 ? 29.839 -38.300 -9.014 1.00 42.88 650 ILE A C 1
ATOM 5216 O O . ILE A 1 650 ? 29.192 -37.255 -9.136 1.00 42.88 650 ILE A O 1
ATOM 5220 N N . LYS A 1 651 ? 30.342 -38.972 -10.065 1.00 53.44 651 LYS A N 1
ATOM 5221 C CA . LYS A 1 651 ? 29.932 -38.678 -11.439 1.00 53.44 651 LYS A CA 1
ATOM 5222 C C . LYS A 1 651 ? 28.428 -38.901 -11.409 1.00 53.44 651 LYS A C 1
ATOM 5224 O O . LYS A 1 651 ? 27.985 -40.011 -11.134 1.00 53.44 651 LYS A O 1
ATOM 5229 N N . LYS A 1 652 ? 27.675 -37.820 -11.612 1.00 65.25 652 LYS A N 1
ATOM 5230 C CA . LYS A 1 652 ? 26.226 -37.843 -11.815 1.00 65.25 652 LYS A CA 1
ATOM 5231 C C . LYS A 1 652 ? 25.910 -39.058 -12.699 1.00 65.25 652 LYS A C 1
ATOM 5233 O O . LYS A 1 652 ? 26.468 -39.078 -13.788 1.00 65.25 652 LYS A O 1
ATOM 5238 N N . PRO A 1 653 ? 25.129 -40.067 -12.276 1.00 66.06 653 PRO A N 1
ATOM 5239 C CA . PRO A 1 653 ? 25.088 -41.363 -12.971 1.00 66.06 653 PRO A CA 1
ATOM 5240 C C . PRO A 1 653 ? 24.641 -41.323 -14.452 1.00 66.06 653 PRO A C 1
ATOM 5242 O O . PRO A 1 653 ? 24.920 -42.245 -15.207 1.00 66.06 653 PRO A O 1
ATOM 5245 N N . TRP A 1 654 ? 24.069 -40.207 -14.914 1.00 71.50 654 TRP A N 1
ATOM 5246 C CA . TRP A 1 654 ? 23.766 -39.907 -16.321 1.00 71.50 654 TRP A CA 1
ATOM 5247 C C . TRP A 1 654 ? 24.904 -39.203 -17.098 1.00 71.50 654 TRP A C 1
ATOM 5249 O O . TRP A 1 654 ? 24.713 -38.765 -18.234 1.00 71.50 654 TRP A O 1
ATOM 5259 N N . TRP A 1 655 ? 26.081 -39.033 -16.491 1.00 79.06 655 TRP A N 1
ATOM 5260 C CA . TRP A 1 655 ? 27.240 -38.334 -17.049 1.00 79.06 655 TRP A CA 1
ATOM 5261 C C . TRP A 1 655 ? 28.236 -39.313 -17.673 1.00 79.06 655 TRP A C 1
ATOM 5263 O O . TRP A 1 655 ? 28.891 -40.088 -16.977 1.00 79.06 655 TRP A O 1
ATOM 5273 N N . ASN A 1 656 ? 28.416 -39.210 -18.987 1.00 83.25 656 ASN A N 1
ATOM 5274 C CA . ASN A 1 656 ? 29.274 -40.088 -19.779 1.00 83.25 656 ASN A CA 1
ATOM 5275 C C . ASN A 1 656 ? 30.451 -39.333 -20.425 1.00 83.25 656 ASN A C 1
ATOM 5277 O O . ASN A 1 656 ? 30.625 -38.119 -20.269 1.00 83.25 656 ASN A O 1
ATOM 5281 N N . ASP A 1 657 ? 31.283 -40.056 -21.168 1.00 83.56 657 ASP A N 1
ATOM 5282 C CA . ASP A 1 657 ? 32.494 -39.480 -21.754 1.00 83.56 657 ASP A CA 1
ATOM 5283 C C . ASP A 1 657 ? 32.195 -38.608 -22.987 1.00 83.56 657 ASP A C 1
ATOM 5285 O O . ASP A 1 657 ? 32.905 -37.636 -23.233 1.00 83.56 657 ASP A O 1
ATOM 5289 N N . LYS A 1 658 ? 31.054 -38.815 -23.668 1.00 83.00 658 LYS A N 1
ATOM 5290 C CA . LYS A 1 658 ? 30.549 -37.884 -24.700 1.00 83.00 658 LYS A CA 1
ATOM 5291 C C . LYS A 1 658 ? 30.213 -36.506 -24.109 1.00 83.00 658 LYS A C 1
ATOM 5293 O O . LYS A 1 658 ? 30.584 -35.489 -24.696 1.00 83.00 658 LYS A O 1
ATOM 5298 N N . LEU A 1 659 ? 29.588 -36.455 -22.928 1.00 81.31 659 LEU A N 1
ATOM 5299 C CA . LEU A 1 659 ? 29.385 -35.204 -22.184 1.00 81.31 659 LEU A CA 1
ATOM 5300 C C . LEU A 1 659 ? 30.696 -34.605 -21.683 1.00 81.31 659 LEU A C 1
ATOM 5302 O O . LEU A 1 659 ? 30.862 -33.391 -21.741 1.00 81.31 659 LEU A O 1
ATOM 5306 N N . THR A 1 660 ? 31.640 -35.437 -21.245 1.00 82.00 660 THR A N 1
ATOM 5307 C CA . THR A 1 660 ? 32.966 -34.975 -20.807 1.00 82.00 660 THR A CA 1
ATOM 5308 C C . THR A 1 660 ? 33.731 -34.309 -21.961 1.00 82.00 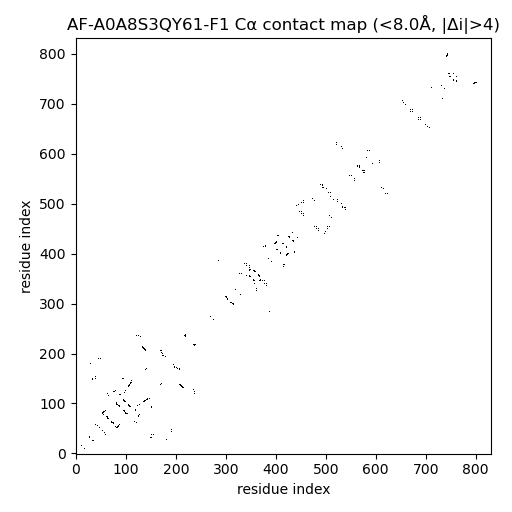660 THR A C 1
ATOM 5310 O O . THR A 1 660 ? 34.244 -33.206 -21.798 1.00 82.00 660 THR A O 1
ATOM 5313 N N . ASN A 1 661 ? 33.713 -34.902 -23.157 1.00 85.50 661 ASN A N 1
ATOM 5314 C CA . ASN A 1 661 ? 34.354 -34.332 -24.345 1.00 85.50 661 ASN A CA 1
ATOM 5315 C C . ASN A 1 661 ? 33.675 -33.030 -24.803 1.00 85.50 661 ASN A C 1
ATOM 5317 O O . ASN A 1 661 ? 34.359 -32.043 -25.068 1.00 85.50 661 ASN A O 1
ATOM 5321 N N . LYS A 1 662 ? 32.334 -32.975 -24.828 1.00 83.12 662 LYS A N 1
ATOM 5322 C CA . LYS A 1 662 ? 31.601 -31.731 -25.135 1.00 83.12 662 LYS A CA 1
ATOM 5323 C C . LYS A 1 662 ? 31.832 -30.640 -24.084 1.00 83.12 662 LYS A C 1
ATOM 5325 O O . LYS A 1 662 ? 31.965 -29.478 -24.453 1.00 83.12 662 LYS A O 1
ATOM 5330 N N . TRP A 1 663 ? 31.954 -30.998 -22.806 1.00 83.56 663 TRP A N 1
ATOM 5331 C CA . TRP A 1 663 ? 32.313 -30.058 -21.741 1.00 83.56 663 TRP A CA 1
ATOM 5332 C C . TRP A 1 663 ? 33.714 -29.465 -21.947 1.00 83.56 663 TRP A C 1
ATOM 5334 O O . TRP A 1 663 ? 33.882 -28.252 -21.864 1.00 83.56 663 TRP A O 1
ATOM 5344 N N . ASN A 1 664 ? 34.703 -30.289 -22.306 1.00 86.81 664 ASN A N 1
ATOM 5345 C CA . ASN A 1 664 ? 36.060 -29.818 -22.603 1.00 86.81 664 ASN A CA 1
ATOM 5346 C C . ASN A 1 664 ? 36.094 -28.849 -23.804 1.00 86.81 664 ASN A C 1
ATOM 5348 O O . ASN A 1 664 ? 36.812 -27.848 -23.768 1.00 86.81 664 ASN A O 1
ATOM 5352 N N . ILE A 1 665 ? 35.280 -29.102 -24.838 1.00 87.31 665 ILE A N 1
ATOM 5353 C CA . ILE A 1 665 ? 35.105 -28.195 -25.989 1.00 87.31 665 ILE A CA 1
ATOM 5354 C C . ILE A 1 665 ? 34.505 -26.849 -25.548 1.00 87.31 665 ILE A C 1
ATOM 5356 O O . ILE A 1 665 ? 34.995 -25.800 -25.967 1.00 87.31 665 ILE A O 1
ATOM 5360 N N . VAL A 1 666 ? 33.495 -26.860 -24.668 1.00 82.69 666 VAL A N 1
ATOM 5361 C CA . VAL A 1 666 ? 32.909 -25.637 -24.086 1.00 82.69 666 VAL A CA 1
ATOM 5362 C C . VAL A 1 666 ? 33.943 -24.858 -23.272 1.00 82.69 666 VAL A C 1
ATOM 5364 O O . VAL A 1 666 ? 34.086 -23.661 -23.490 1.00 82.69 666 VAL A O 1
ATOM 5367 N N . CYS A 1 667 ? 34.706 -25.516 -22.394 1.00 77.94 667 CYS A N 1
ATOM 5368 C CA . CYS A 1 667 ? 35.741 -24.854 -21.590 1.00 77.94 667 CYS A CA 1
ATOM 5369 C C . CYS A 1 667 ? 36.899 -24.288 -22.427 1.00 77.94 667 CYS A C 1
ATOM 5371 O O . CYS A 1 667 ? 37.533 -23.320 -22.012 1.00 77.94 667 CYS A O 1
ATOM 5373 N N . THR A 1 668 ? 37.191 -24.877 -23.590 1.00 86.06 668 THR A N 1
ATOM 5374 C CA . THR A 1 668 ? 38.199 -24.340 -24.518 1.00 86.06 668 THR A CA 1
ATOM 5375 C C . THR A 1 668 ? 37.669 -23.075 -25.194 1.00 86.06 668 THR A C 1
ATOM 5377 O O . THR A 1 668 ? 38.284 -22.026 -25.054 1.00 86.06 668 THR A O 1
ATOM 5380 N N . ALA A 1 669 ? 36.465 -23.120 -25.775 1.00 84.62 669 ALA A N 1
ATOM 5381 C CA . ALA A 1 669 ? 35.842 -21.939 -26.384 1.00 84.62 669 ALA A CA 1
ATOM 5382 C C . ALA A 1 669 ? 35.586 -20.796 -25.378 1.00 84.62 669 ALA A C 1
ATOM 5384 O O . ALA A 1 669 ? 35.714 -19.623 -25.721 1.00 84.62 669 ALA A O 1
ATOM 5385 N N . GLU A 1 670 ? 35.261 -21.127 -24.123 1.00 86.31 670 GLU A N 1
ATOM 5386 C CA . GLU A 1 670 ? 35.163 -20.162 -23.022 1.00 86.31 670 GLU A CA 1
ATOM 5387 C C . GLU A 1 670 ? 36.508 -19.478 -22.753 1.00 86.31 670 GLU A C 1
ATOM 5389 O O . GLU A 1 670 ? 36.563 -18.251 -22.660 1.00 86.31 670 GLU A O 1
ATOM 5394 N N . ARG A 1 671 ? 37.597 -20.258 -22.677 1.00 84.94 671 ARG A N 1
ATOM 5395 C CA . ARG A 1 671 ? 38.955 -19.735 -22.488 1.00 84.94 671 ARG A CA 1
ATOM 5396 C C . ARG A 1 671 ? 39.330 -18.786 -23.622 1.00 84.94 671 ARG A C 1
ATOM 5398 O O . ARG A 1 671 ? 39.707 -17.655 -23.334 1.00 84.94 671 ARG A O 1
ATOM 5405 N N . ASP A 1 672 ? 39.149 -19.212 -24.869 1.00 84.00 672 ASP A N 1
ATOM 5406 C CA . ASP A 1 672 ? 39.541 -18.452 -26.061 1.00 84.00 672 ASP A CA 1
ATOM 5407 C C . ASP A 1 672 ? 38.776 -17.116 -26.157 1.00 84.00 672 ASP A C 1
ATOM 5409 O O . ASP A 1 672 ? 39.371 -16.060 -26.396 1.00 84.00 672 ASP A O 1
ATOM 5413 N N . TYR A 1 673 ? 37.466 -17.129 -25.872 1.00 87.25 673 TYR A N 1
ATOM 5414 C CA . TYR A 1 673 ? 36.639 -15.922 -25.753 1.00 87.25 673 TYR A CA 1
ATOM 5415 C C . TYR A 1 673 ? 37.124 -14.977 -24.637 1.00 87.25 673 TYR A C 1
ATOM 5417 O O . TYR A 1 673 ? 37.217 -13.762 -24.848 1.00 87.25 673 TYR A O 1
ATOM 5425 N N . VAL A 1 674 ? 37.433 -15.512 -23.451 1.00 81.19 674 VAL A N 1
ATOM 5426 C CA . VAL A 1 674 ? 37.862 -14.713 -22.292 1.00 81.19 674 VAL A CA 1
ATOM 5427 C C . VAL A 1 674 ? 39.231 -14.074 -22.535 1.00 81.19 674 VAL A C 1
ATOM 5429 O O . VAL A 1 674 ? 39.392 -12.882 -22.257 1.00 81.19 674 VAL A O 1
ATOM 5432 N N . THR A 1 675 ? 40.190 -14.814 -23.103 1.00 83.56 675 THR A N 1
ATOM 5433 C CA . THR A 1 675 ? 41.556 -14.327 -23.367 1.00 83.56 675 THR A CA 1
ATOM 5434 C C . THR A 1 675 ? 41.657 -13.371 -24.556 1.00 83.56 675 THR A C 1
ATOM 5436 O O . THR A 1 675 ? 42.619 -12.607 -24.641 1.00 83.56 675 THR A O 1
ATOM 5439 N N . CYS A 1 676 ? 40.684 -13.370 -25.474 1.00 83.31 676 CYS A N 1
ATOM 5440 C CA . CYS A 1 676 ? 40.707 -12.498 -26.648 1.00 83.31 676 CYS A CA 1
ATOM 5441 C C . CYS A 1 676 ? 40.609 -11.003 -26.274 1.00 83.31 676 CYS A C 1
ATOM 5443 O O . CYS A 1 676 ? 39.716 -10.590 -25.523 1.00 83.31 676 CYS A O 1
ATOM 5445 N N . LYS A 1 677 ? 41.509 -10.181 -26.836 1.00 77.25 677 LYS A N 1
ATOM 5446 C CA . LYS A 1 677 ? 41.564 -8.717 -26.635 1.00 77.25 677 LYS A CA 1
ATOM 5447 C C . LYS A 1 677 ? 41.057 -7.886 -27.828 1.00 77.25 677 LYS A C 1
ATOM 5449 O O . LYS A 1 677 ? 40.739 -6.719 -27.636 1.00 77.25 677 LYS A O 1
ATOM 5454 N N . GLN A 1 678 ? 40.946 -8.452 -29.035 1.00 78.19 678 GLN A N 1
ATOM 5455 C CA . GLN A 1 678 ? 40.437 -7.741 -30.222 1.00 78.19 678 GLN A CA 1
ATOM 5456 C C . GLN A 1 678 ? 38.905 -7.808 -30.313 1.00 78.19 678 GLN A C 1
ATOM 5458 O O . GLN A 1 678 ? 38.325 -8.888 -30.246 1.00 78.19 678 GLN A O 1
ATOM 5463 N N . GLY A 1 679 ? 38.242 -6.661 -30.499 1.00 73.75 679 GLY A N 1
ATOM 5464 C CA . GLY A 1 679 ? 36.780 -6.541 -30.381 1.00 73.75 679 GLY A CA 1
ATOM 5465 C C . GLY A 1 679 ? 35.962 -7.385 -31.368 1.00 73.75 679 GLY A C 1
ATOM 5466 O O . GLY A 1 679 ? 35.043 -8.090 -30.948 1.00 73.75 679 GLY A O 1
ATOM 5467 N N . SER A 1 680 ? 36.303 -7.357 -32.660 1.00 77.00 680 SER A N 1
ATOM 5468 C CA . SER A 1 680 ? 35.594 -8.108 -33.712 1.00 77.00 680 SER A CA 1
ATOM 5469 C C . SER A 1 680 ? 35.719 -9.624 -33.520 1.00 77.00 680 SER A C 1
ATOM 5471 O O . SER A 1 680 ? 34.715 -10.337 -33.471 1.00 77.00 680 SER A O 1
ATOM 5473 N N . LEU A 1 681 ? 36.946 -10.108 -33.311 1.00 78.94 681 LEU A N 1
ATOM 5474 C CA . LEU A 1 681 ? 37.235 -11.516 -33.039 1.00 78.94 681 LEU A CA 1
ATOM 5475 C C . LEU A 1 681 ? 36.579 -11.990 -31.730 1.00 78.94 681 LEU A C 1
ATOM 5477 O O . LEU A 1 681 ? 36.009 -13.079 -31.679 1.00 78.94 681 LEU A O 1
ATOM 5481 N N . LYS A 1 682 ? 36.559 -11.152 -30.684 1.00 83.44 682 LYS A N 1
ATOM 5482 C CA . LYS A 1 682 ? 35.902 -11.472 -29.407 1.00 83.44 682 LYS A CA 1
ATOM 5483 C C . LYS A 1 682 ? 34.388 -11.650 -29.545 1.00 83.44 682 LYS A C 1
ATOM 5485 O O . LYS A 1 682 ? 33.825 -12.516 -28.877 1.00 83.44 682 LYS A O 1
ATOM 5490 N N . GLN A 1 683 ? 33.719 -10.888 -30.415 1.00 80.44 683 GLN A N 1
ATOM 5491 C CA . GLN A 1 683 ? 32.296 -11.103 -30.708 1.00 80.44 683 GLN A CA 1
ATOM 5492 C C . GLN A 1 683 ? 32.046 -12.440 -31.425 1.00 80.44 683 GLN A C 1
ATOM 5494 O O . GLN A 1 683 ? 31.093 -13.142 -31.078 1.00 80.44 683 GLN A O 1
ATOM 5499 N N . GLN A 1 684 ? 32.913 -12.825 -32.367 1.00 87.44 684 GLN A N 1
ATOM 5500 C CA . GLN A 1 684 ? 32.831 -14.122 -33.050 1.00 87.44 684 GLN A CA 1
ATOM 5501 C C . GLN A 1 684 ? 33.059 -15.288 -32.072 1.00 87.44 684 GLN A C 1
ATOM 5503 O O . GLN A 1 684 ? 32.221 -16.187 -31.989 1.00 87.44 684 GLN A O 1
ATOM 5508 N N . LEU A 1 685 ? 34.112 -15.224 -31.249 1.00 86.31 685 LEU A N 1
ATOM 5509 C CA . LEU A 1 685 ? 34.410 -16.226 -30.217 1.00 86.31 685 LEU A CA 1
ATOM 5510 C C . LEU A 1 685 ? 33.304 -16.322 -29.152 1.00 86.31 685 LEU A C 1
ATOM 5512 O O . LEU A 1 685 ? 32.971 -17.415 -28.702 1.00 86.31 685 LEU A O 1
ATOM 5516 N N . ARG A 1 686 ? 32.657 -15.202 -28.792 1.00 87.12 686 ARG A N 1
ATOM 5517 C CA . ARG A 1 686 ? 31.480 -15.214 -27.905 1.00 87.12 686 ARG A CA 1
ATOM 5518 C C . ARG A 1 686 ? 30.315 -15.997 -28.510 1.00 87.12 686 ARG A C 1
ATOM 5520 O O . ARG A 1 686 ? 29.634 -16.719 -27.784 1.00 87.12 686 ARG A O 1
ATOM 5527 N N . LYS A 1 687 ? 30.060 -15.838 -29.814 1.00 88.94 687 LYS A N 1
ATOM 5528 C CA . LYS A 1 687 ? 28.992 -16.561 -30.522 1.00 88.94 687 LYS A CA 1
ATOM 5529 C C . LYS A 1 687 ? 29.291 -18.063 -30.558 1.00 88.94 687 LYS A C 1
ATOM 5531 O O . LYS A 1 687 ? 28.441 -18.854 -30.160 1.00 88.94 687 LYS A O 1
ATOM 5536 N N . ASP A 1 688 ? 30.517 -18.428 -30.924 1.00 88.75 688 ASP A N 1
ATOM 5537 C CA . ASP A 1 688 ? 31.002 -19.813 -30.936 1.00 88.75 688 ASP A CA 1
ATOM 5538 C C . ASP A 1 688 ? 30.911 -20.491 -29.552 1.00 88.75 688 ASP A C 1
ATOM 5540 O O . ASP A 1 688 ? 30.349 -21.582 -29.437 1.00 88.75 688 ASP A O 1
ATOM 5544 N N . PHE A 1 689 ? 31.345 -19.821 -28.476 1.00 91.50 689 PHE A N 1
ATOM 5545 C CA . PHE A 1 689 ? 31.158 -20.305 -27.101 1.00 91.50 689 PHE A CA 1
ATOM 5546 C C . PHE A 1 689 ? 29.679 -20.544 -26.761 1.00 91.50 689 PHE A C 1
ATOM 5548 O O . PHE A 1 689 ? 29.329 -21.602 -26.235 1.00 91.50 689 PHE A O 1
ATOM 5555 N N . VAL A 1 690 ? 28.797 -19.588 -27.075 1.00 83.75 690 VAL A N 1
ATOM 5556 C CA . VAL A 1 690 ? 27.355 -19.699 -26.798 1.00 83.75 690 VAL A CA 1
ATOM 5557 C C . VAL A 1 690 ? 26.728 -20.872 -27.555 1.00 83.75 690 VAL A C 1
ATOM 5559 O O . VAL A 1 690 ? 25.911 -21.598 -26.985 1.00 83.75 690 VAL A O 1
ATOM 5562 N N . ASP A 1 691 ? 27.110 -21.101 -28.809 1.00 87.00 691 ASP A N 1
ATOM 5563 C CA . ASP A 1 691 ? 26.540 -22.178 -29.619 1.00 87.00 691 ASP A CA 1
ATOM 5564 C C . ASP A 1 691 ? 27.093 -23.560 -29.213 1.00 87.00 691 ASP A C 1
ATOM 5566 O O . ASP A 1 691 ? 26.307 -24.495 -29.020 1.00 87.00 691 ASP A O 1
ATOM 5570 N N . LYS A 1 692 ? 28.397 -23.673 -28.910 1.00 84.31 692 LYS A N 1
ATOM 5571 C CA . LYS A 1 692 ? 28.989 -24.866 -28.266 1.00 84.31 692 LYS A CA 1
ATOM 5572 C C . LYS A 1 692 ? 28.335 -25.170 -26.916 1.00 84.31 692 LYS A C 1
ATOM 5574 O O . LYS A 1 692 ? 28.099 -26.336 -26.588 1.00 84.31 692 LYS A O 1
ATOM 5579 N N . ARG A 1 693 ? 27.991 -24.136 -26.139 1.00 81.75 693 ARG A N 1
ATOM 5580 C CA . ARG A 1 693 ? 27.318 -24.292 -24.846 1.00 81.75 693 ARG A CA 1
ATOM 5581 C C . ARG A 1 693 ? 25.893 -24.828 -24.989 1.00 81.75 693 ARG A C 1
ATOM 5583 O O . ARG A 1 693 ? 25.543 -25.783 -24.297 1.00 81.75 693 ARG A O 1
ATOM 5590 N N . LYS A 1 694 ? 25.100 -24.275 -25.915 1.00 74.62 694 LYS A N 1
ATOM 5591 C CA . LYS A 1 694 ? 23.744 -24.771 -26.225 1.00 74.62 694 LYS A CA 1
ATOM 5592 C C . LYS A 1 694 ? 23.757 -26.245 -26.630 1.00 74.62 694 LYS A C 1
ATOM 5594 O O . LYS A 1 694 ? 22.874 -26.992 -26.215 1.00 74.62 694 LYS A O 1
ATOM 5599 N N . ASP A 1 695 ? 24.736 -26.667 -27.429 1.00 80.19 695 ASP A N 1
ATOM 5600 C CA . ASP A 1 695 ? 24.874 -28.063 -27.853 1.00 80.19 695 ASP A CA 1
ATOM 5601 C C . ASP A 1 695 ? 25.205 -29.002 -26.677 1.00 80.19 695 ASP A C 1
ATOM 5603 O O . ASP A 1 695 ? 24.550 -30.032 -26.493 1.00 80.19 695 ASP A O 1
ATOM 5607 N N . PHE A 1 696 ? 26.133 -28.604 -25.798 1.00 86.06 696 PHE A N 1
ATOM 5608 C CA . PHE A 1 696 ? 26.402 -29.330 -24.552 1.00 86.06 696 PHE A CA 1
ATOM 5609 C C . PHE A 1 696 ? 25.156 -29.440 -23.652 1.00 86.06 696 PHE A C 1
ATOM 5611 O O . PHE A 1 696 ? 24.864 -30.521 -23.131 1.00 86.06 696 PHE A O 1
ATOM 5618 N N . ASP A 1 697 ? 24.399 -28.353 -23.474 1.00 64.81 697 ASP A N 1
ATOM 5619 C CA . ASP A 1 697 ? 23.213 -28.354 -22.612 1.00 64.81 697 ASP A CA 1
ATOM 5620 C C . ASP A 1 697 ? 22.080 -29.222 -23.213 1.00 64.81 697 ASP A C 1
ATOM 5622 O O . ASP A 1 697 ? 21.454 -29.996 -22.480 1.00 64.81 697 ASP A O 1
ATOM 5626 N N . LYS A 1 698 ? 21.876 -29.209 -24.544 1.00 72.62 698 LYS A N 1
ATOM 5627 C CA . LYS A 1 698 ? 20.972 -30.144 -25.256 1.00 72.62 698 LYS A CA 1
ATOM 5628 C C . LYS A 1 698 ? 21.367 -31.605 -25.023 1.00 72.62 698 LYS A C 1
ATOM 5630 O O . LYS A 1 698 ? 20.527 -32.429 -24.653 1.00 72.62 698 LYS A O 1
ATOM 5635 N N . LEU A 1 699 ? 22.647 -31.934 -25.204 1.00 75.06 699 LEU A N 1
ATOM 5636 C CA . LEU A 1 699 ? 23.147 -33.298 -25.030 1.00 75.06 699 LEU A CA 1
ATOM 5637 C C . LEU A 1 699 ? 23.047 -33.760 -23.564 1.00 75.06 699 LEU A C 1
ATOM 5639 O O . LEU A 1 699 ? 22.708 -34.913 -23.294 1.00 75.06 699 LEU A O 1
ATOM 5643 N N . THR A 1 700 ? 23.258 -32.845 -22.613 1.00 69.75 700 THR A N 1
ATOM 5644 C CA . THR A 1 700 ? 23.085 -33.094 -21.172 1.00 69.75 700 THR A CA 1
ATOM 5645 C C . THR A 1 700 ? 21.637 -33.437 -20.838 1.00 69.75 700 THR A C 1
ATOM 5647 O O . THR A 1 700 ? 21.387 -34.374 -20.078 1.00 69.75 700 THR A O 1
ATOM 5650 N N . GLN A 1 701 ? 20.670 -32.723 -21.423 1.00 59.91 701 GLN A N 1
ATOM 5651 C CA . GLN A 1 701 ? 19.249 -33.034 -21.255 1.00 59.91 701 GLN A CA 1
ATOM 5652 C C . GLN A 1 701 ? 18.891 -34.402 -21.850 1.00 59.91 701 GLN A C 1
ATOM 5654 O O . GLN A 1 701 ? 18.184 -35.163 -21.191 1.00 59.91 701 GLN A O 1
ATOM 5659 N N . LYS A 1 702 ? 19.416 -34.750 -23.037 1.00 73.38 702 LYS A N 1
ATOM 5660 C CA . LYS A 1 702 ? 19.196 -36.066 -23.665 1.00 73.38 702 LYS A CA 1
ATOM 5661 C C . LYS A 1 702 ? 19.656 -37.212 -22.761 1.00 73.38 702 LYS A C 1
ATOM 5663 O O . LYS A 1 702 ? 18.851 -38.082 -22.441 1.00 73.38 702 LYS A O 1
ATOM 5668 N N . TYR A 1 703 ? 20.908 -37.192 -22.299 1.00 68.50 703 TYR A N 1
ATOM 5669 C CA . TYR A 1 703 ? 21.417 -38.262 -21.433 1.00 68.50 703 TYR A CA 1
ATOM 5670 C C . TYR A 1 703 ? 20.760 -38.280 -20.055 1.00 68.50 703 TYR A C 1
ATOM 5672 O O . TYR A 1 703 ? 20.537 -39.360 -19.513 1.00 68.50 703 TYR A O 1
ATOM 5680 N N . LYS A 1 704 ? 20.368 -37.115 -19.516 1.00 71.06 704 LYS A N 1
ATOM 5681 C CA . LYS A 1 704 ? 19.545 -37.071 -18.305 1.00 71.06 704 LYS A CA 1
ATOM 5682 C C . LYS A 1 704 ? 18.231 -37.831 -18.528 1.00 71.06 704 LYS A C 1
ATOM 5684 O O . LYS A 1 704 ? 17.947 -38.731 -17.752 1.00 71.06 704 LYS A O 1
ATOM 5689 N N . ARG A 1 705 ? 17.466 -37.530 -19.588 1.00 57.25 705 ARG A N 1
ATOM 5690 C CA . ARG A 1 705 ? 16.201 -38.233 -19.895 1.00 57.25 705 ARG A CA 1
ATOM 5691 C C . ARG A 1 705 ? 16.400 -39.745 -20.045 1.00 57.25 705 ARG A C 1
ATOM 5693 O O . ARG A 1 705 ? 15.678 -40.499 -19.412 1.00 57.25 705 ARG A O 1
ATOM 5700 N N . GLN A 1 706 ? 17.407 -40.173 -20.812 1.00 68.44 706 GLN A N 1
ATOM 5701 C CA . GLN A 1 706 ? 17.699 -41.599 -21.026 1.00 68.44 706 GLN A CA 1
ATOM 5702 C C . GLN A 1 706 ? 18.042 -42.349 -19.731 1.00 68.44 706 GLN A C 1
ATOM 5704 O O . GLN A 1 706 ? 17.670 -43.506 -19.586 1.00 68.44 706 GLN A O 1
ATOM 5709 N N . TYR A 1 707 ? 18.731 -41.703 -18.787 1.00 69.62 707 TYR A N 1
ATOM 5710 C CA . TYR A 1 707 ? 18.996 -42.289 -17.474 1.00 69.62 707 TYR A CA 1
ATOM 5711 C C . TYR A 1 707 ? 17.718 -42.461 -16.646 1.00 69.62 707 TYR A C 1
ATOM 5713 O O . TYR A 1 707 ? 17.472 -43.548 -16.142 1.00 69.62 707 TYR A O 1
ATOM 5721 N N . TRP A 1 708 ? 16.882 -41.420 -16.548 1.00 57.09 708 TRP A N 1
ATOM 5722 C CA . TRP A 1 708 ? 15.629 -41.501 -15.783 1.00 57.09 708 TRP A CA 1
ATOM 5723 C C . TRP A 1 708 ? 14.647 -42.515 -16.373 1.00 57.09 708 TRP A C 1
ATOM 5725 O O . TRP A 1 708 ? 13.995 -43.216 -15.612 1.00 57.09 708 TRP A O 1
ATOM 5735 N N . TYR A 1 709 ? 14.607 -42.648 -17.702 1.00 59.03 709 TYR A N 1
ATOM 5736 C CA . TYR A 1 709 ? 13.823 -43.681 -18.380 1.00 59.03 709 TYR A CA 1
ATOM 5737 C C . TYR A 1 709 ? 14.282 -45.099 -17.998 1.00 59.03 709 TYR A C 1
ATOM 5739 O O . TYR A 1 709 ? 13.458 -45.928 -17.641 1.00 59.03 709 TYR A O 1
ATOM 5747 N N . ARG A 1 710 ? 15.598 -45.355 -17.948 1.00 61.06 710 ARG A N 1
ATOM 5748 C CA . ARG A 1 710 ? 16.129 -46.648 -17.478 1.00 61.06 710 ARG A CA 1
ATOM 5749 C C . ARG A 1 710 ? 15.841 -46.913 -16.005 1.00 61.06 710 ARG A C 1
ATOM 5751 O O . ARG A 1 710 ? 15.471 -48.023 -15.663 1.00 61.06 710 ARG A O 1
ATOM 5758 N N . CYS A 1 711 ? 15.970 -45.910 -15.132 1.00 56.06 711 CYS A N 1
ATOM 5759 C CA . CYS A 1 711 ? 15.589 -46.071 -13.725 1.00 56.06 711 CYS A CA 1
ATOM 5760 C C . CYS A 1 711 ? 14.091 -46.371 -13.562 1.00 56.06 711 CYS A C 1
ATOM 5762 O O . CYS A 1 711 ? 13.719 -47.080 -12.636 1.00 56.06 711 CYS A O 1
ATOM 5764 N N . GLN A 1 712 ? 13.244 -45.849 -14.454 1.00 53.88 712 GLN A N 1
ATOM 5765 C CA . GLN A 1 712 ? 11.822 -46.175 -14.500 1.00 53.88 712 GLN A CA 1
ATOM 5766 C C . GLN A 1 712 ? 11.593 -47.616 -14.984 1.00 53.88 712 GLN A C 1
ATOM 5768 O O . GLN A 1 712 ? 10.872 -48.346 -14.317 1.00 53.88 712 GLN A O 1
ATOM 5773 N N . GLU A 1 713 ? 12.239 -48.061 -16.068 1.00 53.16 713 GLU A N 1
ATOM 5774 C CA . GLU A 1 713 ? 12.178 -49.464 -16.518 1.00 53.16 713 GLU A CA 1
ATOM 5775 C C . GLU A 1 713 ? 12.707 -50.443 -15.451 1.00 53.16 713 GLU A C 1
ATOM 5777 O O . GLU A 1 713 ? 12.105 -51.490 -15.231 1.00 53.16 713 GLU A O 1
ATOM 5782 N N . GLU A 1 714 ? 13.789 -50.106 -14.741 1.00 56.19 714 GLU A N 1
ATOM 5783 C CA . GLU A 1 714 ? 14.315 -50.916 -13.631 1.00 56.19 714 GLU A CA 1
ATOM 5784 C C . GLU A 1 714 ? 13.350 -50.993 -12.437 1.00 56.19 714 GLU A C 1
ATOM 5786 O O . GLU A 1 714 ? 13.298 -52.032 -11.787 1.00 56.19 714 GLU A O 1
ATOM 5791 N N . LEU A 1 715 ? 12.590 -49.930 -12.141 1.00 55.16 715 LEU A N 1
ATOM 5792 C CA . LEU A 1 715 ? 11.565 -49.942 -11.086 1.00 55.16 715 LEU A CA 1
ATOM 5793 C C . LEU A 1 715 ? 10.303 -50.707 -11.504 1.00 55.16 715 LEU A C 1
ATOM 5795 O O . LEU A 1 715 ? 9.736 -51.418 -10.686 1.00 55.16 715 LEU A O 1
ATOM 5799 N N . VAL A 1 716 ? 9.870 -50.579 -12.762 1.00 50.50 716 VAL A N 1
ATOM 5800 C CA . VAL A 1 716 ? 8.688 -51.284 -13.298 1.00 50.50 716 VAL A CA 1
ATOM 5801 C C . VAL A 1 716 ? 8.903 -52.801 -13.326 1.00 50.50 716 VAL A C 1
ATOM 5803 O O . VAL A 1 716 ? 7.961 -53.552 -13.113 1.00 50.50 716 VAL A O 1
ATOM 5806 N N . ASN A 1 717 ? 10.141 -53.255 -13.539 1.00 50.88 717 ASN A N 1
ATOM 5807 C CA . ASN A 1 717 ? 10.500 -54.676 -13.520 1.00 50.88 717 ASN A CA 1
ATOM 5808 C C . ASN A 1 717 ? 10.997 -55.168 -12.139 1.00 50.88 717 ASN A C 1
ATOM 5810 O O . ASN A 1 717 ? 11.587 -56.244 -12.052 1.00 50.88 717 ASN A O 1
ATOM 5814 N N . PHE A 1 718 ? 10.811 -54.394 -11.061 1.00 54.28 718 PHE A N 1
ATOM 5815 C CA . PHE A 1 718 ? 11.255 -54.767 -9.713 1.00 54.28 718 PHE A CA 1
ATOM 5816 C C . PHE A 1 718 ? 10.159 -55.550 -8.972 1.00 54.28 718 PHE A C 1
ATOM 5818 O O . PHE A 1 718 ? 9.250 -54.960 -8.396 1.00 54.28 718 PHE A O 1
ATOM 5825 N N . SER A 1 719 ? 10.248 -56.882 -8.985 1.00 49.78 719 SER A N 1
ATOM 5826 C CA . SER A 1 719 ? 9.207 -57.796 -8.479 1.00 49.78 719 SER A CA 1
ATOM 5827 C C . SER A 1 719 ? 9.498 -58.409 -7.099 1.00 49.78 719 SER A C 1
ATOM 5829 O O . SER A 1 719 ? 9.005 -59.496 -6.802 1.00 49.78 719 SER A O 1
ATOM 5831 N N . ASP A 1 720 ? 10.363 -57.792 -6.291 1.00 52.09 720 ASP A N 1
ATOM 5832 C CA . ASP A 1 720 ? 10.836 -58.373 -5.027 1.00 52.09 720 ASP A CA 1
ATOM 5833 C C . ASP A 1 720 ? 10.003 -57.886 -3.830 1.00 52.09 720 ASP A C 1
ATOM 5835 O O . ASP A 1 720 ? 9.870 -56.681 -3.609 1.00 52.09 720 ASP A O 1
ATOM 5839 N N . ASN A 1 721 ? 9.491 -58.819 -3.019 1.00 52.34 721 ASN A N 1
ATOM 5840 C CA . ASN A 1 721 ? 8.545 -58.535 -1.926 1.00 52.34 721 ASN A CA 1
ATOM 5841 C C . ASN A 1 721 ? 9.163 -57.850 -0.681 1.00 52.34 721 ASN A C 1
ATOM 5843 O O . ASN A 1 721 ? 8.475 -57.640 0.316 1.00 52.34 721 ASN A O 1
ATOM 5847 N N . ASP A 1 722 ? 10.451 -57.492 -0.710 1.00 51.00 722 ASP A N 1
ATOM 5848 C CA . ASP A 1 722 ? 11.135 -56.797 0.388 1.00 51.00 722 ASP A CA 1
ATOM 5849 C C . ASP A 1 722 ? 11.003 -55.271 0.256 1.00 51.00 722 ASP A C 1
ATOM 5851 O O . ASP A 1 722 ? 11.768 -54.594 -0.448 1.00 51.00 722 ASP A O 1
ATOM 5855 N N . THR A 1 723 ? 10.073 -54.705 1.028 1.00 48.19 723 THR A N 1
ATOM 5856 C CA . THR A 1 723 ? 9.824 -53.263 1.116 1.00 48.19 723 THR A CA 1
ATOM 5857 C C . THR A 1 723 ? 11.093 -52.454 1.425 1.00 48.19 723 THR A C 1
ATOM 5859 O O . THR A 1 723 ? 11.218 -51.307 0.991 1.00 48.19 723 THR A O 1
ATOM 5862 N N . ASN A 1 724 ? 12.063 -53.003 2.167 1.00 48.81 724 ASN A N 1
ATOM 5863 C CA . ASN A 1 724 ? 13.298 -52.293 2.511 1.00 48.81 724 ASN A CA 1
ATOM 5864 C C . ASN A 1 724 ? 14.297 -52.256 1.347 1.00 48.81 724 ASN A C 1
ATOM 5866 O O . ASN A 1 724 ? 15.047 -51.281 1.222 1.00 48.81 724 ASN A O 1
ATOM 5870 N N . GLN A 1 725 ? 14.305 -53.264 0.470 1.00 52.22 725 GLN A N 1
ATOM 5871 C CA . GLN A 1 725 ? 15.069 -53.201 -0.777 1.00 52.22 725 GLN A CA 1
ATOM 5872 C C . GLN A 1 725 ? 14.473 -52.187 -1.753 1.00 52.22 725 GLN A C 1
ATOM 5874 O O . GLN A 1 725 ? 15.229 -51.371 -2.287 1.00 52.22 725 GLN A O 1
ATOM 5879 N N . PHE A 1 726 ? 13.146 -52.154 -1.908 1.00 52.47 726 PHE A N 1
ATOM 5880 C CA . PHE A 1 726 ? 12.462 -51.149 -2.728 1.00 52.47 726 PHE A CA 1
ATOM 5881 C C . PHE A 1 726 ? 12.831 -49.717 -2.299 1.00 52.47 726 PHE A C 1
ATOM 5883 O O . PHE A 1 726 ? 13.334 -48.928 -3.104 1.00 52.47 726 PHE A O 1
ATOM 5890 N N . TRP A 1 727 ? 12.707 -49.389 -1.007 1.00 49.81 727 TRP A N 1
ATOM 5891 C CA . TRP A 1 727 ? 13.061 -48.053 -0.507 1.00 49.81 727 TRP A CA 1
ATOM 5892 C C . TRP A 1 727 ? 14.565 -47.748 -0.577 1.00 49.81 727 TRP A C 1
ATOM 5894 O O . TRP A 1 727 ? 14.941 -46.611 -0.874 1.00 49.81 727 TRP A O 1
ATOM 5904 N N . ARG A 1 728 ? 15.453 -48.744 -0.419 1.00 52.72 728 ARG A N 1
ATOM 5905 C CA . ARG A 1 728 ? 16.888 -48.574 -0.730 1.00 52.72 728 ARG A CA 1
ATOM 5906 C C . ARG A 1 728 ? 17.122 -48.264 -2.211 1.00 52.72 728 ARG A C 1
ATOM 5908 O O . ARG A 1 728 ? 18.006 -47.463 -2.515 1.00 52.72 728 ARG A O 1
ATOM 5915 N N . ARG A 1 729 ? 16.350 -48.857 -3.129 1.00 55.72 729 ARG A N 1
ATOM 5916 C CA . ARG A 1 729 ? 16.439 -48.606 -4.577 1.00 55.72 729 ARG A CA 1
ATOM 5917 C C . ARG A 1 729 ? 15.953 -47.196 -4.932 1.00 55.72 729 ARG A C 1
ATOM 5919 O O . ARG A 1 729 ? 16.657 -46.476 -5.636 1.00 55.72 729 ARG A O 1
ATOM 5926 N N . ILE A 1 730 ? 14.840 -46.749 -4.347 1.00 50.91 730 ILE A N 1
ATOM 5927 C CA . ILE A 1 730 ? 14.353 -45.360 -4.436 1.00 50.91 730 ILE A CA 1
ATOM 5928 C C . ILE A 1 730 ? 15.383 -44.361 -3.863 1.00 50.91 730 ILE A C 1
ATOM 5930 O O . ILE A 1 730 ? 15.674 -43.340 -4.489 1.00 50.91 730 ILE A O 1
ATOM 5934 N N . GLY A 1 731 ? 16.031 -44.680 -2.736 1.00 49.72 731 GLY A N 1
ATOM 5935 C CA . GLY A 1 731 ? 17.135 -43.877 -2.189 1.00 49.72 731 GLY A CA 1
ATOM 5936 C C . GLY A 1 731 ? 18.358 -43.807 -3.119 1.00 49.72 731 GLY A C 1
ATOM 5937 O O . GLY A 1 731 ? 18.937 -42.738 -3.321 1.00 49.72 731 GLY A O 1
ATOM 5938 N N . GLN A 1 732 ? 18.721 -44.916 -3.777 1.00 51.28 732 GLN A N 1
ATOM 5939 C CA . GLN A 1 732 ? 19.795 -44.958 -4.787 1.00 51.28 732 GLN A CA 1
ATOM 5940 C C . GLN A 1 732 ? 19.498 -44.086 -6.022 1.00 51.28 732 GLN A C 1
ATOM 5942 O O . GLN A 1 732 ? 20.429 -43.599 -6.668 1.00 51.28 732 GLN A O 1
ATOM 5947 N N . ILE A 1 733 ? 18.221 -43.833 -6.323 1.00 50.50 733 ILE A N 1
ATOM 5948 C CA . ILE A 1 733 ? 17.775 -42.958 -7.418 1.00 50.50 733 ILE A CA 1
ATOM 5949 C C . ILE A 1 733 ? 17.971 -41.459 -7.085 1.00 50.50 733 ILE A C 1
ATOM 5951 O O . ILE A 1 733 ? 18.018 -40.619 -7.989 1.00 50.50 733 ILE A O 1
ATOM 5955 N N . GLY A 1 734 ? 18.235 -41.116 -5.818 1.00 41.25 734 GLY A N 1
ATOM 5956 C CA . GLY A 1 734 ? 18.777 -39.812 -5.418 1.00 41.25 734 GLY A CA 1
ATOM 5957 C C . GLY A 1 734 ? 17.840 -38.922 -4.603 1.00 41.25 734 GLY A C 1
ATOM 5958 O O . GLY A 1 734 ? 18.149 -37.739 -4.431 1.00 41.25 734 GLY A O 1
ATOM 5959 N N . ILE A 1 735 ? 16.739 -39.471 -4.082 1.00 40.25 735 ILE A N 1
ATOM 5960 C CA . ILE A 1 735 ? 16.066 -38.893 -2.912 1.00 40.25 735 ILE A CA 1
ATOM 5961 C C . ILE A 1 735 ? 17.015 -39.106 -1.728 1.00 40.25 735 ILE A C 1
ATOM 5963 O O . ILE A 1 735 ? 17.518 -40.207 -1.515 1.00 40.25 735 ILE A O 1
ATOM 5967 N N . GLY A 1 736 ? 17.369 -38.025 -1.032 1.00 35.09 736 GLY A N 1
ATOM 5968 C CA . GLY A 1 736 ? 18.424 -38.069 -0.024 1.00 35.09 736 GLY A CA 1
ATOM 5969 C C . GLY A 1 736 ? 18.060 -38.985 1.142 1.00 35.09 736 GLY A C 1
ATOM 5970 O O . GLY A 1 736 ? 16.971 -38.862 1.692 1.00 35.09 736 GLY A O 1
ATOM 5971 N N . ASN A 1 737 ? 18.995 -39.847 1.551 1.00 36.34 737 ASN A N 1
ATOM 5972 C CA . ASN A 1 737 ? 18.915 -40.540 2.834 1.00 36.34 737 ASN A CA 1
ATOM 5973 C C . ASN A 1 737 ? 18.745 -39.507 3.961 1.00 36.34 737 ASN A C 1
ATOM 5975 O O . ASN A 1 737 ? 19.728 -38.850 4.292 1.00 36.34 737 ASN A O 1
ATOM 5979 N N . GLU A 1 738 ? 17.550 -39.394 4.547 1.00 35.09 738 GLU A N 1
ATOM 5980 C CA . GLU A 1 738 ? 17.338 -39.191 5.988 1.00 35.09 738 GLU A CA 1
ATOM 5981 C C . GLU A 1 738 ? 15.840 -39.254 6.380 1.00 35.09 738 GLU A C 1
ATOM 5983 O O . GLU A 1 738 ? 15.081 -38.347 6.055 1.00 35.09 738 GLU A O 1
ATOM 5988 N N . ARG A 1 739 ? 15.512 -40.261 7.216 1.00 35.69 739 ARG A N 1
ATOM 5989 C CA . ARG A 1 739 ? 14.411 -40.330 8.216 1.00 35.69 739 ARG A CA 1
ATOM 5990 C C . ARG A 1 739 ? 12.992 -40.750 7.772 1.00 35.69 739 ARG A C 1
ATOM 5992 O O . ARG A 1 739 ? 12.594 -40.618 6.623 1.00 35.69 739 ARG A O 1
ATOM 5999 N N . GLN A 1 740 ? 12.282 -41.324 8.747 1.00 38.41 740 GLN A N 1
ATOM 6000 C CA . GLN A 1 740 ? 10.934 -41.920 8.726 1.00 38.41 740 GLN A CA 1
ATOM 6001 C C . GLN A 1 740 ? 9.824 -40.800 8.810 1.00 38.41 740 GLN A C 1
ATOM 6003 O O . GLN A 1 740 ? 10.116 -39.751 9.379 1.00 38.41 740 GLN A O 1
ATOM 6008 N N . MET A 1 741 ? 8.608 -40.949 8.202 1.00 33.19 741 MET A N 1
ATOM 6009 C CA . MET A 1 741 ? 7.382 -40.066 8.263 1.00 33.19 741 MET A CA 1
ATOM 6010 C C . MET A 1 741 ? 5.950 -40.729 7.987 1.00 33.19 741 MET A C 1
ATOM 6012 O O . MET A 1 741 ? 5.600 -40.854 6.820 1.00 33.19 741 MET A O 1
ATOM 6016 N N . ARG A 1 742 ? 5.093 -41.103 8.988 1.00 34.34 742 ARG A N 1
ATOM 6017 C CA . ARG A 1 742 ? 3.599 -41.391 8.968 1.00 34.34 742 ARG A CA 1
ATOM 6018 C C . ARG A 1 742 ? 2.936 -42.247 7.854 1.00 34.34 742 ARG A C 1
ATOM 6020 O O . ARG A 1 742 ? 2.668 -41.718 6.783 1.00 34.34 742 ARG A O 1
ATOM 6027 N N . ILE A 1 743 ? 2.453 -43.464 8.163 1.00 38.31 743 ILE A N 1
ATOM 6028 C CA . ILE A 1 743 ? 1.123 -43.935 7.693 1.00 38.31 743 ILE A CA 1
ATOM 6029 C C . ILE A 1 743 ? 0.064 -43.828 8.824 1.00 38.31 743 ILE A C 1
ATOM 6031 O O . ILE A 1 743 ? 0.157 -44.563 9.806 1.00 38.31 743 ILE A O 1
ATOM 6035 N N . PRO A 1 744 ? -0.924 -42.917 8.741 1.00 39.09 744 PRO A N 1
ATOM 6036 C CA . PRO A 1 744 ? -2.047 -42.848 9.689 1.00 39.09 744 PRO A CA 1
ATOM 6037 C C . PRO A 1 744 ? -3.070 -43.987 9.502 1.00 39.09 744 PRO A C 1
ATOM 6039 O O . PRO A 1 744 ? -3.251 -44.449 8.384 1.00 39.09 744 PRO A O 1
ATOM 6042 N N . ASN A 1 745 ? -3.797 -44.371 10.561 1.00 41.06 745 ASN A N 1
ATOM 6043 C CA . ASN A 1 745 ? -4.821 -45.440 10.533 1.00 41.06 745 ASN A CA 1
ATOM 6044 C C . ASN A 1 745 ? -6.244 -44.959 10.910 1.00 41.06 745 ASN A C 1
ATOM 6046 O O . ASN A 1 745 ? -7.102 -45.767 11.256 1.00 41.06 745 ASN A O 1
ATOM 6050 N N . GLU A 1 746 ? -6.507 -43.652 10.865 1.00 45.88 746 GLU A N 1
ATOM 6051 C CA . GLU A 1 746 ? -7.797 -43.053 11.243 1.00 45.88 746 GLU A CA 1
ATOM 6052 C C . GLU A 1 746 ? -8.249 -42.048 10.176 1.00 45.88 746 GLU A C 1
ATOM 6054 O O . GLU A 1 746 ? -7.420 -41.322 9.618 1.00 45.88 746 GLU A O 1
ATOM 6059 N N . VAL A 1 747 ? -9.556 -41.983 9.894 1.00 50.00 747 VAL A N 1
ATOM 6060 C CA . VAL A 1 747 ? -10.136 -40.985 8.976 1.00 50.00 747 VAL A CA 1
ATOM 6061 C C . VAL A 1 747 ? -11.370 -40.319 9.560 1.00 50.00 747 VAL A C 1
ATOM 6063 O O . VAL A 1 747 ? -12.213 -40.965 10.178 1.00 50.00 747 VAL A O 1
ATOM 6066 N N . THR A 1 748 ? -11.519 -39.025 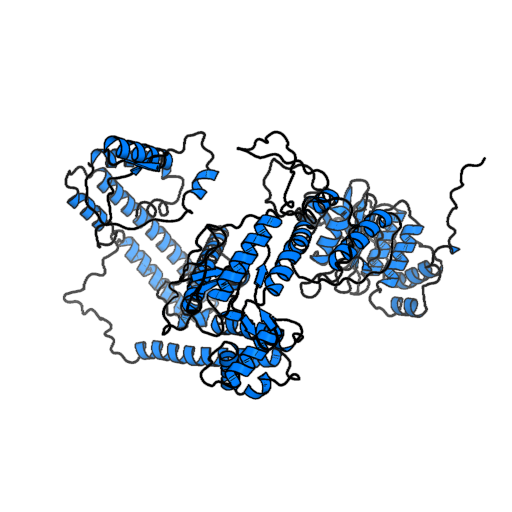9.290 1.00 57.00 748 THR A N 1
ATOM 6067 C CA . THR A 1 748 ? -12.766 -38.300 9.537 1.00 57.00 748 THR A CA 1
ATOM 6068 C C . THR A 1 748 ? -13.751 -38.568 8.396 1.00 57.00 748 THR A C 1
ATOM 6070 O O . THR A 1 748 ? -13.440 -38.340 7.222 1.00 57.00 748 THR A O 1
ATOM 6073 N N . LEU A 1 749 ? -14.940 -39.066 8.719 1.00 60.19 749 LEU A N 1
ATOM 6074 C CA . LEU A 1 749 ? -16.058 -39.247 7.796 1.00 60.19 749 LEU A CA 1
ATOM 6075 C C . LEU A 1 749 ? -16.742 -37.907 7.479 1.00 60.19 749 LEU A C 1
ATOM 6077 O O . LEU A 1 749 ? -16.415 -36.875 8.059 1.00 60.19 749 LEU A O 1
ATOM 6081 N N . ASP A 1 750 ? -17.619 -37.889 6.474 1.00 52.00 750 ASP A N 1
ATOM 6082 C CA . ASP A 1 750 ? -18.204 -36.636 5.957 1.00 52.00 750 ASP A CA 1
ATOM 6083 C C . ASP A 1 750 ? -19.270 -36.028 6.890 1.00 52.00 750 ASP A C 1
ATOM 6085 O O . ASP A 1 750 ? -19.667 -34.880 6.711 1.00 52.00 750 ASP A O 1
ATOM 6089 N N . ASP A 1 751 ? -19.670 -36.772 7.923 1.00 55.25 751 ASP A N 1
ATOM 6090 C CA . ASP A 1 751 ? -20.483 -36.331 9.062 1.00 55.25 751 ASP A CA 1
ATOM 6091 C C . ASP A 1 751 ? -19.648 -35.765 10.235 1.00 55.25 751 ASP A C 1
ATOM 6093 O O . ASP A 1 751 ? -20.204 -35.330 11.242 1.00 55.25 751 ASP A O 1
ATOM 6097 N N . GLY A 1 752 ? -18.314 -35.759 10.116 1.00 51.03 752 GLY A N 1
ATOM 6098 C CA . GLY A 1 752 ? -17.387 -35.304 11.155 1.00 51.03 752 GLY A CA 1
ATOM 6099 C C . GLY A 1 752 ? -16.976 -36.371 12.177 1.00 51.03 752 GLY A C 1
ATOM 6100 O O . GLY A 1 752 ? -16.158 -36.074 13.050 1.00 51.03 752 GLY A O 1
ATOM 6101 N N . THR A 1 753 ? -17.480 -37.605 12.085 1.00 61.69 753 THR A N 1
ATOM 6102 C CA . THR A 1 753 ? -17.081 -38.698 12.990 1.00 61.69 753 THR A CA 1
ATOM 6103 C C . THR A 1 753 ? -15.693 -39.245 12.641 1.00 61.69 753 THR A C 1
ATOM 6105 O O . THR A 1 753 ? -15.286 -39.250 11.480 1.00 61.69 753 THR A O 1
ATOM 6108 N N . ILE A 1 754 ? -14.928 -39.703 13.638 1.00 56.50 754 ILE A N 1
ATOM 6109 C CA . ILE A 1 754 ? -13.616 -40.335 13.417 1.00 56.50 754 ILE A CA 1
ATOM 6110 C C . ILE A 1 754 ? -13.810 -41.850 13.380 1.00 56.50 754 ILE A C 1
ATOM 6112 O O . ILE A 1 754 ? -14.238 -42.447 14.365 1.00 56.50 754 ILE A O 1
ATOM 6116 N N . SER A 1 755 ? -13.472 -42.469 12.248 1.00 52.06 755 SER A N 1
ATOM 6117 C CA . SER A 1 755 ? -13.500 -43.917 12.068 1.00 52.06 755 SER A CA 1
ATOM 6118 C C . SER A 1 755 ? -12.085 -44.486 12.015 1.00 52.06 755 SER A C 1
ATOM 6120 O O . SER A 1 755 ? -11.263 -44.096 11.184 1.00 52.06 755 SER A O 1
ATOM 6122 N N . ASN A 1 756 ? -11.855 -45.475 12.871 1.00 49.22 756 ASN A N 1
ATOM 6123 C CA . ASN A 1 756 ? -10.688 -46.356 12.919 1.00 49.22 756 ASN A CA 1
ATOM 6124 C C . ASN A 1 756 ? -11.009 -47.778 12.401 1.00 49.22 756 ASN A C 1
ATOM 6126 O O . ASN A 1 756 ? -10.165 -48.670 12.453 1.00 49.22 756 ASN A O 1
ATOM 6130 N N . ASN A 1 757 ? -12.219 -47.999 11.865 1.00 55.47 757 ASN A N 1
ATOM 6131 C CA . ASN A 1 757 ? -12.547 -49.213 11.120 1.00 55.47 757 ASN A CA 1
ATOM 6132 C C . ASN A 1 757 ? -11.754 -49.237 9.800 1.00 55.47 757 ASN A C 1
ATOM 6134 O O . ASN A 1 757 ? -11.895 -48.335 8.970 1.00 55.47 757 ASN A O 1
ATOM 6138 N N . LEU A 1 758 ? -10.946 -50.284 9.620 1.00 42.56 758 LEU A N 1
ATOM 6139 C CA . LEU A 1 758 ? -10.013 -50.449 8.505 1.00 42.56 758 LEU A CA 1
ATOM 6140 C C . LEU A 1 758 ? -10.695 -50.366 7.129 1.00 42.56 758 LEU A C 1
ATOM 6142 O O . LEU A 1 758 ? -10.198 -49.686 6.238 1.00 42.56 758 LEU A O 1
ATOM 6146 N N . GLU A 1 759 ? -11.846 -51.012 6.954 1.00 46.91 759 GLU A N 1
ATOM 6147 C CA . GLU A 1 759 ? -12.577 -51.042 5.682 1.00 46.91 759 GLU A CA 1
ATOM 6148 C C . GLU A 1 759 ? -13.142 -49.654 5.336 1.00 46.91 759 GLU A C 1
ATOM 6150 O O . GLU A 1 759 ? -13.027 -49.174 4.204 1.00 46.91 759 GLU A O 1
ATOM 6155 N N . THR A 1 760 ? -13.642 -48.945 6.349 1.00 51.56 760 THR A N 1
ATOM 6156 C CA . THR A 1 760 ? -14.112 -47.563 6.234 1.00 51.56 760 THR A CA 1
ATOM 6157 C C . THR A 1 760 ? -12.970 -46.599 5.879 1.00 51.56 760 THR A C 1
ATOM 6159 O O . THR A 1 760 ? -13.111 -45.798 4.951 1.00 51.56 760 THR A O 1
ATOM 6162 N N . VAL A 1 761 ? -11.819 -46.714 6.557 1.00 46.06 761 VAL A N 1
ATOM 6163 C CA . VAL A 1 761 ? -10.581 -45.953 6.287 1.00 46.06 761 VAL A CA 1
ATOM 6164 C C . VAL A 1 761 ? -10.115 -46.160 4.843 1.00 46.06 761 VAL A C 1
ATOM 6166 O O . VAL A 1 761 ? -9.941 -45.191 4.097 1.00 46.06 761 VAL A O 1
ATOM 6169 N N . LEU A 1 762 ? -9.989 -47.422 4.423 1.00 44.91 762 LEU A N 1
ATOM 6170 C CA . LEU A 1 762 ? -9.556 -47.801 3.078 1.00 44.91 762 LEU A CA 1
ATOM 6171 C C . LEU A 1 762 ? -10.525 -47.296 2.002 1.00 44.91 762 LEU A C 1
ATOM 6173 O O . LEU A 1 762 ? -10.079 -46.771 0.981 1.00 44.91 762 LEU A O 1
ATOM 6177 N N . SER A 1 763 ? -11.841 -47.386 2.227 1.00 48.78 763 SER A N 1
ATOM 6178 C CA . SER A 1 763 ? -12.840 -46.891 1.271 1.00 48.78 763 SER A CA 1
ATOM 6179 C C . SER A 1 763 ? -12.735 -45.376 1.053 1.00 48.78 763 SER A C 1
ATOM 6181 O O . SER A 1 763 ? -12.741 -44.914 -0.093 1.00 48.78 763 SER A O 1
ATOM 6183 N N . LYS A 1 764 ? -12.548 -44.594 2.128 1.00 52.03 764 LYS A N 1
ATOM 6184 C CA . LYS A 1 764 ? -12.428 -43.136 2.036 1.00 52.03 764 LYS A CA 1
ATOM 6185 C C . LYS A 1 764 ? -11.153 -42.730 1.302 1.00 52.03 764 LYS A C 1
ATOM 6187 O O . LYS A 1 764 ? -11.212 -41.883 0.413 1.00 52.03 764 LYS A O 1
ATOM 6192 N N . TRP A 1 765 ? -10.027 -43.384 1.586 1.00 49.12 765 TRP A N 1
ATOM 6193 C CA . TRP A 1 765 ? -8.769 -43.136 0.875 1.00 49.12 765 TRP A CA 1
ATOM 6194 C C . TRP A 1 765 ? -8.825 -43.557 -0.593 1.00 49.12 765 TRP A C 1
ATOM 6196 O O . TRP A 1 765 ? -8.416 -42.779 -1.455 1.00 49.12 765 TRP A O 1
ATOM 6206 N N . LYS A 1 766 ? -9.402 -44.724 -0.905 1.00 44.75 766 LYS A N 1
ATOM 6207 C CA . LYS A 1 766 ? -9.635 -45.180 -2.283 1.00 44.75 766 LYS A CA 1
ATOM 6208 C C . LYS A 1 766 ? -10.446 -44.155 -3.078 1.00 44.75 766 LYS A C 1
ATOM 6210 O O . LYS A 1 766 ? -10.053 -43.798 -4.186 1.00 44.75 766 LYS A O 1
ATOM 6215 N N . ASN A 1 767 ? -11.517 -43.620 -2.494 1.00 47.50 767 ASN A N 1
ATOM 6216 C CA . ASN A 1 767 ? -12.356 -42.602 -3.128 1.00 47.50 767 ASN A CA 1
ATOM 6217 C C . ASN A 1 767 ? -11.631 -41.253 -3.288 1.00 47.50 767 ASN A C 1
ATOM 6219 O O . ASN A 1 767 ? -11.764 -40.611 -4.333 1.00 47.50 767 ASN A O 1
ATOM 6223 N N . SER A 1 768 ? -10.822 -40.835 -2.307 1.00 45.69 768 SER A N 1
ATOM 6224 C CA . SER A 1 768 ? -10.003 -39.618 -2.402 1.00 45.69 768 SER A CA 1
ATOM 6225 C C . SER A 1 768 ? -8.914 -39.727 -3.475 1.00 45.69 768 SER A C 1
ATOM 6227 O O . SER A 1 768 ? -8.798 -38.829 -4.307 1.00 45.69 768 SER A O 1
ATOM 6229 N N . PHE A 1 769 ? -8.161 -40.831 -3.523 1.00 41.69 769 PHE A N 1
ATOM 6230 C CA . PHE A 1 769 ? -7.139 -41.061 -4.552 1.00 41.69 769 PHE A CA 1
ATOM 6231 C C . PHE A 1 769 ? -7.746 -41.251 -5.944 1.00 41.69 769 PHE A C 1
ATOM 6233 O O . PHE A 1 769 ? -7.236 -40.679 -6.906 1.00 41.69 769 PHE A O 1
ATOM 6240 N N . HIS A 1 770 ? -8.865 -41.973 -6.063 1.00 39.12 770 HIS A N 1
ATOM 6241 C CA . HIS A 1 770 ? -9.586 -42.083 -7.330 1.00 39.12 770 HIS A CA 1
ATOM 6242 C C . HIS A 1 770 ? -10.061 -40.708 -7.819 1.00 39.12 770 HIS A C 1
ATOM 6244 O O . HIS A 1 770 ? -9.868 -40.388 -8.983 1.00 39.12 770 HIS A O 1
ATOM 6250 N N . SER A 1 771 ? -10.592 -39.853 -6.939 1.00 42.16 771 SER A N 1
ATOM 6251 C CA . SER A 1 771 ? -11.008 -38.487 -7.305 1.00 42.16 771 SER A CA 1
ATOM 6252 C C . SER A 1 771 ? -9.836 -37.570 -7.680 1.00 42.16 771 SER A C 1
ATOM 6254 O O . SER A 1 771 ? -10.011 -36.644 -8.470 1.00 42.16 771 SER A O 1
ATOM 6256 N N . LEU A 1 772 ? -8.641 -37.814 -7.128 1.00 37.81 772 LEU A N 1
ATOM 6257 C CA . LEU A 1 772 ? -7.426 -37.048 -7.424 1.00 37.81 772 LEU A CA 1
ATOM 6258 C C . LEU A 1 772 ? -6.783 -37.446 -8.767 1.00 37.81 772 LEU A C 1
ATOM 6260 O O . LEU A 1 772 ? -6.175 -36.607 -9.431 1.00 37.81 772 LEU A O 1
ATOM 6264 N N . LEU A 1 773 ? -6.884 -38.727 -9.141 1.00 33.72 773 LEU A N 1
ATOM 6265 C CA . LEU A 1 773 ? -6.219 -39.316 -10.312 1.00 33.72 773 LEU A CA 1
ATOM 6266 C C . LEU A 1 773 ? -7.152 -39.472 -11.524 1.00 33.72 773 LEU A C 1
ATOM 6268 O O . LEU A 1 773 ? -6.705 -39.308 -12.655 1.00 33.72 773 LEU A O 1
ATOM 6272 N N . ASN A 1 774 ? -8.440 -39.717 -11.280 1.00 37.03 774 ASN A N 1
ATOM 6273 C CA . ASN A 1 774 ? -9.530 -39.684 -12.250 1.00 37.03 774 ASN A CA 1
ATOM 6274 C C . ASN A 1 774 ? -10.519 -38.569 -11.858 1.00 37.03 774 ASN A C 1
ATOM 6276 O O . ASN A 1 774 ? -11.575 -38.857 -11.281 1.00 37.03 774 ASN A O 1
ATOM 6280 N N . PRO A 1 775 ? -10.244 -37.290 -12.187 1.00 37.59 775 PRO A N 1
ATOM 6281 C CA . PRO A 1 775 ? -11.333 -36.331 -12.298 1.00 37.59 775 PRO A CA 1
ATOM 6282 C C . PRO A 1 775 ? -12.331 -36.899 -13.316 1.00 37.59 775 PRO A C 1
ATOM 6284 O O . PRO A 1 775 ? -11.947 -37.231 -14.439 1.00 37.59 775 PRO A O 1
ATOM 6287 N N . ASN A 1 776 ? -13.594 -37.067 -12.907 1.00 34.38 776 ASN A N 1
ATOM 6288 C CA . ASN A 1 776 ? -14.650 -37.570 -13.789 1.00 34.38 776 ASN A CA 1
ATOM 6289 C C . ASN A 1 776 ? -14.613 -36.822 -15.129 1.00 34.38 776 ASN A C 1
ATOM 6291 O O . ASN A 1 776 ? -14.431 -35.609 -15.147 1.00 34.38 776 ASN A O 1
ATOM 6295 N N . VAL A 1 777 ? -14.855 -37.515 -16.243 1.00 40.19 777 VAL A N 1
ATOM 6296 C CA . VAL A 1 777 ? -14.731 -36.941 -17.604 1.00 40.19 777 VAL A CA 1
ATOM 6297 C C . VAL A 1 777 ? -15.735 -35.792 -17.879 1.00 40.19 777 VAL A C 1
ATOM 6299 O O . VAL A 1 777 ? -15.622 -35.100 -18.882 1.00 40.19 777 VAL A O 1
ATOM 6302 N N . ASN A 1 778 ? -16.653 -35.521 -16.940 1.00 39.78 778 ASN A N 1
ATOM 6303 C CA . ASN A 1 778 ? -17.562 -34.366 -16.912 1.00 39.78 778 ASN A CA 1
ATOM 6304 C C . ASN A 1 778 ? -17.312 -33.394 -15.726 1.00 39.78 778 ASN A C 1
ATOM 6306 O O . ASN A 1 778 ? -18.206 -32.637 -15.351 1.00 39.78 778 ASN A O 1
ATOM 6310 N N . ALA A 1 779 ? -16.137 -33.423 -15.087 1.00 34.12 779 ALA A N 1
ATOM 6311 C CA . ALA A 1 779 ? -15.788 -32.543 -13.969 1.00 34.12 779 ALA A CA 1
ATOM 6312 C C . ALA A 1 779 ? -15.044 -31.282 -14.444 1.00 34.12 779 ALA A C 1
ATOM 6314 O O . ALA A 1 779 ? -13.986 -31.353 -15.066 1.00 34.12 779 ALA A O 1
ATOM 6315 N N . ASP A 1 780 ? -15.590 -30.116 -14.098 1.00 35.34 780 ASP A N 1
ATOM 6316 C CA . ASP A 1 780 ? -15.021 -28.800 -14.396 1.00 35.34 780 ASP A CA 1
ATOM 6317 C C . ASP A 1 780 ? -13.633 -28.611 -13.744 1.00 35.34 780 ASP A C 1
ATOM 6319 O O . ASP A 1 780 ? -13.499 -28.477 -12.521 1.00 35.34 780 ASP A O 1
ATOM 6323 N N . TYR A 1 781 ? -12.590 -28.574 -14.583 1.00 33.53 781 TYR A N 1
ATOM 6324 C CA . TYR A 1 781 ? -11.184 -28.467 -14.177 1.00 33.53 781 TYR A CA 1
ATOM 6325 C C . TYR A 1 781 ? -10.849 -27.191 -13.379 1.00 33.53 781 TYR A C 1
ATOM 6327 O O . TYR A 1 781 ? -9.797 -27.138 -12.741 1.00 33.53 781 TYR A O 1
ATOM 6335 N N . ASN A 1 782 ? -11.741 -26.194 -13.328 1.00 34.22 782 ASN A N 1
ATOM 6336 C CA . ASN A 1 782 ? -11.554 -24.982 -12.525 1.00 34.22 782 ASN A CA 1
ATOM 6337 C C . ASN A 1 782 ? -11.679 -25.203 -11.000 1.00 34.22 782 ASN A C 1
ATOM 6339 O O . ASN A 1 782 ? -11.343 -24.304 -10.227 1.00 34.22 782 ASN A O 1
ATOM 6343 N N . LYS A 1 783 ? -12.142 -26.374 -10.528 1.00 34.19 783 LYS A N 1
ATOM 6344 C CA . LYS A 1 783 ? -12.284 -26.652 -9.081 1.00 34.19 783 LYS A CA 1
ATOM 6345 C C . LYS A 1 783 ? -11.048 -27.271 -8.408 1.00 34.19 783 LYS A C 1
ATOM 6347 O O . LYS A 1 783 ? -10.924 -27.141 -7.193 1.00 34.19 783 LYS A O 1
ATOM 6352 N N . VAL A 1 784 ? -10.110 -27.871 -9.150 1.00 32.94 784 VAL A N 1
ATOM 6353 C CA . VAL A 1 784 ? -8.949 -28.578 -8.553 1.00 32.94 784 VAL A CA 1
ATOM 6354 C C . VAL A 1 784 ? -7.874 -27.619 -8.017 1.00 32.94 784 VAL A C 1
ATOM 6356 O O . VAL A 1 784 ? -7.270 -27.896 -6.980 1.00 32.94 784 VAL A O 1
ATOM 6359 N N . ASP A 1 785 ? -7.689 -26.446 -8.636 1.00 31.38 785 ASP A N 1
ATOM 6360 C CA . ASP A 1 785 ? -6.720 -25.430 -8.176 1.00 31.38 785 ASP A CA 1
ATOM 6361 C C . ASP A 1 785 ? -7.035 -24.871 -6.766 1.00 31.38 785 ASP A C 1
ATOM 6363 O O . ASP A 1 785 ? -6.152 -24.324 -6.103 1.00 31.38 785 ASP A O 1
ATOM 6367 N N . ASN A 1 786 ? -8.266 -25.046 -6.265 1.00 31.88 786 ASN A N 1
ATOM 6368 C CA . ASN A 1 786 ? -8.689 -24.557 -4.947 1.00 31.88 786 ASN A CA 1
ATOM 6369 C C . ASN A 1 786 ? -8.464 -25.550 -3.787 1.00 31.88 786 ASN A C 1
ATOM 6371 O O . ASN A 1 786 ? -8.614 -25.161 -2.629 1.00 31.88 786 ASN A O 1
ATOM 6375 N N . CYS A 1 787 ? -8.064 -26.801 -4.047 1.00 30.97 787 CYS A N 1
ATOM 6376 C CA . CYS A 1 787 ? -7.887 -27.812 -2.991 1.00 30.97 787 CYS A CA 1
ATOM 6377 C C . CYS A 1 787 ? -6.499 -27.815 -2.318 1.00 30.97 787 CYS A C 1
ATOM 6379 O O . CYS A 1 787 ? -6.318 -28.507 -1.323 1.00 30.97 787 CYS A O 1
ATOM 6381 N N . ILE A 1 788 ? -5.525 -27.038 -2.811 1.00 31.72 788 ILE A N 1
ATOM 6382 C CA . ILE A 1 788 ? -4.147 -26.992 -2.264 1.00 31.72 788 ILE A CA 1
ATOM 6383 C C . ILE A 1 788 ? -3.913 -25.753 -1.360 1.00 31.72 788 ILE A C 1
ATOM 6385 O O . ILE A 1 788 ? -2.824 -25.553 -0.824 1.00 31.72 788 ILE A O 1
ATOM 6389 N N . LEU A 1 789 ? -4.934 -24.912 -1.144 1.00 29.16 789 LEU A N 1
ATOM 6390 C CA . LEU A 1 789 ? -4.835 -23.686 -0.334 1.00 29.16 789 LEU A CA 1
ATOM 6391 C C . LEU A 1 789 ? -5.943 -23.556 0.727 1.00 29.16 789 LEU A C 1
ATOM 6393 O O . LEU A 1 789 ? -6.596 -22.519 0.833 1.00 29.16 789 LEU A O 1
ATOM 6397 N N . LYS A 1 790 ? -6.083 -24.578 1.579 1.00 26.08 790 LYS A N 1
ATOM 6398 C CA . LYS A 1 790 ? -6.533 -24.398 2.970 1.00 26.08 790 LYS A CA 1
ATOM 6399 C C . LYS A 1 790 ? -5.600 -25.129 3.937 1.00 26.08 790 LYS A C 1
ATOM 6401 O O . LYS A 1 790 ? -4.821 -25.988 3.537 1.00 26.08 790 LYS A O 1
ATOM 6406 N N . GLU A 1 791 ? -5.590 -24.643 5.170 1.00 30.61 791 GLU A N 1
ATOM 6407 C CA . GLU A 1 791 ? -4.507 -24.825 6.137 1.00 30.61 791 GLU A CA 1
ATOM 6408 C C . GLU A 1 791 ? -4.570 -26.171 6.885 1.00 30.61 791 GLU A C 1
ATOM 6410 O O . GLU A 1 791 ? -5.566 -26.883 6.820 1.00 30.61 791 GLU A O 1
ATOM 6415 N N . ASN A 1 792 ? -3.502 -26.455 7.644 1.00 30.14 792 ASN A N 1
ATOM 6416 C CA . ASN A 1 792 ? -3.301 -27.599 8.548 1.00 30.14 792 ASN A CA 1
ATOM 6417 C C . ASN A 1 792 ? -2.910 -28.942 7.900 1.00 30.14 792 ASN A C 1
ATOM 6419 O O . ASN A 1 792 ? -3.723 -29.844 7.732 1.00 30.14 792 ASN A O 1
ATOM 6423 N N . ILE A 1 793 ? -1.598 -29.126 7.698 1.00 24.95 793 ILE A N 1
ATOM 6424 C CA . ILE A 1 793 ? -0.964 -30.452 7.766 1.00 24.95 793 ILE A CA 1
ATOM 6425 C C . ILE A 1 793 ? -0.015 -30.453 8.969 1.00 24.95 793 ILE A C 1
ATOM 6427 O O . ILE A 1 793 ? 0.976 -29.722 8.996 1.00 24.95 793 ILE A O 1
ATOM 6431 N N . ILE A 1 794 ? -0.351 -31.269 9.966 1.00 24.64 794 ILE A N 1
ATOM 6432 C CA . ILE A 1 794 ? 0.471 -31.581 11.141 1.00 24.64 794 ILE A CA 1
ATOM 6433 C C . ILE A 1 794 ? 1.338 -32.806 10.789 1.00 24.64 794 ILE A C 1
ATOM 6435 O O . ILE A 1 794 ? 0.826 -33.775 10.235 1.00 24.64 794 ILE A O 1
ATOM 6439 N N . CYS A 1 795 ? 2.641 -32.785 11.091 1.00 26.16 795 CYS A N 1
ATOM 6440 C CA . CYS A 1 795 ? 3.561 -33.906 10.819 1.00 26.16 795 CYS A CA 1
ATOM 6441 C C . CYS A 1 795 ? 3.593 -34.942 11.963 1.00 26.16 795 CYS A C 1
ATOM 6443 O O . CYS A 1 795 ? 3.860 -34.530 13.090 1.00 26.16 795 CYS A O 1
ATOM 6445 N N . ILE A 1 796 ? 3.461 -36.255 11.676 1.00 24.30 796 ILE A N 1
ATOM 6446 C CA . ILE A 1 796 ? 3.748 -37.406 12.589 1.00 24.30 796 ILE A CA 1
ATOM 6447 C C . ILE A 1 796 ? 4.411 -38.601 11.785 1.00 24.30 796 ILE A C 1
ATOM 6449 O O . ILE A 1 796 ? 4.280 -38.606 10.562 1.00 24.30 796 ILE A O 1
ATOM 6453 N N . ASP A 1 797 ? 5.175 -39.544 12.421 1.00 26.25 797 ASP A N 1
ATOM 6454 C CA . ASP A 1 797 ? 6.360 -40.375 11.936 1.00 26.25 797 ASP A CA 1
ATOM 6455 C C . ASP A 1 797 ? 6.169 -41.940 11.695 1.00 26.25 797 ASP A C 1
ATOM 6457 O O . ASP A 1 797 ? 5.356 -42.490 12.405 1.00 26.25 797 ASP A O 1
ATOM 6461 N N . LEU A 1 798 ? 6.832 -42.655 10.730 1.00 29.55 798 LEU A N 1
ATOM 6462 C CA . LEU A 1 798 ? 6.364 -43.829 9.867 1.00 29.55 798 LEU A CA 1
ATOM 6463 C C . LEU A 1 798 ? 6.318 -45.286 10.414 1.00 29.55 798 LEU A C 1
ATOM 6465 O O . LEU A 1 798 ? 7.363 -45.924 10.546 1.00 29.55 798 LEU A O 1
ATOM 6469 N N . ASP A 1 799 ? 5.119 -45.907 10.463 1.00 25.73 799 ASP A N 1
ATOM 6470 C CA . ASP A 1 799 ? 4.932 -47.323 10.863 1.00 25.73 799 ASP A CA 1
ATOM 6471 C C . ASP A 1 799 ? 3.724 -48.023 10.163 1.00 25.73 799 ASP A C 1
ATOM 6473 O O . ASP A 1 799 ? 2.725 -48.328 10.801 1.00 25.73 799 ASP A O 1
ATOM 6477 N N . LYS A 1 800 ? 3.818 -48.178 8.828 1.00 39.38 800 LYS A N 1
ATOM 6478 C CA . LYS A 1 800 ? 3.582 -49.387 7.978 1.00 39.38 800 LYS A CA 1
ATOM 6479 C C . LYS A 1 800 ? 2.521 -50.479 8.329 1.00 39.38 800 LYS A C 1
ATOM 6481 O O . LYS A 1 800 ? 2.215 -50.723 9.481 1.00 39.38 800 LYS A O 1
ATOM 6486 N N . GLU A 1 801 ? 1.993 -51.260 7.368 1.00 28.72 801 GLU A N 1
ATOM 6487 C CA . GLU A 1 801 ? 2.440 -51.538 5.980 1.00 28.72 801 GLU A CA 1
ATOM 6488 C C . GLU A 1 801 ? 1.276 -51.846 4.999 1.00 28.72 801 GLU A C 1
ATOM 6490 O O . GLU A 1 801 ? 0.223 -52.315 5.417 1.00 28.72 801 GLU A O 1
ATOM 6495 N N . ILE A 1 802 ? 1.490 -51.610 3.694 1.00 34.94 802 ILE A N 1
ATOM 6496 C CA . ILE A 1 802 ? 0.599 -51.964 2.562 1.00 34.94 802 ILE A CA 1
ATOM 6497 C C . ILE A 1 802 ? 1.451 -52.639 1.464 1.00 34.94 802 ILE A C 1
ATOM 6499 O O . ILE A 1 802 ? 2.643 -52.342 1.341 1.00 34.94 802 ILE A O 1
ATOM 6503 N N . THR A 1 803 ? 0.862 -53.567 0.703 1.00 38.97 803 THR A N 1
ATOM 6504 C CA . THR A 1 803 ? 1.547 -54.530 -0.185 1.00 38.97 803 THR A CA 1
ATOM 6505 C C . THR A 1 803 ? 1.809 -54.057 -1.625 1.00 38.97 803 THR A C 1
ATOM 6507 O O . THR A 1 803 ? 1.203 -53.117 -2.132 1.00 38.97 803 THR A O 1
ATOM 6510 N N . ILE A 1 804 ? 2.737 -54.743 -2.302 1.00 34.47 804 ILE A N 1
ATOM 6511 C CA . ILE A 1 804 ? 3.389 -54.306 -3.552 1.00 34.47 804 ILE A CA 1
ATOM 6512 C C . ILE A 1 804 ? 2.494 -54.360 -4.806 1.00 34.47 804 ILE A C 1
ATOM 6514 O O . ILE A 1 804 ? 2.630 -53.492 -5.672 1.00 34.47 804 ILE A O 1
ATOM 6518 N N . ASP A 1 805 ? 1.534 -55.285 -4.893 1.00 37.09 805 ASP A N 1
ATOM 6519 C CA . ASP A 1 805 ? 0.652 -55.421 -6.071 1.00 37.09 805 ASP A CA 1
ATOM 6520 C C . ASP A 1 805 ? -0.221 -54.173 -6.333 1.00 37.09 805 ASP A C 1
ATOM 6522 O O . ASP A 1 805 ? -0.539 -53.837 -7.482 1.00 37.09 805 ASP A O 1
ATOM 6526 N N . GLU A 1 806 ? -0.559 -53.429 -5.276 1.00 41.66 806 GLU A N 1
ATOM 6527 C CA . GLU A 1 806 ? -1.381 -52.216 -5.362 1.00 41.66 806 GLU A CA 1
ATOM 6528 C C . GLU A 1 806 ? -0.595 -51.012 -5.914 1.00 41.66 806 GLU A C 1
ATOM 6530 O O . GLU A 1 806 ? -1.157 -50.171 -6.620 1.00 41.66 806 GLU A O 1
ATOM 6535 N N . ILE A 1 807 ? 0.722 -50.952 -5.676 1.00 36.56 807 ILE A N 1
ATOM 6536 C CA . ILE A 1 807 ? 1.600 -49.895 -6.207 1.00 36.56 807 ILE A CA 1
ATOM 6537 C C . ILE A 1 807 ? 1.835 -50.106 -7.707 1.00 36.56 807 ILE A C 1
ATOM 6539 O O . ILE A 1 807 ? 1.734 -49.164 -8.499 1.00 36.56 807 ILE A O 1
ATOM 6543 N N . THR A 1 808 ? 2.114 -51.347 -8.112 1.00 34.97 808 THR A N 1
ATOM 6544 C CA . THR A 1 808 ? 2.428 -51.710 -9.504 1.00 34.97 808 THR A CA 1
ATOM 6545 C C . THR A 1 808 ? 1.256 -51.410 -10.444 1.00 34.97 808 THR A C 1
ATOM 6547 O O . THR A 1 808 ? 1.445 -50.855 -11.529 1.00 34.97 808 THR A O 1
ATOM 6550 N N . SER A 1 809 ? 0.028 -51.670 -9.986 1.00 35.41 809 SER A N 1
ATOM 6551 C CA . SER A 1 809 ? -1.209 -51.398 -10.730 1.00 35.41 809 SER A CA 1
ATOM 6552 C C . SER A 1 809 ? -1.430 -49.903 -11.022 1.00 35.41 809 SER A C 1
ATOM 6554 O O . SER A 1 809 ? -1.934 -49.546 -12.087 1.00 35.41 809 SER A O 1
ATOM 6556 N N . GLY A 1 810 ? -1.005 -49.008 -10.120 1.00 38.12 810 GLY A N 1
ATOM 6557 C CA . GLY A 1 810 ? -1.126 -47.556 -10.304 1.00 38.12 810 GLY A CA 1
ATOM 6558 C C . GLY A 1 810 ? -0.145 -46.965 -11.326 1.00 38.12 810 GLY A C 1
ATOM 6559 O O . GLY A 1 810 ? -0.462 -45.981 -11.995 1.00 38.12 810 GLY A O 1
ATOM 6560 N N . ILE A 1 811 ? 1.035 -47.572 -11.497 1.00 34.72 811 ILE A N 1
ATOM 6561 C CA . ILE A 1 811 ? 2.098 -47.040 -12.369 1.00 34.72 811 ILE A CA 1
ATOM 6562 C C . ILE A 1 811 ? 1.742 -47.182 -13.859 1.00 34.72 811 ILE A C 1
ATOM 6564 O O . ILE A 1 811 ? 2.054 -46.280 -14.646 1.00 34.72 811 ILE A O 1
ATOM 6568 N N . HIS A 1 812 ? 1.045 -48.252 -14.254 1.00 31.95 812 HIS A N 1
ATOM 6569 C CA . HIS A 1 812 ? 0.704 -48.521 -15.658 1.00 31.95 812 HIS A CA 1
ATOM 6570 C C . HIS A 1 812 ? -0.192 -47.450 -16.310 1.00 31.95 812 HIS A C 1
ATOM 6572 O O . HIS A 1 812 ? -0.047 -47.172 -17.501 1.00 31.95 812 HIS A O 1
ATOM 6578 N N . LEU A 1 813 ? -1.061 -46.778 -15.545 1.00 36.69 813 LEU A N 1
ATOM 6579 C CA . LEU A 1 813 ? -1.932 -45.713 -16.068 1.00 36.69 813 LEU A CA 1
ATOM 6580 C C . LEU A 1 813 ? -1.178 -44.406 -16.383 1.00 36.69 813 LEU A C 1
ATOM 6582 O O . LEU A 1 813 ? -1.616 -43.616 -17.222 1.00 36.69 813 LEU A O 1
ATOM 6586 N N . THR A 1 814 ? 0.004 -44.192 -15.795 1.00 36.66 814 THR A N 1
ATOM 6587 C CA . THR A 1 814 ? 0.825 -42.986 -16.032 1.00 36.66 814 THR A CA 1
ATOM 6588 C C . THR A 1 814 ? 1.402 -42.891 -17.451 1.00 36.66 814 THR A C 1
ATOM 6590 O O . THR A 1 814 ? 1.945 -41.851 -17.832 1.00 36.66 814 THR A O 1
ATOM 6593 N N . GLN A 1 815 ? 1.296 -43.956 -18.250 1.00 33.44 815 GLN A N 1
ATOM 6594 C CA . GLN A 1 815 ? 1.874 -44.022 -19.592 1.00 33.44 815 GLN A CA 1
ATOM 6595 C C . GLN A 1 815 ? 1.122 -43.148 -20.615 1.00 33.44 815 GLN A C 1
ATOM 6597 O O . GLN A 1 815 ? 1.743 -42.664 -21.555 1.00 33.44 815 GLN A O 1
ATOM 6602 N N . ALA A 1 816 ? -0.166 -42.854 -20.392 1.00 31.78 816 ALA A N 1
ATOM 6603 C CA . ALA A 1 816 ? -0.964 -41.985 -21.268 1.00 31.78 816 ALA A CA 1
ATOM 6604 C C . ALA A 1 816 ? -0.762 -40.472 -21.019 1.00 31.78 816 ALA A C 1
ATOM 6606 O O . ALA A 1 816 ? -0.976 -39.662 -21.917 1.00 31.78 816 ALA A O 1
ATOM 6607 N N . TYR A 1 817 ? -0.334 -40.070 -19.815 1.00 33.31 817 TYR A N 1
ATOM 6608 C CA . TYR A 1 817 ? -0.219 -38.652 -19.425 1.00 33.31 817 TYR A CA 1
ATOM 6609 C C . TYR A 1 817 ? 1.190 -38.051 -19.599 1.00 33.31 817 TYR A C 1
ATOM 6611 O O . TYR A 1 817 ? 1.367 -36.834 -19.483 1.00 33.31 817 TYR A O 1
ATOM 6619 N N . SER A 1 818 ? 2.208 -38.874 -19.883 1.00 34.59 818 SER A N 1
ATOM 6620 C CA . SER A 1 818 ? 3.611 -38.431 -19.939 1.00 34.59 818 SER A CA 1
ATOM 6621 C C . SER A 1 818 ? 3.971 -37.580 -21.169 1.00 34.59 818 SER A C 1
ATOM 6623 O O . SER A 1 818 ? 4.991 -36.885 -21.134 1.00 34.59 818 SER A O 1
ATOM 6625 N N . ASP A 1 819 ? 3.178 -37.612 -22.242 1.00 33.78 819 ASP A N 1
ATOM 6626 C CA . ASP A 1 819 ? 3.561 -36.995 -23.521 1.00 33.78 819 ASP A CA 1
ATOM 6627 C C . ASP A 1 819 ? 3.230 -35.494 -23.626 1.00 33.78 819 ASP A C 1
ATOM 6629 O O . ASP A 1 819 ? 3.865 -34.777 -24.403 1.00 33.78 819 ASP A O 1
ATOM 6633 N N . CYS A 1 820 ? 2.309 -34.971 -22.806 1.00 32.34 820 CYS A N 1
ATOM 6634 C CA . CYS A 1 820 ? 1.865 -33.571 -22.900 1.00 32.34 820 CYS A CA 1
ATOM 6635 C C . CYS A 1 820 ? 2.539 -32.580 -21.934 1.00 32.34 820 CYS A C 1
ATOM 6637 O O . CYS A 1 820 ? 2.541 -31.380 -22.216 1.00 32.34 820 CYS A O 1
ATOM 6639 N N . LEU A 1 821 ? 3.104 -33.012 -20.796 1.00 31.39 821 LEU A N 1
ATOM 6640 C CA . LEU A 1 821 ? 3.593 -32.087 -19.758 1.00 31.39 821 LEU A CA 1
ATOM 6641 C C . LEU A 1 821 ? 4.985 -32.448 -19.225 1.00 31.39 821 LEU A C 1
ATOM 6643 O O . LEU A 1 821 ? 5.252 -33.552 -18.762 1.00 31.39 821 LEU A O 1
ATOM 6647 N N . GLY A 1 822 ? 5.887 -31.459 -19.236 1.00 34.62 822 GLY A N 1
ATOM 6648 C CA . GLY A 1 822 ? 7.293 -31.629 -18.864 1.00 34.62 822 GLY A CA 1
ATOM 6649 C C . GLY A 1 822 ? 7.497 -32.264 -17.480 1.00 34.62 822 GLY A C 1
ATOM 6650 O O . GLY A 1 822 ? 7.197 -31.657 -16.449 1.00 34.62 822 GLY A O 1
ATOM 6651 N N . THR A 1 823 ? 8.121 -33.444 -17.477 1.00 38.22 823 THR A N 1
ATOM 6652 C CA . THR A 1 823 ? 8.247 -34.430 -16.380 1.00 38.22 823 THR A CA 1
ATOM 6653 C C . THR A 1 823 ? 8.911 -33.966 -15.071 1.00 38.22 823 THR A C 1
ATOM 6655 O O . THR A 1 823 ? 9.169 -34.770 -14.186 1.00 38.22 823 THR A O 1
ATOM 6658 N N . THR A 1 824 ? 9.201 -32.676 -14.881 1.00 34.16 824 THR A N 1
ATOM 6659 C CA . THR A 1 824 ? 9.825 -32.146 -13.646 1.00 34.16 824 THR A CA 1
ATOM 6660 C C . THR A 1 824 ? 8.815 -31.614 -12.616 1.00 34.16 824 THR A C 1
ATOM 6662 O O . THR A 1 824 ? 9.223 -31.211 -11.528 1.00 34.16 824 THR A O 1
ATOM 6665 N N . ARG A 1 825 ? 7.514 -31.560 -12.946 1.00 34.16 825 ARG A N 1
ATOM 6666 C CA . ARG A 1 825 ? 6.445 -31.177 -11.999 1.00 34.16 825 ARG A CA 1
ATOM 6667 C C . ARG A 1 825 ? 5.809 -32.381 -11.301 1.00 34.16 825 ARG A C 1
ATOM 6669 O O . ARG A 1 825 ? 5.694 -32.346 -10.086 1.00 34.16 825 ARG A O 1
ATOM 6676 N N . VAL A 1 826 ? 5.491 -33.445 -12.042 1.00 35.41 826 VAL A N 1
ATOM 6677 C CA . VAL A 1 826 ? 4.884 -34.681 -11.503 1.00 35.41 826 VAL A CA 1
ATOM 6678 C C . VAL A 1 826 ? 5.788 -35.325 -10.440 1.00 35.41 826 VAL A C 1
ATOM 6680 O O . VAL A 1 826 ? 5.390 -35.485 -9.293 1.00 35.41 826 VAL A O 1
ATOM 6683 N N . TRP A 1 827 ? 7.073 -35.519 -10.753 1.00 38.09 827 TRP A N 1
ATOM 6684 C CA . TRP A 1 827 ? 8.094 -36.020 -9.814 1.00 38.09 827 TRP A CA 1
ATOM 6685 C C . TRP A 1 827 ? 8.476 -35.056 -8.668 1.00 38.09 827 TRP A C 1
ATOM 6687 O O . TRP A 1 827 ? 9.429 -35.306 -7.941 1.00 38.09 827 TRP A O 1
ATOM 6697 N N . ARG A 1 828 ? 7.763 -33.934 -8.526 1.00 34.88 828 ARG A N 1
ATOM 6698 C CA . ARG A 1 828 ? 7.844 -32.980 -7.404 1.00 34.88 828 ARG A CA 1
ATOM 6699 C C . ARG A 1 828 ? 6.575 -32.937 -6.546 1.00 34.88 828 ARG A C 1
ATOM 6701 O O . ARG A 1 828 ? 6.503 -32.123 -5.634 1.00 34.88 828 ARG A O 1
ATOM 6708 N N . ALA A 1 829 ? 5.568 -33.715 -6.934 1.00 33.38 829 ALA A N 1
ATOM 6709 C CA . ALA A 1 829 ? 4.391 -34.031 -6.137 1.00 33.38 829 ALA A CA 1
ATOM 6710 C C . ALA A 1 829 ? 4.478 -35.468 -5.581 1.00 33.38 829 ALA A C 1
ATOM 6712 O O . ALA A 1 829 ? 3.876 -35.757 -4.559 1.00 33.38 829 ALA A O 1
ATOM 6713 N N . ILE A 1 830 ? 5.250 -36.345 -6.242 1.00 34.44 830 ILE A N 1
ATOM 6714 C CA . ILE A 1 830 ? 5.575 -37.712 -5.788 1.00 34.44 830 ILE A CA 1
ATOM 6715 C C . ILE A 1 830 ? 6.728 -37.730 -4.756 1.00 34.44 830 ILE A C 1
ATOM 6717 O O . ILE A 1 830 ? 6.857 -38.686 -3.998 1.00 34.44 830 ILE A O 1
ATOM 6721 N N . SER A 1 831 ? 7.573 -36.689 -4.730 1.00 32.03 831 SER A N 1
ATOM 6722 C CA . SER A 1 831 ? 8.711 -36.510 -3.808 1.00 32.03 831 SER A CA 1
ATOM 6723 C C . SER A 1 831 ? 8.619 -35.185 -3.071 1.00 32.03 831 SER A C 1
ATOM 6725 O O . SER A 1 831 ? 9.323 -35.101 -2.041 1.00 32.03 831 SER A O 1
#

Mean predicted aligned error: 22.69 Å

Radius of gyration: 36.99 Å; Cα contacts (8 Å, |Δi|>4): 804; chains: 1; bounding box: 104×102×90 Å

Sequence (831 aa):
METPTKKTKTLSDLPWIGYCSQQHKQNILNNNYLCSDIIISTQNLLKFEFPEINGFQETTLAPVKLNGKWVSETGFQSQESPSLQIHHNGNAHWVLSLQTRDGNIYLLDSLSLNLTTSLEYQLTQIYGKDKKKLIIRIPDVQKQQNSIDCGLFAIANALEFCQTGFKGGTHITYEQKYMREHLIHCLENGKFTHFPKNNFGKTPKNLKTKTHIISINCDCGKPDTIEDMVGCEGKTGPWDLSYKSNFELEGGSRLLNSAHKEVNETMVNCVNGSVRYDESNDQTSGHLNLQVNVLTPVVECCVRINGQLTDWFNVQCGLKQGCLLSPLLFNVYVNGLVTYICSLNAGINIDEENVSILLYADDLVLLAGSESDLQVLLDGLQLWCAENKMTINHNKSNVVHFRPNSTPRTINSFKCGDLDINVVEKYTYLGLVLTEHLDYQIMAKHVAASANRALGLVISKYKSFGGLPFDSFTKLYDSIVWSTISYGAAVWGDRTFSCINSIQNKAIRFYMGVGRYTPNVAVNGDSAWKPPCVRQWRTVINHWNRLRYMNTDRLNKRIHNWAEHSFRRYKACKNSNYRLYQQFESCNISDWYNDTNIHKTTVLAKIEDKLLTDFKNKWTEDLHRVSARRMDGETKVKVLNSTNNRKRRIKKPWWNDKLTNKWNIVCTAERDYVTCKQGSLKQQLRKDFVDKRKDFDKLTQKYKRQYWYRCQEELVNFSDNDTNQFWRRIGQIGIGNERQMRIPNEVTLDDGTISNNLETVLSKWKNSFHSLLNPNVNADYNKVDNCILKENIICIDLDKEITIDEITSGIHLTQAYSDCLGTTRVWRAIS

Foldseek 3Di:
DDDDDDPDDDPVNDPQQPPCDPVVLCCLPVLAARDQVLLLSLLVLLCVVQVVADDSDRQVQQFEQDPNDTDHPHADAEIDPFYKYWYDHPPSAIKIWGAHPVRAIEIEFQAPDDQDPSNLFNCCRHNVFPHQKHKYKYWDEHHDPDDRCRSLVNSLVSVCCSVPNDPPQDHWAAPNVCSSVQSSVCSNVSHDDHGHGDPPDDRPPDIDIDIDMDGFDDPLPDDCDDDDDDDDPDDTDDDDDDDDDDDDDDDDDPPVCPVVVVVVVVVVCLVVVPDDDDPPDDDDDDPLLPVVPVVDDFDWDWDQDPNDTDDIDTDSDDDDPPDPCRQVSQCSLCVVVVVQLLVLVFADDQPPDGDQWDDDRPDIDGHGPDPVSQQSSLQSNLVVCVSSVHDDPLVQAAAEQQDAPPDDDDPDFHDRPPDTHHYDQWHQDPNFIQGSPRPLLVRLVSLLVQLLVQLVVLLVVCVVVVHDDLVVSVVSCCVGNVVSNQVVLLASLLDDHPSNQVSLLVSLCSNVVHDPPDDSLVSCVVSVDQGVSLVSVLSNLVVLVVLLPDDPVDPSVSNVVSLVVCCVVDVPSCHPVVSVLVLCVLLVRNVVSNPPVDDSVNVSVSSSVSVVVVVVVVSVVVVVVVVCVVVVDPPDPPPVPPDDDDPPPPQPVLDDVVLVVLVVVLVVLVVVLVPDDDDVVNVVSVVVSVVSVVVSVVVSVVSVVVVVVVLVVVLLPDPDFDPVVNVVSVVVVPPPDDFFWDDDQWDQDPVRDIDNPNVVSVVVVVVVVCCVVCVDPPHDPVPPVPPVPDDDDDTDGDDDDDGDVVVSVVVVVCPVVPPPDDPPVVVVVVD

Secondary structure (DSSP, 8-state):
----------GGGSTTTT---HHHHHHHHTTPPPPHHHHHHHHHHHHHH-TTSEE---GGG---EETTEES-S--PPP-PSSEEEEEE-SSS-EEEEEE-TTS-EEEE-SS-PPPPHHHHHHHHHHH-TT-SEEEEEE---PPPSSSSTHHHHHHHHHHHHHHH---S-----B-HHHHHHHHHHHHHTTS--PPPB-TT-PPPTT---EEEEEE---TT------S------S-------------------TTSHHHHHHHHHHHHHHHTT--PPPS-------TTTTTHHHHS--EEE--EETTEEPPPEEE-SS--TT-SSHHHHHHHHHHHHHHHHHHT--SEEETTEEE-EEEETTEEEE--SSHHHHHHHHHHHHHHHHHHT----TTT--B-----TTSPPP-PPEEETTEEEPB-SEEEETTEEEETT--HHHHHHHHHHHHHHHHHHHHHHHHHTT---HHHHHHHIIIIIIHHHHTTHHHHTTS--HHHHHHHHHHHHHHTT--TTS-HHHHHHHH-PPPHHHHHHHHHHHHHHHHHTS-TTSHHHHHHHHHHHHHHH-TT---HHHHHHHHHHTTT-GGGGT-TTS-HHHHHHHHHHHHHHHHHHHHHHHHHHHHHHHHS---------SSS--------TT--HHHHHHHHHHHHHHHHHHH--SHHHHHHHHHHHHHHHHHHHHHHHHHHHHHHHHHHHHHHT-----HHHHHHHHHHTT------------EE-TTS-EE--HHHHHHHHHHHHHHHH---TT--GGGGGGTT-S-------------HHHHHHHHGGGGTTTTTS-TTTGGGT--

Nearest PDB structures (foldseek):
  3sf4-assembly3_C  TM=1.214E-01  e=5.731E+00  Homo sapiens

InterPro domains:
  IPR000477 Reverse transcriptase domain [PF00078] (298-433)
  IPR003653 Ulp1 protease family, C-terminal catalytic domain [PF02902] (88-162)
  IPR038765 Papain-like cysteine peptidase superfamily [SSF54001] (29-191)
  IPR043502 DNA/RNA polymerase superfamily [SSF56672] (293-404)